Protein AF-B8G552-F1 (afdb_monomer_lite)

Secondary structure (DSSP, 8-state):
-PPPPBGGG-TTS-HHHHHHHHTTT--BHHHHHHHHHSEETTTEEHHHHHHHHHTS-HHHHHHHHHHHHHHS-TT----PPP--S-----B--TTPPPP-GGGSPPP-S--SEE--SS-PPPPPB-TTSS-HHHHHHHHHHHHHHT----B-HHHHHHHHHHHH---SSS-B-HHHHHHHHHHH---BTTTS-----S--SSSTT-SPPPHHHHHHHTTEEEEEEEE--TT-HHHHHHHHHTT--EEEEEEEETHHHH-HHHHHH-B--PPPTTPPEEEEEEEEEEEEEE-TTSTTSEEEEEE-SB-TTTTTT-TT-TTEEEEEHHHHHHH--EEEEEEEEEEPPPP------PPPPHHHHHHHHHHHHHHHHHHHHHHHHHHHHHS--PPPP-------PPPPPPPPPP-PPTT--SS-EEE--TT-S-EE-BSEEETTT--BSEEEEHHHHHHHHTT-PPPHHHHHHHHHHHT-SSTT-SB-TT--TT-HHHH-EEEEEETTSBTHHHHHHHHHHHHHHHHTT--PPP----TT-BHHHHHHHH--TTS-GGGS-SEEEEPTT--HHHHHHHTT--SSSB-GGGSS-SEEEEES-SS-SSTT------HHHHHHHHTTSEEEEE--B-TT--B-HHHHHHHHHHHHHHHHS-GGG---EEEEEEEE---TT-HHHHHIIIIIIHHHHHHHTTSHHHHTT-EEEEEEGGG--HHHHHHHHHGGG--EEEEEEE-PEEE--TT-TTHHHHTTPEEPTTS-SSS---GGGEE-GGGS-TT---TT-EEEEESTTSSEE-SB-SS--BTTTBSPB-SSS-EE-HHHHHHHHTT-SEEEEEBS--BGGGS--TTS----HHHHHHHHHHHTT-BHHHHSHHHHHHHHHHHHHHHHHHHHHHTTPPP-HHHHHHHHHHHHHHHTEEEEE-TT-BPPP-

Sequence (934 aa):
MRALTPLTAVPAIDETTRKVLADYWITSVEELVATARASNAGLGSGLAALAQVLGRSENDVRAMVMAAQEVAPDASSFSVDVAMEPVGTGAIFTDLPEVDATSFSPPVGLPAEVPPIATLPPPISQGPRNTCVAFTVAAMVQALSNDPTDLSEQFIYWISKARDGIPGDVGTNPLVALRAVAELGVCREETWPYRPEPVDHTNPGHERPSERAFQEAKQRRISGVEQLPPRDVNQIKAALAAGRPVLIGLMIGEHWTSSGQVRRIGRVRKALPGEQRLGGHAMCVLGYRDDPTAPGGGYFIVRNSWGSEWANENPDGPGYCYVPYQLIYEEGLAALIATGVIIEAATASTATLSAPTTSELAAILAEAQVIRARLDTLINRLQALVGGQPQPVMSAVEPAPALPPSPEPAAVVAGYSGPLILIADEQSRDELYPNGIDGRRGEPLLRIDAKAASELAQRSDDPKELQTLHKTRNEAEERHFGVVADVDQEDLAQARWAVMVNAVDDARIIQALWPLIEYRAYQQGIDLPLVDFRPGETCAEWASRYADPKQPWEQRAPVLVYRPGERVNSWLARHGTMPGPVKPSQGVPFYILIAARPGPLTANDQAFISFNVQYELDIFWGVGRLCFTDERGHHRYADYTTYAQRLVDYERRSVNDVRIRREIVYFGTRHDLDKSTERSALELVKPLAEWHDRGLPQRLGYGKRLLLANDATRSNLEQALRDGNRPPAIWFSATHGLGLPVTDRELILYQGALVTQDWTGFGGIKREHWFAAEDLPSNLSLEGMVALLFACYGAGCPQRDEFIVDPEKGRPVIAPFTFVAQLPQQLLLRGALGVVGHVERAWTYGFSMDGARGQTQAFEDVIGRLVAGKRLGSATDQFNIIQAARSMTLAEELENIKFGKQPEPRELSTLWMARNDARNYMLLGDPAARLPVP

InterPro domains:
  IPR000668 Peptidase C1A, papain C-terminal [PF00112] (131-312)
  IPR000668 Peptidase C1A, papain C-terminal [SM00645] (110-325)
  IPR038765 Papain-like cysteine peptidase superfamily [SSF54001] (119-335)

Organism: Chloroflexus aggregans (strain MD-66 / DSM 9485) (NCBI:txid326427)

pLDDT: mean 84.31, std 16.32, range [27.0, 98.75]

Radius of gyration: 33.74 Å; chains: 1; bounding box: 82×86×97 Å

Foldseek 3Di:
DDDFAFLVLQPLQDPVNCVLCLLQPQGGLQSLLLQQFFAFQQQGFSLRLSCVSSVHDSVSSLVSNQSSVVSPPLLDQNAQFDLPDAAAAAEDQPPDDDDDQVVDDFDDDFDQKDAQLEDEDFFAALANFNQQLLSALQVQLCLQVSPNFAWASLLLQLLQCVPPVDAFSNHGYNVSSLVSCQVQAIAGCVQPPDDSDDRDRHCNSPDDGDPVGSVRRVQKGQPDKDWHNQLDPRVCSVCLSVSWKKKWKFFDWSCCRRRVCCQAAQEHGDDGPSIGTDHMHIWIFRMWHQDCSHNPRIWTWIAGNRTQSGNVVHPSHRRIHTGGSVRSNPTISTIMTRPHMHGDDPDPPPPDDDDDDPVVVVVVVVVVVVVVVVVVVVVVVVVVVVDDDDDDDDDDDDDDDDDDDDPDDDDFQPDDDWLEDEADDSRASAWFAFLAAAQFRLGGSYTHGLQSLLVLLLVQADPPVLLVLLVQQQPDPDVAALAPPVADCLQCLFQPEAEEFEQAAACLLVVLLVLQQVLSLVSNQADFDDADHDPNDGPNNRCVVAVPLPDQPSRGRRYAYDYFPDDLQRSQVVQQHGRHRDRVNRGNGQFYEYEFFQWALDPPRRRGNHLVSVLSSLLRGLYAYAQDADLSRDGPSNLSNLLNVLQSVLVPDDPVPQQAALEEEQAAEDAPSRPQRVLCQPQARVVLQVCCCVALSVVQPRHYDYQGHVSQAPVNVLCQQPVVLHHYLEYEYAHEFHAHTQPDSCRQFRGGWGFTNVHRSHRRRDPNRTHGLPSQDPPRALANHEYEDQYFQNFWEAQWDPSDQDPVRGTGGRYSHTGTHNNQSSSSSNHHQKYKYFYGIAGSLLQDDPPDRTRNPLVSQLVSCQQQWHFQSSSNSSLSSQLSVLSNVLNVLSVVVVVPPDDDSNVNSSSSNNNNNSSGIHIHHGRRDGHDRD

Structure (mmCIF, N/CA/C/O backbone):
data_AF-B8G552-F1
#
_entry.id   AF-B8G552-F1
#
loop_
_atom_site.group_PDB
_atom_site.id
_atom_site.type_symbol
_atom_site.label_atom_id
_atom_site.label_alt_id
_atom_site.label_comp_id
_atom_site.label_asym_id
_atom_site.label_entity_id
_atom_site.label_seq_id
_atom_site.pdbx_PDB_ins_code
_atom_site.Cartn_x
_atom_site.Cartn_y
_atom_site.Cartn_z
_atom_site.occupancy
_atom_site.B_iso_or_equiv
_atom_site.auth_seq_id
_atom_site.auth_comp_id
_atom_site.auth_asym_id
_atom_site.auth_atom_id
_atom_site.pdbx_PDB_model_num
ATOM 1 N N . MET A 1 1 ? -29.829 3.457 11.065 1.00 47.78 1 MET A N 1
ATOM 2 C CA . MET A 1 1 ? -29.238 2.402 11.909 1.00 47.78 1 MET A CA 1
ATOM 3 C C . MET A 1 1 ? -29.476 1.068 11.230 1.00 47.78 1 MET A C 1
ATOM 5 O O . MET A 1 1 ? -30.622 0.759 10.914 1.00 47.78 1 MET A O 1
ATOM 9 N N . ARG A 1 2 ? -28.412 0.348 10.883 1.00 57.81 2 ARG A N 1
ATOM 10 C CA . ARG A 1 2 ? -28.525 -0.926 10.167 1.00 57.81 2 ARG A CA 1
ATOM 11 C C . ARG A 1 2 ? -28.876 -2.017 11.180 1.00 57.81 2 ARG A C 1
ATOM 13 O O . ARG A 1 2 ? -28.231 -2.104 12.217 1.00 57.81 2 ARG A O 1
ATOM 20 N N . ALA A 1 3 ? -29.912 -2.806 10.912 1.00 70.50 3 ALA A N 1
ATOM 21 C CA . ALA A 1 3 ? -30.203 -3.973 11.739 1.00 70.50 3 ALA A CA 1
ATOM 22 C C . ALA A 1 3 ? -29.067 -4.994 11.573 1.00 70.50 3 ALA A C 1
ATOM 24 O O . ALA A 1 3 ? -28.688 -5.288 10.439 1.00 70.50 3 ALA A O 1
ATOM 25 N N . LEU A 1 4 ? -28.526 -5.494 12.687 1.00 82.69 4 LEU A N 1
ATOM 26 C CA . LEU A 1 4 ? -27.509 -6.546 12.675 1.00 82.69 4 LEU A CA 1
ATOM 27 C C . LEU A 1 4 ? -28.130 -7.871 12.225 1.00 82.69 4 LEU A C 1
ATOM 29 O O . LEU A 1 4 ? -29.249 -8.211 12.620 1.00 82.69 4 LEU A O 1
ATOM 33 N N . THR A 1 5 ? -27.397 -8.627 11.415 1.00 88.81 5 THR A N 1
ATOM 34 C CA . THR A 1 5 ? -27.863 -9.899 10.863 1.00 88.81 5 THR A CA 1
ATOM 35 C C . THR A 1 5 ? -27.622 -11.003 11.894 1.00 88.81 5 THR A C 1
ATOM 37 O O . THR A 1 5 ? -26.469 -11.261 12.238 1.00 88.81 5 THR A O 1
ATOM 40 N N . PRO A 1 6 ? -28.655 -11.678 12.426 1.00 91.69 6 PRO A N 1
ATOM 41 C CA . PRO A 1 6 ? -28.467 -12.651 13.500 1.00 91.69 6 PRO A CA 1
ATOM 42 C C . PRO A 1 6 ? -27.708 -13.893 13.014 1.00 91.69 6 PRO A C 1
ATOM 44 O O . PRO A 1 6 ? -27.949 -14.385 11.913 1.00 91.69 6 PRO A O 1
ATOM 47 N N . LEU A 1 7 ? -26.854 -14.477 13.865 1.00 92.88 7 LEU A N 1
ATOM 48 C CA . LEU A 1 7 ? -26.101 -15.700 13.525 1.00 92.88 7 LEU A CA 1
ATOM 49 C C . LEU A 1 7 ? -26.989 -16.922 13.240 1.00 92.88 7 LEU A C 1
ATOM 51 O O . LEU A 1 7 ? -26.532 -17.897 12.649 1.00 92.88 7 LEU A O 1
ATOM 55 N N . THR A 1 8 ? -28.263 -16.894 13.636 1.00 93.06 8 THR A N 1
ATOM 56 C CA . THR A 1 8 ? -29.249 -17.926 13.274 1.00 93.06 8 THR A CA 1
ATOM 57 C C . THR A 1 8 ? -29.544 -17.967 11.776 1.00 93.06 8 THR A C 1
ATOM 59 O O . THR A 1 8 ? -30.031 -18.985 11.289 1.00 93.06 8 THR A O 1
ATOM 62 N N . ALA A 1 9 ? -29.222 -16.899 11.040 1.00 91.56 9 ALA A N 1
ATOM 63 C CA . ALA A 1 9 ? -29.348 -16.847 9.590 1.00 91.56 9 ALA A CA 1
ATOM 64 C C . ALA A 1 9 ? -28.238 -17.626 8.858 1.00 91.56 9 ALA A C 1
ATOM 66 O O . ALA A 1 9 ? -28.362 -17.842 7.657 1.00 91.56 9 ALA A O 1
ATOM 67 N N . VAL A 1 10 ? -27.181 -18.069 9.555 1.00 92.06 10 VAL A N 1
ATOM 68 C CA . VAL A 1 10 ? -26.028 -18.768 8.965 1.00 92.06 10 VAL A CA 1
ATOM 69 C C . VAL A 1 10 ? -26.113 -20.273 9.261 1.00 92.06 10 VAL A C 1
ATOM 71 O O . VAL A 1 10 ? -25.789 -20.690 10.375 1.00 92.06 10 VAL A O 1
ATOM 74 N N . PRO A 1 11 ? -26.492 -21.132 8.292 1.00 89.38 11 PRO A N 1
ATOM 75 C CA . PRO A 1 11 ? -26.687 -22.565 8.543 1.00 89.38 11 PRO A CA 1
ATOM 76 C C . PRO A 1 11 ? -25.419 -23.301 8.995 1.00 89.38 11 PRO A C 1
ATOM 78 O O . PRO A 1 11 ? -25.509 -24.315 9.683 1.00 89.38 11 PRO A O 1
ATOM 81 N N . ALA A 1 12 ? -24.242 -22.791 8.619 1.00 89.94 12 ALA A N 1
ATOM 82 C CA . ALA A 1 12 ? -22.945 -23.352 8.997 1.00 89.94 12 ALA A CA 1
ATOM 83 C C . ALA A 1 12 ? -22.601 -23.170 10.489 1.00 89.94 12 ALA A C 1
ATOM 85 O O . ALA A 1 12 ? -21.648 -23.778 10.975 1.00 89.94 12 ALA A O 1
ATOM 86 N N . ILE A 1 13 ? -23.356 -22.341 11.215 1.00 93.25 13 ILE A N 1
ATOM 87 C CA . ILE A 1 13 ? -23.136 -22.051 12.631 1.00 93.25 13 ILE A CA 1
ATOM 88 C C . ILE A 1 13 ? -24.246 -22.737 13.424 1.00 93.25 13 ILE A C 1
ATOM 90 O O . ILE A 1 13 ? -25.407 -22.341 13.362 1.00 93.25 13 ILE A O 1
ATOM 94 N N . ASP A 1 14 ? -23.904 -23.791 14.163 1.00 93.69 14 ASP A N 1
ATOM 95 C CA . ASP A 1 14 ? -24.864 -24.540 14.975 1.00 93.69 14 ASP A CA 1
ATOM 96 C C . ASP A 1 14 ? -25.210 -23.825 16.300 1.00 93.69 14 ASP A C 1
ATOM 98 O O . ASP A 1 14 ? -24.592 -22.832 16.690 1.00 93.69 14 ASP A O 1
ATOM 102 N N . GLU A 1 15 ? -26.226 -24.326 17.010 1.00 93.81 15 GLU A N 1
ATOM 103 C CA . GLU A 1 15 ? -26.690 -23.737 18.277 1.00 93.81 15 GLU A CA 1
ATOM 104 C C . GLU A 1 15 ? -25.622 -23.761 19.378 1.00 93.81 15 GLU A C 1
ATOM 106 O O . GLU A 1 15 ? -25.556 -22.856 20.208 1.00 93.81 15 GLU A O 1
ATOM 111 N N . THR A 1 16 ? -24.754 -24.773 19.374 1.00 94.69 16 THR A N 1
ATOM 112 C CA . THR A 1 16 ? -23.700 -24.903 20.384 1.00 94.69 16 THR A CA 1
ATOM 113 C C . THR A 1 16 ? -22.624 -23.848 20.150 1.00 94.69 16 THR A C 1
ATOM 115 O O . THR A 1 16 ? -22.226 -23.159 21.087 1.00 94.69 16 THR A O 1
ATOM 118 N N . THR A 1 17 ? -22.215 -23.649 18.897 1.00 95.38 17 THR A N 1
ATOM 119 C CA . THR A 1 17 ? -21.301 -22.576 18.502 1.00 95.38 17 THR A CA 1
ATOM 120 C C . THR A 1 17 ? -21.901 -21.200 18.782 1.00 95.38 17 THR A C 1
ATOM 122 O O . THR A 1 17 ? -21.213 -20.363 19.363 1.00 95.38 17 THR A O 1
ATOM 125 N N . ARG A 1 18 ? -23.183 -20.966 18.461 1.00 95.50 18 ARG A N 1
ATOM 126 C CA . ARG A 1 18 ? -23.858 -19.698 18.796 1.00 95.50 18 ARG A CA 1
ATOM 127 C C . ARG A 1 18 ? -23.824 -19.399 20.289 1.00 95.50 18 ARG A C 1
ATOM 129 O O . ARG A 1 18 ? -23.564 -18.262 20.662 1.00 95.50 18 ARG A O 1
ATOM 136 N N . LYS A 1 19 ? -24.041 -20.405 21.139 1.00 93.62 19 LYS A N 1
ATOM 137 C CA . LYS A 1 19 ? -24.006 -20.229 22.594 1.00 93.62 19 LYS A CA 1
ATOM 138 C C . LYS A 1 19 ? -22.623 -19.798 23.094 1.00 93.62 19 LYS A C 1
ATOM 140 O O . LYS A 1 19 ? -22.539 -18.874 23.891 1.00 93.62 19 LYS A O 1
ATOM 145 N N . VAL A 1 20 ? -21.553 -20.415 22.588 1.00 95.75 20 VAL A N 1
ATOM 146 C CA . VAL A 1 20 ? -20.175 -20.030 22.947 1.00 95.75 20 VAL A CA 1
ATOM 147 C C . VAL A 1 20 ? -19.852 -18.609 22.470 1.00 95.75 20 VAL A C 1
ATOM 149 O O . VAL A 1 20 ? -19.250 -17.833 23.205 1.00 95.75 20 VAL A O 1
ATOM 152 N N . LEU A 1 21 ? -20.273 -18.238 21.257 1.00 95.12 21 LEU A N 1
ATOM 153 C CA . LEU A 1 21 ? -20.092 -16.878 20.733 1.00 95.12 21 LEU A CA 1
ATOM 154 C C . LEU A 1 21 ? -20.883 -15.836 21.542 1.00 95.12 21 LEU A C 1
ATOM 156 O O . LEU A 1 21 ? -20.369 -14.749 21.819 1.00 95.12 21 LEU A O 1
ATOM 160 N N . ALA A 1 22 ? -22.094 -16.185 21.986 1.00 93.50 22 ALA A N 1
ATOM 161 C CA . ALA A 1 22 ? -22.932 -15.324 22.813 1.00 93.50 22 ALA A CA 1
ATOM 162 C C . ALA A 1 22 ? -22.283 -14.987 24.166 1.00 93.50 22 ALA A C 1
ATOM 164 O O . ALA A 1 22 ? -22.464 -13.870 24.641 1.00 93.50 22 ALA A O 1
ATOM 165 N N . ASP A 1 23 ? -21.448 -15.865 24.738 1.00 92.12 23 ASP A N 1
ATOM 166 C CA . ASP A 1 23 ? -20.679 -15.568 25.963 1.00 92.12 23 ASP A CA 1
ATOM 167 C C . ASP A 1 23 ? -19.664 -14.419 25.772 1.00 92.12 23 ASP A C 1
ATOM 169 O O . ASP A 1 23 ? -19.230 -13.797 26.745 1.00 92.12 23 ASP A O 1
ATOM 173 N N . TYR A 1 24 ? -19.287 -14.125 24.524 1.00 92.69 24 TYR A N 1
ATOM 174 C CA . TYR A 1 24 ? -18.456 -12.983 24.118 1.00 92.69 24 TYR A CA 1
ATOM 175 C C . TYR A 1 24 ? -19.278 -11.850 23.489 1.00 92.69 24 TYR A C 1
ATOM 177 O O . TYR A 1 24 ? -18.713 -10.929 22.905 1.00 92.69 24 TYR A O 1
ATOM 185 N N . TRP A 1 25 ? -20.605 -11.911 23.606 1.00 93.00 25 TRP A N 1
ATOM 186 C CA . TRP A 1 25 ? -21.565 -11.002 22.981 1.00 93.00 25 TRP A CA 1
ATOM 187 C C . TRP A 1 25 ? -21.511 -10.948 21.447 1.00 93.00 25 TRP A C 1
ATOM 189 O O . TRP A 1 25 ? -21.990 -9.995 20.839 1.00 93.00 25 TRP A O 1
ATOM 199 N N . ILE A 1 26 ? -20.966 -11.991 20.814 1.00 92.75 26 ILE A N 1
ATOM 200 C CA . ILE A 1 26 ? -20.930 -12.140 19.359 1.00 92.75 26 ILE A CA 1
ATOM 201 C C . ILE A 1 26 ? -22.222 -12.843 18.944 1.00 92.75 26 ILE A C 1
ATOM 203 O O . ILE A 1 26 ? -22.362 -14.059 19.057 1.00 92.75 26 ILE A O 1
ATOM 207 N N . THR A 1 27 ? -23.199 -12.055 18.506 1.00 92.50 27 THR A N 1
ATOM 208 C CA . THR A 1 27 ? -24.578 -12.514 18.247 1.00 92.50 27 THR A CA 1
ATOM 209 C C . THR A 1 27 ? -25.026 -12.305 16.804 1.00 92.50 27 THR A C 1
ATOM 211 O O . THR A 1 27 ? -26.050 -12.850 16.377 1.00 92.50 27 THR A O 1
ATOM 214 N N . SER A 1 28 ? -24.235 -11.561 16.037 1.00 90.88 28 SER A N 1
ATOM 215 C CA . SER A 1 28 ? -24.499 -11.215 14.647 1.00 90.88 28 SER A CA 1
ATOM 216 C C . SER A 1 28 ? -23.365 -11.614 13.707 1.00 90.88 28 SER A C 1
ATOM 218 O O . SER A 1 28 ? -22.222 -11.826 14.124 1.00 90.88 28 SER A O 1
ATOM 220 N N . VAL A 1 29 ? -23.695 -11.708 12.420 1.00 90.06 29 VAL A N 1
ATOM 221 C CA . VAL A 1 29 ? -22.739 -11.909 11.326 1.00 90.06 29 VAL A CA 1
ATOM 222 C C . VAL A 1 29 ? -21.681 -10.816 11.354 1.00 90.06 29 VAL A C 1
ATOM 224 O O . VAL A 1 29 ? -20.494 -11.106 11.243 1.00 90.06 29 VAL A O 1
ATOM 227 N N . GLU A 1 30 ? -22.095 -9.567 11.553 1.00 86.25 30 GLU A N 1
ATOM 228 C CA . GLU A 1 30 ? -21.193 -8.429 11.531 1.00 86.25 30 GLU A CA 1
ATOM 229 C C . GLU A 1 30 ? -20.177 -8.475 12.681 1.00 86.25 30 GLU A C 1
ATOM 231 O O . GLU A 1 30 ? -18.988 -8.245 12.457 1.00 86.25 30 GLU A O 1
ATOM 236 N N . GLU A 1 31 ? -20.614 -8.842 13.890 1.00 88.12 31 GLU A N 1
ATOM 237 C CA . GLU A 1 31 ? -19.732 -9.051 15.047 1.00 88.12 31 GLU A CA 1
ATOM 238 C C . GLU A 1 31 ? -18.761 -10.214 14.829 1.00 88.12 31 GLU A C 1
ATOM 240 O O . GLU A 1 31 ? -17.582 -10.096 15.170 1.00 88.12 31 GLU A O 1
ATOM 245 N N . LEU A 1 32 ? -19.230 -11.324 14.248 1.00 91.44 32 LEU A N 1
ATOM 246 C CA . LEU A 1 32 ? -18.393 -12.493 13.979 1.00 91.44 32 LEU A CA 1
ATOM 247 C C . LEU A 1 32 ? -17.304 -12.173 12.953 1.00 91.44 32 LEU A C 1
ATOM 249 O O . LEU A 1 32 ? -16.132 -12.452 13.202 1.00 91.44 32 LEU A O 1
ATOM 253 N N . VAL A 1 33 ? -17.682 -11.580 11.819 1.00 87.31 33 VAL A N 1
ATOM 254 C CA . VAL A 1 33 ? -16.746 -11.268 10.733 1.00 87.31 33 VAL A CA 1
ATOM 255 C C . VAL A 1 33 ? -15.738 -10.210 11.186 1.00 87.31 33 VAL A C 1
ATOM 257 O O . VAL A 1 33 ? -14.539 -10.419 11.014 1.00 87.31 33 VAL A O 1
ATOM 260 N N . ALA A 1 34 ? -16.182 -9.123 11.830 1.00 81.50 34 ALA A N 1
ATOM 261 C CA . ALA A 1 34 ? -15.271 -8.092 12.337 1.00 81.50 34 ALA A CA 1
ATOM 262 C C . ALA A 1 34 ? -14.299 -8.651 13.385 1.00 81.50 34 ALA A C 1
ATOM 264 O O . ALA A 1 34 ? -13.102 -8.379 13.341 1.00 81.50 34 ALA A O 1
ATOM 265 N N . THR A 1 35 ? -14.790 -9.505 14.288 1.00 88.12 35 THR A N 1
ATOM 266 C CA . THR A 1 35 ? -13.934 -10.159 15.283 1.00 88.12 35 THR A CA 1
ATOM 267 C C . THR A 1 35 ? -12.923 -11.094 14.630 1.00 88.12 35 THR A C 1
ATOM 269 O O . THR A 1 35 ? -11.762 -11.075 15.016 1.00 88.12 35 THR A O 1
ATOM 272 N N . ALA A 1 36 ? -13.321 -11.889 13.634 1.00 89.12 36 ALA A N 1
ATOM 273 C CA . ALA A 1 36 ? -12.400 -12.776 12.929 1.00 89.12 36 ALA A CA 1
ATOM 274 C C . ALA A 1 36 ? -11.296 -12.001 12.190 1.00 89.12 36 ALA A C 1
ATOM 276 O O . ALA A 1 36 ? -10.147 -12.443 12.152 1.00 89.12 36 ALA A O 1
ATOM 277 N N . ARG A 1 37 ? -11.637 -10.843 11.613 1.00 81.06 37 ARG A N 1
ATOM 278 C CA . ARG A 1 37 ? -10.707 -10.000 10.849 1.00 81.06 37 ARG A CA 1
ATOM 279 C C . ARG A 1 37 ? -9.751 -9.173 11.686 1.00 81.06 37 ARG A C 1
ATOM 281 O O . ARG A 1 37 ? -8.660 -8.890 11.191 1.00 81.06 37 ARG A O 1
ATOM 288 N N . ALA A 1 38 ? -10.139 -8.805 12.902 1.00 80.38 38 ALA A N 1
ATOM 289 C CA . ALA A 1 38 ? -9.310 -8.008 13.794 1.00 80.38 38 ALA A CA 1
ATOM 290 C C . ALA A 1 38 ? -7.925 -8.645 14.017 1.00 80.38 38 ALA A C 1
ATOM 292 O O . ALA A 1 38 ? -7.754 -9.869 13.979 1.00 80.38 38 ALA A O 1
ATOM 293 N N . SER A 1 39 ? -6.918 -7.810 14.270 1.00 77.31 39 SER A N 1
ATOM 294 C CA . SER A 1 39 ? -5.625 -8.285 14.762 1.00 77.31 39 SER A CA 1
ATOM 295 C C . SER A 1 39 ? -5.763 -8.862 16.171 1.00 77.31 39 SER A C 1
ATOM 297 O O . SER A 1 39 ? -6.623 -8.448 16.945 1.00 77.31 39 SER A O 1
ATOM 299 N N . ASN A 1 40 ? -4.877 -9.792 16.515 1.00 86.81 40 ASN A N 1
ATOM 300 C CA . ASN A 1 40 ? -4.741 -10.299 17.876 1.00 86.81 40 ASN A CA 1
ATOM 301 C C . ASN A 1 40 ? -3.254 -10.360 18.225 1.00 86.81 40 ASN A C 1
ATOM 303 O O . ASN A 1 40 ? -2.496 -11.043 17.536 1.00 86.81 40 ASN A O 1
ATOM 307 N N . ALA A 1 41 ? -2.820 -9.652 19.262 1.00 83.25 41 ALA A N 1
ATOM 308 C CA . ALA A 1 41 ? -1.402 -9.517 19.586 1.00 83.25 41 ALA A CA 1
ATOM 309 C C . ALA A 1 41 ? -0.733 -10.859 19.933 1.00 83.25 41 ALA A C 1
ATOM 311 O O . ALA A 1 41 ? 0.410 -11.103 19.546 1.00 83.25 41 ALA A O 1
ATOM 312 N N . GLY A 1 42 ? -1.433 -11.741 20.651 1.00 85.31 42 GLY A N 1
ATOM 313 C CA . GLY A 1 42 ? -0.895 -13.023 21.106 1.00 85.31 42 GLY A CA 1
ATOM 314 C C . GLY A 1 42 ? -0.970 -14.148 20.072 1.00 85.31 42 GLY A C 1
ATOM 315 O O . GLY A 1 42 ? -0.101 -15.018 20.058 1.00 85.31 42 GLY A O 1
ATOM 316 N N . LEU A 1 43 ? -1.992 -14.144 19.213 1.00 86.50 43 LEU A N 1
ATOM 317 C CA . LEU A 1 43 ? -2.296 -15.233 18.270 1.00 86.50 43 LEU A CA 1
ATOM 318 C C . LEU A 1 43 ? -2.193 -14.815 16.793 1.00 86.50 43 LEU A C 1
ATOM 320 O O . LEU A 1 43 ? -2.327 -15.642 15.898 1.00 86.50 43 LEU A O 1
ATOM 324 N N . GLY A 1 44 ? -1.938 -13.540 16.508 1.00 79.69 44 GLY A N 1
ATOM 325 C CA . GLY A 1 44 ? -1.828 -12.967 15.165 1.00 79.69 44 GLY A CA 1
ATOM 326 C C . GLY A 1 44 ? -3.151 -12.448 14.594 1.00 79.69 44 GLY A C 1
ATOM 327 O O . GLY A 1 44 ? -3.184 -11.337 14.067 1.00 79.69 44 GLY A O 1
ATOM 328 N N . SER A 1 45 ? -4.243 -13.209 14.714 1.00 85.50 45 SER A N 1
ATOM 329 C CA . SER A 1 45 ? -5.567 -12.819 14.202 1.00 85.50 45 SER A CA 1
ATOM 330 C C . SER A 1 45 ? -6.701 -13.175 15.163 1.00 85.50 45 SER A C 1
ATOM 332 O O . SER A 1 45 ? -6.609 -14.121 15.949 1.00 85.50 45 SER A O 1
ATOM 334 N N . GLY A 1 46 ? -7.804 -12.434 15.078 1.00 88.75 46 GLY A N 1
ATOM 335 C CA . GLY A 1 46 ? -9.030 -12.756 15.796 1.00 88.75 46 GLY A CA 1
ATOM 336 C C . GLY A 1 46 ? -9.665 -14.066 15.320 1.00 88.75 46 GLY A C 1
ATOM 337 O O . GLY A 1 46 ? -10.297 -14.755 16.115 1.00 88.75 46 GLY A O 1
ATOM 338 N N . LEU A 1 47 ? -9.417 -14.487 14.073 1.00 91.62 47 LEU A N 1
ATOM 339 C CA . LEU A 1 47 ? -9.782 -15.813 13.565 1.00 91.62 47 LEU A CA 1
ATOM 340 C C . LEU A 1 47 ? -9.133 -16.930 14.398 1.00 91.62 47 LEU A C 1
ATOM 342 O O . LEU A 1 47 ? -9.828 -17.853 14.824 1.00 91.62 47 LEU A O 1
ATOM 346 N N . ALA A 1 48 ? -7.831 -16.823 14.679 1.00 91.94 48 ALA A N 1
ATOM 347 C CA . ALA A 1 48 ? -7.112 -17.777 15.524 1.00 91.94 48 ALA A CA 1
ATOM 348 C C . ALA A 1 48 ? -7.646 -17.775 16.966 1.00 91.94 48 ALA A C 1
ATOM 350 O O . ALA A 1 48 ? -7.832 -18.831 17.577 1.00 91.94 48 ALA A O 1
ATOM 351 N N . ALA A 1 49 ? -7.986 -16.596 17.492 1.00 94.06 49 ALA A N 1
ATOM 352 C CA . ALA A 1 49 ? -8.597 -16.472 18.811 1.00 94.06 49 ALA A CA 1
ATOM 353 C C . ALA A 1 49 ? -9.991 -17.124 18.878 1.00 94.06 49 ALA A C 1
ATOM 355 O O . ALA A 1 49 ? -10.294 -17.844 19.832 1.00 94.06 49 ALA A O 1
ATOM 356 N N . LEU A 1 50 ? -10.821 -16.944 17.846 1.00 95.75 50 LEU A N 1
ATOM 357 C CA . LEU A 1 50 ? -12.120 -17.608 17.719 1.00 95.75 50 LEU A CA 1
ATOM 358 C C . LEU A 1 50 ? -11.973 -19.125 17.563 1.00 95.75 50 LEU A C 1
ATOM 360 O O . LEU A 1 50 ? -12.729 -19.867 18.182 1.00 95.75 50 LEU A O 1
ATOM 364 N N . ALA A 1 51 ? -10.990 -19.604 16.797 1.00 96.38 51 ALA A N 1
ATOM 365 C CA . ALA A 1 51 ? -10.682 -21.031 16.680 1.00 96.38 51 ALA A CA 1
ATOM 366 C C . ALA A 1 51 ? -10.367 -21.658 18.042 1.00 96.38 51 ALA A C 1
ATOM 368 O O . ALA A 1 51 ? -10.933 -22.698 18.391 1.00 96.38 51 ALA A O 1
ATOM 369 N N . GLN A 1 52 ? -9.561 -20.971 18.856 1.00 96.88 52 GLN A N 1
ATOM 370 C CA . GLN A 1 52 ? -9.276 -21.399 20.221 1.00 96.88 52 GLN A CA 1
ATOM 371 C C . GLN A 1 52 ? -10.527 -21.380 21.114 1.00 96.88 52 GLN A C 1
ATOM 373 O O . GLN A 1 52 ? -10.767 -22.353 21.828 1.00 96.88 52 GLN A O 1
ATOM 378 N N . VAL A 1 53 ? -11.340 -20.318 21.066 1.00 96.12 53 VAL A N 1
ATOM 379 C CA . VAL A 1 53 ? -12.589 -20.212 21.850 1.00 96.12 53 VAL A CA 1
ATOM 380 C C . VAL A 1 53 ? -13.591 -21.304 21.485 1.00 96.12 53 VAL A C 1
ATOM 382 O O . VAL A 1 53 ? -14.235 -21.875 22.361 1.00 96.12 53 VAL A O 1
ATOM 385 N N . LEU A 1 54 ? -13.710 -21.618 20.197 1.00 96.50 54 LEU A N 1
ATOM 386 C CA . LEU A 1 54 ? -14.648 -22.615 19.693 1.00 96.50 54 LEU A CA 1
ATOM 387 C C . LEU A 1 54 ? -14.123 -24.052 19.808 1.00 96.50 54 LEU A C 1
ATOM 389 O O . LEU A 1 54 ? -14.893 -24.985 19.580 1.00 96.50 54 LEU A O 1
ATOM 393 N N . GLY A 1 55 ? -12.840 -24.246 20.136 1.00 95.50 55 GLY A N 1
ATOM 394 C CA . GLY A 1 55 ? -12.199 -25.563 20.159 1.00 95.50 55 GLY A CA 1
ATOM 395 C C . GLY A 1 55 ? -12.176 -26.237 18.782 1.00 95.50 55 GLY A C 1
ATOM 396 O O . GLY A 1 55 ? -12.338 -27.454 18.690 1.00 95.50 55 GLY A O 1
ATOM 397 N N . ARG A 1 56 ? -12.034 -25.448 17.710 1.00 95.38 56 ARG A N 1
ATOM 398 C CA . ARG A 1 56 ? -12.062 -25.893 16.304 1.00 95.38 56 ARG A CA 1
ATOM 399 C C . ARG A 1 56 ? -10.774 -25.494 15.584 1.00 95.38 56 ARG A C 1
ATOM 401 O O . ARG A 1 56 ? -9.988 -24.707 16.104 1.00 95.38 56 ARG A O 1
ATOM 408 N N . SER A 1 57 ? -10.545 -26.032 14.385 1.00 94.38 57 SER A N 1
ATOM 409 C CA . SER A 1 57 ? -9.420 -25.576 13.563 1.00 94.38 57 SER A CA 1
ATOM 410 C C . SER A 1 57 ? -9.690 -24.179 12.989 1.00 94.38 57 SER A C 1
ATOM 412 O O . SER A 1 57 ? -10.844 -23.809 12.762 1.00 94.38 57 SER A O 1
ATOM 414 N N . GLU A 1 58 ? -8.635 -23.411 12.694 1.00 90.81 58 GLU A N 1
ATOM 415 C CA . GLU A 1 58 ? -8.774 -22.114 12.008 1.00 90.81 58 GLU A CA 1
ATOM 416 C C . GLU A 1 58 ? -9.497 -22.250 10.664 1.00 90.81 58 GLU A C 1
ATOM 418 O O . GLU A 1 58 ? -10.294 -21.388 10.309 1.00 90.81 58 GLU A O 1
ATOM 423 N N . ASN A 1 59 ? -9.300 -23.364 9.953 1.00 88.81 59 ASN A N 1
ATOM 424 C CA . ASN A 1 59 ? -9.993 -23.642 8.695 1.00 88.81 59 ASN A CA 1
ATOM 425 C C . ASN A 1 59 ? -11.508 -23.801 8.878 1.00 88.81 59 ASN A C 1
ATOM 427 O O . ASN A 1 59 ? -12.269 -23.302 8.049 1.00 88.81 59 ASN A O 1
ATOM 431 N N . ASP A 1 60 ? -11.947 -24.458 9.956 1.00 91.94 60 ASP A N 1
ATOM 432 C CA . ASP A 1 60 ? -13.375 -24.622 10.249 1.00 91.94 60 ASP A CA 1
ATOM 433 C C . ASP A 1 60 ? -14.019 -23.274 10.579 1.00 91.94 60 ASP A C 1
ATOM 435 O O . ASP A 1 60 ? -15.086 -22.948 10.061 1.00 91.94 60 ASP A O 1
ATOM 439 N N . VAL A 1 61 ? -13.353 -22.459 11.405 1.00 93.62 61 VAL A N 1
ATOM 440 C CA . VAL A 1 61 ? -13.848 -21.118 11.749 1.00 93.62 61 VAL A CA 1
ATOM 441 C C . VAL A 1 61 ? -13.834 -20.205 10.528 1.00 93.62 61 VAL A C 1
ATOM 443 O O . VAL A 1 61 ? -14.799 -19.483 10.300 1.00 93.62 61 VAL A O 1
ATOM 446 N N . ARG A 1 62 ? -12.801 -20.283 9.685 1.00 90.88 62 ARG A N 1
ATOM 447 C CA . ARG A 1 62 ? -12.739 -19.547 8.418 1.00 90.88 62 ARG A CA 1
ATOM 448 C C . ARG A 1 62 ? -13.919 -19.896 7.524 1.00 90.88 62 ARG A C 1
ATOM 450 O O . ARG A 1 62 ? -14.570 -18.995 7.013 1.00 90.88 62 ARG A O 1
ATOM 457 N N . ALA A 1 63 ? -14.245 -21.181 7.382 1.00 89.56 63 ALA A N 1
ATOM 458 C CA . ALA A 1 63 ? -15.409 -21.615 6.614 1.00 89.56 63 ALA A CA 1
ATOM 459 C C . ALA A 1 63 ? -16.724 -21.052 7.184 1.00 89.56 63 ALA A C 1
ATOM 461 O O . ALA A 1 63 ? -17.578 -20.615 6.415 1.00 89.56 63 ALA A O 1
ATOM 462 N N . MET A 1 64 ? -16.871 -20.992 8.514 1.00 93.31 64 MET A N 1
ATOM 463 C CA . MET A 1 64 ? -18.029 -20.354 9.157 1.00 93.31 64 MET A CA 1
ATOM 464 C C . MET A 1 64 ? -18.102 -18.853 8.867 1.00 93.31 64 MET A C 1
ATOM 466 O O . MET A 1 64 ? -19.181 -18.350 8.576 1.00 93.31 64 MET A O 1
ATOM 470 N N . VAL A 1 65 ? -16.972 -18.144 8.927 1.00 90.94 65 VAL A N 1
ATOM 471 C CA . VAL A 1 65 ? -16.891 -16.702 8.641 1.00 90.94 65 VAL A CA 1
ATOM 472 C C . VAL A 1 65 ? -17.234 -16.417 7.178 1.00 90.94 65 VAL A C 1
ATOM 474 O O . VAL A 1 65 ? -18.023 -15.516 6.905 1.00 90.94 65 VAL A O 1
ATOM 477 N N . MET A 1 66 ? -16.715 -17.217 6.242 1.00 86.56 66 MET A N 1
ATOM 478 C CA . MET A 1 66 ? -17.047 -17.094 4.819 1.00 86.56 66 MET A CA 1
ATOM 479 C C . MET A 1 66 ? -18.533 -17.376 4.562 1.00 86.56 66 MET A C 1
ATOM 481 O O . MET A 1 66 ? -19.191 -16.598 3.880 1.00 86.56 66 MET A O 1
ATOM 485 N N . ALA A 1 67 ? -19.096 -18.426 5.171 1.00 88.69 67 ALA A N 1
ATOM 486 C CA . ALA A 1 67 ? -20.529 -18.715 5.077 1.00 88.69 67 ALA A CA 1
ATOM 487 C C . ALA A 1 67 ? -21.390 -17.606 5.704 1.00 88.69 67 ALA A C 1
ATOM 489 O O . ALA A 1 67 ? -22.476 -17.309 5.215 1.00 88.69 67 ALA A O 1
ATOM 490 N N . ALA A 1 68 ? -20.915 -16.973 6.780 1.00 88.19 68 ALA A N 1
ATOM 491 C CA . ALA A 1 68 ? -21.594 -15.834 7.384 1.00 88.19 68 ALA A CA 1
ATOM 492 C C . ALA A 1 68 ? -21.606 -14.626 6.437 1.00 88.19 68 ALA A C 1
ATOM 494 O O . ALA A 1 68 ? -22.620 -13.937 6.345 1.00 88.19 68 ALA A O 1
ATOM 495 N N . GLN A 1 69 ? -20.524 -14.407 5.683 1.00 80.00 69 GLN A N 1
ATOM 496 C CA . GLN A 1 69 ? -20.448 -13.330 4.701 1.00 80.00 69 GLN A CA 1
ATOM 497 C C . GLN A 1 69 ? -21.464 -13.490 3.561 1.00 80.00 69 GLN A C 1
ATOM 499 O O . GLN A 1 69 ? -22.023 -12.491 3.128 1.00 80.00 69 GLN A O 1
ATOM 504 N N . GLU A 1 70 ? -21.760 -14.714 3.113 1.00 80.94 70 GLU A N 1
ATOM 505 C CA . GLU A 1 70 ? -22.775 -14.960 2.068 1.00 80.94 70 GLU A CA 1
ATOM 506 C C . GLU A 1 70 ? -24.190 -14.525 2.482 1.00 80.94 70 GLU A C 1
ATOM 508 O O . GLU A 1 70 ? -25.041 -14.263 1.634 1.00 80.94 70 GLU A O 1
ATOM 513 N N . VAL A 1 71 ? -24.448 -14.455 3.791 1.00 83.44 71 VAL A N 1
ATOM 514 C CA . VAL A 1 71 ? -25.729 -14.022 4.368 1.00 83.44 71 VAL A CA 1
ATOM 515 C C . VAL A 1 71 ? -25.682 -12.549 4.792 1.00 83.44 71 VAL A C 1
ATOM 517 O O . VAL A 1 71 ? -26.722 -11.944 5.062 1.00 83.44 71 VAL A O 1
ATOM 520 N N . ALA A 1 72 ? -24.489 -11.949 4.845 1.00 71.31 72 ALA A N 1
ATOM 521 C CA . ALA A 1 72 ? -24.332 -10.535 5.136 1.00 71.31 72 ALA A CA 1
ATOM 522 C C . ALA A 1 72 ? -24.934 -9.704 3.989 1.00 71.31 72 ALA A C 1
ATOM 524 O O . ALA A 1 72 ? -24.718 -10.020 2.820 1.00 71.31 72 ALA A O 1
ATOM 525 N N . PRO A 1 73 ? -25.661 -8.613 4.277 1.00 65.69 73 PRO A N 1
ATOM 526 C CA . PRO A 1 73 ? -26.180 -7.770 3.210 1.00 65.69 73 PRO A CA 1
ATOM 527 C C . PRO A 1 73 ? -25.024 -7.147 2.407 1.00 65.69 73 PRO A C 1
ATOM 529 O O . PRO A 1 73 ? -24.086 -6.636 3.019 1.00 65.69 73 PRO A O 1
ATOM 532 N N . ASP A 1 74 ? -25.127 -7.117 1.070 1.00 48.91 74 ASP A N 1
ATOM 533 C CA . ASP A 1 74 ? -24.064 -6.732 0.108 1.00 48.91 74 ASP A CA 1
ATOM 534 C C . ASP A 1 74 ? -23.294 -5.437 0.445 1.00 48.91 74 ASP A C 1
ATOM 536 O O . ASP A 1 74 ? -22.137 -5.275 0.073 1.00 48.91 74 ASP A O 1
ATOM 540 N N . ALA A 1 75 ? -23.910 -4.509 1.185 1.00 43.12 75 ALA A N 1
ATOM 541 C CA . ALA A 1 75 ? -23.294 -3.258 1.632 1.00 43.12 75 ALA A CA 1
ATOM 542 C C . ALA A 1 75 ? -22.404 -3.396 2.890 1.00 43.12 75 ALA A C 1
ATOM 544 O O . ALA A 1 75 ? -22.063 -2.391 3.514 1.00 43.12 75 ALA A O 1
ATOM 545 N N . SER A 1 76 ? -22.131 -4.604 3.392 1.00 48.72 76 SER A N 1
ATOM 546 C CA . SER A 1 76 ? -21.273 -4.802 4.569 1.00 48.72 76 SER A CA 1
ATOM 547 C C . SER A 1 76 ? -19.802 -4.809 4.149 1.00 48.72 76 SER A C 1
ATOM 549 O O . SER A 1 76 ? -19.263 -5.844 3.766 1.00 48.72 76 SER A O 1
ATOM 551 N N . SER A 1 77 ? -19.150 -3.645 4.219 1.00 50.00 77 SER A N 1
ATOM 552 C CA . SER A 1 77 ? -17.693 -3.560 4.095 1.00 50.00 77 SER A CA 1
ATOM 553 C C . SER A 1 77 ? -17.070 -4.037 5.401 1.00 50.00 77 SER A C 1
ATOM 555 O O . SER A 1 77 ? -17.293 -3.457 6.461 1.00 50.00 77 SER A O 1
ATOM 557 N N . PHE A 1 78 ? -16.327 -5.134 5.325 1.00 55.25 78 PHE A N 1
ATOM 558 C CA . PHE A 1 78 ? -15.667 -5.736 6.473 1.00 55.25 78 PHE A CA 1
ATOM 559 C C . PHE A 1 78 ? -14.161 -5.558 6.385 1.00 55.25 78 PHE A C 1
ATOM 561 O O . PHE A 1 78 ? -13.490 -6.521 6.663 1.00 55.25 78 PHE A O 1
ATOM 568 N N . SER A 1 79 ? -13.577 -4.454 5.919 1.00 50.25 79 SER A N 1
ATOM 569 C CA . SER A 1 79 ? -12.099 -4.315 5.930 1.00 50.25 79 SER A CA 1
ATOM 570 C C . SER A 1 79 ? -11.468 -4.735 7.262 1.00 50.25 79 SER A C 1
ATOM 572 O O . SER A 1 79 ? -12.123 -4.653 8.297 1.00 50.25 79 SER A O 1
ATOM 574 N N . VAL A 1 80 ? -10.178 -5.084 7.267 1.00 44.88 80 VAL A N 1
ATOM 575 C CA . VAL A 1 80 ? -9.439 -5.097 8.538 1.00 44.88 80 VAL A CA 1
ATOM 576 C C . VAL A 1 80 ? -9.568 -3.704 9.167 1.00 44.88 80 VAL A C 1
ATOM 578 O O . VAL A 1 80 ? -9.434 -2.696 8.473 1.00 44.88 80 VAL A O 1
ATOM 581 N N . ASP A 1 81 ? -9.980 -3.647 10.428 1.00 46.31 81 ASP A N 1
ATOM 582 C CA . ASP A 1 81 ? -10.334 -2.394 11.083 1.00 46.31 81 ASP A CA 1
ATOM 583 C C . ASP A 1 81 ? -9.111 -1.783 11.774 1.00 46.31 81 ASP A C 1
ATOM 585 O O . ASP A 1 81 ? -8.420 -2.455 12.542 1.00 46.31 81 ASP A O 1
ATOM 589 N N . VAL A 1 82 ? -8.875 -0.488 11.532 1.00 38.25 82 VAL A N 1
ATOM 590 C CA . VAL A 1 82 ? -7.818 0.290 12.193 1.00 38.25 82 VAL A CA 1
ATOM 591 C C . VAL A 1 82 ? -7.967 0.184 13.696 1.00 38.25 82 VAL A C 1
ATOM 593 O O . VAL A 1 82 ? -8.970 0.649 14.245 1.00 38.25 82 VAL A O 1
ATOM 596 N N . ALA A 1 83 ? -6.920 -0.311 14.360 1.00 47.47 83 ALA A N 1
ATOM 597 C CA . ALA A 1 83 ? -6.643 0.073 15.734 1.00 47.47 83 ALA A CA 1
ATOM 598 C C . ALA A 1 83 ? -6.561 1.602 15.778 1.00 47.47 83 ALA A C 1
ATOM 600 O O . ALA A 1 83 ? -5.621 2.178 15.233 1.00 47.47 83 ALA A O 1
ATOM 601 N N . MET A 1 84 ? -7.584 2.248 16.342 1.00 49.53 84 MET A N 1
ATOM 602 C CA . MET A 1 84 ? -7.626 3.704 16.526 1.00 49.53 84 MET A CA 1
ATOM 603 C C . MET A 1 84 ? -6.275 4.216 17.063 1.00 49.53 84 MET A C 1
ATOM 605 O O . MET A 1 84 ? -5.670 3.534 17.894 1.00 49.53 84 MET A O 1
ATOM 609 N N . GLU A 1 85 ? -5.815 5.384 16.581 1.00 55.69 85 GLU A N 1
ATOM 610 C CA . GLU A 1 85 ? -4.605 6.072 17.079 1.00 55.69 85 GLU A CA 1
ATOM 611 C C . GLU A 1 85 ? -4.540 6.017 18.617 1.00 55.69 85 GLU A C 1
ATOM 613 O O . GLU A 1 85 ? -5.604 6.027 19.248 1.00 55.69 85 GLU A O 1
ATOM 618 N N . PRO A 1 86 ? -3.341 5.944 19.235 1.00 54.72 86 PRO A N 1
ATOM 619 C CA . PRO A 1 86 ? -3.199 5.661 20.658 1.00 54.72 86 PRO A CA 1
ATOM 620 C C . PRO A 1 86 ? -4.104 6.563 21.496 1.00 54.72 86 PRO A C 1
ATOM 622 O O . PRO A 1 86 ? -3.885 7.768 21.593 1.00 54.72 86 PRO A O 1
ATOM 625 N N . VAL A 1 87 ? -5.133 5.973 22.099 1.00 66.94 87 VAL A N 1
ATOM 626 C CA . VAL A 1 87 ? -5.993 6.655 23.062 1.00 66.94 87 VAL A CA 1
ATOM 627 C C . VAL A 1 87 ? -5.442 6.443 24.455 1.00 66.94 87 VAL A C 1
ATOM 629 O O . VAL A 1 87 ? -5.038 5.336 24.813 1.00 66.94 87 VAL A O 1
ATOM 632 N N . GLY A 1 88 ? -5.415 7.508 25.251 1.00 68.50 88 GLY A N 1
ATOM 633 C CA . GLY A 1 88 ? -4.853 7.422 26.591 1.00 68.50 88 GLY A CA 1
ATOM 634 C C . GLY A 1 88 ? -5.651 6.490 27.513 1.00 68.50 88 GLY A C 1
ATOM 635 O O . GLY A 1 88 ? -6.858 6.654 27.702 1.00 68.50 88 GLY A O 1
ATOM 636 N N . THR A 1 89 ? -4.956 5.556 28.154 1.00 78.62 89 THR A N 1
ATOM 637 C CA . THR A 1 89 ? -5.443 4.723 29.258 1.00 78.62 89 THR A CA 1
ATOM 638 C C . THR A 1 89 ? -4.770 5.160 30.556 1.00 78.62 89 THR A C 1
ATOM 640 O O . THR A 1 89 ? -3.591 4.880 30.775 1.00 78.62 89 THR A O 1
ATOM 643 N N . GLY A 1 90 ? -5.503 5.874 31.410 1.00 81.75 90 GLY A N 1
ATOM 644 C CA . GLY A 1 90 ? -4.923 6.589 32.552 1.00 81.75 90 GLY A CA 1
ATOM 645 C C . GLY A 1 90 ? -5.589 6.357 33.902 1.00 81.75 90 GLY A C 1
ATOM 646 O O . GLY A 1 90 ? -5.291 7.068 34.859 1.00 81.75 90 GLY A O 1
ATOM 647 N N . ALA A 1 91 ? -6.544 5.438 34.010 1.00 87.38 91 ALA A N 1
ATOM 648 C CA . ALA A 1 91 ? -7.202 5.208 35.290 1.00 87.38 91 ALA A CA 1
ATOM 649 C C . ALA A 1 91 ? -6.341 4.295 36.172 1.00 87.38 91 ALA A C 1
ATOM 651 O O . ALA A 1 91 ? -6.047 3.155 35.809 1.00 87.38 91 ALA A O 1
ATOM 652 N N . ILE A 1 92 ? -5.946 4.803 37.340 1.00 89.88 92 ILE A N 1
ATOM 653 C CA . ILE A 1 92 ? -5.108 4.087 38.307 1.00 89.88 92 ILE A CA 1
ATOM 654 C C . ILE A 1 92 ? -5.978 3.606 39.472 1.00 89.88 92 ILE A C 1
ATOM 656 O O . ILE A 1 92 ? -6.643 4.408 40.131 1.00 89.88 92 ILE A O 1
ATOM 660 N N . PHE A 1 93 ? -5.952 2.298 39.746 1.00 87.31 93 PHE A N 1
ATOM 661 C CA . PHE A 1 93 ? -6.838 1.644 40.723 1.00 87.31 93 PHE A CA 1
ATOM 662 C C . PHE A 1 93 ? -6.117 1.045 41.944 1.00 87.31 93 PHE A C 1
ATOM 664 O O . PHE A 1 93 ? -6.775 0.496 42.820 1.00 87.31 93 PHE A O 1
ATOM 671 N N . THR A 1 94 ? -4.785 1.143 42.023 1.00 77.56 94 THR A N 1
ATOM 672 C CA . THR A 1 94 ? -3.946 0.449 43.025 1.00 77.56 94 THR A CA 1
ATOM 673 C C . THR A 1 94 ? -4.223 0.824 44.482 1.00 77.56 94 THR A C 1
ATOM 675 O O . THR A 1 94 ? -3.947 0.018 45.361 1.00 77.56 94 THR A O 1
ATOM 678 N N . ASP A 1 95 ? -4.799 2.004 44.735 1.00 78.25 95 ASP A N 1
ATOM 679 C CA . ASP A 1 95 ? -4.968 2.574 46.083 1.00 78.25 95 ASP A CA 1
ATOM 680 C C . ASP A 1 95 ? -6.433 2.899 46.426 1.00 78.25 95 ASP A C 1
ATOM 682 O O . ASP A 1 95 ? -6.721 3.776 47.246 1.00 78.25 95 ASP A O 1
ATOM 686 N N . LEU A 1 96 ? -7.391 2.242 45.765 1.00 82.31 96 LEU A N 1
ATOM 687 C CA . LEU A 1 96 ? -8.797 2.366 46.145 1.00 82.31 96 LEU A CA 1
ATOM 688 C C . LEU A 1 96 ? -9.071 1.583 47.443 1.00 82.31 96 LEU A C 1
ATOM 690 O O . LEU A 1 96 ? -8.657 0.428 47.544 1.00 82.31 96 LEU A O 1
ATOM 694 N N . PRO A 1 97 ? -9.783 2.168 48.427 1.00 83.06 97 PRO A N 1
ATOM 695 C CA . PRO A 1 97 ? -10.209 1.438 49.616 1.00 83.06 97 PRO A CA 1
ATOM 696 C C . PRO A 1 97 ? -11.037 0.203 49.250 1.00 83.06 97 PRO A C 1
ATOM 698 O O . PRO A 1 97 ? -11.868 0.255 48.337 1.00 83.06 97 PRO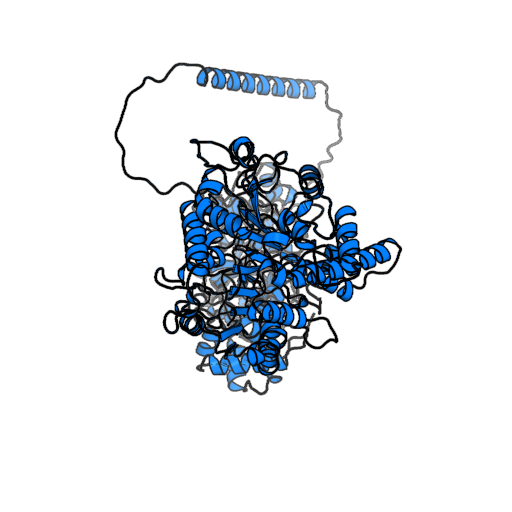 A O 1
ATOM 701 N N . GLU A 1 98 ? -10.844 -0.892 49.987 1.00 78.56 98 GLU A N 1
ATOM 702 C CA . GLU A 1 98 ? -11.735 -2.046 49.886 1.00 78.56 98 GLU A CA 1
ATOM 703 C C . GLU A 1 98 ? -13.124 -1.679 50.415 1.00 78.56 98 GLU A C 1
ATOM 705 O O . GLU A 1 98 ? -13.275 -1.112 51.500 1.00 78.56 98 GLU A O 1
ATOM 710 N N . VAL A 1 99 ? -14.144 -2.018 49.632 1.00 83.19 99 VAL A N 1
ATOM 711 C CA . VAL A 1 99 ? -15.547 -1.835 49.996 1.00 83.19 99 VAL A CA 1
ATOM 712 C C . VAL A 1 99 ? -16.109 -3.187 50.409 1.00 83.19 99 VAL A C 1
ATOM 714 O O . VAL A 1 99 ? -16.171 -4.109 49.595 1.00 83.19 99 VAL A O 1
ATOM 717 N N . ASP A 1 100 ? -16.543 -3.306 51.663 1.00 80.62 100 ASP A N 1
ATOM 718 C CA . ASP A 1 100 ? -17.229 -4.504 52.140 1.00 80.62 100 ASP A CA 1
ATOM 719 C C . ASP A 1 100 ? -18.628 -4.585 51.517 1.00 80.62 100 ASP A C 1
ATOM 721 O O . ASP A 1 100 ? -19.559 -3.894 51.937 1.00 80.62 100 ASP A O 1
ATOM 725 N N . ALA A 1 101 ? -18.787 -5.447 50.512 1.00 76.81 101 ALA A N 1
ATOM 726 C CA . ALA A 1 101 ? -20.057 -5.654 49.824 1.00 76.81 101 ALA A CA 1
ATOM 727 C C . ALA A 1 101 ? -21.188 -6.107 50.768 1.00 76.81 101 ALA A C 1
ATOM 729 O O . ALA A 1 101 ? -22.352 -5.847 50.482 1.00 76.81 101 ALA A O 1
ATOM 730 N N . THR A 1 102 ? -20.877 -6.726 51.916 1.00 78.31 102 THR A N 1
ATOM 731 C CA . THR A 1 102 ? -21.896 -7.166 52.886 1.00 78.31 102 THR A CA 1
ATOM 732 C C . THR A 1 102 ? -22.536 -6.013 53.661 1.00 78.31 102 THR A C 1
ATOM 734 O O . THR A 1 102 ? -23.618 -6.175 54.226 1.00 78.31 102 THR A O 1
ATOM 737 N N . SER A 1 103 ? -21.914 -4.829 53.639 1.00 80.00 103 SER A N 1
ATOM 738 C CA . SER A 1 103 ? -22.471 -3.606 54.231 1.00 80.00 103 SER A CA 1
ATOM 739 C C . SER A 1 103 ? -23.633 -3.011 53.424 1.00 80.00 103 SER A C 1
ATOM 741 O O . SER A 1 103 ? -24.327 -2.109 53.899 1.00 80.00 103 SER A O 1
ATOM 743 N N . PHE A 1 104 ? -23.887 -3.540 52.227 1.00 85.31 104 PHE A N 1
ATOM 744 C CA . PHE A 1 104 ? -24.920 -3.078 51.320 1.00 85.31 104 PHE A CA 1
ATOM 745 C C . PHE A 1 104 ? -26.127 -4.022 51.313 1.00 85.31 104 PHE A C 1
ATOM 747 O O . PHE A 1 104 ? -26.002 -5.233 51.148 1.00 85.31 104 PHE A O 1
ATOM 754 N N . SER A 1 105 ? -27.327 -3.462 51.475 1.00 82.62 105 SER A N 1
ATOM 755 C CA . SER A 1 105 ? -28.565 -4.241 51.360 1.00 82.62 105 SER A CA 1
ATOM 756 C C . SER A 1 105 ? -28.897 -4.516 49.888 1.00 82.62 105 SER A C 1
ATOM 758 O O . SER A 1 105 ? -28.814 -3.579 49.092 1.00 82.62 105 SER A O 1
ATOM 760 N N . PRO A 1 106 ? -29.325 -5.740 49.516 1.00 82.38 106 PRO A N 1
ATOM 761 C CA . PRO A 1 106 ? -29.724 -6.048 48.146 1.00 82.38 106 PRO A CA 1
ATOM 762 C C . PRO A 1 106 ? -30.880 -5.145 47.682 1.00 82.38 106 PRO A C 1
ATOM 764 O O . PRO A 1 106 ? -31.928 -5.125 48.339 1.00 82.38 106 PRO A O 1
ATOM 767 N N . PRO A 1 107 ? -30.740 -4.420 46.560 1.00 86.69 107 PRO A N 1
ATOM 768 C CA . PRO A 1 107 ? -31.829 -3.635 45.988 1.00 86.69 107 PRO A CA 1
ATOM 769 C C . PRO A 1 107 ? -33.019 -4.511 45.604 1.00 86.69 107 PRO A C 1
ATOM 771 O O . PRO A 1 107 ? -32.851 -5.610 45.076 1.00 86.69 107 PRO A O 1
ATOM 774 N N . VAL A 1 108 ? -34.232 -4.000 45.807 1.00 85.69 108 VAL A N 1
ATOM 775 C CA . VAL A 1 108 ? -35.481 -4.659 45.400 1.00 85.69 108 VAL A CA 1
ATOM 776 C C . VAL A 1 108 ? -36.301 -3.735 44.504 1.00 85.69 108 VAL A C 1
ATOM 778 O O . VAL A 1 108 ? -36.318 -2.525 44.709 1.00 85.69 108 VAL A O 1
ATOM 781 N N . GLY A 1 109 ? -36.995 -4.307 43.516 1.00 88.56 109 GLY A N 1
ATOM 782 C CA . GLY A 1 109 ? -37.921 -3.560 42.655 1.00 88.56 109 GLY A CA 1
ATOM 783 C C . GLY A 1 109 ? -37.259 -2.572 41.687 1.00 88.56 109 GLY A C 1
ATOM 784 O O . GLY A 1 109 ? -37.865 -1.555 41.363 1.00 88.56 109 GLY A O 1
ATOM 785 N N . LEU A 1 110 ? -36.029 -2.846 41.240 1.00 93.88 110 LEU A N 1
ATOM 786 C CA . LEU A 1 110 ? -35.363 -2.033 40.219 1.00 93.88 110 LEU A CA 1
ATOM 787 C C . LEU A 1 110 ? -36.133 -2.100 38.885 1.00 93.88 110 LEU A C 1
ATOM 789 O O . LEU A 1 110 ? -36.598 -3.185 38.521 1.00 93.88 110 LEU A O 1
ATOM 793 N N . PRO A 1 111 ? -36.280 -0.980 38.153 1.00 95.62 111 PRO A N 1
ATOM 794 C CA . PRO A 1 111 ? -36.871 -1.007 36.820 1.00 95.62 111 PRO A CA 1
ATOM 795 C C . PRO A 1 111 ? -36.014 -1.847 35.861 1.00 95.62 111 PRO A C 1
ATOM 797 O O . PRO A 1 111 ? -34.815 -2.012 36.070 1.00 95.62 111 PRO A O 1
ATOM 800 N N . ALA A 1 112 ? -36.633 -2.382 34.806 1.00 94.94 112 ALA A N 1
ATOM 801 C CA . ALA A 1 112 ? -35.923 -3.167 33.790 1.00 94.94 112 ALA A CA 1
ATOM 802 C C . ALA A 1 112 ? -35.004 -2.299 32.910 1.00 94.94 112 ALA A C 1
ATOM 804 O O . ALA A 1 112 ? -34.052 -2.792 32.315 1.00 94.94 112 ALA A O 1
ATOM 805 N N . GLU A 1 113 ? -35.269 -0.995 32.837 1.00 96.69 113 GLU A N 1
ATOM 806 C CA . GLU A 1 113 ? -34.428 -0.037 32.132 1.00 96.69 113 GLU A CA 1
ATOM 807 C C . GLU A 1 113 ? -34.408 1.321 32.834 1.00 96.69 113 GLU A C 1
ATOM 809 O O . GLU A 1 113 ? -35.386 1.744 33.456 1.00 96.69 113 GLU A O 1
ATOM 814 N N . VAL A 1 114 ? -33.281 2.013 32.693 1.00 96.88 114 VAL A N 1
ATOM 815 C CA . VAL A 1 114 ? -33.118 3.435 32.990 1.00 96.88 114 VAL A CA 1
ATOM 816 C C . VAL A 1 114 ? -32.402 4.047 31.782 1.00 96.88 114 VAL A C 1
ATOM 818 O O . VAL A 1 114 ? -31.246 3.687 31.538 1.00 96.88 114 VAL A O 1
ATOM 821 N N . PRO A 1 115 ? -33.050 4.931 30.996 1.00 94.12 115 PRO A N 1
ATOM 822 C CA . PRO A 1 115 ? -32.373 5.628 29.902 1.00 94.12 115 PRO A CA 1
ATOM 823 C C . PRO A 1 115 ? -31.265 6.541 30.455 1.00 94.12 115 PRO A C 1
ATOM 825 O O . PRO A 1 115 ? -31.240 6.792 31.662 1.00 94.12 115 PRO A O 1
ATOM 828 N N . PRO A 1 116 ? -30.359 7.069 29.609 1.00 93.06 116 PRO A N 1
ATOM 829 C CA . PRO A 1 116 ? -29.357 8.035 30.051 1.00 93.06 116 PRO A CA 1
ATOM 830 C C . PRO A 1 116 ? -29.977 9.160 30.896 1.00 93.06 116 PRO A C 1
ATOM 832 O O . PRO A 1 116 ? -30.832 9.904 30.418 1.00 93.06 116 PRO A O 1
ATOM 835 N N . ILE A 1 117 ? -29.550 9.278 32.158 1.00 90.62 117 ILE A N 1
ATOM 836 C CA . ILE A 1 117 ? -30.140 10.194 33.154 1.00 90.62 117 ILE A CA 1
ATOM 837 C C . ILE A 1 117 ? -30.005 11.684 32.797 1.00 90.62 117 ILE A C 1
ATOM 839 O O . ILE A 1 117 ? -30.695 12.515 33.381 1.00 90.62 117 ILE A O 1
ATOM 843 N N . ALA A 1 118 ? -29.130 12.025 31.849 1.00 87.31 118 ALA A N 1
ATOM 844 C CA . ALA A 1 118 ? -28.939 13.376 31.340 1.00 87.31 118 ALA A CA 1
ATOM 845 C C . ALA A 1 118 ? -28.586 13.352 29.847 1.00 87.31 118 ALA A C 1
ATOM 847 O O . ALA A 1 118 ? -27.912 12.437 29.367 1.00 87.31 118 ALA A O 1
ATOM 848 N N . THR A 1 119 ? -29.004 14.393 29.123 1.00 85.38 119 THR A N 1
ATOM 849 C CA . THR A 1 119 ? -28.571 14.637 27.740 1.00 85.38 119 THR A CA 1
ATOM 850 C C . THR A 1 119 ? -27.319 15.504 27.765 1.00 85.38 119 THR A C 1
ATOM 852 O O . THR A 1 119 ? -27.394 16.703 28.021 1.00 85.38 119 THR A O 1
ATOM 855 N N . LEU A 1 120 ? -26.166 14.884 27.531 1.00 87.00 120 LEU A N 1
ATOM 856 C CA . LEU A 1 120 ? -24.877 15.570 27.483 1.00 87.00 120 LEU A CA 1
ATOM 857 C C . LEU A 1 120 ? -24.535 15.965 26.037 1.00 87.00 120 LEU A C 1
ATOM 859 O O . LEU A 1 120 ? -24.980 15.286 25.107 1.00 87.00 120 LEU A O 1
ATOM 863 N N . PRO A 1 121 ? -23.735 17.025 25.817 1.00 85.69 121 PRO A N 1
ATOM 864 C CA . PRO A 1 121 ? -23.216 17.338 24.484 1.00 85.69 121 PRO A CA 1
ATOM 865 C C . PRO A 1 121 ? -22.404 16.159 23.914 1.00 85.69 121 PRO A C 1
ATOM 867 O O . PRO A 1 121 ? -22.004 15.270 24.675 1.00 85.69 121 PRO A O 1
ATOM 870 N N . PRO A 1 122 ? -22.122 16.112 22.600 1.00 84.75 122 PRO A N 1
ATOM 871 C CA . PRO A 1 122 ? -21.238 15.094 22.031 1.00 84.75 122 PRO A CA 1
ATOM 872 C C . PRO A 1 122 ? -19.907 15.004 22.802 1.00 84.75 122 PRO A C 1
ATOM 874 O O . PRO A 1 122 ? -19.385 16.038 23.224 1.00 84.75 122 PRO A O 1
ATOM 877 N N . PRO A 1 123 ? -19.375 13.799 23.067 1.00 86.81 123 PRO A N 1
ATOM 878 C CA . PRO A 1 123 ? -18.124 13.660 23.802 1.00 86.81 123 PRO A CA 1
ATOM 879 C C . PRO A 1 123 ? -16.953 14.224 23.005 1.00 86.81 123 PRO A C 1
ATOM 881 O O . PRO A 1 123 ? -16.817 13.974 21.809 1.00 86.81 123 PRO A O 1
ATOM 884 N N . ILE A 1 124 ? -16.094 14.966 23.698 1.00 85.00 124 ILE A N 1
ATOM 885 C CA . ILE A 1 124 ? -14.815 15.443 23.177 1.00 85.00 124 ILE A CA 1
ATOM 886 C C . ILE A 1 124 ? -13.777 14.324 23.355 1.00 85.00 124 ILE A C 1
ATOM 888 O O . ILE A 1 124 ? -13.894 13.479 24.247 1.00 85.00 124 ILE A O 1
ATOM 892 N N . SER A 1 125 ? -12.780 14.277 22.470 1.00 88.56 125 SER A N 1
ATOM 893 C CA . SER A 1 125 ? -11.701 13.292 22.550 1.00 88.56 125 SER A CA 1
ATOM 894 C C . SER A 1 125 ? -10.610 13.740 23.519 1.00 88.56 125 SER A C 1
ATOM 896 O O . SER A 1 125 ? -10.066 14.836 23.388 1.00 88.56 125 SER A O 1
ATOM 898 N N . GLN A 1 126 ? -10.227 12.855 24.439 1.00 88.12 126 GLN A N 1
ATOM 899 C CA . GLN A 1 126 ? -9.046 13.033 25.289 1.00 88.12 126 GLN A CA 1
ATOM 900 C C . GLN A 1 126 ? -7.715 12.942 24.513 1.00 88.12 126 GLN A C 1
ATOM 902 O O . GLN A 1 126 ? -6.650 13.212 25.064 1.00 88.12 126 GLN A O 1
ATOM 907 N N . GLY A 1 127 ? -7.746 12.510 23.248 1.00 85.69 127 GLY A N 1
ATOM 908 C CA . GLY A 1 127 ? -6.543 12.307 22.444 1.00 85.69 127 GLY A CA 1
ATOM 909 C C . GLY A 1 127 ? -5.553 11.303 23.070 1.00 85.69 127 GLY A C 1
ATOM 910 O O . GLY A 1 127 ? -5.974 10.341 23.725 1.00 85.69 127 GLY A O 1
ATOM 911 N N . PRO A 1 128 ? -4.234 11.511 22.891 1.00 82.50 128 PRO A N 1
ATOM 912 C CA . PRO A 1 128 ? -3.208 10.577 23.357 1.00 82.50 128 PRO A CA 1
ATOM 913 C C . PRO A 1 128 ? -2.917 10.661 24.863 1.00 82.50 128 PRO A C 1
ATOM 915 O O . PRO A 1 128 ? -2.161 9.843 25.385 1.00 82.50 128 PRO A O 1
ATOM 918 N N . ARG A 1 129 ? -3.491 11.639 25.579 1.00 88.25 129 ARG A N 1
ATOM 919 C CA . ARG A 1 129 ? -3.212 11.863 27.004 1.00 88.25 129 ARG A CA 1
ATOM 920 C C . ARG A 1 129 ? -4.044 10.966 27.904 1.00 88.25 129 ARG A C 1
ATOM 922 O O . ARG A 1 129 ? -5.208 10.657 27.637 1.00 88.25 129 ARG A O 1
ATOM 929 N N . ASN A 1 130 ? -3.471 10.625 29.052 1.00 90.94 130 ASN A N 1
ATOM 930 C CA . ASN A 1 130 ? -4.049 9.701 30.028 1.00 90.94 130 ASN A CA 1
ATOM 931 C C . ASN A 1 130 ? -5.089 10.367 30.959 1.00 90.94 130 ASN A C 1
ATOM 933 O O . ASN A 1 130 ? -5.061 10.209 32.177 1.00 90.94 130 ASN A O 1
ATOM 937 N N . THR A 1 131 ? -6.048 11.108 30.388 1.00 94.12 131 THR A N 1
ATOM 938 C CA . THR A 1 131 ? -6.982 11.983 31.127 1.00 94.12 131 THR A CA 1
ATOM 939 C C . THR A 1 131 ? -8.415 11.455 31.263 1.00 94.12 131 THR A C 1
ATOM 941 O O . THR A 1 131 ? -9.275 12.194 31.737 1.00 94.12 131 THR A O 1
ATOM 944 N N . CYS A 1 132 ? -8.699 10.196 30.909 1.00 95.12 132 CYS A N 1
ATOM 945 C CA . CYS A 1 132 ? -10.040 9.576 30.982 1.00 95.12 132 CYS A CA 1
ATOM 946 C C . CYS A 1 132 ? -10.814 9.835 32.294 1.00 95.12 132 CYS A C 1
ATOM 948 O O . CYS A 1 132 ? -12.021 10.079 32.284 1.00 95.12 132 CYS A O 1
ATOM 950 N N . VAL A 1 133 ? -10.117 9.852 33.435 1.00 96.88 133 VAL A N 1
ATOM 951 C CA . VAL A 1 133 ? -10.709 10.154 34.746 1.00 96.88 133 VAL A CA 1
ATOM 952 C C . VAL A 1 133 ? -11.274 11.574 34.798 1.00 96.88 133 VAL A C 1
ATOM 954 O O . VAL A 1 133 ? -12.385 11.765 35.283 1.00 96.88 133 VAL A O 1
ATOM 957 N N . ALA A 1 134 ? -10.542 12.565 34.286 1.00 96.50 134 ALA A N 1
ATOM 958 C CA . ALA A 1 134 ? -10.980 13.957 34.289 1.00 96.50 134 ALA A CA 1
ATOM 959 C C . ALA A 1 134 ? -12.243 14.151 33.438 1.00 96.50 134 ALA A C 1
ATOM 961 O O . ALA A 1 134 ? -13.209 14.742 33.917 1.00 96.50 134 ALA A O 1
ATOM 962 N N . PHE A 1 135 ? -12.265 13.556 32.241 1.00 96.00 135 PHE A N 1
ATOM 963 C CA . PHE A 1 135 ? -13.435 13.534 31.354 1.00 96.00 135 PHE A CA 1
ATOM 964 C C . PHE A 1 135 ? -14.641 12.864 32.010 1.00 96.00 135 PHE A C 1
ATOM 966 O O . PHE A 1 135 ? -15.761 13.369 31.950 1.00 96.00 135 PHE A O 1
ATOM 973 N N . THR A 1 136 ? -14.416 11.743 32.693 1.00 96.19 136 THR A N 1
ATOM 974 C CA . THR A 1 136 ? -15.494 11.039 33.388 1.00 96.19 136 THR A CA 1
ATOM 975 C C . THR A 1 136 ? -16.079 11.884 34.516 1.00 96.19 136 THR A C 1
ATOM 977 O O . THR A 1 136 ? -17.298 11.991 34.633 1.00 96.19 136 THR A O 1
ATOM 980 N N . VAL A 1 137 ? -15.231 12.524 35.326 1.00 96.50 137 VAL A N 1
ATOM 981 C CA . VAL A 1 137 ? -15.683 13.384 36.428 1.00 96.50 137 VAL A CA 1
ATOM 982 C C . VAL A 1 137 ? -16.413 14.626 35.905 1.00 96.50 137 VAL A C 1
ATOM 984 O O . VAL A 1 137 ? -17.452 14.977 36.463 1.00 96.50 137 VAL A O 1
ATOM 987 N N . ALA A 1 138 ? -15.943 15.253 34.821 1.00 95.31 138 ALA A N 1
ATOM 988 C CA . ALA A 1 138 ? -16.654 16.352 34.163 1.00 95.31 138 ALA A CA 1
ATOM 989 C C . ALA A 1 138 ? -18.065 15.925 33.723 1.00 95.31 138 ALA A C 1
ATOM 991 O O . ALA A 1 138 ? -19.049 16.562 34.105 1.00 95.31 138 ALA A O 1
ATOM 992 N N . ALA A 1 139 ? -18.178 14.785 33.031 1.00 93.88 139 ALA A N 1
ATOM 993 C CA . ALA A 1 139 ? -19.461 14.240 32.592 1.00 93.88 139 ALA A CA 1
ATOM 994 C C . ALA A 1 139 ? -20.406 13.919 33.764 1.00 93.88 139 ALA A C 1
ATOM 996 O O . ALA A 1 139 ? -21.610 14.150 33.665 1.00 93.88 139 ALA A O 1
ATOM 997 N N . MET A 1 140 ? -19.886 13.417 34.891 1.00 94.69 140 MET A N 1
ATOM 998 C CA . MET A 1 140 ? -20.691 13.193 36.100 1.00 94.69 140 MET A CA 1
ATOM 999 C C . MET A 1 140 ? -21.235 14.501 36.681 1.00 94.69 140 MET A C 1
ATOM 1001 O O . MET A 1 140 ? -22.399 14.549 37.078 1.00 94.69 140 MET A O 1
ATOM 1005 N N . VAL A 1 141 ? -20.411 15.556 36.738 1.00 94.06 141 VAL A N 1
ATOM 1006 C CA . VAL A 1 141 ? -20.847 16.871 37.232 1.00 94.06 141 VAL A CA 1
ATOM 1007 C C . VAL A 1 141 ? -21.939 17.437 36.330 1.00 94.06 141 VAL A C 1
ATOM 1009 O O . VAL A 1 141 ? -22.965 17.859 36.855 1.00 94.06 141 VAL A O 1
ATOM 1012 N N . GLN A 1 142 ? -21.760 17.382 35.006 1.00 91.88 142 GLN A N 1
ATOM 1013 C CA . GLN A 1 142 ? -22.766 17.823 34.029 1.00 91.88 142 GLN A CA 1
ATOM 1014 C C . GLN A 1 142 ? -24.076 17.027 34.142 1.00 91.88 142 GLN A C 1
ATOM 1016 O O . GLN A 1 142 ? -25.166 17.599 34.110 1.00 91.88 142 GLN A O 1
ATOM 1021 N N . ALA A 1 143 ? -23.985 15.705 34.320 1.00 91.00 143 ALA A N 1
ATOM 1022 C CA . ALA A 1 143 ? -25.163 14.852 34.446 1.00 91.00 143 ALA A CA 1
ATOM 1023 C C . ALA A 1 143 ? -25.966 15.146 35.724 1.00 91.00 143 ALA A C 1
ATOM 1025 O O . ALA A 1 143 ? -27.193 15.148 35.690 1.00 91.00 143 ALA A O 1
ATOM 1026 N N . LEU A 1 144 ? -25.289 15.430 36.841 1.00 91.25 144 LEU A N 1
ATOM 1027 C CA . LEU A 1 144 ? -25.939 15.770 38.112 1.00 91.25 144 LEU A CA 1
ATOM 1028 C C . LEU A 1 144 ? -26.478 17.201 38.163 1.00 91.25 144 LEU A C 1
ATOM 1030 O O . LEU A 1 144 ? -27.464 17.453 38.853 1.00 91.25 144 LEU A O 1
ATOM 1034 N N . SER A 1 145 ? -25.824 18.146 37.487 1.00 86.50 145 SER A N 1
ATOM 1035 C CA . SER A 1 145 ? -26.265 19.542 37.443 1.00 86.50 145 SER A CA 1
ATOM 1036 C C . SER A 1 145 ? -27.436 19.767 36.487 1.00 86.50 145 SER A C 1
ATOM 1038 O O . SER A 1 145 ? -28.144 20.763 36.639 1.00 86.50 145 SER A O 1
ATOM 1040 N N . ASN A 1 146 ? -27.622 18.876 35.503 1.00 76.94 146 ASN A N 1
ATOM 1041 C CA . ASN A 1 146 ? -28.474 19.102 34.331 1.00 76.94 146 ASN A CA 1
ATOM 1042 C C . ASN A 1 146 ? -28.125 20.427 33.611 1.00 76.94 146 ASN A C 1
ATOM 1044 O O . ASN A 1 146 ? -28.987 21.092 33.035 1.00 76.94 146 ASN A O 1
ATOM 1048 N N . ASP A 1 147 ? -26.852 20.828 33.698 1.00 73.19 147 ASP A N 1
ATOM 1049 C CA . ASP A 1 147 ? -26.283 22.042 33.113 1.00 73.19 147 ASP A CA 1
ATOM 1050 C C . ASP A 1 147 ? -25.390 21.628 31.930 1.00 73.19 147 ASP A C 1
ATOM 1052 O O . ASP A 1 147 ? -24.401 20.923 32.151 1.00 73.19 147 ASP A O 1
ATOM 1056 N N . PRO A 1 148 ? -25.694 22.057 30.687 1.00 69.12 148 PRO A N 1
ATOM 1057 C CA . PRO A 1 148 ? -24.894 21.724 29.509 1.00 69.12 148 PRO A CA 1
ATOM 1058 C C . PRO A 1 148 ? -23.573 22.505 29.440 1.00 69.12 148 PRO A C 1
ATOM 1060 O O . PRO A 1 148 ? -22.879 22.428 28.429 1.00 69.12 148 PRO A O 1
ATOM 1063 N N . THR A 1 149 ? -23.240 23.299 30.465 1.00 83.19 149 THR A N 1
ATOM 1064 C CA . THR A 1 149 ? -21.978 24.037 30.541 1.00 83.19 149 THR A CA 1
ATOM 1065 C C . THR A 1 149 ? -20.793 23.099 30.345 1.00 83.19 149 THR A C 1
ATOM 1067 O O . THR A 1 149 ? -20.645 22.100 31.049 1.00 83.19 149 THR A O 1
ATOM 1070 N N . ASP A 1 150 ? -19.923 23.471 29.413 1.00 88.75 150 ASP A N 1
ATOM 1071 C CA . ASP A 1 150 ? -18.688 22.755 29.137 1.00 88.75 150 ASP A CA 1
ATOM 1072 C C . ASP A 1 150 ? -17.661 22.984 30.257 1.00 88.75 150 ASP A C 1
ATOM 1074 O O . ASP A 1 150 ? -17.431 24.125 30.685 1.00 88.75 150 ASP A O 1
ATOM 1078 N N . LEU A 1 151 ? -17.090 21.904 30.785 1.00 94.31 151 LEU A N 1
ATOM 1079 C CA . LEU A 1 151 ? -16.276 21.912 32.004 1.00 94.31 151 LEU A CA 1
ATOM 1080 C C . LEU A 1 151 ? -14.832 21.552 31.681 1.00 94.31 151 LEU A C 1
ATOM 1082 O O . LEU A 1 151 ? -14.589 20.659 30.892 1.00 94.31 151 LEU A O 1
ATOM 1086 N N . SER A 1 152 ? -13.881 22.193 32.357 1.00 96.00 152 SER A N 1
ATOM 1087 C CA . SER A 1 152 ? -12.461 22.009 32.054 1.00 96.00 152 SER A CA 1
ATOM 1088 C C . SER A 1 152 ? -11.903 20.688 32.587 1.00 96.00 152 SER A C 1
ATOM 1090 O O . SER A 1 152 ? -11.555 20.570 33.772 1.00 96.00 152 SER A O 1
ATOM 1092 N N . GLU A 1 153 ? -11.707 19.705 31.707 1.00 95.69 153 GLU A N 1
ATOM 1093 C CA . GLU A 1 153 ? -10.983 18.478 32.048 1.00 95.69 153 GLU A CA 1
ATOM 1094 C C . GLU A 1 153 ? -9.513 18.757 32.357 1.00 95.69 153 GLU A C 1
ATOM 1096 O O . GLU A 1 153 ? -8.919 18.086 33.204 1.00 95.69 153 GLU A O 1
ATOM 1101 N N . GLN A 1 154 ? -8.923 19.784 31.736 1.00 95.38 154 GLN A N 1
ATOM 1102 C CA . GLN A 1 154 ? -7.558 20.210 32.045 1.00 95.38 154 GLN A CA 1
ATOM 1103 C C . GLN A 1 154 ? -7.431 20.655 33.501 1.00 95.38 154 GLN A C 1
ATOM 1105 O O . GLN A 1 154 ? -6.451 20.311 34.164 1.00 95.38 154 GLN A O 1
ATOM 1110 N N . PHE A 1 155 ? -8.411 21.406 34.011 1.00 97.19 155 PHE A N 1
ATOM 1111 C CA . PHE A 1 155 ? -8.432 21.843 35.401 1.00 97.19 155 PHE A CA 1
ATOM 1112 C C . PHE A 1 155 ? -8.561 20.645 36.340 1.00 97.19 155 PHE A C 1
ATOM 1114 O O . PHE A 1 155 ? -7.761 20.526 37.270 1.00 97.19 155 PHE A O 1
ATOM 1121 N N . ILE A 1 156 ? -9.508 19.733 36.070 1.00 97.31 156 ILE A N 1
ATOM 1122 C CA . ILE A 1 156 ? -9.702 18.510 36.867 1.00 97.31 156 ILE A CA 1
ATOM 1123 C C . ILE A 1 156 ? -8.421 17.670 36.879 1.00 97.31 156 ILE A C 1
ATOM 1125 O O . ILE A 1 156 ? -7.988 17.210 37.939 1.00 97.31 156 ILE A O 1
ATOM 1129 N N . TYR A 1 157 ? -7.785 17.480 35.723 1.00 95.69 157 TYR A N 1
ATOM 1130 C CA . TYR A 1 157 ? -6.553 16.708 35.644 1.00 95.69 157 TYR A CA 1
ATOM 1131 C C . TYR A 1 157 ? -5.431 17.386 36.430 1.00 95.69 157 TYR A C 1
ATOM 1133 O O . TYR A 1 157 ? -4.796 16.737 37.259 1.00 95.69 157 TYR A O 1
ATOM 1141 N N . TRP A 1 158 ? -5.249 18.701 36.274 1.00 95.50 158 TRP A N 1
ATOM 1142 C CA . TRP A 1 158 ? -4.231 19.450 37.009 1.00 95.50 158 TRP A CA 1
ATOM 1143 C C . TRP A 1 158 ? -4.410 19.340 38.531 1.00 95.50 158 TRP A C 1
ATOM 1145 O O . TRP A 1 158 ? -3.454 19.001 39.231 1.00 95.50 158 TRP A O 1
ATOM 1155 N N . ILE A 1 159 ? -5.624 19.560 39.060 1.00 96.56 159 ILE A N 1
ATOM 1156 C CA . ILE A 1 159 ? -5.872 19.456 40.513 1.00 96.56 159 ILE A CA 1
ATOM 1157 C C . ILE A 1 159 ? -5.709 18.021 41.026 1.00 96.56 159 ILE A C 1
ATOM 1159 O O . ILE A 1 159 ? -5.376 17.831 42.196 1.00 96.56 159 ILE A O 1
ATOM 1163 N N . SER A 1 160 ? -5.918 17.021 40.167 1.00 95.06 160 SER A N 1
ATOM 1164 C CA . SER A 1 160 ? -5.703 15.611 40.502 1.00 95.06 160 SER A CA 1
ATOM 1165 C C . SER A 1 160 ? -4.208 15.296 40.581 1.00 95.06 160 SER A C 1
ATOM 1167 O O . SER A 1 160 ? -3.752 14.781 41.601 1.00 95.06 160 SER A O 1
ATOM 1169 N N . LYS A 1 161 ? -3.419 15.721 39.581 1.00 92.50 161 LYS A N 1
ATOM 1170 C CA . LYS A 1 161 ? -1.951 15.582 39.575 1.00 92.50 161 LYS A CA 1
ATOM 1171 C C . LYS A 1 161 ? -1.287 16.314 40.740 1.00 92.50 161 LYS A C 1
ATOM 1173 O O . LYS A 1 161 ? -0.350 15.794 41.337 1.00 92.50 161 LYS A O 1
ATOM 1178 N N . ALA A 1 162 ? -1.801 17.489 41.107 1.00 91.81 162 ALA A N 1
ATOM 1179 C CA . ALA A 1 162 ? -1.319 18.243 42.263 1.00 91.81 162 ALA A CA 1
ATOM 1180 C C . ALA A 1 162 ? -1.539 17.512 43.604 1.00 91.81 162 ALA A C 1
ATOM 1182 O O . ALA A 1 162 ? -0.844 17.809 44.574 1.00 91.81 162 ALA A O 1
ATOM 1183 N N . ARG A 1 163 ? -2.496 16.575 43.672 1.00 91.06 163 ARG A N 1
ATOM 1184 C CA . ARG A 1 163 ? -2.806 15.787 44.876 1.00 91.06 163 ARG A CA 1
ATOM 1185 C C . ARG A 1 163 ? -2.136 14.424 44.895 1.00 91.06 163 ARG A C 1
ATOM 1187 O O . ARG A 1 163 ? -1.673 14.014 45.953 1.00 91.06 163 ARG A O 1
ATOM 1194 N N . ASP A 1 164 ? -2.136 13.714 43.767 1.00 88.94 164 ASP A N 1
ATOM 1195 C CA . ASP A 1 164 ? -1.561 12.368 43.700 1.00 88.94 164 ASP A CA 1
ATOM 1196 C C . ASP A 1 164 ? -0.032 12.380 43.572 1.00 88.94 164 ASP A C 1
ATOM 1198 O O . ASP A 1 164 ? 0.624 11.460 44.054 1.00 88.94 164 ASP A O 1
ATOM 1202 N N . GLY A 1 165 ? 0.548 13.423 42.968 1.00 84.38 165 GLY A N 1
ATOM 1203 C CA . GLY A 1 165 ? 1.991 13.538 42.764 1.00 84.38 165 GLY A CA 1
ATOM 1204 C C . GLY A 1 165 ? 2.598 12.427 41.899 1.00 84.38 165 GLY A C 1
ATOM 1205 O O . GLY A 1 165 ? 3.816 12.252 41.917 1.00 84.38 165 GLY A O 1
ATOM 1206 N N . ILE A 1 166 ? 1.786 11.663 41.157 1.00 84.50 166 ILE A N 1
ATOM 1207 C CA . ILE A 1 166 ? 2.261 10.521 40.368 1.00 84.50 166 ILE A CA 1
ATOM 1208 C C . ILE A 1 166 ? 3.045 11.064 39.159 1.00 84.50 166 ILE A C 1
ATOM 1210 O O . ILE A 1 166 ? 2.465 11.810 38.361 1.00 84.50 166 ILE A O 1
ATOM 1214 N N . PRO A 1 167 ? 4.338 10.724 39.002 1.00 78.12 167 PRO A N 1
ATOM 1215 C CA . PRO A 1 167 ? 5.162 11.239 37.914 1.00 78.12 167 PRO A CA 1
ATOM 1216 C C . PRO A 1 167 ? 4.762 10.623 36.568 1.00 78.12 167 PRO A C 1
ATOM 1218 O O . PRO A 1 167 ? 4.351 9.465 36.505 1.00 78.12 167 PRO A O 1
ATOM 1221 N N . GLY A 1 168 ? 4.941 11.378 35.482 1.00 82.19 168 GLY A N 1
ATOM 1222 C CA . GLY A 1 168 ? 4.567 10.935 34.140 1.00 82.19 168 GLY A CA 1
ATOM 1223 C C . GLY A 1 168 ? 3.102 11.195 33.797 1.00 82.19 168 GLY A C 1
ATOM 1224 O O . GLY A 1 168 ? 2.225 11.221 34.662 1.00 82.19 168 GLY A O 1
ATOM 1225 N N . ASP A 1 169 ? 2.821 11.340 32.501 1.00 80.62 169 ASP A N 1
ATOM 1226 C CA . ASP A 1 169 ? 1.452 11.259 31.987 1.00 80.62 169 ASP A CA 1
ATOM 1227 C C . ASP A 1 169 ? 1.002 9.795 31.963 1.00 80.62 169 ASP A C 1
ATOM 1229 O O . ASP A 1 169 ? 0.922 9.178 30.912 1.00 80.62 169 ASP A O 1
ATOM 1233 N N . VAL A 1 170 ? 0.807 9.206 33.142 1.00 86.50 170 VAL A N 1
ATOM 1234 C CA . VAL A 1 170 ? 0.284 7.838 33.345 1.00 86.50 170 VAL A CA 1
ATOM 1235 C C . VAL A 1 170 ? -1.164 7.854 33.843 1.00 86.50 170 VAL A C 1
ATOM 1237 O O . VAL A 1 170 ? -1.759 6.809 34.089 1.00 86.50 170 VAL A O 1
ATOM 1240 N N . GLY A 1 171 ? -1.723 9.058 33.995 1.00 90.44 171 GLY A N 1
ATOM 1241 C CA . GLY A 1 171 ? -3.070 9.315 34.471 1.00 90.44 171 GLY A CA 1
ATOM 1242 C C . GLY A 1 171 ? -3.177 9.554 35.978 1.00 90.44 171 GLY A C 1
ATOM 1243 O O . GLY A 1 171 ? -2.260 10.105 36.602 1.00 90.44 171 GLY A O 1
ATOM 1244 N N . THR A 1 172 ? -4.341 9.239 36.550 1.00 93.44 172 THR A N 1
ATOM 1245 C CA . THR A 1 172 ? -4.696 9.581 37.937 1.00 93.44 172 THR A CA 1
ATOM 1246 C C . THR A 1 172 ? -5.693 8.591 38.552 1.00 93.44 172 THR A C 1
ATOM 1248 O O . THR A 1 172 ? -6.286 7.754 37.868 1.00 93.44 172 THR A O 1
ATOM 1251 N N . ASN A 1 173 ? -5.880 8.683 39.869 1.00 94.00 173 ASN A N 1
ATOM 1252 C CA . ASN A 1 173 ? -6.821 7.863 40.623 1.00 94.00 173 ASN A CA 1
ATOM 1253 C C . ASN A 1 173 ? -8.235 8.499 40.618 1.00 94.00 173 ASN A C 1
ATOM 1255 O O . ASN A 1 173 ? -8.382 9.657 41.029 1.00 94.00 173 ASN A O 1
ATOM 1259 N N . PRO A 1 174 ? -9.296 7.760 40.231 1.00 95.12 174 PRO A N 1
ATOM 1260 C CA . PRO A 1 174 ? -10.670 8.272 40.194 1.00 95.12 174 PRO A CA 1
ATOM 1261 C C . PRO A 1 174 ? -11.185 8.882 41.502 1.00 95.12 174 PRO A C 1
ATOM 1263 O O . PRO A 1 174 ? -11.850 9.919 41.489 1.00 95.12 174 PRO A O 1
ATOM 1266 N N . LEU A 1 175 ? -10.8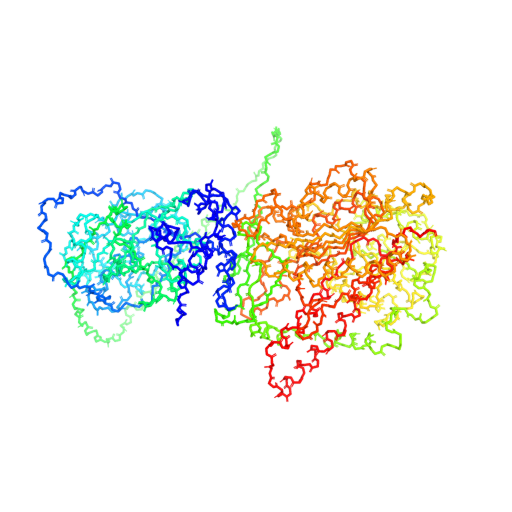59 8.275 42.646 1.00 94.81 175 LEU A N 1
ATOM 1267 C CA . LEU A 1 175 ? -11.290 8.769 43.952 1.00 94.81 175 LEU A CA 1
ATOM 1268 C C . LEU A 1 175 ? -10.569 10.072 44.325 1.00 94.81 175 LEU A C 1
ATOM 1270 O O . LEU A 1 175 ? -11.176 10.953 44.937 1.00 94.81 175 LEU A O 1
ATOM 1274 N N . VAL A 1 176 ? -9.296 10.217 43.937 1.00 94.69 176 VAL A N 1
ATOM 1275 C CA . VAL A 1 176 ? -8.539 11.466 44.125 1.00 94.69 176 VAL A CA 1
ATOM 1276 C C . VAL A 1 176 ? -9.173 12.591 43.317 1.00 94.69 176 VAL A C 1
ATOM 1278 O O . VAL A 1 176 ? -9.422 13.656 43.880 1.00 94.69 176 VAL A O 1
ATOM 1281 N N . ALA A 1 177 ? -9.499 12.345 42.047 1.00 96.25 177 ALA A N 1
ATOM 1282 C CA . ALA A 1 177 ? -10.135 13.336 41.183 1.00 96.25 177 ALA A CA 1
ATOM 1283 C C . ALA A 1 177 ? -11.514 13.771 41.709 1.00 96.25 177 ALA A C 1
ATOM 1285 O O . ALA A 1 177 ? -11.773 14.966 41.852 1.00 96.25 177 ALA A O 1
ATOM 1286 N N . LEU A 1 178 ? -12.375 12.819 42.091 1.00 96.25 178 LEU A N 1
ATOM 1287 C CA . LEU A 1 178 ? -13.693 13.120 42.664 1.00 96.25 178 LEU A CA 1
ATOM 1288 C C . LEU A 1 178 ? -13.587 13.942 43.957 1.00 96.25 178 LEU A C 1
ATOM 1290 O O . LEU A 1 178 ? -14.308 14.925 44.127 1.00 96.25 178 LEU A O 1
ATOM 1294 N N . ARG A 1 179 ? -12.654 13.595 44.856 1.00 95.31 179 ARG A N 1
ATOM 1295 C CA . ARG A 1 179 ? -12.391 14.376 46.079 1.00 95.31 179 ARG A CA 1
ATOM 1296 C C . ARG A 1 179 ? -11.821 15.760 45.769 1.00 95.31 179 ARG A C 1
ATOM 1298 O O . ARG A 1 179 ? -12.161 16.720 46.456 1.00 95.31 179 ARG A O 1
ATOM 1305 N N . ALA A 1 180 ? -10.992 15.878 44.733 1.00 96.00 180 ALA A N 1
ATOM 1306 C CA . ALA A 1 180 ? -10.445 17.155 44.295 1.00 96.00 180 ALA A CA 1
ATOM 1307 C C . ALA A 1 180 ? -11.538 18.112 43.818 1.00 96.00 180 ALA A C 1
ATOM 1309 O O . ALA A 1 180 ? -11.559 19.268 44.237 1.00 96.00 180 ALA A O 1
ATOM 1310 N N . VAL A 1 181 ? -12.474 17.613 43.010 1.00 97.00 181 VAL A N 1
ATOM 1311 C CA . VAL A 1 181 ? -13.624 18.388 42.526 1.00 97.00 181 VAL A CA 1
ATOM 1312 C C . VAL A 1 181 ? -14.643 18.648 43.641 1.00 97.00 181 VAL A C 1
ATOM 1314 O O . VAL A 1 181 ? -15.281 19.696 43.647 1.00 97.00 181 VAL A O 1
ATOM 1317 N N . ALA A 1 182 ? -14.780 17.765 44.634 1.00 95.81 182 ALA A N 1
ATOM 1318 C CA . ALA A 1 182 ? -15.609 18.050 45.808 1.00 95.81 182 ALA A CA 1
ATOM 1319 C C . ALA A 1 182 ? -15.075 19.242 46.628 1.00 95.81 182 ALA A C 1
ATOM 1321 O O . ALA A 1 182 ? -15.843 20.076 47.103 1.00 95.81 182 ALA A O 1
ATOM 1322 N N . GLU A 1 183 ? -13.752 19.357 46.763 1.00 95.12 183 GLU A N 1
ATOM 1323 C CA . GLU A 1 183 ? -13.121 20.423 47.545 1.00 95.12 183 GLU A CA 1
ATOM 1324 C C . GLU A 1 183 ? -12.975 21.740 46.762 1.00 95.12 183 GLU A C 1
ATOM 1326 O O . GLU A 1 183 ? -13.356 22.808 47.249 1.00 95.12 183 GLU A O 1
ATOM 1331 N N . LEU A 1 184 ? -12.416 21.672 45.551 1.00 96.00 184 LEU A N 1
ATOM 1332 C CA . LEU A 1 184 ? -12.028 22.844 44.756 1.00 96.00 184 LEU A CA 1
ATOM 1333 C C . LEU A 1 184 ? -13.051 23.207 43.677 1.00 96.00 184 LEU A C 1
ATOM 1335 O O . LEU A 1 184 ? -13.108 24.365 43.264 1.00 96.00 184 LEU A O 1
ATOM 1339 N N . GLY A 1 185 ? -13.862 22.240 43.254 1.00 95.94 185 GLY A N 1
ATOM 1340 C CA . GLY A 1 185 ? -14.803 22.377 42.150 1.00 95.94 185 GLY A CA 1
ATOM 1341 C C . GLY A 1 185 ? -14.160 22.269 40.775 1.00 95.94 185 GLY A C 1
ATOM 1342 O O . GLY A 1 185 ? -13.053 21.747 40.634 1.00 95.94 185 GLY A O 1
ATOM 1343 N N . VAL A 1 186 ? -14.872 22.745 39.757 1.00 96.56 186 VAL A N 1
ATOM 1344 C CA . VAL A 1 186 ? -14.437 22.710 38.355 1.00 96.56 186 VAL A CA 1
ATOM 1345 C C . VAL A 1 186 ? -14.878 23.970 37.609 1.00 96.56 186 VAL A C 1
ATOM 1347 O O . VAL A 1 186 ? -16.024 24.410 37.725 1.00 96.56 186 VAL A O 1
ATOM 1350 N N . CYS A 1 187 ? -13.946 24.590 36.881 1.00 96.50 187 CYS A N 1
ATOM 1351 C CA . CYS A 1 187 ? -14.219 25.772 36.064 1.00 96.50 187 CYS A CA 1
ATOM 1352 C C . CYS A 1 187 ? -14.716 25.393 34.665 1.00 96.50 187 CYS A C 1
ATOM 1354 O O . CYS A 1 187 ? -14.730 24.221 34.289 1.00 96.50 187 CYS A O 1
ATOM 1356 N N . ARG A 1 188 ? -15.110 26.395 33.878 1.00 95.25 188 ARG A N 1
ATOM 1357 C CA . ARG A 1 188 ? -15.542 26.170 32.496 1.00 95.25 188 ARG A CA 1
ATOM 1358 C C . ARG A 1 188 ? -14.359 25.864 31.590 1.00 95.25 188 ARG A C 1
ATOM 1360 O O . ARG A 1 188 ? -13.264 26.382 31.822 1.00 95.25 188 ARG A O 1
ATOM 1367 N N . GLU A 1 189 ? -14.617 25.098 30.539 1.00 94.06 189 GLU A N 1
ATOM 1368 C CA . GLU A 1 189 ? -13.646 24.832 29.473 1.00 94.06 189 GLU A CA 1
ATOM 1369 C C . GLU A 1 189 ? -13.138 26.145 28.845 1.00 94.06 189 GLU A C 1
ATOM 1371 O O . GLU A 1 189 ? -11.938 26.361 28.719 1.00 94.06 189 GLU A O 1
ATOM 1376 N N . GLU A 1 190 ? -14.030 27.117 28.615 1.00 94.25 190 GLU A N 1
ATOM 1377 C CA . GLU A 1 190 ? -13.682 28.468 28.136 1.00 94.25 190 GLU A CA 1
ATOM 1378 C C . GLU A 1 190 ? -12.638 29.186 29.020 1.00 94.25 190 GLU A C 1
ATOM 1380 O O . GLU A 1 190 ? -11.800 29.944 28.530 1.00 94.25 190 GLU A O 1
ATOM 1385 N N . THR A 1 191 ? -12.680 28.968 30.338 1.00 95.31 191 THR A N 1
ATOM 1386 C CA . THR A 1 191 ? -11.762 29.615 31.286 1.00 95.31 191 THR A CA 1
ATOM 1387 C C . THR A 1 191 ? -10.411 28.905 31.350 1.00 95.31 191 THR A C 1
ATOM 1389 O O . THR A 1 191 ? -9.395 29.557 31.616 1.00 95.31 191 THR A O 1
ATOM 1392 N N . TRP A 1 192 ? -10.382 27.586 31.139 1.00 95.56 192 TRP A N 1
ATOM 1393 C CA . TRP A 1 192 ? -9.152 26.798 31.146 1.00 95.56 192 TRP A CA 1
ATOM 1394 C C . TRP A 1 192 ? -9.210 25.653 30.120 1.00 95.56 192 TRP A C 1
ATOM 1396 O O . TRP A 1 192 ? -9.554 24.533 30.488 1.00 95.56 192 TRP A O 1
ATOM 1406 N N . PRO A 1 193 ? -8.858 25.911 28.850 1.00 93.81 193 PRO A N 1
ATOM 1407 C CA . PRO A 1 193 ? -9.073 24.944 27.776 1.00 93.81 193 PRO A CA 1
ATOM 1408 C C . PRO A 1 193 ? -8.215 23.679 27.876 1.00 93.81 193 PRO A C 1
ATOM 1410 O O . PRO A 1 193 ? -7.051 23.716 28.304 1.00 93.81 193 PRO A O 1
ATOM 1413 N N . TYR A 1 194 ? -8.771 22.573 27.399 1.00 93.25 194 TYR A N 1
ATOM 1414 C CA . TYR A 1 194 ? -8.109 21.297 27.227 1.00 93.25 194 TYR A CA 1
ATOM 1415 C C . TYR A 1 194 ? -7.060 21.337 26.118 1.00 93.25 194 TYR A C 1
ATOM 1417 O O . TYR A 1 194 ? -7.275 21.836 25.013 1.00 93.25 194 TYR A O 1
ATOM 1425 N N . ARG A 1 195 ? -5.879 20.793 26.428 1.00 88.75 195 ARG A N 1
ATOM 1426 C CA . ARG A 1 195 ? -4.754 20.680 25.493 1.00 88.75 195 ARG A CA 1
ATOM 1427 C C . ARG A 1 195 ? -4.411 19.202 25.287 1.00 88.75 195 ARG A C 1
ATOM 1429 O O . ARG A 1 195 ? -3.733 18.630 26.143 1.00 88.75 195 ARG A O 1
ATOM 1436 N N . PRO A 1 196 ? -4.853 18.563 24.188 1.00 81.44 196 PRO A N 1
ATOM 1437 C CA . PRO A 1 196 ? -4.551 17.151 23.935 1.00 81.44 196 PRO A CA 1
ATOM 1438 C C . PRO A 1 196 ? -3.068 16.910 23.614 1.00 81.44 196 PRO A C 1
ATOM 1440 O O . PRO A 1 196 ? -2.575 15.807 23.820 1.00 81.44 196 PRO A O 1
ATOM 1443 N N . GLU A 1 197 ? -2.339 17.940 23.171 1.00 79.50 197 GLU A N 1
ATOM 1444 C CA . GLU A 1 197 ? -0.913 17.872 22.837 1.00 79.50 197 GLU A CA 1
ATOM 1445 C C . GLU A 1 197 ? -0.131 19.102 23.348 1.00 79.50 197 GLU A C 1
ATOM 1447 O O . GLU A 1 197 ? -0.718 20.180 23.502 1.00 79.50 197 GLU A O 1
ATOM 1452 N N . PRO A 1 198 ? 1.193 18.972 23.590 1.00 78.19 198 PRO A N 1
ATOM 1453 C CA . PRO A 1 198 ? 1.970 17.728 23.555 1.00 78.19 198 PRO A CA 1
ATOM 1454 C C . PRO A 1 198 ? 1.714 16.839 24.787 1.00 78.19 198 PRO A C 1
ATOM 1456 O O . PRO A 1 198 ? 1.323 17.318 25.858 1.00 78.19 198 PRO A O 1
ATOM 1459 N N . VAL A 1 199 ? 1.984 15.538 24.643 1.00 80.88 199 VAL A N 1
ATOM 1460 C CA . VAL A 1 199 ? 2.082 14.609 25.779 1.00 80.88 199 VAL A CA 1
ATOM 1461 C C . VAL A 1 199 ? 3.366 14.928 26.544 1.00 80.88 199 VAL A C 1
ATOM 1463 O O . VAL A 1 199 ? 4.469 14.699 26.051 1.00 80.88 199 VAL A O 1
ATOM 1466 N N . ASP A 1 200 ? 3.228 15.489 27.745 1.00 81.25 200 ASP A N 1
ATOM 1467 C CA . ASP A 1 200 ? 4.356 15.903 28.580 1.00 81.25 200 ASP A CA 1
ATOM 1468 C C . ASP A 1 200 ? 4.483 14.990 29.804 1.00 81.25 200 ASP A C 1
ATOM 1470 O O . ASP A 1 200 ? 3.748 15.111 30.783 1.00 81.25 200 ASP A O 1
ATOM 1474 N N . HIS A 1 201 ? 5.448 14.071 29.768 1.00 84.50 201 HIS A N 1
ATOM 1475 C CA . HIS A 1 201 ? 5.710 13.183 30.901 1.00 84.50 201 HIS A CA 1
ATOM 1476 C C . HIS A 1 201 ? 6.426 13.888 32.067 1.00 84.50 201 HIS A C 1
ATOM 1478 O O . HIS A 1 201 ? 6.437 13.368 33.181 1.00 84.50 201 HIS A O 1
ATOM 1484 N N . THR A 1 202 ? 7.029 15.057 31.842 1.00 84.31 202 THR A N 1
ATOM 1485 C CA . THR A 1 202 ? 7.706 15.827 32.895 1.00 84.31 202 THR A CA 1
ATOM 1486 C C . THR A 1 202 ? 6.733 16.707 33.668 1.00 84.31 202 THR A C 1
ATOM 1488 O O . THR A 1 202 ? 6.836 16.811 34.890 1.00 84.31 202 THR A O 1
ATOM 1491 N N . ASN A 1 203 ? 5.753 17.284 32.974 1.00 84.50 203 ASN A N 1
ATOM 1492 C CA . ASN A 1 203 ? 4.702 18.102 33.557 1.00 84.50 203 ASN A CA 1
ATOM 1493 C C . ASN A 1 203 ? 3.318 17.717 32.993 1.00 84.50 203 ASN A C 1
ATOM 1495 O O . ASN A 1 203 ? 2.727 18.470 32.213 1.00 84.50 203 ASN A O 1
ATOM 1499 N N . PRO A 1 204 ? 2.753 16.568 33.411 1.00 83.06 204 PRO A N 1
ATOM 1500 C CA . PRO A 1 204 ? 1.526 16.024 32.825 1.00 83.06 204 PRO A CA 1
ATOM 1501 C C . PRO A 1 204 ? 0.295 16.907 33.038 1.00 83.06 204 PRO A C 1
ATOM 1503 O O . PRO A 1 204 ? -0.631 16.872 32.232 1.00 83.06 204 PRO A O 1
ATOM 1506 N N . GLY A 1 205 ? 0.271 17.726 34.096 1.00 81.38 205 GLY A N 1
ATOM 1507 C CA . GLY A 1 205 ? -0.802 18.695 34.343 1.00 81.38 205 GLY A CA 1
ATOM 1508 C C . GLY A 1 205 ? -0.716 19.956 33.474 1.00 81.38 205 GLY A C 1
ATOM 1509 O O . GLY A 1 205 ? -1.679 20.720 33.426 1.00 81.38 205 GLY A O 1
ATOM 1510 N N . HIS A 1 206 ? 0.405 20.167 32.777 1.00 86.69 206 HIS A N 1
ATOM 1511 C CA . HIS A 1 206 ? 0.772 21.418 32.111 1.00 86.69 206 HIS A CA 1
ATOM 1512 C C . HIS A 1 206 ? 0.821 22.613 33.086 1.00 86.69 206 HIS A C 1
ATOM 1514 O O . HIS A 1 206 ? 1.208 22.487 34.250 1.00 86.69 206 HIS A O 1
ATOM 1520 N N . GLU A 1 207 ? 0.522 23.815 32.600 1.00 88.62 207 GLU A N 1
ATOM 1521 C CA . GLU A 1 207 ? 0.600 25.059 33.368 1.00 88.62 207 GLU A CA 1
ATOM 1522 C C . GLU A 1 207 ? -0.437 25.105 34.500 1.00 88.62 207 GLU A C 1
ATOM 1524 O O . GLU A 1 207 ? -1.545 24.580 34.380 1.00 88.62 207 GLU A O 1
ATOM 1529 N N . ARG A 1 208 ? -0.091 25.782 35.603 1.00 92.69 208 ARG A N 1
ATOM 1530 C CA . ARG A 1 208 ? -1.023 26.012 36.715 1.00 92.69 208 ARG A CA 1
ATOM 1531 C C . ARG A 1 208 ? -2.232 26.833 36.240 1.00 92.69 208 ARG A C 1
ATOM 1533 O O . ARG A 1 208 ? -2.014 27.896 35.655 1.00 92.69 208 ARG A O 1
ATOM 1540 N N . PRO A 1 209 ? -3.473 26.431 36.585 1.00 95.31 209 PRO A N 1
ATOM 1541 C CA . PRO A 1 209 ? -4.663 27.217 36.298 1.00 95.31 209 PRO A CA 1
ATOM 1542 C C . PRO A 1 209 ? -4.596 28.650 36.826 1.00 95.31 209 PRO A C 1
ATOM 1544 O O . PRO A 1 209 ? -4.010 28.934 37.880 1.00 95.31 209 PRO A O 1
ATOM 1547 N N . SER A 1 210 ? -5.228 29.562 36.087 1.00 94.62 210 SER A N 1
ATOM 1548 C CA . SER A 1 210 ? -5.334 30.968 36.477 1.00 94.62 210 SER A CA 1
ATOM 1549 C C . SER A 1 210 ? -6.131 31.141 37.776 1.00 94.62 210 SER A C 1
ATOM 1551 O O . SER A 1 210 ? -6.970 30.314 38.131 1.00 94.62 210 SER A O 1
ATOM 1553 N N . GLU A 1 211 ? -5.925 32.252 38.488 1.00 94.25 211 GLU A N 1
ATOM 1554 C CA . GLU A 1 211 ? -6.713 32.540 39.698 1.00 94.25 211 GLU A CA 1
ATOM 1555 C C . GLU A 1 211 ? -8.214 32.669 39.387 1.00 94.25 211 GLU A C 1
ATOM 1557 O O . GLU A 1 211 ? -9.057 32.233 40.168 1.00 94.25 211 GLU A O 1
ATOM 1562 N N . ARG A 1 212 ? -8.550 33.178 38.194 1.00 94.38 212 ARG A N 1
ATOM 1563 C CA . ARG A 1 212 ? -9.924 33.200 37.676 1.00 94.38 212 ARG A CA 1
ATOM 1564 C C . ARG A 1 212 ? -10.515 31.790 37.584 1.00 94.38 212 ARG A C 1
ATOM 1566 O O . ARG A 1 212 ? -11.664 31.609 37.972 1.00 94.38 212 ARG A O 1
ATOM 1573 N N . ALA A 1 213 ? -9.740 30.804 37.126 1.00 95.75 213 ALA A N 1
ATOM 1574 C CA . ALA A 1 213 ? -10.179 29.410 37.067 1.00 95.75 213 ALA A CA 1
ATOM 1575 C C . ALA A 1 213 ? -10.492 28.862 38.469 1.00 95.75 213 ALA A C 1
ATOM 1577 O O . ALA A 1 213 ? -11.559 28.296 38.676 1.00 95.75 213 ALA A O 1
ATOM 1578 N N . PHE A 1 214 ? -9.633 29.108 39.464 1.00 96.38 214 PHE A N 1
ATOM 1579 C CA . PHE A 1 214 ? -9.894 28.689 40.851 1.00 96.38 214 PHE A CA 1
ATOM 1580 C C . PHE A 1 214 ? -11.109 29.380 41.485 1.00 96.38 214 PHE A C 1
ATOM 1582 O O . PHE A 1 214 ? -11.829 28.766 42.272 1.00 96.38 214 PHE A O 1
ATOM 1589 N N . GLN A 1 215 ? -11.341 30.656 41.176 1.00 94.12 215 GLN A N 1
ATOM 1590 C CA . GLN A 1 215 ? -12.516 31.383 41.662 1.00 94.12 215 GLN A CA 1
ATOM 1591 C C . GLN A 1 215 ? -13.804 30.850 41.037 1.00 94.12 215 GLN A C 1
ATOM 1593 O O . GLN A 1 215 ? -14.782 30.630 41.748 1.00 94.12 215 GLN A O 1
ATOM 1598 N N . GLU A 1 216 ? -13.792 30.614 39.726 1.00 94.81 216 GLU A N 1
ATOM 1599 C CA . GLU A 1 216 ? -14.931 30.057 39.002 1.00 94.81 216 GLU A CA 1
ATOM 1600 C C . GLU A 1 216 ? -15.216 28.607 39.404 1.00 94.81 216 GLU A C 1
ATOM 1602 O O . GLU A 1 216 ? -16.377 28.237 39.548 1.00 94.81 216 GLU A O 1
ATOM 1607 N N . ALA A 1 217 ? -14.178 27.805 39.661 1.00 95.31 217 ALA A N 1
ATOM 1608 C CA . ALA A 1 217 ? -14.321 26.400 40.026 1.00 95.31 217 ALA A CA 1
ATOM 1609 C C . ALA A 1 217 ? -15.210 26.187 41.259 1.00 95.31 217 ALA A C 1
ATOM 1611 O O . ALA A 1 217 ? -16.046 25.286 41.274 1.00 95.31 217 ALA A O 1
ATOM 1612 N N . LYS A 1 218 ? -15.131 27.083 42.252 1.00 93.50 218 LYS A N 1
ATOM 1613 C CA . LYS A 1 218 ? -15.952 27.030 43.477 1.00 93.50 218 LYS A CA 1
ATOM 1614 C C . LYS A 1 218 ? -17.458 27.048 43.208 1.00 93.50 218 LYS A C 1
ATOM 1616 O O . LYS A 1 218 ? -18.219 26.580 44.054 1.00 93.50 218 LYS A O 1
ATOM 1621 N N . GLN A 1 219 ? -17.879 27.549 42.046 1.00 91.06 219 GLN A N 1
ATOM 1622 C CA . GLN A 1 219 ? -19.284 27.621 41.660 1.00 91.06 219 GLN A CA 1
ATOM 1623 C C . GLN A 1 219 ? -19.889 26.254 41.344 1.00 91.06 219 GLN A C 1
ATOM 1625 O O . GLN A 1 219 ? -21.108 26.149 41.355 1.00 91.06 219 GLN A O 1
ATOM 1630 N N . ARG A 1 220 ? -19.079 25.230 41.037 1.00 92.94 220 ARG A N 1
ATOM 1631 C CA . ARG A 1 220 ? -19.545 23.884 40.666 1.00 92.94 220 ARG A CA 1
ATOM 1632 C C . ARG A 1 220 ? -18.733 22.840 41.413 1.00 92.94 220 ARG A C 1
ATOM 1634 O O . ARG A 1 220 ? -17.598 22.549 41.043 1.00 92.94 220 ARG A O 1
ATOM 1641 N N . ARG A 1 221 ? -19.307 22.284 42.480 1.00 93.56 221 ARG A N 1
ATOM 1642 C CA . ARG A 1 221 ? -18.632 21.323 43.368 1.00 93.56 221 ARG A CA 1
ATOM 1643 C C . ARG A 1 221 ? -19.438 20.054 43.540 1.00 93.56 221 ARG A C 1
ATOM 1645 O O . ARG A 1 221 ? -20.657 20.108 43.633 1.00 93.56 221 ARG A O 1
ATOM 1652 N N . ILE A 1 222 ? -18.764 18.917 43.646 1.00 94.44 222 ILE A N 1
ATOM 1653 C CA . ILE A 1 222 ? -19.422 17.668 44.045 1.00 94.44 222 ILE A CA 1
ATOM 1654 C C . ILE A 1 222 ? -19.748 17.747 45.542 1.00 94.44 222 ILE A C 1
ATOM 1656 O O . ILE A 1 222 ? -18.881 18.073 46.348 1.00 94.44 222 ILE A O 1
ATOM 1660 N N . SER A 1 223 ? -20.991 17.453 45.931 1.00 92.38 223 SER A N 1
ATOM 1661 C CA . SER A 1 223 ? -21.424 17.542 47.336 1.00 92.38 223 SER A CA 1
ATOM 1662 C C . SER A 1 223 ? -20.972 16.355 48.190 1.00 92.38 223 SER A C 1
ATOM 1664 O O . SER A 1 223 ? -20.907 16.462 49.412 1.00 92.38 223 SER A O 1
ATOM 1666 N N . GLY A 1 224 ? -20.684 15.214 47.566 1.00 90.62 224 GLY A N 1
ATOM 1667 C CA . GLY A 1 224 ? -20.212 14.017 48.250 1.00 90.62 224 GLY A CA 1
ATOM 1668 C C . GLY A 1 224 ? -19.814 12.915 47.277 1.00 90.62 224 GLY A C 1
ATOM 1669 O O . GLY A 1 224 ? -20.262 12.887 46.131 1.00 90.62 224 GLY A O 1
ATOM 1670 N N . VAL A 1 225 ? -18.952 12.018 47.749 1.00 94.19 225 VAL A N 1
ATOM 1671 C CA . VAL A 1 225 ? -18.393 10.907 46.975 1.00 94.19 225 VAL A CA 1
ATOM 1672 C C . VAL A 1 225 ? -18.592 9.626 47.770 1.00 94.19 225 VAL A C 1
ATOM 1674 O O . VAL A 1 225 ? -18.240 9.576 48.948 1.00 94.19 225 VAL A O 1
ATOM 1677 N N . GLU A 1 226 ? -19.131 8.600 47.126 1.00 93.75 226 GLU A N 1
ATOM 1678 C CA . GLU A 1 226 ? -19.350 7.281 47.717 1.00 93.75 226 GLU A CA 1
ATOM 1679 C C . GLU A 1 226 ? -18.803 6.202 46.775 1.00 93.75 226 GLU A C 1
ATOM 1681 O O . GLU A 1 226 ? -18.865 6.336 45.553 1.00 93.75 226 GLU A O 1
ATOM 1686 N N . GLN A 1 227 ? -18.220 5.149 47.347 1.00 94.50 227 GLN A N 1
ATOM 1687 C CA . GLN A 1 227 ? -17.673 4.020 46.602 1.00 94.50 227 GLN A CA 1
ATOM 1688 C C . GLN A 1 227 ? -18.619 2.830 46.750 1.00 94.50 227 GLN A C 1
ATOM 1690 O O . GLN A 1 227 ? -18.939 2.422 47.865 1.00 94.50 227 GLN A O 1
ATOM 1695 N N . LEU A 1 228 ? -19.064 2.291 45.621 1.00 94.62 228 LEU A N 1
ATOM 1696 C CA . LEU A 1 228 ? -19.894 1.095 45.561 1.00 94.62 228 LEU A CA 1
ATOM 1697 C C . LEU A 1 228 ? -19.007 -0.149 45.409 1.00 94.62 228 LEU A C 1
ATOM 1699 O O . LEU A 1 228 ? -17.866 -0.035 44.943 1.00 94.62 228 LEU A O 1
ATOM 1703 N N . PRO A 1 229 ? -19.513 -1.351 45.738 1.00 93.75 229 PRO A N 1
ATOM 1704 C CA . PRO A 1 229 ? -18.825 -2.586 45.393 1.00 93.75 229 PRO A CA 1
ATOM 1705 C C . PRO A 1 229 ? -18.645 -2.660 43.863 1.00 93.75 229 PRO A C 1
ATOM 1707 O O . PRO A 1 229 ? -19.638 -2.680 43.134 1.00 93.75 229 PRO A O 1
ATOM 1710 N N . PRO A 1 230 ? -17.405 -2.703 43.341 1.00 92.44 230 PRO A N 1
ATOM 1711 C CA . PRO A 1 230 ? -17.125 -2.461 41.920 1.00 92.44 230 PRO A CA 1
ATOM 1712 C C . PRO A 1 230 ? -17.690 -3.518 40.962 1.00 92.44 230 PRO A C 1
ATOM 1714 O O . PRO A 1 230 ? -17.746 -3.283 39.759 1.00 92.44 230 PRO A O 1
ATOM 1717 N N . ARG A 1 231 ? -18.099 -4.675 41.491 1.00 94.75 231 ARG A N 1
ATOM 1718 C CA . ARG A 1 231 ? -18.625 -5.825 40.739 1.00 94.75 231 ARG A CA 1
ATOM 1719 C C . ARG A 1 231 ? -20.104 -6.102 41.013 1.00 94.75 231 ARG A C 1
ATOM 1721 O O . ARG A 1 231 ? -20.649 -7.078 40.503 1.00 94.75 231 ARG A O 1
ATOM 1728 N N . ASP A 1 232 ? -20.760 -5.276 41.830 1.00 94.75 232 ASP A N 1
ATOM 1729 C CA . ASP A 1 232 ? -22.176 -5.445 42.153 1.00 94.75 232 ASP A CA 1
ATOM 1730 C C . ASP A 1 232 ? -23.055 -4.666 41.168 1.00 94.75 232 ASP A C 1
ATOM 1732 O O . ASP A 1 232 ? -23.299 -3.464 41.300 1.00 94.75 232 ASP A O 1
ATOM 1736 N N . VAL A 1 233 ? -23.547 -5.390 40.162 1.00 95.94 233 VAL A N 1
ATOM 1737 C CA . VAL A 1 233 ? -24.429 -4.868 39.111 1.00 95.94 233 VAL A CA 1
ATOM 1738 C C . VAL A 1 233 ? -25.692 -4.238 39.699 1.00 95.94 233 VAL A C 1
ATOM 1740 O O . VAL A 1 233 ? -26.116 -3.178 39.239 1.00 95.94 233 VAL A O 1
ATOM 1743 N N . ASN A 1 234 ? -26.288 -4.842 40.730 1.00 95.62 234 ASN A N 1
ATOM 1744 C CA . ASN A 1 234 ? -27.542 -4.347 41.294 1.00 95.62 234 ASN A CA 1
ATOM 1745 C C . ASN A 1 234 ? -27.333 -3.028 42.034 1.00 95.62 234 ASN A C 1
ATOM 1747 O O . ASN A 1 234 ? -28.182 -2.143 41.936 1.00 95.62 234 ASN A O 1
ATOM 1751 N N . GLN A 1 235 ? -26.194 -2.855 42.705 1.00 95.88 235 GLN A N 1
ATOM 1752 C CA . GLN A 1 235 ? -25.864 -1.593 43.369 1.00 95.88 235 GLN A CA 1
ATOM 1753 C C . GLN A 1 235 ? -25.612 -0.454 42.391 1.00 95.88 235 GLN A C 1
ATOM 1755 O O . GLN A 1 235 ? -26.087 0.663 42.607 1.00 95.88 235 GLN A O 1
ATOM 1760 N N . ILE A 1 236 ? -24.950 -0.738 41.271 1.00 96.75 236 ILE A N 1
ATOM 1761 C CA . ILE A 1 236 ? -24.782 0.241 40.194 1.00 96.75 236 ILE A CA 1
ATOM 1762 C C . ILE A 1 236 ? -26.153 0.595 39.588 1.00 96.75 236 ILE A C 1
ATOM 1764 O O . ILE A 1 236 ? -26.470 1.776 39.439 1.00 96.75 236 ILE A O 1
ATOM 1768 N N . LYS A 1 237 ? -27.018 -0.399 39.323 1.00 97.44 237 LYS A N 1
ATOM 1769 C CA . LYS A 1 237 ? -28.401 -0.168 38.859 1.00 97.44 237 LYS A CA 1
ATOM 1770 C C . LYS A 1 237 ? -29.214 0.670 39.853 1.00 97.44 237 LYS A C 1
ATOM 1772 O O . LYS A 1 237 ? -29.956 1.554 39.430 1.00 97.44 237 LYS A O 1
ATOM 1777 N N . ALA A 1 238 ? -29.076 0.428 41.156 1.00 96.12 238 ALA A N 1
ATOM 1778 C CA . ALA A 1 238 ? -29.771 1.186 42.194 1.00 96.12 238 ALA A CA 1
ATOM 1779 C C . ALA A 1 238 ? -29.336 2.658 42.226 1.00 96.12 238 ALA A C 1
ATOM 1781 O O . ALA A 1 238 ? -30.187 3.542 42.332 1.00 96.12 238 ALA A O 1
ATOM 1782 N N . ALA A 1 239 ? -28.037 2.935 42.069 1.00 95.38 239 ALA A N 1
ATOM 1783 C CA . ALA A 1 239 ? -27.534 4.303 41.967 1.00 95.38 239 ALA A CA 1
ATOM 1784 C C . ALA A 1 239 ? -28.102 5.037 40.740 1.00 95.38 239 ALA A C 1
ATOM 1786 O O . ALA A 1 239 ? -28.592 6.161 40.865 1.00 95.38 239 ALA A O 1
ATOM 1787 N N . LEU A 1 240 ? -28.124 4.373 39.581 1.00 96.31 240 LEU A N 1
ATOM 1788 C CA . LEU A 1 240 ? -28.681 4.928 38.343 1.00 96.31 240 LEU A CA 1
ATOM 1789 C C . LEU A 1 240 ? -30.195 5.160 38.444 1.00 96.31 240 LEU A C 1
ATOM 1791 O O . LEU A 1 240 ? -30.681 6.214 38.045 1.00 96.31 240 LEU A O 1
ATOM 1795 N N . ALA A 1 241 ? -30.939 4.225 39.045 1.00 95.50 241 ALA A N 1
ATOM 1796 C CA . ALA A 1 241 ? -32.375 4.378 39.298 1.00 95.50 241 ALA A CA 1
ATOM 1797 C C . ALA A 1 241 ? -32.686 5.545 40.255 1.00 95.50 241 ALA A C 1
ATOM 1799 O O . ALA A 1 241 ? -33.767 6.127 40.192 1.00 95.50 241 ALA A O 1
ATOM 1800 N N . ALA A 1 242 ? -31.729 5.918 41.110 1.00 93.56 242 ALA A N 1
ATOM 1801 C CA . ALA A 1 242 ? -31.794 7.099 41.966 1.00 93.56 242 ALA A CA 1
ATOM 1802 C C . ALA A 1 242 ? -31.304 8.393 41.276 1.00 93.56 242 ALA A C 1
ATOM 1804 O O . ALA A 1 242 ? -31.152 9.414 41.948 1.00 93.56 242 ALA A O 1
ATOM 1805 N N . GLY A 1 243 ? -31.038 8.365 39.965 1.00 93.06 243 GLY A N 1
ATOM 1806 C CA . GLY A 1 243 ? -30.589 9.524 39.190 1.00 93.06 243 GLY A CA 1
ATOM 1807 C C . GLY A 1 243 ? -29.129 9.914 39.430 1.00 93.06 243 GLY A C 1
ATOM 1808 O O . GLY A 1 243 ? -28.771 11.073 39.234 1.00 93.06 243 GLY A O 1
ATOM 1809 N N . ARG A 1 244 ? -28.281 8.983 39.892 1.00 94.50 244 ARG A N 1
ATOM 1810 C CA . ARG A 1 244 ? -26.861 9.248 40.169 1.00 94.50 244 ARG A CA 1
ATOM 1811 C C . ARG A 1 244 ? -25.975 8.599 39.099 1.00 94.50 244 ARG A C 1
ATOM 1813 O O . ARG A 1 244 ? -26.029 7.375 38.966 1.00 94.50 244 ARG A O 1
ATOM 1820 N N . PRO A 1 245 ? -25.144 9.366 38.366 1.00 95.12 245 PRO A N 1
ATOM 1821 C CA . PRO A 1 245 ? -24.174 8.790 37.444 1.00 95.12 245 PRO A CA 1
ATOM 1822 C C . PRO A 1 245 ? -23.111 8.014 38.222 1.00 95.12 245 PRO A C 1
ATOM 1824 O O . PRO A 1 245 ? -22.771 8.364 39.359 1.00 95.12 245 PRO A O 1
ATOM 1827 N N . VAL A 1 246 ? -22.560 6.980 37.592 1.00 97.50 246 VAL A N 1
ATOM 1828 C CA . VAL A 1 246 ? -21.554 6.109 38.209 1.00 97.50 246 VAL A CA 1
ATOM 1829 C C . VAL A 1 246 ? -20.289 6.128 37.364 1.00 97.50 246 VAL A C 1
ATOM 1831 O O . VAL A 1 246 ? -20.328 5.786 36.189 1.00 97.50 246 VAL A O 1
ATOM 1834 N N . LEU A 1 247 ? -19.151 6.488 37.949 1.00 97.94 247 LEU A N 1
ATOM 1835 C CA . LEU A 1 247 ? -17.851 6.231 37.338 1.00 97.94 247 LEU A CA 1
ATOM 1836 C C . LEU A 1 247 ? -17.536 4.752 37.504 1.00 97.94 247 LEU A C 1
ATOM 1838 O O . LEU A 1 247 ? -17.432 4.275 38.636 1.00 97.94 247 LEU A O 1
ATOM 1842 N N . ILE A 1 248 ? -17.336 4.055 36.389 1.00 97.50 248 ILE A N 1
ATOM 1843 C CA . ILE A 1 248 ? -16.813 2.688 36.388 1.00 97.50 248 ILE A CA 1
ATOM 1844 C C . ILE A 1 248 ? -15.358 2.661 35.938 1.00 97.50 248 ILE A C 1
ATOM 1846 O O . ILE A 1 248 ? -14.937 3.460 35.101 1.00 97.50 248 ILE A O 1
ATOM 1850 N N . GLY A 1 249 ? -14.598 1.726 36.501 1.00 95.75 249 GLY A N 1
ATOM 1851 C CA . GLY A 1 249 ? -13.229 1.423 36.102 1.00 95.75 249 GLY A CA 1
ATOM 1852 C C . GLY A 1 249 ? -13.113 0.020 35.520 1.00 95.75 249 GLY A C 1
ATOM 1853 O O . GLY A 1 249 ? -13.557 -0.937 36.158 1.00 95.75 249 GLY A O 1
ATOM 1854 N N . LEU A 1 250 ? -12.492 -0.102 34.345 1.00 94.50 250 LEU A N 1
ATOM 1855 C CA . LEU A 1 250 ? -12.221 -1.375 33.668 1.00 94.50 250 LEU A CA 1
ATOM 1856 C C . LEU A 1 250 ? -10.792 -1.411 33.118 1.00 94.50 250 LEU A C 1
ATOM 1858 O O . LEU A 1 250 ? -10.194 -0.368 32.847 1.00 94.50 250 LEU A O 1
ATOM 1862 N N . MET A 1 251 ? -10.260 -2.619 32.914 1.00 90.75 251 MET A N 1
ATOM 1863 C CA . MET A 1 251 ? -9.136 -2.803 31.994 1.00 90.75 251 MET A CA 1
ATOM 1864 C C . MET A 1 251 ? -9.678 -2.838 30.572 1.00 90.75 251 MET A C 1
ATOM 1866 O O . MET A 1 251 ? -10.559 -3.643 30.276 1.00 90.75 251 MET A O 1
ATOM 1870 N N . ILE A 1 252 ? -9.131 -2.016 29.682 1.00 89.56 252 ILE A N 1
ATOM 1871 C CA . ILE A 1 252 ? -9.463 -2.117 28.259 1.00 89.56 252 ILE A CA 1
ATOM 1872 C C . ILE A 1 252 ? -8.453 -3.011 27.536 1.00 89.56 252 ILE A C 1
ATOM 1874 O O . ILE A 1 252 ? -7.264 -3.052 27.878 1.00 89.56 252 ILE A O 1
ATOM 1878 N N . GLY A 1 253 ? -8.944 -3.741 26.539 1.00 87.25 253 GLY A N 1
ATOM 1879 C CA . GLY A 1 253 ? -8.137 -4.571 25.649 1.00 87.25 253 GLY A CA 1
ATOM 1880 C C . GLY A 1 253 ? -8.014 -3.956 24.260 1.00 87.25 253 GLY A C 1
ATOM 1881 O O . GLY A 1 253 ? -8.768 -3.047 23.910 1.00 87.25 253 GLY A O 1
ATOM 1882 N N . GLU A 1 254 ? -7.085 -4.473 23.460 1.00 85.69 254 GLU A N 1
ATOM 1883 C CA . GLU A 1 254 ? -6.865 -4.017 22.083 1.00 85.69 254 GLU A CA 1
ATOM 1884 C C . GLU A 1 254 ? -8.138 -4.059 21.227 1.00 85.69 254 GLU A C 1
ATOM 1886 O O . GLU A 1 254 ? -8.344 -3.182 20.398 1.00 85.69 254 GLU A O 1
ATOM 1891 N N . HIS A 1 255 ? -9.063 -4.990 21.486 1.00 86.25 255 HIS A N 1
ATOM 1892 C CA . HIS A 1 255 ? -10.326 -5.112 20.753 1.00 86.25 255 HIS A CA 1
ATOM 1893 C C . HIS A 1 255 ? -11.254 -3.902 20.881 1.00 86.25 255 HIS A C 1
ATOM 1895 O O . HIS A 1 255 ? -12.168 -3.754 20.075 1.00 86.25 255 HIS A O 1
ATOM 1901 N N . TRP A 1 256 ? -11.040 -3.026 21.866 1.00 87.25 256 TRP A N 1
ATOM 1902 C CA . TRP A 1 256 ? -11.793 -1.774 21.992 1.00 87.25 256 TRP A CA 1
ATOM 1903 C C . TRP A 1 256 ? -11.420 -0.766 20.906 1.00 87.25 256 TRP A C 1
ATOM 1905 O O . TRP A 1 256 ? -12.238 0.080 20.533 1.00 87.25 256 TRP A O 1
ATOM 1915 N N . THR A 1 257 ? -10.187 -0.861 20.408 1.00 76.94 257 THR A N 1
ATOM 1916 C CA . THR A 1 257 ? -9.648 0.014 19.373 1.00 76.94 257 THR A CA 1
ATOM 1917 C C . THR A 1 257 ? -9.502 -0.704 18.037 1.00 76.94 257 THR A C 1
ATOM 1919 O O . THR A 1 257 ? -9.622 -0.031 17.025 1.00 76.94 257 THR A O 1
ATOM 1922 N N . SER A 1 258 ? -9.293 -2.025 18.003 1.00 69.38 258 SER A N 1
ATOM 1923 C CA . SER A 1 258 ? -9.029 -2.801 16.778 1.00 69.38 258 SER A CA 1
ATOM 1924 C C . SER A 1 258 ? -10.248 -3.500 16.164 1.00 69.38 258 SER A C 1
ATOM 1926 O O . SER A 1 258 ? -10.153 -4.010 15.053 1.00 69.38 258 SER A O 1
ATOM 1928 N N . SER A 1 259 ? -11.395 -3.546 16.852 1.00 76.06 259 SER A N 1
ATOM 1929 C CA . SER A 1 259 ? -12.632 -4.115 16.296 1.00 76.06 259 SER A CA 1
ATOM 1930 C C . SER A 1 259 ? -13.526 -3.020 15.721 1.00 76.06 259 SER A C 1
ATOM 1932 O O . SER A 1 259 ? -14.001 -2.152 16.460 1.00 76.06 259 SER A O 1
ATOM 1934 N N . GLY A 1 260 ? -13.829 -3.075 14.422 1.00 69.75 260 GLY A N 1
ATOM 1935 C CA . GLY A 1 260 ? -14.684 -2.083 13.765 1.00 69.75 260 GLY A CA 1
ATOM 1936 C C . GLY A 1 260 ? -16.109 -2.087 14.277 1.00 69.75 260 GLY A C 1
ATOM 1937 O O . GLY A 1 260 ? -16.723 -1.032 14.354 1.00 69.75 260 GLY A O 1
ATOM 1938 N N . GLN A 1 261 ? -16.637 -3.230 14.721 1.00 77.56 261 GLN A N 1
ATOM 1939 C CA . GLN A 1 261 ? -17.958 -3.256 15.355 1.00 77.56 261 GLN A CA 1
ATOM 1940 C C . GLN A 1 261 ? -17.947 -2.528 16.696 1.00 77.56 261 GLN A C 1
ATOM 1942 O O . GLN A 1 261 ? -18.812 -1.689 16.939 1.00 77.56 261 GLN A O 1
ATOM 1947 N N . VAL A 1 262 ? -16.937 -2.757 17.541 1.00 83.81 262 VAL A N 1
ATOM 1948 C CA . VAL A 1 262 ? -16.818 -2.000 18.797 1.00 83.81 262 VAL A CA 1
ATOM 1949 C C . VAL A 1 262 ? -16.693 -0.506 18.498 1.00 83.81 262 VAL A C 1
ATOM 1951 O O . VAL A 1 262 ? -17.390 0.299 19.109 1.00 83.81 262 VAL A O 1
ATOM 1954 N N . ARG A 1 263 ? -15.888 -0.135 17.499 1.00 82.19 263 ARG A N 1
ATOM 1955 C CA . ARG A 1 263 ? -15.721 1.259 17.073 1.00 82.19 263 ARG A CA 1
ATOM 1956 C C . ARG A 1 263 ? -16.942 1.885 16.412 1.00 82.19 263 ARG A C 1
ATOM 1958 O O . ARG A 1 263 ? -17.043 3.100 16.437 1.00 82.19 263 ARG A O 1
ATOM 1965 N N . ARG A 1 264 ? -17.843 1.105 15.824 1.00 79.75 264 ARG A N 1
ATOM 1966 C CA . ARG A 1 264 ? -19.018 1.609 15.099 1.00 79.75 264 ARG A CA 1
ATOM 1967 C C . ARG A 1 264 ? -20.236 1.723 16.004 1.00 79.75 264 ARG A C 1
ATOM 1969 O O . ARG A 1 264 ? -20.893 2.754 16.025 1.00 79.75 264 ARG A O 1
ATOM 1976 N N . ILE A 1 265 ? -20.524 0.683 16.788 1.00 86.62 265 ILE A N 1
ATOM 1977 C CA . ILE A 1 265 ? -21.747 0.607 17.606 1.00 86.62 265 ILE A CA 1
ATOM 1978 C C . ILE A 1 265 ? -21.489 0.617 19.115 1.00 86.62 265 ILE A C 1
ATOM 1980 O O . ILE A 1 265 ? -22.438 0.681 19.892 1.00 86.62 265 ILE A O 1
ATOM 1984 N N . GLY A 1 266 ? -20.236 0.536 19.565 1.00 89.44 266 GLY A N 1
ATOM 1985 C CA . GLY A 1 266 ? -19.903 0.625 20.988 1.00 89.44 266 GLY A CA 1
ATOM 1986 C C . GLY A 1 266 ? -20.310 -0.593 21.821 1.00 89.44 266 GLY A C 1
ATOM 1987 O O . GLY A 1 266 ? -20.400 -0.477 23.036 1.00 89.44 266 GLY A O 1
ATOM 1988 N N . ARG A 1 267 ? -20.574 -1.769 21.238 1.00 90.62 267 ARG A N 1
ATOM 1989 C CA . ARG A 1 267 ? -20.835 -2.998 22.018 1.00 90.62 267 ARG A CA 1
ATOM 1990 C C . ARG A 1 267 ? -19.520 -3.607 22.495 1.00 90.62 267 ARG A C 1
ATOM 1992 O O . ARG A 1 267 ? -18.862 -4.308 21.732 1.00 90.62 267 ARG A O 1
ATOM 1999 N N . VAL A 1 268 ? -19.114 -3.332 23.737 1.00 91.19 268 VAL A N 1
ATOM 2000 C CA . VAL A 1 268 ? -17.846 -3.857 24.265 1.00 91.19 268 VAL A CA 1
ATOM 2001 C C . VAL A 1 268 ? -18.020 -5.271 24.815 1.00 91.19 268 VAL A C 1
ATOM 2003 O O . VAL A 1 268 ? -19.004 -5.582 25.480 1.00 91.19 268 VAL A O 1
ATOM 2006 N N . ARG A 1 269 ? -17.039 -6.137 24.565 1.00 91.00 269 ARG A N 1
ATOM 2007 C CA . ARG A 1 269 ? -17.013 -7.521 25.063 1.00 91.00 269 ARG A CA 1
ATOM 2008 C C . ARG A 1 269 ? -15.823 -7.769 25.982 1.00 91.00 269 ARG A C 1
ATOM 2010 O O . ARG A 1 269 ? -14.891 -6.966 26.023 1.00 91.00 269 ARG A O 1
ATOM 2017 N N . LYS A 1 270 ? -15.824 -8.909 26.673 1.00 91.19 270 LYS A N 1
ATOM 2018 C CA . LYS A 1 270 ? -14.611 -9.427 27.321 1.00 91.19 270 LYS A CA 1
ATOM 2019 C C . LYS A 1 270 ? -13.546 -9.802 26.283 1.00 91.19 270 LYS A C 1
ATOM 2021 O O . LYS A 1 270 ? -13.861 -10.033 25.108 1.00 91.19 270 LYS A O 1
ATOM 2026 N N . ALA A 1 271 ? -12.294 -9.854 26.725 1.00 92.00 271 ALA A N 1
ATOM 2027 C CA . ALA A 1 271 ? -11.163 -10.169 25.861 1.00 92.00 271 ALA A CA 1
ATOM 2028 C C . ALA A 1 271 ? -11.200 -11.630 25.372 1.00 92.00 271 ALA A C 1
ATOM 2030 O O . ALA A 1 271 ? -11.479 -12.552 26.144 1.00 92.00 271 ALA A O 1
ATOM 2031 N N . LEU A 1 272 ? -10.896 -11.847 24.093 1.00 93.75 272 LEU A N 1
ATOM 2032 C CA . LEU A 1 272 ? -10.587 -13.162 23.537 1.00 93.75 272 LEU A CA 1
ATOM 2033 C C . LEU A 1 272 ? -9.169 -13.601 23.951 1.00 93.75 272 LEU A C 1
ATOM 2035 O O . LEU A 1 272 ? -8.336 -12.766 24.317 1.00 93.75 272 LEU A O 1
ATOM 2039 N N . PRO A 1 273 ? -8.850 -14.907 23.882 1.00 94.50 273 PRO A N 1
ATOM 2040 C CA . PRO A 1 273 ? -7.488 -15.389 24.085 1.00 94.50 273 PRO A CA 1
ATOM 2041 C C . PRO A 1 273 ? -6.476 -14.640 23.208 1.00 94.50 273 PRO A C 1
ATOM 2043 O O . PRO A 1 273 ? -6.728 -14.385 22.033 1.00 94.50 273 PRO A O 1
ATOM 2046 N N . GLY A 1 274 ? -5.331 -14.284 23.789 1.00 91.38 274 GLY A N 1
ATOM 2047 C CA . GLY A 1 274 ? -4.257 -13.569 23.096 1.00 91.38 274 GLY A CA 1
ATOM 2048 C C . GLY A 1 274 ? -4.453 -12.059 22.956 1.00 91.38 274 GLY A C 1
ATOM 2049 O O . GLY A 1 274 ? -3.482 -11.383 22.623 1.00 91.38 274 GLY A O 1
ATOM 2050 N N . GLU A 1 275 ? -5.639 -11.515 23.255 1.00 90.56 275 GLU A N 1
ATOM 2051 C CA . GLU A 1 275 ? -5.849 -10.071 23.144 1.00 90.56 275 GLU A CA 1
ATOM 2052 C C . GLU A 1 275 ? -5.044 -9.294 24.192 1.00 90.56 275 GLU A C 1
ATOM 2054 O O . GLU A 1 275 ? -5.082 -9.595 25.392 1.00 90.56 275 GLU A O 1
ATOM 2059 N N . GLN A 1 276 ? -4.299 -8.282 23.740 1.00 88.25 276 GLN A N 1
ATOM 2060 C CA . GLN A 1 276 ? -3.462 -7.467 24.620 1.00 88.25 276 GLN A CA 1
ATOM 2061 C C . GLN A 1 276 ? -4.312 -6.581 25.538 1.00 88.25 276 GLN A C 1
ATOM 2063 O O . GLN A 1 276 ? -5.234 -5.898 25.095 1.00 88.25 276 GLN A O 1
ATOM 2068 N N . ARG A 1 277 ? -3.948 -6.517 26.825 1.00 87.88 277 ARG A N 1
ATOM 2069 C CA . ARG A 1 277 ? -4.447 -5.483 27.745 1.00 87.88 277 ARG A CA 1
ATOM 2070 C C . ARG A 1 277 ? -3.665 -4.194 27.535 1.00 87.88 277 ARG A C 1
ATOM 2072 O O . ARG A 1 277 ? -2.439 -4.219 27.622 1.00 87.88 277 ARG A O 1
ATOM 2079 N N . LEU A 1 278 ? -4.369 -3.091 27.304 1.00 85.19 278 LEU A N 1
ATOM 2080 C CA . LEU A 1 278 ? -3.743 -1.790 27.064 1.00 85.19 278 LEU A CA 1
ATOM 2081 C C . LEU A 1 278 ? -3.516 -1.037 28.377 1.00 85.19 278 LEU A C 1
ATOM 2083 O O . LEU A 1 278 ? -2.386 -0.690 28.706 1.00 85.19 278 LEU A O 1
ATOM 2087 N N . GLY A 1 279 ? -4.571 -0.846 29.171 1.00 87.00 279 GLY A N 1
ATOM 2088 C CA . GLY A 1 279 ? -4.474 -0.119 30.433 1.00 87.00 279 GLY A CA 1
ATOM 2089 C C . GLY A 1 279 ? -5.814 0.069 31.132 1.00 87.00 279 GLY A C 1
ATOM 2090 O O . GLY A 1 279 ? -6.848 -0.424 30.675 1.00 87.00 279 GLY A O 1
ATOM 2091 N N . GLY A 1 280 ? -5.778 0.757 32.273 1.00 91.75 280 GLY A N 1
ATOM 2092 C CA . GLY A 1 280 ? -6.971 1.105 33.037 1.00 91.75 280 GLY A CA 1
ATOM 2093 C C . GLY A 1 280 ? -7.704 2.291 32.415 1.00 91.75 280 GLY A C 1
ATOM 2094 O O . GLY A 1 280 ? -7.083 3.292 32.050 1.00 91.75 280 GLY A O 1
ATOM 2095 N N . HIS A 1 281 ? -9.029 2.198 32.326 1.00 95.06 281 HIS A N 1
ATOM 2096 C CA . HIS A 1 281 ? -9.880 3.242 31.761 1.00 95.06 281 HIS A CA 1
ATOM 2097 C C . HIS A 1 281 ? -11.068 3.542 32.673 1.00 95.06 281 HIS A C 1
ATOM 2099 O O . HIS A 1 281 ? -11.649 2.631 33.269 1.00 95.06 281 HIS A O 1
ATOM 2105 N N . ALA A 1 282 ? -11.412 4.824 32.788 1.00 96.50 282 ALA A N 1
ATOM 2106 C CA . ALA A 1 282 ? -12.566 5.301 33.542 1.00 96.50 282 ALA A CA 1
ATOM 2107 C C . ALA A 1 282 ? -13.618 5.850 32.578 1.00 96.50 282 ALA A C 1
ATOM 2109 O O . ALA A 1 282 ? -13.265 6.534 31.618 1.00 96.50 282 ALA A O 1
ATOM 2110 N N . MET A 1 283 ? -14.891 5.541 32.833 1.00 96.56 283 MET A N 1
ATOM 2111 C CA . MET A 1 283 ? -16.015 5.985 32.001 1.00 96.56 283 MET A CA 1
ATOM 2112 C C . MET A 1 283 ? -17.262 6.281 32.842 1.00 96.56 283 MET A C 1
ATOM 2114 O O . MET A 1 283 ? -17.405 5.770 33.957 1.00 96.56 283 MET A O 1
ATOM 2118 N N . CYS A 1 284 ? -18.182 7.088 32.301 1.00 96.44 284 CYS A N 1
ATOM 2119 C CA . CYS A 1 284 ? -19.382 7.540 33.010 1.00 96.44 284 CYS A CA 1
ATOM 2120 C C . CYS A 1 284 ? -20.604 6.698 32.626 1.00 96.44 284 CYS A C 1
ATOM 2122 O O . CYS A 1 284 ? -21.093 6.788 31.502 1.00 96.44 284 CYS A O 1
ATOM 2124 N N . VAL A 1 285 ? -21.132 5.901 33.552 1.00 97.69 285 VAL A N 1
ATOM 2125 C CA . VAL A 1 285 ? -22.396 5.181 33.374 1.00 97.69 285 VAL A CA 1
ATOM 2126 C C . VAL A 1 285 ? -23.562 6.125 33.623 1.00 97.69 285 VAL A C 1
ATOM 2128 O O . VAL A 1 285 ? -23.647 6.759 34.678 1.00 97.69 285 VAL A O 1
ATOM 2131 N N . LEU A 1 286 ? -24.472 6.182 32.654 1.00 96.12 286 LEU A N 1
ATOM 2132 C CA . LEU A 1 286 ? -25.620 7.087 32.661 1.00 96.12 286 LEU A CA 1
ATOM 2133 C C . LEU A 1 286 ? -26.960 6.354 32.621 1.00 96.12 286 LEU A C 1
ATOM 2135 O O . LEU A 1 286 ? -27.979 6.973 32.895 1.00 96.12 286 LEU A O 1
ATOM 2139 N N . GLY A 1 287 ? -26.983 5.062 32.301 1.00 97.25 287 GLY A N 1
ATOM 2140 C CA . GLY A 1 287 ? -28.214 4.278 32.239 1.00 97.25 287 GLY A CA 1
ATOM 2141 C C . GLY A 1 287 ? -27.941 2.781 32.148 1.00 97.25 287 GLY A C 1
ATOM 2142 O O . GLY A 1 287 ? -26.787 2.346 32.184 1.00 97.25 287 GLY A O 1
ATOM 2143 N N . TYR A 1 288 ? -28.998 1.983 32.031 1.00 98.12 288 TYR A N 1
ATOM 2144 C CA . TYR A 1 288 ? -28.911 0.539 31.828 1.00 98.12 288 TYR A CA 1
ATOM 2145 C C . TYR A 1 288 ? -30.170 -0.030 31.172 1.00 98.12 288 TYR A C 1
ATOM 2147 O O . TYR A 1 288 ? -31.246 0.560 31.270 1.00 98.12 288 TYR A O 1
ATOM 2155 N N . ARG A 1 289 ? -30.042 -1.210 30.558 1.00 97.62 289 ARG A N 1
ATOM 2156 C CA . ARG A 1 289 ? -31.167 -2.011 30.060 1.00 97.62 289 ARG A CA 1
ATOM 2157 C C . ARG A 1 289 ? -30.956 -3.489 30.366 1.00 97.62 289 ARG A C 1
ATOM 2159 O O . ARG A 1 289 ? -29.885 -4.027 30.081 1.00 97.62 289 ARG A O 1
ATOM 2166 N N . ASP A 1 290 ? -31.986 -4.130 30.904 1.00 96.94 290 ASP A N 1
ATOM 2167 C CA . ASP A 1 290 ? -32.068 -5.584 30.995 1.00 96.94 290 ASP A CA 1
ATOM 2168 C C . ASP A 1 290 ? -32.352 -6.150 29.595 1.00 96.94 290 ASP A C 1
ATOM 2170 O O . ASP A 1 290 ? -33.298 -5.748 28.917 1.00 96.94 290 ASP A O 1
ATOM 2174 N N . ASP A 1 291 ? -31.511 -7.079 29.152 1.00 93.25 291 ASP A N 1
ATOM 2175 C CA . ASP A 1 291 ? -31.562 -7.704 27.832 1.00 93.25 291 ASP A CA 1
ATOM 2176 C C . ASP A 1 291 ? -31.076 -9.157 27.956 1.00 93.25 291 ASP A C 1
ATOM 2178 O O . ASP A 1 291 ? -29.882 -9.391 28.171 1.00 93.25 291 ASP A O 1
ATOM 2182 N N . PRO A 1 292 ? -31.961 -10.161 27.811 1.00 88.69 292 PRO A N 1
ATOM 2183 C CA . PRO A 1 292 ? -31.587 -11.566 27.963 1.00 88.69 292 PRO A CA 1
ATOM 2184 C C . PRO A 1 292 ? -30.613 -12.058 26.882 1.00 88.69 292 PRO A C 1
ATOM 2186 O O . PRO A 1 292 ? -30.057 -13.145 27.026 1.00 88.69 292 PRO A O 1
ATOM 2189 N N . THR A 1 293 ? -30.413 -11.296 25.803 1.00 86.12 293 THR A N 1
ATOM 2190 C CA . THR A 1 293 ? -29.442 -11.608 24.747 1.00 86.12 293 THR A CA 1
ATOM 2191 C C . THR A 1 293 ? -28.040 -11.069 25.046 1.00 86.12 293 THR A C 1
ATOM 2193 O O . THR A 1 293 ? -27.079 -11.472 24.388 1.00 86.12 293 THR A O 1
ATOM 2196 N N . ALA A 1 294 ? -27.898 -10.192 26.047 1.00 91.69 294 ALA A N 1
ATOM 2197 C CA . ALA A 1 294 ? -26.615 -9.675 26.502 1.00 91.69 294 ALA A CA 1
ATOM 2198 C C . ALA A 1 294 ? -26.005 -10.557 27.611 1.00 91.69 294 ALA A C 1
ATOM 2200 O O . ALA A 1 294 ? -26.731 -11.042 28.487 1.00 91.69 294 ALA A O 1
ATOM 2201 N N . PRO A 1 295 ? -24.670 -10.746 27.642 1.00 94.06 295 PRO A N 1
ATOM 2202 C CA . PRO A 1 295 ? -24.005 -11.487 28.709 1.00 94.06 295 PRO A CA 1
ATOM 2203 C C . PRO A 1 295 ? -24.329 -10.923 30.097 1.00 94.06 295 PRO A C 1
ATOM 2205 O O . PRO A 1 295 ? -24.101 -9.746 30.384 1.00 94.06 295 PRO A O 1
ATOM 2208 N N . GLY A 1 296 ? -24.830 -11.783 30.984 1.00 93.88 296 GLY A N 1
ATOM 2209 C CA . GLY A 1 296 ? -25.254 -11.392 32.331 1.00 93.88 296 GLY A CA 1
ATOM 2210 C C . GLY A 1 296 ? -26.673 -10.812 32.404 1.00 93.88 296 GLY A C 1
ATOM 2211 O O . GLY A 1 296 ? -27.072 -10.354 33.470 1.00 93.88 296 GLY A O 1
ATOM 2212 N N . GLY A 1 297 ? -27.445 -10.854 31.310 1.00 94.75 297 GLY A N 1
ATOM 2213 C CA . GLY A 1 297 ? -28.867 -10.491 31.284 1.00 94.75 297 GLY A CA 1
ATOM 2214 C C . GLY A 1 297 ? -29.160 -9.004 31.076 1.00 94.75 297 GLY A C 1
ATOM 2215 O O . GLY A 1 297 ? -30.293 -8.579 31.293 1.00 94.75 297 GLY A O 1
ATOM 2216 N N . GLY A 1 298 ? -28.167 -8.212 30.668 1.00 96.31 298 GLY A N 1
ATOM 2217 C CA . GLY A 1 298 ? -28.327 -6.795 30.347 1.00 96.31 298 GLY A CA 1
ATOM 2218 C C . GLY A 1 298 ? -26.998 -6.064 30.198 1.00 96.31 298 GLY A C 1
ATOM 2219 O O . GLY A 1 298 ? -25.922 -6.669 30.248 1.00 96.31 298 GLY A O 1
ATOM 2220 N N . TYR A 1 299 ? -27.071 -4.752 29.994 1.00 97.44 299 TYR A N 1
ATOM 2221 C CA . TYR A 1 299 ? -25.907 -3.888 29.817 1.00 97.44 299 TYR A CA 1
ATOM 2222 C C . TYR A 1 299 ? -26.117 -2.487 30.399 1.00 97.44 299 TYR A C 1
ATOM 2224 O O . TYR A 1 299 ? -27.235 -1.993 30.559 1.00 97.44 299 TYR A O 1
ATOM 2232 N N . PHE A 1 300 ? -25.005 -1.834 30.718 1.00 98.12 300 PHE A N 1
ATOM 2233 C CA . PHE A 1 300 ? -24.935 -0.430 31.098 1.00 98.12 300 PHE A CA 1
ATOM 2234 C C . PHE A 1 300 ? -24.720 0.449 29.867 1.00 98.12 300 PHE A C 1
ATOM 2236 O O . PHE A 1 300 ? -23.971 0.073 28.967 1.00 98.12 300 PHE A O 1
ATOM 2243 N N . ILE A 1 301 ? -25.346 1.625 29.852 1.00 97.50 301 ILE A N 1
ATOM 2244 C CA . ILE A 1 301 ? -25.153 2.669 28.841 1.00 97.50 301 ILE A CA 1
ATOM 2245 C C . ILE A 1 301 ? -24.108 3.642 29.382 1.00 97.50 301 ILE A C 1
ATOM 2247 O O . ILE A 1 301 ? -24.323 4.300 30.406 1.00 97.50 301 ILE A O 1
ATOM 2251 N N . VAL A 1 302 ? -22.962 3.696 28.714 1.00 96.94 302 VAL A N 1
ATOM 2252 C CA . VAL A 1 302 ? -21.739 4.301 29.235 1.00 96.94 302 VAL A CA 1
ATOM 2253 C C . VAL A 1 302 ? -21.217 5.337 28.252 1.00 96.94 302 VAL A C 1
ATOM 2255 O O . VAL A 1 302 ? -21.079 5.065 27.068 1.00 96.94 302 VAL A O 1
ATOM 2258 N N . ARG A 1 303 ? -20.909 6.535 28.735 1.00 95.19 303 ARG A N 1
ATOM 2259 C CA . ARG A 1 303 ? -20.264 7.588 27.954 1.00 95.19 303 ARG A CA 1
ATOM 2260 C C . ARG A 1 303 ? -18.747 7.436 28.026 1.00 95.19 303 ARG A C 1
ATOM 2262 O O . ARG A 1 303 ? -18.177 7.475 29.121 1.00 95.19 303 ARG A O 1
ATOM 2269 N N . ASN A 1 304 ? -18.117 7.303 26.862 1.00 94.69 304 ASN A N 1
ATOM 2270 C CA . ASN A 1 304 ? -16.667 7.246 26.700 1.00 94.69 304 ASN A CA 1
ATOM 2271 C C . ASN A 1 304 ? -16.084 8.642 26.372 1.00 94.69 304 ASN A C 1
ATOM 2273 O O . ASN A 1 304 ? -16.825 9.597 26.138 1.00 94.69 304 ASN A O 1
ATOM 2277 N N . SER A 1 305 ? -14.755 8.768 26.362 1.00 93.19 305 SER A N 1
ATOM 2278 C CA . SER A 1 305 ? -14.008 10.028 26.179 1.00 93.19 305 SER A CA 1
ATOM 2279 C C . SER A 1 305 ? -13.091 10.024 24.948 1.00 93.19 305 SER A C 1
ATOM 2281 O O . SER A 1 305 ? -12.025 10.636 24.952 1.00 93.19 305 SER A O 1
ATOM 2283 N N . TRP A 1 306 ? -13.476 9.308 23.888 1.00 90.31 306 TRP A N 1
ATOM 2284 C CA . TRP A 1 306 ? -12.684 9.146 22.654 1.00 90.31 306 TRP A CA 1
ATOM 2285 C C . TRP A 1 306 ? -13.245 9.916 21.449 1.00 90.31 306 TRP A C 1
ATOM 2287 O O . TRP A 1 306 ? -12.857 9.663 20.313 1.00 90.31 306 TRP A O 1
ATOM 2297 N N . GLY A 1 307 ? -14.129 10.886 21.692 1.00 88.50 307 GLY A N 1
ATOM 2298 C CA . GLY A 1 307 ? -14.765 11.680 20.640 1.00 88.50 307 GLY A CA 1
ATOM 2299 C C . GLY A 1 307 ? -16.045 11.054 20.077 1.00 88.50 307 GLY A C 1
ATOM 2300 O O . GLY A 1 307 ? -16.361 9.895 20.341 1.00 88.50 307 GLY A O 1
ATOM 2301 N N . SER A 1 308 ? -16.778 11.839 19.286 1.00 86.62 308 SER A N 1
ATOM 2302 C CA . SER A 1 308 ? -18.018 11.429 18.609 1.00 86.62 308 SER A CA 1
ATOM 2303 C C . SER A 1 308 ? -17.813 10.451 17.452 1.00 86.62 308 SER A C 1
ATOM 2305 O O . SER A 1 308 ? -18.754 9.762 17.073 1.00 86.62 308 SER A O 1
ATOM 2307 N N . GLU A 1 309 ? -16.596 10.376 16.909 1.00 81.31 309 GLU A N 1
ATOM 2308 C CA . GLU A 1 309 ? -16.245 9.449 15.825 1.00 81.31 309 GLU A CA 1
ATOM 2309 C C . GLU A 1 309 ? -16.154 7.996 16.307 1.00 81.31 309 GLU A C 1
ATOM 2311 O O . GLU A 1 309 ? -16.237 7.059 15.517 1.00 81.31 309 GLU A O 1
ATOM 2316 N N . TRP A 1 310 ? -15.973 7.785 17.613 1.00 85.38 310 TRP A N 1
ATOM 2317 C CA . TRP A 1 310 ? -16.026 6.457 18.204 1.00 85.38 310 TRP A CA 1
ATOM 2318 C C . TRP A 1 310 ? -17.467 6.108 18.578 1.00 85.38 310 TRP A C 1
ATOM 2320 O O . TRP A 1 310 ? -18.178 6.915 19.165 1.00 85.38 310 TRP A O 1
ATOM 2330 N N . ALA A 1 311 ? -17.897 4.892 18.260 1.00 88.75 311 ALA A N 1
ATOM 2331 C CA . ALA A 1 311 ? -19.259 4.396 18.437 1.00 88.75 311 ALA A CA 1
ATOM 2332 C C . ALA A 1 311 ? -20.331 5.346 17.865 1.00 88.75 311 ALA A C 1
ATOM 2334 O O . ALA A 1 311 ? -21.376 5.573 18.475 1.00 88.75 311 ALA A O 1
ATOM 2335 N N . ASN A 1 312 ? -20.058 5.934 16.701 1.00 84.88 312 ASN A N 1
ATOM 2336 C CA . ASN A 1 312 ? -20.896 6.948 16.063 1.00 84.88 312 ASN A CA 1
ATOM 2337 C C . ASN A 1 312 ? -22.299 6.450 15.661 1.00 84.88 312 ASN A C 1
ATOM 2339 O O . ASN A 1 312 ? -23.237 7.243 15.580 1.00 84.88 312 ASN A O 1
ATOM 2343 N N . GLU A 1 313 ? -22.471 5.141 15.470 1.00 84.56 313 GLU A N 1
ATOM 2344 C CA . GLU A 1 313 ? -23.758 4.503 15.182 1.00 84.56 313 GLU A CA 1
ATOM 2345 C C . GLU A 1 313 ? -24.452 3.934 16.429 1.00 84.56 313 GLU A C 1
ATOM 2347 O O . GLU A 1 313 ? -25.455 3.220 16.303 1.00 84.56 313 GLU A O 1
ATOM 2352 N N . ASN A 1 314 ? -23.947 4.221 17.634 1.00 89.88 314 ASN A N 1
ATOM 2353 C CA . ASN A 1 314 ? -24.574 3.749 18.862 1.00 89.88 314 ASN A CA 1
ATOM 2354 C C . ASN A 1 314 ? -25.997 4.342 19.022 1.00 89.88 314 ASN A C 1
ATOM 2356 O O . ASN A 1 314 ? -26.176 5.558 18.901 1.00 89.88 314 ASN A O 1
ATOM 2360 N N . PRO A 1 315 ? -27.018 3.513 19.320 1.00 88.31 315 PRO A N 1
ATOM 2361 C CA . PRO A 1 315 ? -28.401 3.969 19.464 1.00 88.31 315 PRO A CA 1
ATOM 2362 C C . PRO A 1 315 ? -28.665 5.035 20.527 1.00 88.31 315 PRO A C 1
ATOM 2364 O O . PRO A 1 315 ? -29.629 5.786 20.387 1.00 88.31 315 PRO A O 1
ATOM 2367 N N . ASP A 1 316 ? -27.842 5.109 21.572 1.00 90.56 316 ASP A N 1
ATOM 2368 C CA . ASP A 1 316 ? -27.963 6.114 22.634 1.00 90.56 316 ASP A CA 1
ATOM 2369 C C . ASP A 1 316 ? -27.170 7.397 22.354 1.00 90.56 316 ASP A C 1
ATOM 2371 O O . ASP A 1 316 ? -27.294 8.370 23.098 1.00 90.56 316 ASP A O 1
ATOM 2375 N N . GLY A 1 317 ? -26.400 7.423 21.265 1.00 89.38 317 GLY A N 1
ATOM 2376 C CA . GLY A 1 317 ? -25.672 8.591 20.785 1.00 89.38 317 GLY A CA 1
ATOM 2377 C C . GLY A 1 317 ? -24.190 8.314 20.506 1.00 89.38 317 GLY A C 1
ATOM 2378 O O . GLY A 1 317 ? -23.607 7.392 21.074 1.00 89.38 317 GLY A O 1
ATOM 2379 N N . PRO A 1 318 ? -23.550 9.133 19.654 1.00 89.56 318 PRO A N 1
ATOM 2380 C CA . PRO A 1 318 ? -22.137 8.980 19.314 1.00 89.56 318 PRO A CA 1
ATOM 2381 C C . PRO A 1 318 ? -21.236 9.082 20.554 1.00 89.56 318 PRO A C 1
ATOM 2383 O O . PRO A 1 318 ? -21.455 9.923 21.431 1.00 89.56 318 PRO A O 1
ATOM 2386 N N . GLY A 1 319 ? -20.215 8.228 20.629 1.00 90.56 319 GLY A N 1
ATOM 2387 C CA . GLY A 1 319 ? -19.278 8.136 21.754 1.00 90.56 319 GLY A CA 1
ATOM 2388 C C . GLY A 1 319 ? -19.812 7.419 22.998 1.00 90.56 319 GLY A C 1
ATOM 2389 O O . GLY A 1 319 ? -19.132 7.384 24.030 1.00 90.56 319 GLY A O 1
ATOM 2390 N N . TYR A 1 320 ? -21.005 6.825 22.916 1.00 94.25 320 TYR A N 1
ATOM 2391 C CA . TYR A 1 320 ? -21.540 5.932 23.941 1.00 94.25 320 TYR A CA 1
ATOM 2392 C C . TYR A 1 320 ? -21.196 4.475 23.630 1.00 94.25 320 TYR A C 1
ATOM 2394 O O . TYR A 1 320 ? -21.086 4.064 22.478 1.00 94.25 320 TYR A O 1
ATOM 2402 N N . CYS A 1 321 ? -21.054 3.672 24.675 1.00 94.75 321 CYS A N 1
ATOM 2403 C CA . CYS A 1 321 ? -20.881 2.236 24.581 1.00 94.75 321 CYS A CA 1
ATOM 2404 C C . CYS A 1 321 ? -21.791 1.480 25.531 1.00 94.75 321 CYS A C 1
ATOM 2406 O O . CYS A 1 321 ? -22.329 2.014 26.504 1.00 94.75 321 CYS A O 1
ATOM 2408 N N . TYR A 1 322 ? -21.952 0.202 25.225 1.00 95.62 322 TYR A N 1
ATOM 2409 C CA . TYR A 1 322 ? -22.686 -0.747 26.028 1.00 95.62 322 TYR A CA 1
ATOM 2410 C C . TYR A 1 322 ? -21.716 -1.704 26.686 1.00 95.62 322 TYR A C 1
ATOM 2412 O O . TYR A 1 322 ? -20.974 -2.404 25.999 1.00 95.62 322 TYR A O 1
ATOM 2420 N N . VAL A 1 323 ? -21.739 -1.727 28.016 1.00 96.50 323 VAL A N 1
ATOM 2421 C CA . VAL A 1 323 ? -20.905 -2.603 28.842 1.00 96.50 323 VAL A CA 1
ATOM 2422 C C . VAL A 1 323 ? -21.803 -3.683 29.449 1.00 96.50 323 VAL A C 1
ATOM 2424 O O . VAL A 1 323 ? -22.679 -3.343 30.247 1.00 96.50 323 VAL A O 1
ATOM 2427 N N . PRO A 1 324 ? -21.636 -4.970 29.101 1.00 96.69 324 PRO A N 1
ATOM 2428 C CA . PRO A 1 324 ? -22.529 -6.023 29.568 1.00 96.69 324 PRO A CA 1
ATOM 2429 C C . PRO A 1 324 ? -22.342 -6.275 31.068 1.00 96.69 324 PRO A C 1
ATOM 2431 O O . PRO A 1 324 ? -21.235 -6.149 31.601 1.00 96.69 324 PRO A O 1
ATOM 2434 N N . TYR A 1 325 ? -23.415 -6.666 31.758 1.00 97.31 325 TYR A N 1
ATOM 2435 C CA . TYR A 1 325 ? -23.395 -6.918 33.204 1.00 97.31 325 TYR A CA 1
ATOM 2436 C C . TYR A 1 325 ? -22.357 -7.962 33.605 1.00 97.31 325 TYR A C 1
ATOM 2438 O O . TYR A 1 325 ? -21.682 -7.796 34.623 1.00 97.31 325 TYR A O 1
ATOM 2446 N N . GLN A 1 326 ? -22.170 -8.990 32.773 1.00 95.88 326 GLN A N 1
ATOM 2447 C CA . GLN A 1 326 ? -21.154 -10.012 33.008 1.00 95.88 326 GLN A CA 1
ATOM 2448 C C . GLN A 1 326 ? -19.739 -9.420 33.078 1.00 95.88 326 GLN A C 1
ATOM 2450 O O . GLN A 1 326 ? -18.958 -9.815 33.938 1.00 95.88 326 GLN A O 1
ATOM 2455 N N . LEU A 1 327 ? -19.414 -8.444 32.222 1.00 94.75 327 LEU A N 1
ATOM 2456 C CA . LEU A 1 327 ? -18.080 -7.838 32.196 1.00 94.75 327 LEU A CA 1
ATOM 2457 C C . LEU A 1 327 ? -17.811 -7.022 33.468 1.00 94.75 327 LEU A C 1
ATOM 2459 O O . LEU A 1 327 ? -16.718 -7.092 34.020 1.00 94.75 327 LEU A O 1
ATOM 2463 N N . ILE A 1 328 ? -18.815 -6.303 33.980 1.00 96.12 328 ILE A N 1
ATOM 2464 C CA . ILE A 1 328 ? -18.710 -5.609 35.274 1.00 96.12 328 ILE A CA 1
ATOM 2465 C C . ILE A 1 328 ? -18.523 -6.607 36.418 1.00 96.12 328 ILE A C 1
ATOM 2467 O O . ILE A 1 328 ? -17.663 -6.409 37.275 1.00 96.12 328 ILE A O 1
ATOM 2471 N N . TYR A 1 329 ? -19.301 -7.689 36.424 1.00 95.50 329 TYR A N 1
ATOM 2472 C CA . TYR A 1 329 ? -19.217 -8.720 37.455 1.00 95.50 329 TYR A CA 1
ATOM 2473 C C . TYR A 1 329 ? -17.839 -9.404 37.494 1.00 95.50 329 TYR A C 1
ATOM 2475 O O . TYR A 1 329 ? 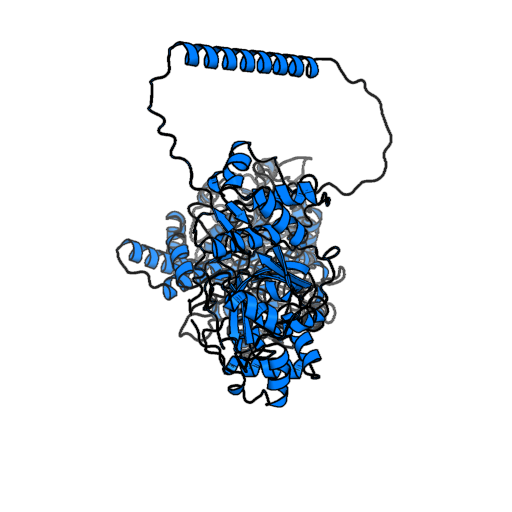-17.293 -9.644 38.572 1.00 95.50 329 TYR A O 1
ATOM 2483 N N . GLU A 1 330 ? -17.255 -9.695 36.330 1.00 93.50 330 GLU A N 1
ATOM 2484 C CA . GLU A 1 330 ? -15.969 -10.392 36.217 1.00 93.50 330 GLU A CA 1
ATOM 2485 C C . GLU A 1 330 ? -14.766 -9.454 36.415 1.00 93.50 330 GLU A C 1
ATOM 2487 O O . GLU A 1 330 ? -13.817 -9.798 37.130 1.00 93.50 330 GLU A O 1
ATOM 2492 N N . GLU A 1 331 ? -14.805 -8.264 35.809 1.00 93.50 331 GLU A N 1
ATOM 2493 C CA . GLU A 1 331 ? -13.627 -7.411 35.606 1.00 93.50 331 GLU A CA 1
ATOM 2494 C C . GLU A 1 331 ? -13.743 -6.003 36.210 1.00 93.50 331 GLU A C 1
ATOM 2496 O O . GLU A 1 331 ? -12.789 -5.231 36.124 1.00 93.50 331 GLU A O 1
ATOM 2501 N N . GLY A 1 332 ? -14.857 -5.658 36.868 1.00 94.19 332 GLY A N 1
ATOM 2502 C CA . GLY A 1 332 ? -15.039 -4.355 37.513 1.00 94.19 332 GLY A CA 1
ATOM 2503 C C . GLY A 1 332 ? -13.922 -4.029 38.513 1.00 94.19 332 GLY A C 1
ATOM 2504 O O . GLY A 1 332 ? -13.648 -4.818 39.428 1.00 94.19 332 GLY A O 1
ATOM 2505 N N . LEU A 1 333 ? -13.283 -2.863 38.334 1.00 94.25 333 LEU A N 1
ATOM 2506 C CA . LEU A 1 333 ? -12.174 -2.368 39.168 1.00 94.25 333 LEU A CA 1
ATOM 2507 C C . LEU A 1 333 ? -12.581 -1.215 40.087 1.00 94.25 333 LEU A C 1
ATOM 2509 O O . LEU A 1 333 ? -12.041 -1.075 41.181 1.00 94.25 333 LEU A O 1
ATOM 2513 N N . ALA A 1 334 ? -13.525 -0.382 39.652 1.00 95.31 334 ALA A N 1
ATOM 2514 C CA . ALA A 1 334 ? -14.036 0.738 40.433 1.00 95.31 334 ALA A CA 1
ATOM 2515 C C . ALA A 1 334 ? -15.512 0.983 40.114 1.00 95.31 334 ALA A C 1
ATOM 2517 O O . ALA A 1 334 ? -15.915 0.860 38.960 1.00 95.31 334 ALA A O 1
ATOM 2518 N N . ALA A 1 335 ? -16.284 1.370 41.129 1.00 96.62 335 ALA A N 1
ATOM 2519 C CA . ALA A 1 335 ? -17.608 1.962 40.985 1.00 96.62 335 ALA A CA 1
ATOM 2520 C C . ALA A 1 335 ? -17.723 3.105 42.000 1.00 96.62 335 ALA A C 1
ATOM 2522 O O . ALA A 1 335 ? -17.669 2.884 43.210 1.00 96.62 335 ALA A O 1
ATOM 2523 N N . LEU A 1 336 ? -17.808 4.339 41.515 1.00 96.88 336 LEU A N 1
ATOM 2524 C CA . LEU A 1 336 ? -17.807 5.547 42.341 1.00 96.88 336 LEU A CA 1
ATOM 2525 C C . LEU A 1 336 ? -18.972 6.441 41.935 1.00 96.88 336 LEU A C 1
ATOM 2527 O O . LEU A 1 336 ? -19.190 6.680 40.749 1.00 96.88 336 LEU A O 1
ATOM 2531 N N . ILE A 1 337 ? -19.699 6.964 42.914 1.00 95.44 337 ILE A N 1
ATOM 2532 C CA . ILE A 1 337 ? -20.822 7.869 42.681 1.00 95.44 337 ILE A CA 1
ATOM 2533 C C . ILE A 1 337 ? -20.537 9.240 43.275 1.00 95.44 337 ILE A C 1
ATOM 2535 O O . ILE A 1 337 ? -19.957 9.370 44.356 1.00 95.44 337 ILE A O 1
ATOM 2539 N N . ALA A 1 338 ? -20.993 10.269 42.570 1.00 90.06 338 ALA A N 1
ATOM 2540 C CA . ALA A 1 338 ? -21.158 11.599 43.130 1.00 90.06 338 ALA A CA 1
ATOM 2541 C C . ALA A 1 338 ? -22.598 11.707 43.653 1.00 90.06 338 ALA A C 1
ATOM 2543 O O . ALA A 1 338 ? -23.555 11.438 42.928 1.00 90.06 338 ALA A O 1
ATOM 2544 N N . THR A 1 339 ? -22.769 12.049 44.931 1.00 86.06 339 THR A N 1
ATOM 2545 C CA . THR A 1 339 ? -24.094 12.045 45.581 1.00 86.06 339 THR A CA 1
ATOM 2546 C C . THR A 1 339 ? -24.937 13.278 45.250 1.00 86.06 339 THR A C 1
ATOM 2548 O O . THR A 1 339 ? -26.137 13.283 45.523 1.00 86.06 339 THR A O 1
ATOM 2551 N N . GLY A 1 340 ? -24.325 14.300 44.647 1.00 89.31 340 GLY A N 1
ATOM 2552 C CA . GLY A 1 340 ? -24.959 15.534 44.195 1.00 89.31 340 GLY A CA 1
ATOM 2553 C C . GLY A 1 340 ? -23.931 16.574 43.741 1.00 89.31 340 GLY A C 1
ATOM 2554 O O . GLY A 1 340 ? -22.718 16.363 43.850 1.00 89.31 340 GLY A O 1
ATOM 2555 N N . VAL A 1 341 ? -24.423 17.707 43.238 1.00 91.25 341 VAL A N 1
ATOM 2556 C CA . VAL A 1 341 ? -23.614 18.863 42.823 1.00 91.25 341 VAL A CA 1
ATOM 2557 C C . VAL A 1 341 ? -24.153 20.130 43.485 1.00 91.25 341 VAL A C 1
ATOM 2559 O O . VAL A 1 341 ? -25.359 20.345 43.570 1.00 91.25 341 VAL A O 1
ATOM 2562 N N . ILE A 1 342 ? -23.242 20.972 43.961 1.00 89.94 342 ILE A N 1
ATOM 2563 C CA . ILE A 1 342 ? -23.497 22.310 44.484 1.00 89.94 342 ILE A CA 1
ATOM 2564 C C . ILE A 1 342 ? -23.214 23.296 43.353 1.00 89.94 342 ILE A C 1
ATOM 2566 O O . ILE A 1 342 ? -22.077 23.370 42.880 1.00 89.94 342 ILE A O 1
ATOM 2570 N N . ILE A 1 343 ? -24.243 24.047 42.947 1.00 85.81 343 ILE A N 1
ATOM 2571 C CA . ILE A 1 343 ? -24.132 25.145 41.982 1.00 85.81 343 ILE A CA 1
ATOM 2572 C C . ILE A 1 343 ? -24.380 26.464 42.716 1.00 85.81 343 ILE A C 1
ATOM 2574 O O . ILE A 1 343 ? -25.491 26.718 43.182 1.00 85.81 343 ILE A O 1
ATOM 2578 N N . GLU A 1 344 ? -23.358 27.309 42.830 1.00 82.31 344 GLU A N 1
ATOM 2579 C CA . GLU A 1 344 ? -23.513 28.660 43.380 1.00 82.31 344 GLU A CA 1
ATOM 2580 C C . GLU A 1 344 ? -23.894 29.629 42.256 1.00 82.31 344 GLU A C 1
ATOM 2582 O O . GLU A 1 344 ? -23.172 29.770 41.268 1.00 82.31 344 GLU A O 1
ATOM 2587 N N . ALA A 1 345 ? -25.037 30.308 42.393 1.00 57.25 345 ALA A N 1
ATOM 2588 C CA . ALA A 1 345 ? -25.455 31.327 41.436 1.00 57.25 345 ALA A CA 1
ATOM 2589 C C . ALA A 1 345 ? -24.452 32.490 41.440 1.00 57.25 345 ALA A C 1
ATOM 2591 O O . ALA A 1 345 ? -24.155 33.057 42.494 1.00 57.25 345 ALA A O 1
ATOM 2592 N N . ALA A 1 346 ? -23.952 32.872 40.262 1.00 49.03 346 ALA A N 1
ATOM 2593 C CA . ALA A 1 346 ? -23.112 34.053 40.123 1.00 49.03 346 ALA A CA 1
ATOM 2594 C C . ALA A 1 346 ? -23.879 35.280 40.640 1.00 49.03 346 ALA A C 1
ATOM 2596 O O . ALA A 1 346 ? -24.942 35.627 40.120 1.00 49.03 346 ALA A O 1
ATOM 2597 N N . THR A 1 347 ? -23.357 35.953 41.666 1.00 39.06 347 THR A N 1
ATOM 2598 C CA . THR A 1 347 ? -23.853 37.275 42.040 1.00 39.06 347 THR A CA 1
ATOM 2599 C C . THR A 1 347 ? -23.634 38.196 40.848 1.00 39.06 347 THR A C 1
ATOM 2601 O O . THR A 1 347 ? -22.502 38.425 40.420 1.00 39.06 347 THR A O 1
ATOM 2604 N N . ALA A 1 348 ? -24.729 38.697 40.275 1.00 34.78 348 ALA A N 1
ATOM 2605 C CA . ALA A 1 348 ? -24.680 39.706 39.233 1.00 34.78 348 ALA A CA 1
ATOM 2606 C C . ALA A 1 348 ? -23.974 40.945 39.799 1.00 34.78 348 ALA A C 1
ATOM 2608 O O . ALA A 1 348 ? -24.577 41.763 40.492 1.00 34.78 348 ALA A O 1
ATOM 2609 N N . SER A 1 349 ? -22.675 41.073 39.534 1.00 37.06 349 SER A N 1
ATOM 2610 C CA . SER A 1 349 ? -21.982 42.336 39.713 1.00 37.06 349 SER A CA 1
ATOM 2611 C C . SER A 1 349 ? -22.482 43.258 38.611 1.00 37.06 349 SER A C 1
ATOM 2613 O O . SER A 1 349 ? -22.077 43.155 37.453 1.00 37.06 349 SER A O 1
ATOM 2615 N N . THR A 1 350 ? -23.418 44.140 38.954 1.00 33.41 350 THR A N 1
ATOM 2616 C CA . THR A 1 350 ? -23.715 45.325 38.154 1.00 33.41 350 THR A CA 1
ATOM 2617 C C . THR A 1 350 ? -22.489 46.230 38.196 1.00 33.41 350 THR A C 1
ATOM 2619 O O . THR A 1 350 ? -22.423 47.175 38.980 1.00 33.41 350 THR A O 1
ATOM 2622 N N . ALA A 1 351 ? -21.494 45.925 37.367 1.00 34.22 351 ALA A N 1
ATOM 2623 C CA . ALA A 1 351 ? -20.443 46.864 37.033 1.00 34.22 351 ALA A CA 1
ATOM 2624 C C . ALA A 1 351 ? -21.069 47.949 36.150 1.00 34.22 351 ALA A C 1
ATOM 2626 O O . ALA A 1 351 ? -21.177 47.819 34.932 1.00 34.22 351 ALA A O 1
ATOM 2627 N N . THR A 1 352 ? -21.536 49.024 36.780 1.00 35.53 352 THR A N 1
ATOM 2628 C CA . THR A 1 352 ? -21.732 50.299 36.094 1.00 35.53 352 THR A CA 1
ATOM 2629 C C . THR A 1 352 ? -20.401 50.703 35.471 1.00 35.53 352 THR A C 1
ATOM 2631 O O . THR A 1 352 ? -19.438 50.968 36.188 1.00 35.53 352 THR A O 1
ATOM 2634 N N . LEU A 1 353 ? -20.356 50.735 34.139 1.00 38.78 353 LEU A N 1
ATOM 2635 C CA . LEU A 1 353 ? -19.274 51.327 33.360 1.00 38.78 353 LEU A CA 1
ATOM 2636 C C . LEU A 1 353 ? -19.120 52.805 33.745 1.00 38.78 353 LEU A C 1
ATOM 2638 O O . LEU A 1 353 ? -19.805 53.674 33.209 1.00 38.78 353 LEU A O 1
ATOM 2642 N N . SER A 1 354 ? -18.213 53.103 34.670 1.00 42.75 354 SER A N 1
ATOM 2643 C CA . SER A 1 354 ? -17.592 54.421 34.760 1.00 42.75 354 SER A CA 1
ATOM 2644 C C . SER A 1 354 ? -16.403 54.448 33.804 1.00 42.75 354 SER A C 1
ATOM 2646 O O . SER A 1 354 ? -15.547 53.566 33.860 1.00 42.75 354 SER A O 1
ATOM 2648 N N . ALA A 1 355 ? -16.364 55.441 32.915 1.00 47.66 355 ALA A N 1
ATOM 2649 C CA . ALA A 1 355 ? -15.242 55.659 32.008 1.00 47.66 355 ALA A CA 1
ATOM 2650 C C . ALA A 1 355 ? -13.912 55.743 32.791 1.00 47.66 355 ALA A C 1
ATOM 2652 O O . ALA A 1 355 ? -13.891 56.362 33.861 1.00 47.66 355 ALA A O 1
ATOM 2653 N N . PRO A 1 356 ? -12.817 55.145 32.284 1.00 46.34 356 PRO A N 1
ATOM 2654 C CA . PRO A 1 356 ? -11.542 55.121 32.989 1.00 46.34 356 PRO A CA 1
ATOM 2655 C C . PRO A 1 356 ? -11.031 56.548 33.181 1.00 46.34 356 PRO A C 1
ATOM 2657 O O . PRO A 1 356 ? -11.023 57.363 32.253 1.00 46.34 356 PRO A O 1
ATOM 2660 N N . THR A 1 357 ? -10.615 56.867 34.403 1.00 57.00 357 THR A N 1
ATOM 2661 C CA . THR A 1 357 ? -9.989 58.161 34.681 1.00 57.00 357 THR A CA 1
ATOM 2662 C C . THR A 1 357 ? -8.586 58.180 34.075 1.00 57.00 357 THR A C 1
ATOM 2664 O O . THR A 1 357 ? -7.894 57.163 34.023 1.00 57.00 357 THR A O 1
ATOM 2667 N N . THR A 1 358 ? -8.125 59.353 33.642 1.00 54.03 358 THR A N 1
ATOM 2668 C CA . THR A 1 358 ? -6.786 59.606 33.067 1.00 54.03 358 THR A CA 1
ATOM 2669 C C . THR A 1 358 ? -5.619 59.086 33.926 1.00 54.03 358 THR A C 1
ATOM 2671 O O . THR A 1 358 ? -4.508 58.933 33.426 1.00 54.03 358 THR A O 1
ATOM 2674 N N . SER A 1 359 ? -5.876 58.769 35.198 1.00 58.00 359 SER A N 1
ATOM 2675 C CA . SER A 1 359 ? -4.950 58.153 36.149 1.00 58.00 359 SER A CA 1
ATOM 2676 C C . SER A 1 359 ? -4.604 56.689 35.833 1.00 58.00 359 SER A C 1
ATOM 2678 O O . SER A 1 359 ? -3.462 56.282 36.034 1.00 58.00 359 SER A O 1
ATOM 2680 N N . GLU A 1 360 ? -5.552 55.883 35.344 1.00 57.16 360 GLU A N 1
ATOM 2681 C CA . GLU A 1 360 ? -5.342 54.440 35.113 1.00 57.16 360 GLU A CA 1
ATOM 2682 C C . GLU A 1 360 ? -4.536 54.174 33.837 1.00 57.16 360 GLU A C 1
ATOM 2684 O O . GLU A 1 360 ? -3.641 53.333 33.821 1.00 57.16 360 GLU A O 1
ATOM 2689 N N . LEU A 1 361 ? -4.764 54.968 32.788 1.00 60.34 361 LEU A N 1
ATOM 2690 C CA . LEU A 1 361 ? -3.968 54.924 31.556 1.00 60.34 361 LEU A CA 1
ATOM 2691 C C . LEU A 1 361 ? -2.510 55.344 31.794 1.00 60.34 361 LEU A C 1
ATOM 2693 O O . LEU A 1 361 ? -1.601 54.775 31.191 1.00 60.34 361 LEU A O 1
ATOM 2697 N N . ALA A 1 362 ? -2.275 56.297 32.701 1.00 65.62 362 ALA A N 1
ATOM 2698 C CA . ALA A 1 362 ? -0.927 56.691 33.104 1.00 65.62 362 ALA A CA 1
ATOM 2699 C C . ALA A 1 362 ? -0.209 55.576 33.887 1.00 65.62 362 ALA A C 1
ATOM 2701 O O . ALA A 1 362 ? 0.985 55.361 33.677 1.00 65.62 362 ALA A O 1
ATOM 2702 N N . ALA A 1 363 ? -0.930 54.834 34.735 1.00 67.62 363 ALA A N 1
ATOM 2703 C CA . ALA A 1 363 ? -0.383 53.695 35.471 1.00 67.62 363 ALA A CA 1
ATOM 2704 C C . ALA A 1 363 ? -0.019 52.524 34.539 1.00 67.62 363 ALA A C 1
ATOM 2706 O O . ALA A 1 363 ? 1.089 51.996 34.621 1.00 67.62 363 ALA A O 1
ATOM 2707 N N . ILE A 1 364 ? -0.897 52.190 33.587 1.00 68.88 364 ILE A N 1
ATOM 2708 C CA . ILE A 1 364 ? -0.645 51.141 32.584 1.00 68.88 364 ILE A CA 1
ATOM 2709 C C . ILE A 1 364 ? 0.534 51.523 31.674 1.00 68.88 364 ILE A C 1
ATOM 2711 O O . ILE A 1 364 ? 1.381 50.685 31.362 1.00 68.88 364 ILE A O 1
ATOM 2715 N N . LEU A 1 365 ? 0.639 52.796 31.276 1.00 72.69 365 LEU A N 1
ATOM 2716 C CA . LEU A 1 365 ? 1.773 53.275 30.483 1.00 72.69 365 LEU A CA 1
ATOM 2717 C C . LEU A 1 365 ? 3.093 53.195 31.267 1.00 72.69 365 LEU A C 1
ATOM 2719 O O . LEU A 1 365 ? 4.115 52.812 30.694 1.00 72.69 365 LEU A O 1
ATOM 2723 N N . ALA A 1 366 ? 3.078 53.508 32.565 1.00 74.81 366 ALA A N 1
ATOM 2724 C CA . ALA A 1 366 ? 4.250 53.382 33.425 1.00 74.81 366 ALA A CA 1
ATOM 2725 C C . ALA A 1 366 ? 4.690 51.914 33.584 1.00 74.81 366 ALA A C 1
ATOM 2727 O O . ALA A 1 366 ? 5.879 51.616 33.462 1.00 74.81 366 ALA A O 1
ATOM 2728 N N . GLU A 1 367 ? 3.753 50.977 33.767 1.00 77.06 367 GLU A N 1
ATOM 2729 C CA . GLU A 1 367 ? 4.065 49.540 33.807 1.00 77.06 367 GLU A CA 1
ATOM 2730 C C . GLU A 1 367 ? 4.640 49.032 32.478 1.00 77.06 367 GLU A C 1
ATOM 2732 O O . GLU A 1 367 ? 5.660 48.336 32.469 1.00 77.06 367 GLU A O 1
ATOM 2737 N N . ALA A 1 368 ? 4.059 49.438 31.346 1.00 72.38 368 ALA A N 1
ATOM 2738 C CA . ALA A 1 368 ? 4.562 49.076 30.022 1.00 72.38 368 ALA A CA 1
ATOM 2739 C C . ALA A 1 368 ? 5.993 49.598 29.780 1.00 72.38 368 ALA A C 1
ATOM 2741 O O . ALA A 1 368 ? 6.830 48.897 29.203 1.00 72.38 368 ALA A O 1
ATOM 2742 N N . GLN A 1 369 ? 6.311 50.803 30.266 1.00 81.31 369 GLN A N 1
ATOM 2743 C CA . GLN A 1 369 ? 7.659 51.375 30.187 1.00 81.31 369 GLN A CA 1
ATOM 2744 C C . GLN A 1 369 ? 8.671 50.608 31.052 1.00 81.31 369 GLN A C 1
ATOM 2746 O O . GLN A 1 369 ? 9.799 50.375 30.612 1.00 81.31 369 GLN A O 1
ATOM 2751 N N . VAL A 1 370 ? 8.271 50.148 32.242 1.00 83.31 370 VAL A N 1
ATOM 2752 C CA . VAL A 1 370 ? 9.123 49.325 33.120 1.00 83.31 370 VAL A CA 1
ATOM 2753 C C . VAL A 1 370 ? 9.406 47.952 32.502 1.00 83.31 370 VAL A C 1
ATOM 2755 O O . VAL A 1 370 ? 10.545 47.478 32.544 1.00 83.31 370 VAL A O 1
ATOM 2758 N N . ILE A 1 371 ? 8.402 47.318 31.890 1.00 81.31 371 ILE A N 1
ATOM 2759 C CA . ILE A 1 371 ? 8.563 46.032 31.191 1.00 81.31 371 ILE A CA 1
ATOM 2760 C C . ILE A 1 371 ? 9.520 46.181 30.006 1.00 81.31 371 ILE A C 1
ATOM 2762 O O . ILE A 1 371 ? 10.431 45.365 29.845 1.00 81.31 371 ILE A O 1
ATOM 2766 N N . ARG A 1 372 ? 9.381 47.255 29.222 1.00 82.31 372 ARG A N 1
ATOM 2767 C 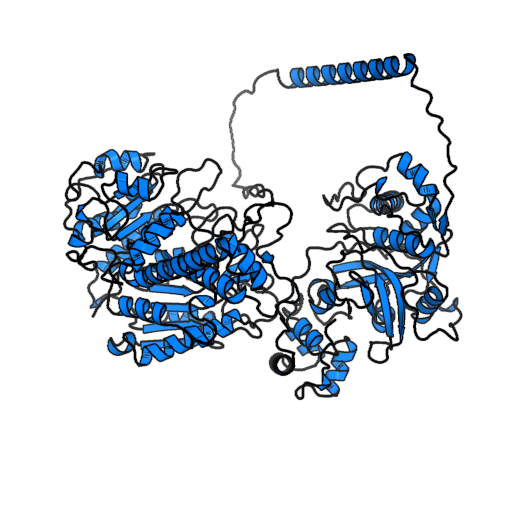CA . ARG A 1 372 ? 10.288 47.543 28.106 1.00 82.31 372 ARG A CA 1
ATOM 2768 C C . ARG A 1 372 ? 11.734 47.734 28.570 1.00 82.31 372 ARG A C 1
ATOM 2770 O O . ARG A 1 372 ? 12.628 47.104 28.019 1.00 82.31 372 ARG A O 1
ATOM 2777 N N . ALA A 1 373 ? 11.961 48.502 29.636 1.00 80.81 373 ALA A N 1
ATOM 2778 C CA . ALA A 1 373 ? 13.304 48.702 30.188 1.00 80.81 373 ALA A CA 1
ATOM 2779 C C . ALA A 1 373 ? 13.948 47.388 30.681 1.00 80.81 373 ALA A C 1
ATOM 2781 O O . ALA A 1 373 ? 15.154 47.171 30.517 1.00 80.81 373 ALA A O 1
ATOM 2782 N N . ARG A 1 374 ? 13.148 46.477 31.254 1.00 81.44 374 ARG A N 1
ATOM 2783 C CA . ARG A 1 374 ? 13.607 45.131 31.641 1.00 81.44 374 ARG A CA 1
ATOM 2784 C C . ARG A 1 374 ? 13.990 44.281 30.429 1.00 81.44 374 ARG A C 1
ATOM 2786 O O . ARG A 1 374 ? 15.013 43.598 30.483 1.00 81.44 374 ARG A O 1
ATOM 2793 N N . LEU A 1 375 ? 13.211 44.346 29.350 1.00 78.56 375 LEU A N 1
ATOM 2794 C CA . LEU A 1 375 ? 13.490 43.623 28.109 1.00 78.56 375 LEU A CA 1
ATOM 2795 C C . LEU A 1 375 ? 14.770 44.136 27.433 1.00 78.56 375 LEU A C 1
ATOM 2797 O O . LEU A 1 375 ? 15.633 43.337 27.076 1.00 78.56 375 LEU A O 1
ATOM 2801 N N . ASP A 1 376 ? 14.951 45.454 27.362 1.00 78.56 376 ASP A N 1
ATOM 2802 C CA . ASP A 1 376 ? 16.155 46.070 26.791 1.00 78.56 376 ASP A CA 1
ATOM 2803 C C . ASP A 1 376 ? 17.413 45.698 27.603 1.00 78.56 376 ASP A C 1
ATOM 2805 O O . ASP A 1 376 ? 18.471 45.395 27.048 1.00 78.56 376 ASP A O 1
ATOM 2809 N N . THR A 1 377 ? 17.294 45.623 28.934 1.00 78.44 377 THR A N 1
ATOM 2810 C CA . THR A 1 377 ? 18.384 45.166 29.816 1.00 78.44 377 THR A CA 1
ATOM 2811 C C . THR A 1 377 ? 18.746 43.697 29.567 1.00 78.44 377 THR A C 1
ATOM 2813 O O . THR A 1 377 ? 19.925 43.337 29.587 1.00 78.44 377 THR A O 1
ATOM 2816 N N . LEU A 1 378 ? 17.754 42.836 29.320 1.00 77.62 378 LEU A N 1
ATOM 2817 C CA . LEU A 1 378 ? 17.976 41.426 28.993 1.00 77.62 378 LEU A CA 1
ATOM 2818 C C . LEU A 1 378 ? 18.673 41.267 27.634 1.00 77.62 378 LEU A C 1
ATOM 2820 O O . LEU A 1 378 ? 19.630 40.500 27.531 1.00 77.62 378 LEU A O 1
ATOM 2824 N N . ILE A 1 379 ? 18.244 42.026 26.624 1.00 71.81 379 ILE A N 1
ATOM 2825 C CA . ILE A 1 379 ? 18.847 42.019 25.284 1.00 71.81 379 ILE A CA 1
ATOM 2826 C C . ILE A 1 379 ? 20.318 42.446 25.355 1.00 71.81 379 ILE A C 1
ATOM 2828 O O . ILE A 1 379 ? 21.178 41.759 24.808 1.00 71.81 379 ILE A O 1
ATOM 2832 N N . ASN A 1 380 ? 20.634 43.500 26.111 1.00 68.06 380 ASN A N 1
ATOM 2833 C CA . ASN A 1 380 ? 22.016 43.954 26.289 1.00 68.06 380 ASN A CA 1
ATOM 2834 C C . ASN A 1 380 ? 22.893 42.912 27.008 1.00 68.06 380 ASN A C 1
ATOM 2836 O O . ASN A 1 380 ? 24.054 42.720 26.646 1.00 68.06 380 ASN A O 1
ATOM 2840 N N . ARG A 1 381 ? 22.343 42.188 27.996 1.00 72.44 381 ARG A N 1
ATOM 2841 C CA . ARG A 1 381 ? 23.049 41.076 28.662 1.00 72.44 381 ARG A CA 1
ATOM 2842 C C . ARG A 1 381 ? 23.320 39.913 27.709 1.00 72.44 381 ARG A C 1
ATOM 2844 O O . ARG A 1 381 ? 24.397 39.329 27.768 1.00 72.44 381 ARG A O 1
ATOM 2851 N N . LEU A 1 382 ? 22.367 39.588 26.836 1.00 63.78 382 LEU A N 1
ATOM 2852 C CA . LEU A 1 382 ? 22.528 38.544 25.822 1.00 63.78 382 LEU A CA 1
ATOM 2853 C C . LEU A 1 382 ? 23.567 38.939 24.768 1.00 63.78 382 LEU A C 1
ATOM 2855 O O . LEU A 1 382 ? 24.423 38.134 24.425 1.00 63.78 382 LEU A O 1
ATOM 2859 N N . GLN A 1 383 ? 23.569 40.191 24.315 1.00 61.81 383 GLN A N 1
ATOM 2860 C CA . GLN A 1 383 ? 24.568 40.686 23.364 1.00 61.81 383 GLN A CA 1
ATOM 2861 C C . GLN A 1 383 ? 25.986 40.694 23.958 1.00 61.81 383 GLN A C 1
ATOM 2863 O O . GLN A 1 383 ? 26.939 40.336 23.267 1.00 61.81 383 GLN A O 1
ATOM 2868 N N . ALA A 1 384 ? 26.123 41.005 25.251 1.00 61.34 384 ALA A N 1
ATOM 2869 C CA . ALA A 1 384 ? 27.394 40.911 25.971 1.00 61.34 384 ALA A CA 1
ATOM 2870 C C . ALA A 1 384 ? 27.902 39.463 26.137 1.00 61.34 384 ALA A C 1
ATOM 2872 O O . ALA A 1 384 ? 29.107 39.253 26.233 1.00 61.34 384 ALA A O 1
ATOM 2873 N N . LEU A 1 385 ? 27.006 38.467 26.146 1.00 65.81 385 LEU A N 1
ATOM 2874 C CA . LEU A 1 385 ? 27.361 37.040 26.185 1.00 65.81 385 LEU A CA 1
ATOM 2875 C C . LEU A 1 385 ? 27.777 36.490 24.812 1.00 65.81 385 LEU A C 1
ATOM 2877 O O . LEU A 1 385 ? 28.515 35.512 24.748 1.00 65.81 385 LEU A O 1
ATOM 2881 N N . VAL A 1 386 ? 27.318 37.110 23.720 1.00 56.44 386 VAL A N 1
ATOM 2882 C CA . VAL A 1 386 ? 27.592 36.664 22.342 1.00 56.44 386 VAL A CA 1
ATOM 2883 C C . VAL A 1 386 ? 28.876 37.290 21.773 1.00 56.44 386 VAL A C 1
ATOM 2885 O O . VAL A 1 386 ? 29.517 36.702 20.904 1.00 56.44 386 VAL A O 1
ATOM 2888 N N . GLY A 1 387 ? 29.302 38.456 22.266 1.00 50.44 387 GLY A N 1
ATOM 2889 C CA . GLY A 1 387 ? 30.491 39.159 21.775 1.00 50.44 387 GLY A CA 1
ATOM 2890 C C . GLY A 1 387 ? 31.708 39.046 22.694 1.00 50.44 387 GLY A C 1
ATOM 2891 O O . GLY A 1 387 ? 31.989 39.989 23.428 1.00 50.44 387 GLY A O 1
ATOM 2892 N N . GLY A 1 388 ? 32.475 37.949 22.638 1.00 38.44 388 GLY A N 1
ATOM 2893 C CA . GLY A 1 388 ? 33.713 37.876 23.426 1.00 38.44 388 GLY A CA 1
ATOM 2894 C C . GLY A 1 388 ? 34.5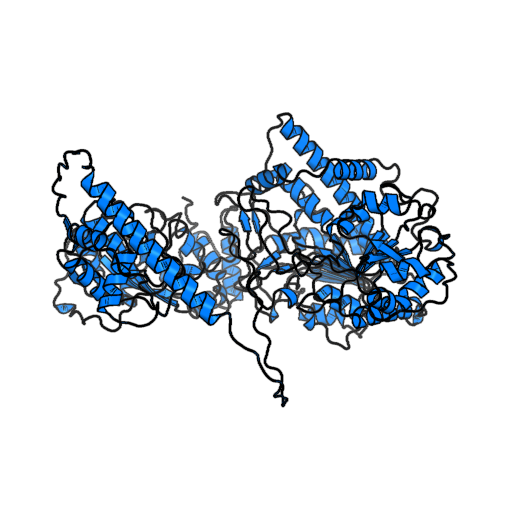44 36.594 23.358 1.00 38.44 388 GLY A C 1
ATOM 2895 O O . GLY A 1 388 ? 34.542 35.823 24.307 1.00 38.44 388 GLY A O 1
ATOM 2896 N N . GLN A 1 389 ? 35.387 36.515 22.321 1.00 35.50 389 GLN A N 1
ATOM 2897 C CA . GLN A 1 389 ? 36.733 35.900 22.298 1.00 35.50 389 GLN A CA 1
ATOM 2898 C C . GLN A 1 389 ? 36.906 34.396 21.928 1.00 35.50 389 GLN A C 1
ATOM 2900 O O . GLN A 1 389 ? 35.996 33.588 22.085 1.00 35.50 389 GLN A O 1
ATOM 2905 N N . PRO A 1 390 ? 38.075 34.061 21.324 1.00 37.06 390 PRO A N 1
ATOM 2906 C CA . PRO A 1 390 ? 38.265 33.048 20.284 1.00 37.06 390 PRO A CA 1
ATOM 2907 C C . PRO A 1 390 ? 38.734 31.690 20.819 1.00 37.06 390 PRO A C 1
ATOM 2909 O O . PRO A 1 390 ? 39.388 31.603 21.857 1.00 37.06 390 PRO A O 1
ATOM 2912 N N . GLN A 1 391 ? 38.466 30.627 20.057 1.00 30.27 391 GLN A N 1
ATOM 2913 C CA . GLN A 1 391 ? 38.961 29.285 20.363 1.00 30.27 391 GLN A CA 1
ATOM 2914 C C . GLN A 1 391 ? 40.343 29.011 19.738 1.00 30.27 391 GLN A C 1
ATOM 2916 O O . GLN A 1 391 ? 40.536 29.279 18.549 1.00 30.27 391 GLN A O 1
ATOM 2921 N N . PRO A 1 392 ? 41.296 28.452 20.509 1.00 30.38 392 PRO A N 1
ATOM 2922 C CA . PRO A 1 392 ? 42.560 27.945 19.999 1.00 30.38 392 PRO A CA 1
ATOM 2923 C C . PRO A 1 392 ? 42.432 26.506 19.472 1.00 30.38 392 PRO A C 1
ATOM 2925 O O . PRO A 1 392 ? 41.591 25.719 19.899 1.00 30.38 392 PRO A O 1
ATOM 2928 N N . VAL A 1 393 ? 43.327 26.178 18.546 1.00 32.25 393 VAL A N 1
ATOM 2929 C CA . VAL A 1 393 ? 43.518 24.871 17.904 1.00 32.25 393 VAL A CA 1
ATOM 2930 C C . VAL A 1 393 ? 44.191 23.879 18.865 1.00 32.25 393 VAL A C 1
ATOM 2932 O O . VAL A 1 393 ? 45.206 24.245 19.449 1.00 32.25 393 VAL A O 1
ATOM 2935 N N . MET A 1 394 ? 43.710 22.625 18.955 1.00 27.00 394 MET A N 1
ATOM 2936 C CA . MET A 1 394 ? 44.545 21.400 18.905 1.00 27.00 394 MET A CA 1
ATOM 2937 C C . MET A 1 394 ? 43.748 20.071 18.908 1.00 27.00 394 MET A C 1
ATOM 2939 O O . MET A 1 394 ? 42.756 19.908 19.607 1.00 27.00 394 MET A O 1
ATOM 2943 N N . SER A 1 395 ? 44.277 19.143 18.099 1.00 27.73 395 SER A N 1
ATOM 2944 C CA . SER A 1 395 ? 44.052 17.695 17.877 1.00 27.73 395 SER A CA 1
ATOM 2945 C C . SER A 1 395 ? 44.050 16.812 19.144 1.00 27.73 395 SER A C 1
ATOM 2947 O O . SER A 1 395 ? 44.633 17.231 20.135 1.00 27.73 395 SER A O 1
ATOM 2949 N N . ALA A 1 396 ? 43.620 15.544 19.212 1.00 27.66 396 ALA A N 1
ATOM 2950 C CA . ALA A 1 396 ? 43.030 14.536 18.316 1.00 27.66 396 ALA A CA 1
ATOM 2951 C C . ALA A 1 396 ? 42.503 13.360 19.188 1.00 27.66 396 ALA A C 1
ATOM 2953 O O . ALA A 1 396 ? 42.863 13.272 20.362 1.00 27.66 396 ALA A O 1
ATOM 2954 N N . VAL A 1 397 ? 41.757 12.441 18.551 1.00 27.34 397 VAL A N 1
ATOM 2955 C CA . VAL A 1 397 ? 41.683 10.963 18.719 1.00 27.34 397 VAL A CA 1
ATOM 2956 C C . VAL A 1 397 ? 40.225 10.469 18.714 1.00 27.34 397 VAL A C 1
ATOM 2958 O O . VAL A 1 397 ? 39.433 10.783 19.598 1.00 27.34 397 VAL A O 1
ATOM 2961 N N . GLU A 1 398 ? 39.902 9.697 17.671 1.00 34.09 398 GLU A N 1
ATOM 2962 C CA . GLU A 1 398 ? 38.616 9.040 17.398 1.00 34.09 398 GLU A CA 1
ATOM 2963 C C . GLU A 1 398 ? 38.268 7.927 18.399 1.00 34.09 398 GLU A C 1
ATOM 2965 O O . GLU A 1 398 ? 39.133 7.139 18.793 1.00 34.09 398 GLU A O 1
ATOM 2970 N N . PRO A 1 399 ? 36.963 7.748 18.657 1.00 28.59 399 PRO A N 1
ATOM 2971 C CA . PRO A 1 399 ? 36.365 6.424 18.726 1.00 28.59 399 PRO A CA 1
ATOM 2972 C C . PRO A 1 399 ? 35.259 6.226 17.666 1.00 28.59 399 PRO A C 1
ATOM 2974 O O . PRO A 1 399 ? 34.678 7.174 17.146 1.00 28.59 399 PRO A O 1
ATOM 2977 N N . ALA A 1 400 ? 35.017 4.950 17.359 1.00 31.17 400 ALA A N 1
ATOM 2978 C CA . ALA A 1 400 ? 34.177 4.365 16.307 1.00 31.17 400 ALA A CA 1
ATOM 2979 C C . ALA A 1 400 ? 32.785 5.012 16.070 1.00 31.17 400 ALA A C 1
ATOM 2981 O O . ALA A 1 400 ? 32.185 5.544 17.006 1.00 31.17 400 ALA A O 1
ATOM 2982 N N . PRO A 1 401 ? 32.227 4.926 14.840 1.00 30.86 401 PRO A N 1
ATOM 2983 C CA . PRO A 1 401 ? 31.037 5.679 14.452 1.00 30.86 401 PRO A CA 1
ATOM 2984 C C . PRO A 1 401 ? 29.793 5.214 15.217 1.00 30.86 401 PRO A C 1
ATOM 2986 O O . PRO A 1 401 ? 29.355 4.069 15.099 1.00 30.86 401 PRO A O 1
ATOM 2989 N N . ALA A 1 402 ? 29.206 6.137 15.977 1.00 35.28 402 ALA A N 1
ATOM 2990 C CA . ALA A 1 402 ? 27.851 6.017 16.490 1.00 35.28 402 ALA A CA 1
ATOM 2991 C C . ALA A 1 402 ? 26.840 6.175 15.341 1.00 35.28 402 ALA A C 1
ATOM 2993 O O . ALA A 1 402 ? 27.049 6.966 14.418 1.00 35.28 402 ALA A O 1
ATOM 2994 N N . LEU A 1 403 ? 25.742 5.418 15.420 1.00 33.12 403 LEU A N 1
ATOM 2995 C CA . LEU A 1 403 ? 24.577 5.546 14.543 1.00 33.12 403 LEU A CA 1
ATOM 2996 C C . LEU A 1 403 ? 24.152 7.025 14.429 1.00 33.12 403 LEU A C 1
ATOM 2998 O O . LEU A 1 403 ? 24.079 7.707 15.456 1.00 33.12 403 LEU A O 1
ATOM 3002 N N . PRO A 1 404 ? 23.875 7.538 13.217 1.00 34.34 404 PRO A N 1
ATOM 3003 C CA . PRO A 1 404 ? 23.490 8.930 13.048 1.00 34.34 404 PRO A CA 1
ATOM 3004 C C . PRO A 1 404 ? 22.134 9.205 13.722 1.00 34.34 404 PRO A C 1
ATOM 3006 O O . PRO A 1 404 ? 21.259 8.333 13.718 1.00 34.34 404 PRO A O 1
ATOM 3009 N N . PRO A 1 405 ? 21.936 10.407 14.294 1.00 31.58 405 PRO A N 1
ATOM 3010 C CA . PRO A 1 405 ? 20.635 10.825 14.798 1.00 31.58 405 PRO A CA 1
ATOM 3011 C C . PRO A 1 405 ? 19.600 10.826 13.666 1.00 31.58 405 PRO A C 1
ATOM 3013 O O . PRO A 1 405 ? 19.922 11.093 12.507 1.00 31.58 405 PRO A O 1
ATOM 3016 N N . SER A 1 406 ? 18.358 10.484 14.020 1.00 32.03 406 SER A N 1
ATOM 3017 C CA . SER A 1 406 ? 17.231 10.408 13.081 1.00 32.03 406 SER A CA 1
ATOM 3018 C C . SER A 1 406 ? 17.030 11.758 12.373 1.00 32.03 406 SER A C 1
ATOM 3020 O O . SER A 1 406 ? 17.204 12.790 13.025 1.00 32.03 406 SER A O 1
ATOM 3022 N N . PRO A 1 407 ? 16.658 11.783 11.079 1.00 30.59 407 PRO A N 1
ATOM 3023 C CA . PRO A 1 407 ? 16.254 13.026 10.428 1.00 30.59 407 PRO A CA 1
ATOM 3024 C C . PRO A 1 407 ? 15.067 13.642 11.181 1.00 30.59 407 PRO A C 1
ATOM 3026 O O . PRO A 1 407 ? 14.192 12.915 11.659 1.00 30.59 407 PRO A O 1
ATOM 3029 N N . GLU A 1 408 ? 15.050 14.971 11.306 1.00 29.80 408 GLU A N 1
ATOM 3030 C CA . GLU A 1 408 ? 13.896 15.686 11.853 1.00 29.80 408 GLU A CA 1
ATOM 3031 C C . GLU A 1 408 ? 12.644 15.329 11.032 1.00 29.80 408 GLU A C 1
ATOM 3033 O O . GLU A 1 408 ? 12.695 15.366 9.797 1.00 29.80 408 GLU A O 1
ATOM 3038 N N . PRO A 1 409 ? 11.528 14.949 11.681 1.00 32.94 409 PRO A N 1
ATOM 3039 C CA . PRO A 1 409 ? 10.307 14.616 10.970 1.00 32.94 409 PRO A CA 1
ATOM 3040 C C . PRO A 1 409 ? 9.807 15.844 10.208 1.00 32.94 409 PRO A C 1
ATOM 3042 O O . PRO A 1 409 ? 9.697 16.941 10.758 1.00 32.94 409 PRO A O 1
ATOM 3045 N N . ALA A 1 410 ? 9.488 15.649 8.928 1.00 32.62 410 ALA A N 1
ATOM 3046 C CA . ALA A 1 410 ? 8.760 16.641 8.155 1.00 32.62 410 ALA A CA 1
ATOM 3047 C C . ALA A 1 410 ? 7.458 16.985 8.896 1.00 32.62 410 ALA A C 1
ATOM 3049 O O . ALA A 1 410 ? 6.755 16.087 9.360 1.00 32.62 410 ALA A O 1
ATOM 3050 N N . ALA A 1 411 ? 7.151 18.278 9.018 1.00 31.09 411 ALA A N 1
ATOM 3051 C CA . ALA A 1 411 ? 5.928 18.739 9.661 1.00 31.09 411 ALA A CA 1
ATOM 3052 C C . ALA A 1 411 ? 4.708 18.089 8.987 1.00 31.09 411 ALA A C 1
ATOM 3054 O O . ALA A 1 411 ? 4.416 18.346 7.816 1.00 31.09 411 ALA A O 1
ATOM 3055 N N . VAL A 1 412 ? 4.024 17.218 9.729 1.00 35.53 412 VAL A N 1
ATOM 3056 C CA . VAL A 1 412 ? 2.766 16.596 9.318 1.00 35.53 412 VAL A CA 1
ATOM 3057 C C . VAL A 1 412 ? 1.724 17.707 9.219 1.00 35.53 412 VAL A C 1
ATOM 3059 O O . VAL A 1 412 ? 1.513 18.460 10.169 1.00 35.53 412 VAL A O 1
ATOM 3062 N N . VAL A 1 413 ? 1.092 17.850 8.054 1.00 34.88 413 VAL A N 1
ATOM 3063 C CA . VAL A 1 413 ? -0.050 18.757 7.892 1.00 34.88 413 VAL A CA 1
ATOM 3064 C C . VAL A 1 413 ? -1.204 18.200 8.725 1.00 34.88 413 VAL A C 1
ATOM 3066 O O . VAL A 1 413 ? -1.593 17.046 8.548 1.00 34.88 413 VAL A O 1
ATOM 3069 N N . ALA A 1 414 ? -1.740 19.007 9.642 1.00 32.12 414 ALA A N 1
ATOM 3070 C CA . ALA A 1 414 ? -2.841 18.616 10.516 1.00 32.12 414 ALA A CA 1
ATOM 3071 C C . ALA A 1 414 ? -4.043 18.086 9.705 1.00 32.12 414 ALA A C 1
ATOM 3073 O O . ALA A 1 414 ? -4.583 18.786 8.845 1.00 32.12 414 ALA A O 1
ATOM 3074 N N . GLY A 1 415 ? -4.473 16.851 9.995 1.00 36.78 415 GLY A N 1
ATOM 3075 C CA . GLY A 1 415 ? -5.705 16.257 9.460 1.00 36.78 415 GLY A CA 1
ATOM 3076 C C . GLY A 1 415 ? -5.558 15.041 8.536 1.00 36.78 415 GLY A C 1
ATOM 3077 O O . GLY A 1 415 ? -6.584 14.539 8.094 1.00 36.78 415 GLY A O 1
ATOM 3078 N N . TYR A 1 416 ? -4.342 14.553 8.265 1.00 38.25 416 TYR A N 1
ATOM 3079 C CA . TYR A 1 416 ? -4.106 13.272 7.581 1.00 38.25 416 TYR A CA 1
ATOM 3080 C C . TYR A 1 416 ? -3.142 12.412 8.414 1.00 38.25 416 TYR A C 1
ATOM 3082 O O . TYR A 1 416 ? -1.967 12.755 8.528 1.00 38.25 416 TYR A O 1
ATOM 3090 N N . SER A 1 417 ? -3.621 11.321 9.023 1.00 34.25 417 SER A N 1
ATOM 3091 C CA . SER A 1 417 ? -2.808 10.419 9.857 1.00 34.25 417 SER A CA 1
ATOM 3092 C C . SER A 1 417 ? -2.679 9.029 9.218 1.00 34.25 417 SER A C 1
ATOM 3094 O O . SER A 1 417 ? -3.603 8.218 9.257 1.00 34.25 417 SER A O 1
ATOM 3096 N N . GLY A 1 418 ? -1.507 8.746 8.640 1.00 39.91 418 GLY A N 1
ATOM 3097 C CA . GLY A 1 418 ? -1.136 7.433 8.093 1.00 39.91 418 GLY A CA 1
ATOM 3098 C C . GLY A 1 418 ? -1.211 7.325 6.561 1.00 39.91 418 GLY A C 1
ATOM 3099 O O . GLY A 1 418 ? -1.607 8.272 5.890 1.00 39.91 418 GLY A O 1
ATOM 3100 N N . PRO A 1 419 ? -0.810 6.177 5.977 1.00 39.53 419 PRO A N 1
ATOM 3101 C CA . PRO A 1 419 ? -0.842 5.963 4.529 1.00 39.53 419 PRO A CA 1
ATOM 3102 C C . PRO A 1 419 ? -2.278 5.735 4.011 1.00 39.53 419 PRO A C 1
ATOM 3104 O O . PRO A 1 419 ? -2.489 5.664 2.802 1.00 39.53 419 PRO A O 1
ATOM 3107 N N . LEU A 1 420 ? -3.243 5.641 4.937 1.00 37.88 420 LEU A N 1
ATOM 3108 C CA . LEU A 1 420 ? -4.681 5.657 4.713 1.00 37.88 420 LEU A CA 1
ATOM 3109 C C . LEU A 1 420 ? -5.158 7.085 4.497 1.00 37.88 420 LEU A C 1
ATOM 3111 O O . LEU A 1 420 ? -5.024 7.935 5.377 1.00 37.88 420 LEU A O 1
ATOM 3115 N N . ILE A 1 421 ? -5.809 7.320 3.364 1.00 50.53 421 ILE A N 1
ATOM 3116 C CA . ILE A 1 421 ? -6.658 8.495 3.220 1.00 50.53 421 ILE A CA 1
ATOM 3117 C C . ILE A 1 421 ? -8.101 8.003 3.094 1.00 50.53 421 ILE A C 1
ATOM 3119 O O . ILE A 1 421 ? -8.474 7.302 2.156 1.00 50.53 421 ILE A O 1
ATOM 3123 N N . LEU A 1 422 ? -8.897 8.285 4.120 1.00 42.50 422 LEU A N 1
ATOM 3124 C CA . LEU A 1 422 ? -10.313 7.945 4.158 1.00 42.50 422 LEU A CA 1
ATOM 3125 C C . LEU A 1 422 ? -11.079 9.136 3.584 1.00 42.50 422 LEU A C 1
ATOM 3127 O O . LEU A 1 422 ? -11.092 10.210 4.180 1.00 42.50 422 LEU A O 1
ATOM 3131 N N . ILE A 1 423 ? -11.668 8.959 2.405 1.00 47.25 423 ILE A N 1
ATOM 3132 C CA . ILE A 1 423 ? -12.547 9.953 1.776 1.00 47.25 423 ILE A CA 1
ATOM 3133 C C . ILE A 1 423 ? -13.817 9.213 1.368 1.00 47.25 423 ILE A C 1
ATOM 3135 O O . ILE A 1 423 ? -14.116 9.058 0.194 1.00 47.25 423 ILE A O 1
ATOM 3139 N N . ALA A 1 424 ? -14.525 8.646 2.333 1.00 35.78 424 ALA A N 1
ATOM 3140 C CA . ALA A 1 424 ? -15.804 8.002 2.077 1.00 35.78 424 ALA A CA 1
ATOM 3141 C C . ALA A 1 424 ? -16.840 8.558 3.049 1.00 35.78 424 ALA A C 1
ATOM 3143 O O . ALA A 1 424 ? -16.552 8.748 4.230 1.00 35.78 424 ALA A O 1
ATOM 3144 N N . ASP A 1 425 ? -18.037 8.811 2.537 1.00 37.59 425 ASP A N 1
ATOM 3145 C CA . ASP A 1 425 ? -19.245 8.926 3.337 1.00 37.59 425 ASP A CA 1
ATOM 3146 C C . ASP A 1 425 ? -19.577 7.500 3.816 1.00 37.59 425 ASP A C 1
ATOM 3148 O O . ASP A 1 425 ? -19.660 6.572 3.005 1.00 37.59 425 ASP A O 1
ATOM 3152 N N . GLU A 1 426 ? -19.742 7.286 5.126 1.00 40.81 426 GLU A N 1
ATOM 3153 C CA . GLU A 1 426 ? -19.818 5.953 5.770 1.00 40.81 426 GLU A CA 1
ATOM 3154 C C . GLU A 1 426 ? -20.955 5.040 5.253 1.00 40.81 426 GLU A C 1
ATOM 3156 O O . GLU A 1 426 ? -21.072 3.874 5.639 1.00 40.81 426 GLU A O 1
ATOM 3161 N N . GLN A 1 427 ? -21.818 5.558 4.375 1.00 36.03 427 GLN A N 1
ATOM 3162 C CA . GLN A 1 427 ? -23.007 4.894 3.844 1.00 36.03 427 GLN A CA 1
ATOM 3163 C C . GLN A 1 427 ? -22.918 4.505 2.359 1.00 36.03 427 GLN A C 1
ATOM 3165 O O . GLN A 1 427 ? -23.902 3.981 1.820 1.00 36.03 427 GLN A O 1
ATOM 3170 N N . SER A 1 428 ? -21.800 4.749 1.667 1.00 39.19 428 SER A N 1
ATOM 3171 C CA . SER A 1 428 ? -21.749 4.520 0.220 1.00 39.19 428 SER A CA 1
ATOM 3172 C C . SER A 1 428 ? -21.585 3.045 -0.166 1.00 39.19 428 SER A C 1
ATOM 3174 O O . SER A 1 428 ? -20.734 2.324 0.347 1.00 39.19 428 SER A O 1
ATOM 3176 N N . ARG A 1 429 ? -22.419 2.597 -1.114 1.00 43.88 429 ARG A N 1
ATOM 3177 C CA . ARG A 1 429 ? -22.476 1.217 -1.637 1.00 43.88 429 ARG A CA 1
ATOM 3178 C C . ARG A 1 429 ? -21.459 0.938 -2.752 1.00 43.88 429 ARG A C 1
ATOM 3180 O O . ARG A 1 429 ? -21.361 -0.202 -3.190 1.00 43.88 429 ARG A O 1
ATOM 3187 N N . ASP A 1 430 ? -20.722 1.964 -3.180 1.00 52.31 430 ASP A N 1
ATOM 3188 C CA . ASP A 1 430 ? -19.782 1.938 -4.305 1.00 52.31 430 ASP A CA 1
ATOM 3189 C C . ASP A 1 430 ? -18.360 2.295 -3.818 1.00 52.31 430 ASP A C 1
ATOM 3191 O O . ASP A 1 430 ? -17.769 3.290 -4.246 1.00 52.31 430 ASP A O 1
ATOM 3195 N N . GLU A 1 431 ? -17.831 1.524 -2.857 1.00 59.62 431 GLU A N 1
ATOM 3196 C CA . GLU A 1 431 ? -16.435 1.646 -2.409 1.00 59.62 431 GLU A CA 1
ATOM 3197 C C . GLU A 1 431 ? -15.463 1.264 -3.538 1.00 59.62 431 GLU A C 1
ATOM 3199 O O . GLU A 1 431 ? -15.641 0.280 -4.262 1.00 59.62 431 GLU A O 1
ATOM 3204 N N . LEU A 1 432 ? -14.399 2.049 -3.671 1.00 65.50 432 LEU A N 1
ATOM 3205 C CA . LEU A 1 432 ? -13.362 1.882 -4.677 1.00 65.50 432 LEU A CA 1
ATOM 3206 C C . LEU A 1 432 ? -12.116 1.260 -4.039 1.00 65.50 432 LEU A C 1
ATOM 3208 O O . LEU A 1 432 ? -11.599 1.764 -3.043 1.00 65.50 432 LEU A O 1
ATOM 3212 N N . TYR A 1 433 ? -11.616 0.174 -4.635 1.00 67.19 433 TYR A N 1
ATOM 3213 C CA . TYR A 1 433 ? -10.578 -0.661 -4.026 1.00 67.19 433 TYR A CA 1
ATOM 3214 C C . TYR A 1 433 ? -9.229 -0.549 -4.768 1.00 67.19 433 TYR A C 1
ATOM 3216 O O . TYR A 1 433 ? -9.112 -1.048 -5.900 1.00 67.19 433 TYR A O 1
ATOM 3224 N N . PRO A 1 434 ? -8.201 0.099 -4.179 1.00 74.44 434 PRO A N 1
ATOM 3225 C CA . PRO A 1 434 ? -6.836 0.051 -4.699 1.00 74.44 434 PRO A CA 1
ATOM 3226 C C . PRO A 1 434 ? -6.159 -1.288 -4.363 1.00 74.44 434 PRO A C 1
ATOM 3228 O O . PRO A 1 434 ? -6.459 -1.932 -3.357 1.00 74.44 434 PRO A O 1
ATOM 3231 N N . ASN A 1 435 ? -5.155 -1.679 -5.145 1.00 80.44 435 ASN A N 1
ATOM 3232 C CA . ASN A 1 435 ? -4.308 -2.846 -4.866 1.00 80.44 435 ASN A CA 1
ATOM 3233 C C . ASN A 1 435 ? -3.134 -2.486 -3.949 1.00 80.44 435 ASN A C 1
ATOM 3235 O O . ASN A 1 435 ? -1.993 -2.892 -4.160 1.00 80.44 435 ASN A O 1
ATOM 3239 N N . GLY A 1 436 ? -3.408 -1.686 -2.922 1.00 82.88 436 GLY A N 1
ATOM 3240 C CA . GLY A 1 436 ? -2.424 -1.233 -1.950 1.00 82.88 436 GLY A CA 1
ATOM 3241 C C . GLY A 1 436 ? -2.925 -1.515 -0.556 1.00 82.88 436 GLY A C 1
ATOM 3242 O O . GLY A 1 436 ? -4.099 -1.266 -0.285 1.00 82.88 436 GLY A O 1
ATOM 3243 N N . ILE A 1 437 ? -2.042 -2.015 0.300 1.00 84.38 437 ILE A N 1
ATOM 3244 C CA . ILE A 1 437 ? -2.402 -2.408 1.658 1.00 84.38 437 ILE A CA 1
ATOM 3245 C C . ILE A 1 437 ? -1.415 -1.867 2.696 1.00 84.38 437 ILE A C 1
ATOM 3247 O O . ILE A 1 437 ? -0.209 -1.848 2.454 1.00 84.38 437 ILE A O 1
ATOM 3251 N N . ASP A 1 438 ? -1.920 -1.414 3.840 1.00 80.94 438 ASP A N 1
ATOM 3252 C CA . ASP A 1 438 ? -1.124 -0.990 4.987 1.00 80.94 438 ASP A CA 1
ATOM 3253 C C . ASP A 1 438 ? -0.350 -2.197 5.522 1.00 80.94 438 ASP A C 1
ATOM 3255 O O . ASP A 1 438 ? -0.928 -3.199 5.955 1.00 80.94 438 ASP A O 1
ATOM 3259 N N . GLY A 1 439 ? 0.977 -2.097 5.479 1.00 72.06 439 GLY A N 1
ATOM 3260 C CA . GLY A 1 439 ? 1.882 -3.191 5.805 1.00 72.06 439 GLY A CA 1
ATOM 3261 C C . GLY A 1 439 ? 1.958 -3.564 7.281 1.00 72.06 439 GLY A C 1
ATOM 3262 O O . GLY A 1 439 ? 2.651 -4.521 7.613 1.00 72.06 439 GLY A O 1
ATOM 3263 N N . ARG A 1 440 ? 1.273 -2.839 8.170 1.00 72.69 440 ARG A N 1
ATOM 3264 C CA . ARG A 1 440 ? 1.179 -3.167 9.599 1.00 72.69 440 ARG A CA 1
ATOM 3265 C C . ARG A 1 440 ? -0.212 -3.679 9.944 1.00 72.69 440 ARG A C 1
ATOM 3267 O O . ARG A 1 440 ? -0.345 -4.683 10.640 1.00 72.69 440 ARG A O 1
ATOM 3274 N N . ARG A 1 441 ? -1.244 -3.011 9.432 1.00 65.00 441 ARG A N 1
ATOM 3275 C CA . ARG A 1 441 ? -2.636 -3.241 9.828 1.00 65.00 441 ARG A CA 1
ATOM 3276 C C . ARG A 1 441 ? -3.411 -4.166 8.892 1.00 65.00 441 ARG A C 1
ATOM 3278 O O . ARG A 1 441 ? -4.375 -4.765 9.341 1.00 65.00 441 ARG A O 1
ATOM 3285 N N . GLY A 1 442 ? -2.973 -4.360 7.646 1.00 69.50 442 GLY A N 1
ATOM 3286 C CA . GLY A 1 442 ? -3.683 -5.221 6.688 1.00 69.50 442 GLY A CA 1
ATOM 3287 C C . GLY A 1 442 ? -4.905 -4.561 6.055 1.00 69.50 442 GLY A C 1
ATOM 3288 O O . GLY A 1 442 ? -5.881 -5.230 5.727 1.00 69.50 442 GLY A O 1
ATOM 3289 N N . GLU A 1 443 ? -4.855 -3.243 5.876 1.00 71.44 443 GLU A N 1
ATOM 3290 C CA . GLU A 1 443 ? -5.996 -2.441 5.435 1.00 71.44 443 GLU A CA 1
ATOM 3291 C C . GLU A 1 443 ? -5.776 -1.798 4.074 1.00 71.44 443 GLU A C 1
ATOM 3293 O O . GLU A 1 443 ? -4.646 -1.420 3.771 1.00 71.44 443 GLU A O 1
ATOM 3298 N N . PRO A 1 444 ? -6.821 -1.566 3.268 1.00 73.06 444 PRO A N 1
ATOM 3299 C CA . PRO A 1 444 ? -6.667 -0.821 2.026 1.00 73.06 444 PRO A CA 1
ATOM 3300 C C . PRO A 1 444 ? -6.051 0.565 2.270 1.00 73.06 444 PRO A C 1
ATOM 3302 O O . PRO A 1 444 ? -6.543 1.334 3.090 1.00 73.06 444 PRO A O 1
ATOM 3305 N N . LEU A 1 445 ? -5.019 0.928 1.504 1.00 71.31 445 LEU A N 1
ATOM 3306 C CA . LEU A 1 445 ? -4.349 2.240 1.614 1.00 71.31 445 LEU A CA 1
ATOM 3307 C C . LEU A 1 445 ? -5.243 3.427 1.234 1.00 71.31 445 LEU A C 1
ATOM 3309 O O . LEU A 1 445 ? -4.895 4.584 1.455 1.00 71.31 445 LEU A O 1
ATOM 3313 N N . LEU A 1 446 ? -6.385 3.156 0.616 1.00 71.31 446 LEU A N 1
ATOM 3314 C CA . LEU A 1 446 ? -7.395 4.158 0.351 1.00 71.31 446 LEU A CA 1
ATOM 3315 C C . LEU A 1 446 ? -8.769 3.518 0.440 1.00 71.31 446 LEU A C 1
ATOM 3317 O O . LEU A 1 446 ? -8.993 2.447 -0.125 1.00 71.31 446 LEU A O 1
ATOM 3321 N N . ARG A 1 447 ? -9.685 4.220 1.102 1.00 66.88 447 ARG A N 1
ATOM 3322 C CA . ARG A 1 447 ? -11.112 3.912 1.073 1.00 66.88 447 ARG A CA 1
ATOM 3323 C C . ARG A 1 447 ? -11.812 5.178 0.629 1.00 66.88 447 ARG A C 1
ATOM 3325 O O . ARG A 1 447 ? -11.785 6.191 1.328 1.00 66.88 447 ARG A O 1
ATOM 3332 N N . ILE A 1 448 ? -12.332 5.131 -0.585 1.00 67.94 448 ILE A N 1
ATOM 3333 C CA . ILE A 1 448 ? -12.995 6.256 -1.224 1.00 67.94 448 ILE A CA 1
ATOM 3334 C C . ILE A 1 448 ? -14.251 5.741 -1.899 1.00 67.94 448 ILE A C 1
ATOM 3336 O O . ILE A 1 448 ? -14.235 4.673 -2.513 1.00 67.94 448 ILE A O 1
ATOM 3340 N N . ASP A 1 449 ? -15.342 6.476 -1.754 1.00 70.62 449 ASP A N 1
ATOM 3341 C CA . ASP A 1 449 ? -16.570 6.155 -2.461 1.00 70.62 449 ASP A CA 1
ATOM 3342 C C . ASP A 1 449 ? -16.660 6.874 -3.814 1.00 70.62 449 ASP A C 1
ATOM 3344 O O . ASP A 1 449 ? -15.925 7.825 -4.092 1.00 70.62 449 ASP A O 1
ATOM 3348 N N . ALA A 1 450 ? -17.577 6.428 -4.673 1.00 72.31 450 ALA A N 1
ATOM 3349 C CA . ALA A 1 450 ? -17.785 7.033 -5.987 1.00 72.31 450 ALA A CA 1
ATOM 3350 C C . ALA A 1 450 ? -18.097 8.546 -5.943 1.00 72.31 450 ALA A C 1
ATOM 3352 O O . ALA A 1 450 ? -17.708 9.277 -6.855 1.00 72.31 450 ALA A O 1
ATOM 3353 N N . LYS A 1 451 ? -18.772 9.043 -4.897 1.00 75.50 451 LYS A N 1
ATOM 3354 C CA . LYS A 1 451 ? -19.125 10.464 -4.748 1.00 75.50 451 LYS A CA 1
ATOM 3355 C C . LYS A 1 451 ? -17.887 11.297 -4.438 1.00 75.50 451 LYS A C 1
ATOM 3357 O O . LYS A 1 451 ? -17.583 12.223 -5.185 1.00 75.50 451 LYS A O 1
ATOM 3362 N N . ALA A 1 452 ? -17.138 10.929 -3.412 1.00 73.56 452 ALA A N 1
ATOM 3363 C CA . ALA A 1 452 ? -15.880 11.558 -3.052 1.00 73.56 452 ALA A CA 1
ATOM 3364 C C . ALA A 1 452 ? -14.847 11.486 -4.188 1.00 73.56 452 ALA A C 1
ATOM 3366 O O . ALA A 1 452 ? -14.191 12.481 -4.498 1.00 73.56 452 ALA A O 1
ATOM 3367 N N . ALA A 1 453 ? -14.732 10.341 -4.868 1.00 76.69 453 ALA A N 1
ATOM 3368 C CA . ALA A 1 453 ? -13.857 10.210 -6.031 1.00 76.69 453 ALA A CA 1
ATOM 3369 C C . ALA A 1 453 ? -14.303 11.105 -7.194 1.00 76.69 453 ALA A C 1
ATOM 3371 O O . ALA A 1 453 ? -13.459 11.705 -7.854 1.00 76.69 453 ALA A O 1
ATOM 3372 N N . SER A 1 454 ? -15.610 11.249 -7.428 1.00 80.81 454 SER A N 1
ATOM 3373 C CA . SER A 1 454 ? -16.148 12.193 -8.414 1.00 80.81 454 SER A CA 1
ATOM 3374 C C . SER A 1 454 ? -15.832 13.648 -8.050 1.00 80.81 454 SER A C 1
ATOM 3376 O O . SER A 1 454 ? -15.444 14.434 -8.914 1.00 80.81 454 SER A O 1
ATOM 3378 N N . GLU A 1 455 ? -15.920 14.019 -6.773 1.00 81.56 455 GLU A N 1
ATOM 3379 C CA . GLU A 1 455 ? -15.551 15.359 -6.303 1.00 81.56 455 GLU A CA 1
ATOM 3380 C C . GLU A 1 455 ? -14.053 15.649 -6.487 1.00 81.56 455 GLU A C 1
ATOM 3382 O O . GLU A 1 455 ? -13.687 16.758 -6.888 1.00 81.56 455 GLU A O 1
ATOM 3387 N N . LEU A 1 456 ? -13.181 14.662 -6.251 1.00 78.81 456 LEU A N 1
ATOM 3388 C CA . LEU A 1 456 ? -11.752 14.766 -6.564 1.00 78.81 456 LEU A CA 1
ATOM 3389 C C . LEU A 1 456 ? -11.505 14.849 -8.073 1.00 78.81 456 LEU A C 1
ATOM 3391 O O . LEU A 1 456 ? -10.716 15.683 -8.522 1.00 78.81 456 LEU A O 1
ATOM 3395 N N . ALA A 1 457 ? -12.203 14.032 -8.865 1.00 82.50 457 ALA A N 1
ATOM 3396 C CA . ALA A 1 457 ? -12.090 14.019 -10.318 1.00 82.50 457 ALA A CA 1
ATOM 3397 C C . ALA A 1 457 ? -12.402 15.396 -10.918 1.00 82.50 457 ALA A C 1
ATOM 3399 O O . ALA A 1 457 ? -11.641 15.886 -11.755 1.00 82.50 457 ALA A O 1
ATOM 3400 N N . GLN A 1 458 ? -13.442 16.072 -10.418 1.00 82.25 458 GLN A N 1
ATOM 3401 C CA . GLN A 1 458 ? -13.818 17.433 -10.824 1.00 82.25 458 GLN A CA 1
ATOM 3402 C C . GLN A 1 458 ? -12.724 18.481 -10.575 1.00 82.25 458 GLN A C 1
ATOM 3404 O O . GLN A 1 458 ? -12.711 19.527 -11.223 1.00 82.25 458 GLN A O 1
ATOM 3409 N N . ARG A 1 459 ? -11.784 18.205 -9.664 1.00 77.94 459 ARG A N 1
ATOM 3410 C CA . ARG A 1 459 ? -10.650 19.081 -9.327 1.00 77.94 459 ARG A CA 1
ATOM 3411 C C . ARG A 1 459 ? -9.354 18.689 -10.045 1.00 77.94 459 ARG A C 1
ATOM 3413 O O . ARG A 1 459 ? -8.336 19.347 -9.852 1.00 77.94 459 ARG A O 1
ATOM 3420 N N . SER A 1 460 ? -9.374 17.627 -10.851 1.00 73.00 460 SER A N 1
ATOM 3421 C CA . SER A 1 460 ? -8.182 16.985 -11.430 1.00 73.00 460 SER A CA 1
ATOM 3422 C C . SER A 1 460 ? -7.921 17.329 -12.903 1.00 73.00 460 SER A C 1
ATOM 3424 O O . SER A 1 460 ? -7.314 16.537 -13.628 1.00 73.00 460 SER A O 1
ATOM 3426 N N . ASP A 1 461 ? -8.405 18.487 -13.352 1.00 68.12 461 ASP A N 1
ATOM 3427 C CA . ASP A 1 461 ? -8.357 18.881 -14.759 1.00 68.12 461 ASP A CA 1
ATOM 3428 C C . ASP A 1 461 ? -6.915 19.062 -15.257 1.00 68.12 461 ASP A C 1
ATOM 3430 O O . ASP A 1 461 ? -6.103 19.761 -14.641 1.00 68.12 461 ASP A O 1
ATOM 3434 N N . ASP A 1 462 ? -6.602 18.419 -16.380 1.00 75.81 462 ASP A N 1
ATOM 3435 C CA . ASP A 1 462 ? -5.272 18.487 -16.975 1.00 75.81 462 ASP A CA 1
ATOM 3436 C C . ASP A 1 462 ? -5.032 19.865 -17.619 1.00 75.81 462 ASP A C 1
ATOM 3438 O O . ASP A 1 462 ? -5.961 20.481 -18.151 1.00 75.81 462 ASP A O 1
ATOM 3442 N N . PRO A 1 463 ? -3.783 20.368 -17.642 1.00 75.75 463 PRO A N 1
ATOM 3443 C CA . PRO A 1 463 ? -3.450 21.573 -18.394 1.00 75.75 463 PRO A CA 1
ATOM 3444 C C . PRO A 1 463 ? -3.839 21.440 -19.873 1.00 75.75 463 PRO A C 1
ATOM 3446 O O . PRO A 1 463 ? -3.695 20.370 -20.470 1.00 75.75 463 PRO A O 1
ATOM 3449 N N . LYS A 1 464 ? -4.264 22.544 -20.501 1.00 75.69 464 LYS A N 1
ATOM 3450 C CA . LYS A 1 464 ? -4.687 22.562 -21.917 1.00 75.69 464 LYS A CA 1
ATOM 3451 C C . LYS A 1 464 ? -3.626 22.009 -22.866 1.00 75.69 464 LYS A C 1
ATOM 3453 O O . LYS A 1 464 ? -3.957 21.386 -23.875 1.00 75.69 464 LYS A O 1
ATOM 3458 N N . GLU A 1 465 ? -2.352 22.239 -22.560 1.00 74.69 465 GLU A N 1
ATOM 3459 C CA . GLU A 1 465 ? -1.242 21.690 -23.329 1.00 74.69 465 GLU A CA 1
ATOM 3460 C C . GLU A 1 465 ? -1.264 20.156 -23.313 1.00 74.69 465 GLU A C 1
ATOM 3462 O O . GLU A 1 465 ? -1.177 19.542 -24.372 1.00 74.69 465 GLU A O 1
ATOM 3467 N N . LEU A 1 466 ? -1.464 19.539 -22.145 1.00 77.38 466 LEU A N 1
ATOM 3468 C CA . LEU A 1 466 ? -1.517 18.085 -21.985 1.00 77.38 466 LEU A CA 1
ATOM 3469 C C . LEU A 1 466 ? -2.776 17.484 -22.632 1.00 77.38 466 LEU A C 1
ATOM 3471 O O . LEU A 1 466 ? -2.692 16.471 -23.324 1.00 77.38 466 LEU A O 1
ATOM 3475 N N . GLN A 1 467 ? -3.923 18.162 -22.517 1.00 78.69 467 GLN A N 1
ATOM 3476 C CA . GLN A 1 467 ? -5.149 17.789 -23.238 1.00 78.69 467 GLN A CA 1
ATOM 3477 C C . GLN A 1 467 ? -4.926 17.769 -24.760 1.00 78.69 467 GLN A C 1
ATOM 3479 O O . GLN A 1 467 ? -5.357 16.844 -25.451 1.00 78.69 467 GLN A O 1
ATOM 3484 N N . THR A 1 468 ? -4.197 18.759 -25.289 1.00 78.25 468 THR A N 1
ATOM 3485 C CA . THR A 1 468 ? -3.852 18.830 -26.719 1.00 78.25 468 THR A CA 1
ATOM 3486 C C . THR A 1 468 ? -2.946 17.670 -27.144 1.00 78.25 468 THR A C 1
ATOM 3488 O O . THR A 1 468 ? -3.127 17.122 -28.235 1.00 78.25 468 THR A O 1
ATOM 3491 N N . LEU A 1 469 ? -2.002 17.255 -26.291 1.00 78.88 469 LEU A N 1
ATOM 3492 C CA . LEU A 1 469 ? -1.143 16.092 -26.546 1.00 78.88 469 LEU A CA 1
ATOM 3493 C C . LEU A 1 469 ? -1.954 14.800 -26.620 1.00 78.88 469 LEU A C 1
ATOM 3495 O O . LEU A 1 469 ? -1.814 14.046 -27.583 1.00 78.88 469 LEU A O 1
ATOM 3499 N N . HIS A 1 470 ? -2.840 14.577 -25.648 1.00 80.50 470 HIS A N 1
ATOM 3500 C CA . HIS A 1 470 ? -3.718 13.409 -25.631 1.00 80.50 470 HIS A CA 1
ATOM 3501 C C . HIS A 1 470 ? -4.626 13.361 -26.863 1.00 80.50 470 HIS A C 1
ATOM 3503 O O . HIS A 1 470 ? -4.722 12.317 -27.509 1.00 80.50 470 HIS A O 1
ATOM 3509 N N . LYS A 1 471 ? -5.200 14.507 -27.251 1.00 77.50 471 LYS A N 1
ATOM 3510 C CA . LYS A 1 471 ? -5.976 14.647 -28.487 1.00 77.50 471 LYS A CA 1
ATOM 3511 C C . LYS A 1 471 ? -5.172 14.259 -29.725 1.00 77.50 471 LYS A C 1
ATOM 3513 O O . LYS A 1 471 ? -5.596 13.390 -30.480 1.00 77.50 471 LYS A O 1
ATOM 3518 N N . THR A 1 472 ? -3.986 14.844 -29.885 1.00 77.31 472 THR A N 1
ATOM 3519 C CA . THR A 1 472 ? -3.089 14.556 -31.016 1.00 77.31 472 THR A CA 1
ATOM 3520 C C . THR A 1 472 ? -2.739 13.067 -31.093 1.00 77.31 472 THR A C 1
ATOM 3522 O O . THR A 1 472 ? -2.713 12.494 -32.178 1.00 77.31 472 THR A O 1
ATOM 3525 N N . ARG A 1 473 ? -2.498 12.419 -29.946 1.00 78.44 473 ARG A N 1
ATOM 3526 C CA . ARG A 1 473 ? -2.180 10.989 -29.881 1.00 78.44 473 ARG A CA 1
ATOM 3527 C C . ARG A 1 473 ? -3.362 10.110 -30.292 1.00 78.44 473 ARG A C 1
ATOM 3529 O O . ARG A 1 473 ? -3.165 9.140 -31.015 1.00 78.44 473 ARG A O 1
ATOM 3536 N N . ASN A 1 474 ? -4.572 10.444 -29.851 1.00 72.38 474 ASN A N 1
ATOM 3537 C CA . ASN A 1 474 ? -5.776 9.658 -30.128 1.00 72.38 474 ASN A CA 1
ATOM 3538 C C . ASN A 1 474 ? -6.282 9.817 -31.576 1.00 72.38 474 ASN A C 1
ATOM 3540 O O . ASN A 1 474 ? -6.856 8.886 -32.135 1.00 72.38 474 ASN A O 1
ATOM 3544 N N . GLU A 1 475 ? -6.073 10.990 -32.180 1.00 69.38 475 GLU A N 1
ATOM 3545 C CA . GLU A 1 475 ? -6.476 11.306 -33.560 1.00 69.38 475 GLU A CA 1
ATOM 3546 C C . GLU A 1 475 ? -5.456 10.851 -34.623 1.00 69.38 475 GLU A C 1
ATOM 3548 O O . GLU A 1 475 ? -5.737 10.957 -35.817 1.00 69.38 475 GLU A O 1
ATOM 3553 N N . ALA A 1 476 ? -4.285 10.340 -34.225 1.00 61.78 476 ALA A N 1
ATOM 3554 C CA . ALA A 1 476 ? -3.256 9.875 -35.153 1.00 61.78 476 ALA A CA 1
ATOM 3555 C C . ALA A 1 476 ? -3.756 8.714 -36.044 1.00 61.78 476 ALA A C 1
ATOM 3557 O O . ALA A 1 476 ? -4.362 7.757 -35.555 1.00 61.78 476 ALA A O 1
ATOM 3558 N N . GLU A 1 477 ? -3.480 8.794 -37.357 1.00 45.34 477 GLU A N 1
ATOM 3559 C CA . GLU A 1 477 ? -3.983 7.859 -38.387 1.00 45.34 477 GLU A CA 1
ATOM 3560 C C . GLU A 1 477 ? -3.590 6.394 -38.123 1.00 45.34 477 GLU A C 1
ATOM 3562 O O . GLU A 1 477 ? -4.372 5.480 -38.389 1.00 45.34 477 GLU A O 1
ATOM 3567 N N . GLU A 1 478 ? -2.415 6.168 -37.530 1.00 54.38 478 GLU A N 1
ATOM 3568 C CA . GLU A 1 478 ? -1.982 4.867 -37.027 1.00 54.38 478 GLU A CA 1
ATOM 3569 C C . GLU A 1 478 ? -1.995 4.866 -35.497 1.00 54.38 478 GLU A C 1
ATOM 3571 O O . GLU A 1 478 ? -1.154 5.478 -34.840 1.00 54.38 478 GLU A O 1
ATOM 3576 N N . ARG A 1 479 ? -2.928 4.111 -34.910 1.00 52.62 479 ARG A N 1
ATOM 3577 C CA . ARG A 1 479 ? -3.123 4.036 -33.450 1.00 52.62 479 ARG A CA 1
ATOM 3578 C C . ARG A 1 479 ? -1.943 3.430 -32.673 1.00 52.62 479 ARG A C 1
ATOM 3580 O O . ARG A 1 479 ? -2.026 3.373 -31.455 1.00 52.62 479 ARG A O 1
ATOM 3587 N N . HIS A 1 480 ? -0.886 2.950 -33.339 1.00 52.59 480 HIS A N 1
ATOM 3588 C CA . HIS A 1 480 ? 0.175 2.135 -32.728 1.00 52.59 480 HIS A CA 1
ATOM 3589 C C . HIS A 1 480 ? 1.614 2.612 -32.947 1.00 52.59 480 HIS A C 1
ATOM 3591 O O . HIS A 1 480 ? 2.525 1.886 -32.554 1.00 52.59 480 HIS A O 1
ATOM 3597 N N . PHE A 1 481 ? 1.859 3.795 -33.519 1.00 58.06 481 PHE A N 1
ATOM 3598 C CA . PHE A 1 481 ? 3.237 4.247 -33.716 1.00 58.06 481 PHE A CA 1
ATOM 3599 C C . PHE A 1 481 ? 3.446 5.664 -33.195 1.00 58.06 481 PHE A C 1
ATOM 3601 O O . PHE A 1 481 ? 2.860 6.634 -33.658 1.00 58.06 481 PHE A O 1
ATOM 3608 N N . GLY A 1 482 ? 4.281 5.777 -32.160 1.00 68.38 482 GLY A N 1
ATOM 3609 C CA . GLY A 1 482 ? 4.841 7.042 -31.688 1.00 68.38 482 GLY A CA 1
ATOM 3610 C C . GLY A 1 482 ? 5.886 7.638 -32.635 1.00 68.38 482 GLY A C 1
ATOM 3611 O O . GLY A 1 482 ? 6.489 8.633 -32.281 1.00 68.38 482 GLY A O 1
ATOM 3612 N N . VAL A 1 483 ? 6.116 7.074 -33.827 1.00 83.38 483 VAL A N 1
ATOM 3613 C CA . VAL A 1 483 ? 7.065 7.588 -34.832 1.00 83.38 483 VAL A CA 1
ATOM 3614 C C . VAL A 1 483 ? 6.355 7.938 -36.139 1.00 83.38 483 VAL A C 1
ATOM 3616 O O . VAL A 1 483 ? 5.222 7.527 -36.367 1.00 83.38 483 VAL A O 1
ATOM 3619 N N . VAL A 1 484 ? 7.020 8.703 -37.002 1.00 85.62 484 VAL A N 1
ATOM 3620 C CA . VAL A 1 484 ? 6.571 8.932 -38.386 1.00 85.62 484 VAL A CA 1
ATOM 3621 C C . VAL A 1 484 ? 6.650 7.648 -39.232 1.00 85.62 484 VAL A C 1
ATOM 3623 O O . VAL A 1 484 ? 7.470 6.775 -38.963 1.00 85.62 484 VAL A O 1
ATOM 3626 N N . ALA A 1 485 ? 5.814 7.544 -40.270 1.00 83.00 485 ALA A N 1
ATOM 3627 C CA . ALA A 1 485 ? 5.599 6.311 -41.043 1.00 83.00 485 ALA A CA 1
ATOM 3628 C C . ALA A 1 485 ? 6.849 5.723 -41.739 1.00 83.00 485 ALA A C 1
ATOM 3630 O O . ALA A 1 485 ? 6.855 4.550 -42.100 1.00 83.00 485 ALA A O 1
ATOM 3631 N N . ASP A 1 486 ? 7.897 6.521 -41.960 1.00 85.75 486 ASP A N 1
ATOM 3632 C CA . ASP A 1 486 ? 9.156 6.103 -42.588 1.00 85.75 486 ASP A CA 1
ATOM 3633 C C . ASP A 1 486 ? 10.223 5.621 -41.588 1.00 85.75 486 ASP A C 1
ATOM 3635 O O . ASP A 1 486 ? 11.355 5.359 -41.993 1.00 85.75 486 ASP A O 1
ATOM 3639 N N . VAL A 1 487 ? 9.885 5.501 -40.300 1.00 88.75 487 VAL A N 1
ATOM 3640 C CA . VAL A 1 487 ? 10.798 5.065 -39.235 1.00 88.75 487 VAL A CA 1
ATOM 3641 C C . VAL A 1 487 ? 10.341 3.726 -38.662 1.00 88.75 487 VAL A C 1
ATOM 3643 O O . VAL A 1 487 ? 9.257 3.619 -38.093 1.00 88.75 487 VAL A O 1
ATOM 3646 N N . ASP A 1 488 ? 11.201 2.709 -38.734 1.00 90.56 488 ASP A N 1
ATOM 3647 C CA . ASP A 1 488 ? 10.985 1.450 -38.013 1.00 90.56 488 ASP A CA 1
ATOM 3648 C C . ASP A 1 488 ? 11.458 1.572 -36.554 1.00 90.56 488 ASP A C 1
ATOM 3650 O O . ASP A 1 488 ? 12.650 1.720 -36.278 1.00 90.56 488 ASP A O 1
ATOM 3654 N N . GLN A 1 489 ? 10.525 1.465 -35.601 1.00 90.62 489 GLN A N 1
ATOM 3655 C CA . GLN A 1 489 ? 10.824 1.472 -34.163 1.00 90.62 489 GLN A CA 1
ATOM 3656 C C . GLN A 1 489 ? 11.732 0.311 -33.735 1.00 90.62 489 GLN A C 1
ATOM 3658 O O . GLN A 1 489 ? 12.380 0.388 -32.692 1.00 90.62 489 GLN A O 1
ATOM 3663 N N . GLU A 1 490 ? 11.788 -0.778 -34.498 1.00 92.12 490 GLU A N 1
ATOM 3664 C CA . GLU A 1 490 ? 12.623 -1.934 -34.180 1.00 92.12 490 GLU A CA 1
ATOM 3665 C C . GLU A 1 490 ? 14.020 -1.882 -34.823 1.00 92.12 490 GLU A C 1
ATOM 3667 O O . GLU A 1 490 ? 14.877 -2.720 -34.507 1.00 92.12 490 GLU A O 1
ATOM 3672 N N . ASP A 1 491 ? 14.298 -0.881 -35.654 1.00 93.38 491 ASP A N 1
ATOM 3673 C CA . ASP A 1 491 ? 15.633 -0.588 -36.164 1.00 93.38 491 ASP A CA 1
ATOM 3674 C C . ASP A 1 491 ? 16.244 0.572 -35.368 1.00 93.38 491 ASP A C 1
ATOM 3676 O O . ASP A 1 491 ? 15.854 1.727 -35.520 1.00 93.38 491 ASP A O 1
ATOM 3680 N N . LEU A 1 492 ? 17.232 0.286 -34.513 1.00 92.62 492 LEU A N 1
ATOM 3681 C CA . LEU A 1 492 ? 17.865 1.324 -33.693 1.00 92.62 492 LEU A CA 1
ATOM 3682 C C . LEU A 1 492 ? 18.630 2.361 -34.520 1.00 92.62 492 LEU A C 1
ATOM 3684 O O . LEU A 1 492 ? 18.751 3.491 -34.056 1.00 92.62 492 LEU A O 1
ATOM 3688 N N . ALA A 1 493 ? 19.095 2.038 -35.729 1.00 92.69 493 ALA A N 1
ATOM 3689 C CA . ALA A 1 493 ? 19.720 3.033 -36.598 1.00 92.69 493 ALA A CA 1
ATOM 3690 C C . ALA A 1 493 ? 18.706 4.101 -37.058 1.00 92.69 493 ALA A C 1
ATOM 3692 O O . ALA A 1 493 ? 19.067 5.268 -37.230 1.00 92.69 493 ALA A O 1
ATOM 3693 N N . GLN A 1 494 ? 17.427 3.724 -37.193 1.00 93.44 494 GLN A N 1
ATOM 3694 C CA . GLN A 1 494 ? 16.329 4.626 -37.553 1.00 93.44 494 GLN A CA 1
ATOM 3695 C C . GLN A 1 494 ? 15.678 5.264 -36.320 1.00 93.44 494 GLN A C 1
ATOM 3697 O O . GLN A 1 494 ? 15.589 6.489 -36.231 1.00 93.44 494 GLN A O 1
ATOM 3702 N N . ALA A 1 495 ? 15.260 4.446 -35.350 1.00 93.69 495 ALA A N 1
ATOM 3703 C CA . ALA A 1 495 ? 14.578 4.871 -34.129 1.00 93.69 495 ALA A CA 1
ATOM 3704 C C . ALA A 1 495 ? 15.477 5.715 -33.210 1.00 93.69 495 ALA A C 1
ATOM 3706 O O . ALA A 1 495 ? 14.992 6.620 -32.528 1.00 93.69 495 ALA A O 1
ATOM 3707 N N . ARG A 1 496 ? 16.791 5.447 -33.234 1.00 95.81 496 ARG A N 1
ATOM 3708 C CA . ARG A 1 496 ? 17.822 6.020 -32.357 1.00 95.81 496 ARG A CA 1
ATOM 3709 C C . ARG A 1 496 ? 17.565 5.747 -30.869 1.00 95.81 496 ARG A C 1
ATOM 3711 O O . ARG A 1 496 ? 16.484 5.342 -30.446 1.00 95.81 496 ARG A O 1
ATOM 3718 N N . TRP A 1 497 ? 18.582 5.992 -30.053 1.00 97.25 497 TRP A N 1
ATOM 3719 C CA . TRP A 1 497 ? 18.541 5.861 -28.600 1.00 97.25 497 TRP A CA 1
ATOM 3720 C C . TRP A 1 497 ? 19.435 6.910 -27.946 1.00 97.25 497 TRP A C 1
ATOM 3722 O O . TRP A 1 497 ? 20.526 7.182 -28.452 1.00 97.25 497 TRP A O 1
ATOM 3732 N N . ALA A 1 498 ? 19.007 7.467 -26.813 1.00 97.81 498 ALA A N 1
ATOM 3733 C CA . ALA A 1 498 ? 19.863 8.295 -25.968 1.00 97.81 498 ALA A CA 1
ATOM 3734 C C . ALA A 1 498 ? 19.534 8.185 -24.482 1.00 97.81 498 ALA A C 1
ATOM 3736 O O . ALA A 1 498 ? 18.400 7.902 -24.094 1.00 97.81 498 ALA A O 1
ATOM 3737 N N . VAL A 1 499 ? 20.530 8.496 -23.651 1.00 98.44 499 VAL A N 1
ATOM 3738 C CA . VAL A 1 499 ? 20.343 8.680 -22.211 1.00 98.44 499 VAL A CA 1
ATOM 3739 C C . VAL A 1 499 ? 20.038 10.147 -21.899 1.00 98.44 499 VAL A C 1
ATOM 3741 O O . VAL A 1 499 ? 20.746 11.049 -22.345 1.00 98.44 499 VAL A O 1
ATOM 3744 N N . MET A 1 500 ? 18.984 10.400 -21.127 1.00 98.50 500 MET A N 1
ATOM 3745 C CA . MET A 1 500 ? 18.651 11.707 -20.573 1.00 98.50 500 MET A CA 1
ATOM 3746 C C . MET A 1 500 ? 19.169 11.814 -19.137 1.00 98.50 500 MET A C 1
ATOM 3748 O O . MET A 1 500 ? 18.814 11.000 -18.287 1.00 98.50 500 MET A O 1
ATOM 3752 N N . VAL A 1 501 ? 19.960 12.847 -18.858 1.00 98.56 501 VAL A N 1
ATOM 3753 C CA . VAL A 1 501 ? 20.542 13.130 -17.534 1.00 98.56 501 VAL A CA 1
ATOM 3754 C C . VAL A 1 501 ? 20.196 14.545 -17.079 1.00 98.56 501 VAL A C 1
ATOM 3756 O O . VAL A 1 501 ? 19.997 15.442 -17.908 1.00 98.56 501 VAL A O 1
ATOM 3759 N N . ASN A 1 502 ? 20.123 14.775 -15.767 1.00 98.31 502 ASN A N 1
ATOM 3760 C CA . ASN A 1 502 ? 19.941 16.128 -15.248 1.00 98.31 502 ASN A CA 1
ATOM 3761 C C . ASN A 1 502 ? 21.237 16.935 -15.432 1.00 98.31 502 ASN A C 1
ATOM 3763 O O . ASN A 1 502 ? 22.332 16.431 -15.216 1.00 98.31 502 ASN A O 1
ATOM 3767 N N . ALA A 1 503 ? 21.117 18.205 -15.814 1.00 98.06 503 ALA A N 1
ATOM 3768 C CA . ALA A 1 503 ? 22.239 19.103 -16.066 1.00 98.06 503 ALA A CA 1
ATOM 3769 C C . ALA A 1 503 ? 23.223 19.223 -14.895 1.00 98.06 503 ALA A C 1
ATOM 3771 O O . ALA A 1 503 ? 24.421 19.349 -15.139 1.00 98.06 503 ALA A O 1
ATOM 3772 N N . VAL A 1 504 ? 22.722 19.212 -13.657 1.00 97.75 504 VAL A N 1
ATOM 3773 C CA . VAL A 1 504 ? 23.520 19.443 -12.446 1.00 97.75 504 VAL A CA 1
ATOM 3774 C C . VAL A 1 504 ? 23.902 18.155 -11.716 1.00 97.75 504 VAL A C 1
ATOM 3776 O O . VAL A 1 504 ? 24.605 18.226 -10.711 1.00 97.75 504 VAL A O 1
ATOM 3779 N N . ASP A 1 505 ? 23.467 16.989 -12.207 1.00 97.31 505 ASP A N 1
ATOM 3780 C CA . ASP A 1 505 ? 23.961 15.706 -11.701 1.00 97.31 505 ASP A CA 1
ATOM 3781 C C . ASP A 1 505 ? 25.460 15.557 -11.989 1.00 97.31 505 ASP A C 1
ATOM 3783 O O . ASP A 1 505 ? 25.987 16.078 -12.974 1.00 97.31 505 ASP A O 1
ATOM 3787 N N . ASP A 1 506 ? 26.149 14.803 -11.138 1.00 97.62 506 ASP A N 1
ATOM 3788 C CA . ASP A 1 506 ? 27.563 14.469 -11.310 1.00 97.62 506 ASP A CA 1
ATOM 3789 C C . ASP A 1 506 ? 27.756 13.578 -12.551 1.00 97.62 506 ASP A C 1
ATOM 3791 O O . ASP A 1 506 ? 27.062 12.570 -12.722 1.00 97.62 506 ASP A O 1
ATOM 3795 N N . ALA A 1 507 ? 28.726 13.912 -13.410 1.00 98.25 507 ALA A N 1
ATOM 3796 C CA . ALA A 1 507 ? 29.021 13.174 -14.640 1.00 98.25 507 ALA A CA 1
ATOM 3797 C C . ALA A 1 507 ? 29.410 11.702 -14.395 1.00 98.25 507 ALA A C 1
ATOM 3799 O O . ALA A 1 507 ? 29.384 10.899 -15.332 1.00 98.25 507 ALA A O 1
ATOM 3800 N N . ARG A 1 508 ? 29.685 11.302 -13.143 1.00 98.00 508 ARG A N 1
ATOM 3801 C CA . ARG A 1 508 ? 29.798 9.894 -12.726 1.00 98.00 508 ARG A CA 1
ATOM 3802 C C . ARG A 1 508 ? 28.603 9.036 -13.140 1.00 98.00 508 ARG A C 1
ATOM 3804 O O . ARG A 1 508 ? 28.793 7.841 -13.355 1.00 98.00 508 ARG A O 1
ATOM 3811 N N . ILE A 1 509 ? 27.399 9.596 -13.292 1.00 98.06 509 ILE A N 1
ATOM 3812 C CA . ILE A 1 509 ? 26.251 8.827 -13.802 1.00 98.06 509 ILE A CA 1
ATOM 3813 C C . ILE A 1 509 ? 26.433 8.425 -15.273 1.00 98.06 509 ILE A C 1
ATOM 3815 O O . ILE A 1 509 ? 26.187 7.274 -15.631 1.00 98.06 509 ILE A O 1
ATOM 3819 N N . ILE A 1 510 ? 26.944 9.338 -16.106 1.00 98.50 510 ILE A N 1
ATOM 3820 C CA . ILE A 1 510 ? 27.277 9.077 -17.513 1.00 98.50 510 ILE A CA 1
ATOM 3821 C C . ILE A 1 510 ? 28.440 8.083 -17.577 1.00 98.50 510 ILE A C 1
ATOM 3823 O O . ILE A 1 510 ? 28.386 7.123 -18.341 1.00 98.50 510 ILE A O 1
ATOM 3827 N N . GLN A 1 511 ? 29.460 8.272 -16.734 1.00 98.25 511 GLN A N 1
ATOM 3828 C CA . GLN A 1 511 ? 30.603 7.363 -16.635 1.00 98.25 511 GLN A CA 1
ATOM 3829 C C . GLN A 1 511 ? 30.171 5.936 -16.278 1.00 98.25 511 GLN A C 1
ATOM 3831 O O . GLN A 1 511 ? 30.639 4.977 -16.888 1.00 98.25 511 GLN A O 1
ATOM 3836 N N . ALA A 1 512 ? 29.270 5.785 -15.305 1.00 98.38 512 ALA A N 1
ATOM 3837 C CA . ALA A 1 512 ? 28.773 4.484 -14.876 1.00 98.38 512 ALA A CA 1
ATOM 3838 C C . ALA A 1 512 ? 27.967 3.779 -15.980 1.00 98.38 512 ALA A C 1
ATOM 3840 O O . ALA A 1 512 ? 28.078 2.567 -16.150 1.00 98.38 512 ALA A O 1
ATOM 3841 N N . LEU A 1 513 ? 27.202 4.534 -16.773 1.00 98.56 513 LEU A N 1
ATOM 3842 C CA . LEU A 1 513 ? 26.422 4.011 -17.899 1.00 98.56 513 LEU A CA 1
ATOM 3843 C C . LEU A 1 513 ? 27.217 3.894 -19.206 1.00 98.56 513 LEU A C 1
ATOM 3845 O O . LEU A 1 513 ? 26.678 3.393 -20.194 1.00 98.56 513 LEU A O 1
ATOM 3849 N N . TRP A 1 514 ? 28.489 4.304 -19.227 1.00 97.94 514 TRP A N 1
ATOM 3850 C CA . TRP A 1 514 ? 29.305 4.336 -20.440 1.00 97.94 514 TRP A CA 1
ATOM 3851 C C . TRP A 1 514 ? 29.334 3.015 -21.225 1.00 97.94 514 TRP A C 1
ATOM 3853 O O . TRP A 1 514 ? 29.165 3.077 -22.442 1.00 97.94 514 TRP A O 1
ATOM 3863 N N . PRO A 1 515 ? 29.440 1.822 -20.593 1.00 97.56 515 PRO A N 1
ATOM 3864 C CA . PRO A 1 515 ? 29.389 0.555 -21.328 1.00 97.56 515 PRO A CA 1
ATOM 3865 C C . PRO A 1 515 ? 28.112 0.390 -22.167 1.00 97.56 515 PRO A C 1
ATOM 3867 O O . PRO A 1 515 ? 28.165 -0.096 -23.296 1.00 97.56 515 PRO A O 1
ATOM 3870 N N . LEU A 1 516 ? 26.965 0.826 -21.636 1.00 98.38 516 LEU A N 1
ATOM 3871 C CA . LEU A 1 516 ? 25.688 0.775 -22.346 1.00 98.38 516 LEU A CA 1
ATOM 3872 C C . LEU A 1 516 ? 25.607 1.854 -23.430 1.00 98.38 516 LEU A C 1
ATOM 3874 O O . LEU A 1 516 ? 25.171 1.561 -24.540 1.00 98.38 516 LEU A O 1
ATOM 3878 N N . ILE A 1 517 ? 26.058 3.077 -23.133 1.00 98.25 517 ILE A N 1
ATOM 3879 C CA . ILE A 1 517 ? 26.097 4.189 -24.098 1.00 98.25 517 ILE A CA 1
ATOM 3880 C C . ILE A 1 517 ? 26.935 3.803 -25.322 1.00 98.25 517 ILE A C 1
ATOM 3882 O O . ILE A 1 517 ? 26.486 3.987 -26.450 1.00 98.25 517 ILE A O 1
ATOM 3886 N N . GLU A 1 518 ? 28.115 3.220 -25.109 1.00 96.88 518 GLU A N 1
ATOM 3887 C CA . GLU A 1 518 ? 28.995 2.737 -26.174 1.00 96.88 518 GLU A CA 1
ATOM 3888 C C . GLU A 1 518 ? 28.330 1.644 -27.012 1.00 96.88 518 GLU A C 1
ATOM 3890 O O . GLU A 1 518 ? 28.322 1.702 -28.243 1.00 96.88 518 GLU A O 1
ATOM 3895 N N . TYR A 1 519 ? 27.700 0.674 -26.352 1.00 97.38 519 TYR A N 1
ATOM 3896 C CA . TYR A 1 519 ? 27.015 -0.410 -27.040 1.00 97.38 519 TYR A CA 1
ATOM 3897 C C . TYR A 1 519 ? 25.819 0.073 -27.876 1.00 97.38 519 TYR A C 1
ATOM 3899 O O . TYR A 1 519 ? 25.652 -0.348 -29.024 1.00 97.38 519 TYR A O 1
ATOM 3907 N N . ARG A 1 520 ? 25.013 0.999 -27.345 1.00 97.19 520 ARG A N 1
ATOM 3908 C CA . ARG A 1 520 ? 23.881 1.594 -28.067 1.00 97.19 520 ARG A CA 1
ATOM 3909 C C . ARG A 1 520 ? 24.334 2.539 -29.175 1.00 97.19 520 ARG A C 1
ATOM 3911 O O . ARG A 1 520 ? 23.664 2.606 -30.199 1.00 97.19 520 ARG A O 1
ATOM 3918 N N . ALA A 1 521 ? 25.450 3.247 -29.016 1.00 96.25 521 ALA A N 1
ATOM 3919 C CA . ALA A 1 521 ? 26.037 4.053 -30.086 1.00 96.25 521 ALA A CA 1
ATOM 3920 C C . ALA A 1 521 ? 26.476 3.169 -31.264 1.00 96.25 521 ALA A C 1
ATOM 3922 O O . ALA A 1 521 ? 26.111 3.448 -32.405 1.00 96.25 521 ALA A O 1
ATOM 3923 N N . TYR A 1 522 ? 27.137 2.041 -30.982 1.00 94.75 522 TYR A N 1
ATOM 3924 C CA . TYR A 1 522 ? 27.503 1.055 -32.000 1.00 94.75 522 TYR A CA 1
ATOM 3925 C C . TYR A 1 522 ? 26.282 0.522 -32.769 1.00 94.75 522 TYR A C 1
ATOM 3927 O O . TYR A 1 522 ? 26.289 0.502 -33.997 1.00 94.75 522 TYR A O 1
ATOM 3935 N N . GLN A 1 523 ? 25.202 0.148 -32.072 1.00 94.81 523 GLN A N 1
ATOM 3936 C CA . GLN A 1 523 ? 23.967 -0.328 -32.716 1.00 94.81 523 GLN A CA 1
ATOM 3937 C C . GLN A 1 523 ? 23.264 0.739 -33.571 1.00 94.81 523 GLN A C 1
ATOM 3939 O O . GLN A 1 523 ? 22.502 0.394 -34.470 1.00 94.81 523 GLN A O 1
ATOM 3944 N N . GLN A 1 524 ? 23.511 2.018 -33.291 1.00 94.12 524 GLN A N 1
ATOM 3945 C CA . GLN A 1 524 ? 23.013 3.147 -34.077 1.00 94.12 524 GLN A CA 1
ATOM 3946 C C . GLN A 1 524 ? 23.946 3.535 -35.236 1.00 94.12 524 GLN A C 1
ATOM 3948 O O . GLN A 1 524 ? 23.591 4.408 -36.022 1.00 94.12 524 GLN A O 1
ATOM 3953 N N . GLY A 1 525 ? 25.136 2.929 -35.338 1.00 91.31 525 GLY A N 1
ATOM 3954 C CA . GLY A 1 525 ? 26.161 3.320 -36.309 1.00 91.31 525 GLY A CA 1
ATOM 3955 C C . GLY A 1 525 ? 26.842 4.657 -35.989 1.00 91.31 525 GLY A C 1
ATOM 3956 O O . GLY A 1 525 ? 27.247 5.362 -36.909 1.00 91.31 525 GLY A O 1
ATOM 3957 N N . ILE A 1 526 ? 26.930 5.030 -34.708 1.00 91.06 526 ILE A N 1
ATOM 3958 C CA . ILE A 1 526 ? 27.587 6.259 -34.242 1.00 91.06 526 ILE A CA 1
ATOM 3959 C C . ILE A 1 526 ? 29.045 5.949 -33.889 1.00 91.06 526 ILE A C 1
ATOM 3961 O O . ILE A 1 526 ? 29.311 5.119 -33.016 1.00 91.06 526 ILE A O 1
ATOM 3965 N N . ASP A 1 527 ? 29.978 6.672 -34.506 1.00 85.56 527 ASP A N 1
ATOM 3966 C CA . ASP A 1 527 ? 31.397 6.631 -34.148 1.00 85.56 527 ASP A CA 1
ATOM 3967 C C . ASP A 1 527 ? 31.650 7.570 -32.962 1.00 85.56 527 ASP A C 1
ATOM 3969 O O . ASP A 1 527 ? 31.696 8.795 -33.103 1.00 85.56 527 ASP A O 1
ATOM 3973 N N . LEU A 1 528 ? 31.787 7.000 -31.762 1.00 88.19 528 LEU A N 1
ATOM 3974 C CA . LEU A 1 528 ? 31.964 7.798 -30.551 1.00 88.19 528 LEU A CA 1
ATOM 3975 C C . LEU A 1 528 ? 33.339 8.488 -30.497 1.00 88.19 528 LEU A C 1
ATOM 3977 O O . LEU A 1 528 ? 34.364 7.855 -30.768 1.00 88.19 528 LEU A O 1
ATOM 3981 N N . PRO A 1 529 ? 33.396 9.762 -30.061 1.00 80.38 529 PRO A N 1
ATOM 3982 C CA . PRO A 1 529 ? 34.660 10.418 -29.760 1.00 80.38 529 PRO A CA 1
ATOM 3983 C C . PRO A 1 529 ? 35.326 9.785 -28.530 1.00 80.38 529 PRO A C 1
ATOM 3985 O O . PRO A 1 529 ? 34.663 9.224 -27.657 1.00 80.38 529 PRO A O 1
ATOM 3988 N N . LEU A 1 530 ? 36.649 9.933 -28.416 1.00 87.81 530 LEU A N 1
ATOM 3989 C CA . LEU A 1 530 ? 37.364 9.558 -27.197 1.00 87.81 530 LEU A CA 1
ATOM 3990 C C . LEU A 1 530 ? 37.000 10.545 -26.078 1.00 87.81 530 LEU A C 1
ATOM 3992 O O . LEU A 1 530 ? 37.276 11.742 -26.187 1.00 87.81 530 LEU A O 1
ATOM 3996 N N . VAL A 1 531 ? 36.367 10.041 -25.019 1.00 93.44 531 VAL A N 1
ATOM 3997 C CA . VAL A 1 531 ? 35.885 10.853 -23.893 1.00 93.44 531 VAL A CA 1
ATOM 3998 C C . VAL A 1 531 ? 36.755 10.689 -22.651 1.00 93.44 531 VAL A C 1
ATOM 4000 O O . VAL A 1 531 ? 37.374 9.647 -22.437 1.00 93.44 531 VAL A O 1
ATOM 4003 N N . ASP A 1 532 ? 36.755 11.707 -21.798 1.00 95.62 532 ASP A N 1
ATOM 4004 C CA . ASP A 1 532 ? 37.291 11.665 -20.438 1.00 95.62 532 ASP A CA 1
ATOM 4005 C C . ASP A 1 532 ? 36.284 12.267 -19.437 1.00 95.62 532 ASP A C 1
ATOM 4007 O O . ASP A 1 532 ? 35.346 12.975 -19.817 1.00 95.62 532 ASP A O 1
ATOM 4011 N N . PHE A 1 533 ? 36.474 11.984 -18.146 1.00 96.44 533 PHE A N 1
ATOM 4012 C CA . PHE A 1 533 ? 35.624 12.475 -17.054 1.00 96.44 533 PHE A CA 1
ATOM 4013 C C . PHE A 1 533 ? 36.476 13.220 -16.031 1.00 96.44 533 PHE A C 1
ATOM 4015 O O . PHE A 1 533 ? 37.471 12.678 -15.540 1.00 96.44 533 PHE A O 1
ATOM 4022 N N . ARG A 1 534 ? 36.098 14.459 -15.703 1.00 96.75 534 ARG A N 1
ATOM 4023 C CA . ARG A 1 534 ? 36.841 15.291 -14.744 1.00 96.75 534 ARG A CA 1
ATOM 4024 C C . ARG A 1 534 ? 36.216 15.190 -13.342 1.00 96.75 534 ARG A C 1
ATOM 4026 O O . ARG A 1 534 ? 34.993 15.132 -13.231 1.00 96.75 534 ARG A O 1
ATOM 4033 N N . PRO A 1 535 ? 37.009 15.185 -12.252 1.00 94.62 535 PRO A N 1
ATOM 4034 C CA . PRO A 1 535 ? 36.459 15.151 -10.896 1.00 94.62 535 PRO A CA 1
ATOM 4035 C C . PRO A 1 535 ? 35.530 16.339 -10.615 1.00 94.62 535 PRO A C 1
ATOM 4037 O O . PRO A 1 535 ? 35.931 17.486 -10.802 1.00 94.62 535 PRO A O 1
ATOM 4040 N N . GLY A 1 536 ? 34.310 16.062 -10.143 1.00 93.12 536 GLY A N 1
ATOM 4041 C CA . GLY A 1 536 ? 33.307 17.084 -9.818 1.00 93.12 536 GLY A CA 1
ATOM 4042 C C . GLY A 1 536 ? 32.635 17.742 -11.028 1.00 93.12 536 GLY A C 1
ATOM 4043 O O . GLY A 1 536 ? 31.886 18.695 -10.842 1.00 93.12 536 GLY A O 1
ATOM 4044 N N . GLU A 1 537 ? 32.894 17.254 -12.244 1.00 97.50 537 GLU A N 1
ATOM 4045 C CA . GLU A 1 537 ? 32.238 17.731 -13.462 1.00 97.50 537 GLU A CA 1
ATOM 4046 C C . GLU A 1 537 ? 30.753 17.368 -13.455 1.00 97.50 537 GLU A C 1
ATOM 4048 O O . GLU A 1 537 ? 30.370 16.230 -13.177 1.00 97.50 537 GLU A O 1
ATOM 4053 N N . THR A 1 538 ? 29.910 18.338 -13.787 1.00 98.44 538 THR A N 1
ATOM 4054 C CA . THR A 1 538 ? 28.473 18.122 -13.968 1.00 98.44 538 THR A CA 1
ATOM 4055 C C . THR A 1 538 ? 28.175 17.488 -15.326 1.00 98.44 538 THR A C 1
ATOM 4057 O O . THR A 1 538 ? 28.930 17.622 -16.293 1.00 98.44 538 THR A O 1
ATOM 4060 N N . CYS A 1 539 ? 27.021 16.839 -15.450 1.00 98.31 539 CYS A N 1
ATOM 4061 C CA . CYS A 1 539 ? 26.560 16.273 -16.713 1.00 98.31 539 CYS A CA 1
ATOM 4062 C C . CYS A 1 539 ? 26.451 17.329 -17.822 1.00 98.31 539 CYS A C 1
ATOM 4064 O O . CYS A 1 539 ? 26.747 17.025 -18.975 1.00 98.31 539 CYS A O 1
ATOM 4066 N N . ALA A 1 540 ? 26.056 18.568 -17.504 1.00 97.75 540 ALA A N 1
ATOM 4067 C CA . ALA A 1 540 ? 26.004 19.653 -18.483 1.00 97.75 540 ALA A CA 1
ATOM 4068 C C . ALA A 1 540 ? 27.393 20.081 -18.972 1.00 97.75 540 ALA A C 1
ATOM 4070 O O . ALA A 1 540 ? 27.574 20.297 -20.172 1.00 97.75 540 ALA A O 1
ATOM 4071 N N . GLU A 1 541 ? 28.370 20.190 -18.068 1.00 98.06 541 GLU A N 1
ATOM 4072 C CA . GLU A 1 541 ? 29.757 20.496 -18.428 1.00 98.06 541 GLU A CA 1
ATOM 4073 C C . GLU A 1 541 ? 30.341 19.390 -19.306 1.00 98.06 541 GLU A C 1
ATOM 4075 O O . GLU A 1 541 ? 30.870 19.684 -20.378 1.00 98.06 541 GLU A O 1
ATOM 4080 N N . TRP A 1 542 ? 30.145 18.124 -18.930 1.00 98.00 542 TRP A N 1
ATOM 4081 C CA . TRP A 1 542 ? 30.584 16.983 -19.731 1.00 98.00 542 TRP A CA 1
ATOM 4082 C C . TRP A 1 542 ? 29.907 16.957 -21.112 1.00 98.00 542 TRP A C 1
ATOM 4084 O O . TRP A 1 542 ? 30.575 16.866 -22.147 1.00 98.00 542 TRP A O 1
ATOM 4094 N N . ALA A 1 543 ? 28.581 17.121 -21.158 1.00 96.50 543 ALA A N 1
ATOM 4095 C CA . ALA A 1 543 ? 27.811 17.109 -22.400 1.00 96.50 543 ALA A CA 1
ATOM 4096 C C . ALA A 1 543 ? 28.189 18.264 -23.335 1.00 96.50 543 ALA A C 1
ATOM 4098 O O . ALA A 1 543 ? 28.174 18.090 -24.549 1.00 96.50 543 ALA A O 1
ATOM 4099 N N . SER A 1 544 ? 28.597 19.421 -22.806 1.00 95.38 544 SER A N 1
ATOM 4100 C CA . SER A 1 544 ? 29.081 20.531 -23.638 1.00 95.38 544 SER A CA 1
ATOM 4101 C C . SER A 1 544 ? 30.337 20.181 -24.449 1.00 95.38 544 SER A C 1
ATOM 4103 O O . SER A 1 544 ? 30.592 20.802 -25.479 1.00 95.38 544 SER A O 1
ATOM 4105 N N . ARG A 1 545 ? 31.108 19.177 -24.006 1.00 94.69 545 ARG A N 1
ATOM 4106 C CA . ARG A 1 545 ? 32.339 18.721 -24.665 1.00 94.69 545 ARG A CA 1
ATOM 4107 C C . ARG A 1 545 ? 32.084 17.601 -25.671 1.00 94.69 545 ARG A C 1
ATOM 4109 O O . ARG A 1 545 ? 32.752 17.564 -26.699 1.00 94.69 545 ARG A O 1
ATOM 4116 N N . TYR A 1 546 ? 31.129 16.713 -25.387 1.00 95.81 546 TYR A N 1
ATOM 4117 C CA . TYR A 1 546 ? 30.976 15.446 -26.120 1.00 95.81 546 TYR A CA 1
ATOM 4118 C C . TYR A 1 546 ? 29.580 15.165 -26.678 1.00 95.81 546 TYR A C 1
ATOM 4120 O O . TYR A 1 546 ? 29.417 14.233 -27.460 1.00 95.81 546 TYR A O 1
ATOM 4128 N N . ALA A 1 547 ? 28.579 15.949 -26.293 1.00 93.75 547 ALA A N 1
ATOM 4129 C CA . ALA A 1 547 ? 27.179 15.766 -26.665 1.00 93.75 547 ALA A CA 1
ATOM 4130 C C . ALA A 1 547 ? 26.512 17.101 -27.055 1.00 93.75 547 ALA A C 1
ATOM 4132 O O . ALA A 1 547 ? 25.328 17.314 -26.793 1.00 93.75 547 ALA A O 1
ATOM 4133 N N . ASP A 1 548 ? 27.270 18.028 -27.660 1.00 88.69 548 ASP A N 1
ATOM 4134 C CA . ASP A 1 548 ? 26.738 19.334 -28.065 1.00 88.69 548 ASP A CA 1
ATOM 4135 C C . ASP A 1 548 ? 25.618 19.144 -29.108 1.00 88.69 548 ASP A C 1
ATOM 4137 O O . ASP A 1 548 ? 25.874 18.602 -30.192 1.00 88.69 548 ASP A O 1
ATOM 4141 N N . PRO A 1 549 ? 24.382 19.614 -28.836 1.00 84.88 549 PRO A N 1
ATOM 4142 C CA . PRO A 1 549 ? 23.263 19.482 -29.756 1.00 84.88 549 PRO A CA 1
ATOM 4143 C C . PRO A 1 549 ? 23.493 20.151 -31.125 1.00 84.88 549 PRO A C 1
ATOM 4145 O O . PRO A 1 549 ? 22.762 19.849 -32.069 1.00 84.88 549 PRO A O 1
ATOM 4148 N N . LYS A 1 550 ? 24.490 21.039 -31.255 1.00 85.56 550 LYS A N 1
ATOM 4149 C CA . LYS A 1 550 ? 24.884 21.674 -32.525 1.00 85.56 550 LYS A CA 1
ATOM 4150 C C . LYS A 1 550 ? 25.679 20.757 -33.456 1.00 85.56 550 LYS A C 1
ATOM 4152 O O . LYS A 1 550 ? 25.764 21.049 -34.647 1.00 85.56 550 LYS A O 1
ATOM 4157 N N . GLN A 1 551 ? 26.290 19.695 -32.935 1.00 86.06 551 GLN A N 1
ATOM 4158 C CA . GLN A 1 551 ? 27.016 18.720 -33.748 1.00 86.06 551 GLN A CA 1
ATOM 4159 C C . GLN A 1 551 ? 26.036 17.729 -34.397 1.00 86.06 551 GLN A C 1
ATOM 4161 O O . GLN A 1 551 ? 24.985 17.456 -33.804 1.00 86.06 551 GLN A O 1
ATOM 4166 N N . PRO A 1 552 ? 26.355 17.164 -35.579 1.00 87.56 552 PRO A N 1
ATOM 4167 C CA . PRO A 1 552 ? 25.574 16.076 -36.168 1.00 87.56 552 PRO A CA 1
ATOM 4168 C C . PRO A 1 552 ? 25.376 14.923 -35.176 1.00 87.56 552 PRO A C 1
ATOM 4170 O O . PRO A 1 552 ? 26.259 14.644 -34.364 1.00 87.56 552 PRO A O 1
ATOM 4173 N N . TRP A 1 553 ? 24.222 14.251 -35.238 1.00 88.06 553 TRP A N 1
ATOM 4174 C CA . TRP A 1 553 ? 23.884 13.161 -34.311 1.00 88.06 553 TRP A CA 1
ATOM 4175 C C . TRP A 1 553 ? 24.928 12.040 -34.341 1.00 88.06 553 TRP A C 1
ATOM 4177 O O . TRP A 1 553 ? 25.297 11.490 -33.311 1.00 88.06 553 TRP A O 1
ATOM 4187 N N . GLU A 1 554 ? 25.439 11.756 -35.532 1.00 87.44 554 GLU A N 1
ATOM 4188 C CA . GLU A 1 554 ? 26.379 10.684 -35.839 1.00 87.44 554 GLU A CA 1
ATOM 4189 C C . GLU A 1 554 ? 27.798 10.963 -35.314 1.00 87.44 554 GLU A C 1
ATOM 4191 O O . GLU A 1 554 ? 28.644 10.077 -35.348 1.00 87.44 554 GLU A O 1
ATOM 4196 N N . GLN A 1 555 ? 28.069 12.186 -34.845 1.00 86.69 555 GLN A N 1
ATOM 4197 C CA . GLN A 1 555 ? 29.397 12.645 -34.416 1.00 86.69 555 GLN A CA 1
ATOM 4198 C C . GLN A 1 555 ? 29.465 12.992 -32.925 1.00 86.69 555 GLN A C 1
ATOM 4200 O O . GLN A 1 555 ? 30.480 13.510 -32.460 1.00 86.69 555 GLN A O 1
ATOM 4205 N N . ARG A 1 556 ? 28.394 12.741 -32.167 1.00 90.38 556 ARG A N 1
ATOM 4206 C CA . ARG A 1 556 ? 28.303 13.105 -30.751 1.00 90.38 556 ARG A CA 1
ATOM 4207 C C . ARG A 1 556 ? 27.830 11.931 -29.906 1.00 90.38 556 ARG A C 1
ATOM 4209 O O . ARG A 1 556 ? 27.137 11.039 -30.389 1.00 90.38 556 ARG A O 1
ATOM 4216 N N . ALA A 1 557 ? 28.168 11.948 -28.621 1.00 94.44 557 ALA A N 1
ATOM 4217 C CA . ALA A 1 557 ? 27.656 10.959 -27.685 1.00 94.44 557 ALA A CA 1
ATOM 4218 C C . ALA A 1 557 ? 26.122 11.087 -27.559 1.00 94.44 557 ALA A C 1
ATOM 4220 O O . ALA A 1 557 ? 25.618 12.212 -27.462 1.00 94.44 557 ALA A O 1
ATOM 4221 N N . PRO A 1 558 ? 25.365 9.970 -27.523 1.00 95.81 558 PRO A N 1
ATOM 4222 C CA . PRO A 1 558 ? 23.906 9.980 -27.426 1.00 95.81 558 PRO A CA 1
ATOM 4223 C C . PRO A 1 558 ? 23.448 10.275 -25.986 1.00 95.81 558 PRO A C 1
ATOM 4225 O O . PRO A 1 558 ? 22.834 9.448 -25.312 1.00 95.81 558 PRO A O 1
ATOM 4228 N N . VAL A 1 559 ? 23.783 11.471 -25.504 1.00 97.12 559 VAL A N 1
ATOM 4229 C CA . VAL A 1 559 ? 23.448 11.990 -24.176 1.00 97.12 559 VAL A CA 1
ATOM 4230 C C . VAL A 1 559 ? 22.660 13.283 -24.348 1.00 97.12 559 VAL A C 1
ATOM 4232 O O . VAL A 1 559 ? 23.097 14.206 -25.033 1.00 97.12 559 VAL A O 1
ATOM 4235 N N . LEU A 1 560 ? 21.496 13.372 -23.711 1.00 97.38 560 LEU A N 1
ATOM 4236 C CA . LEU A 1 560 ? 20.650 14.558 -23.716 1.00 97.38 560 LEU A CA 1
ATOM 4237 C C . LEU A 1 560 ? 20.572 15.152 -22.313 1.00 97.38 560 LEU A C 1
ATOM 4239 O O . LEU A 1 560 ? 20.272 14.474 -21.335 1.00 97.38 560 LEU A O 1
ATOM 4243 N N . VAL A 1 561 ? 20.804 16.458 -22.216 1.00 97.56 561 VAL A N 1
ATOM 4244 C CA . VAL A 1 561 ? 20.746 17.174 -20.938 1.00 97.56 561 VAL A CA 1
ATOM 4245 C C . VAL A 1 561 ? 19.348 17.730 -20.701 1.00 97.56 561 VAL A C 1
ATOM 4247 O O . VAL A 1 561 ? 18.783 18.392 -21.582 1.00 97.56 561 VAL A O 1
ATOM 4250 N N . TYR A 1 562 ? 18.818 17.510 -19.501 1.00 97.75 562 TYR A N 1
ATOM 4251 C CA . TYR A 1 562 ? 17.603 18.124 -18.969 1.00 97.75 562 TYR A CA 1
ATOM 4252 C C . TYR A 1 562 ? 17.952 19.215 -17.953 1.00 97.75 562 TYR A C 1
ATOM 4254 O O . TYR A 1 562 ? 18.736 18.970 -17.037 1.00 97.75 562 TYR A O 1
ATOM 4262 N N . ARG A 1 563 ? 17.407 20.429 -18.096 1.00 96.69 563 ARG A N 1
ATOM 4263 C CA . ARG A 1 563 ? 17.719 21.538 -17.178 1.00 96.69 563 ARG A CA 1
ATOM 4264 C C . ARG A 1 563 ? 16.738 21.576 -15.998 1.00 96.69 563 ARG A C 1
ATOM 4266 O O . ARG A 1 563 ? 15.548 21.348 -16.207 1.00 96.69 563 ARG A O 1
ATOM 4273 N N . PRO A 1 564 ? 17.191 21.920 -14.778 1.00 93.25 564 PRO A N 1
ATOM 4274 C CA . PRO A 1 564 ? 16.302 22.070 -13.630 1.00 93.25 564 PRO A CA 1
ATOM 4275 C C . PRO A 1 564 ? 15.109 22.988 -13.923 1.00 93.25 564 PRO A C 1
ATOM 4277 O O . PRO A 1 564 ? 15.279 24.090 -14.444 1.00 93.25 564 PRO A O 1
ATOM 4280 N N . GLY A 1 565 ? 13.900 22.522 -13.599 1.00 87.12 565 GLY A N 1
ATOM 4281 C CA . GLY A 1 565 ? 12.652 23.276 -13.779 1.00 87.12 565 GLY A CA 1
ATOM 4282 C C . GLY A 1 565 ? 12.196 23.486 -15.230 1.00 87.12 565 GLY A C 1
ATOM 4283 O O . GLY A 1 565 ? 11.181 24.146 -15.450 1.00 87.12 565 GLY A O 1
ATOM 4284 N N . GLU A 1 566 ? 12.909 22.949 -16.223 1.00 92.56 566 GLU A N 1
ATOM 4285 C CA . GLU A 1 566 ? 12.482 22.987 -17.625 1.00 92.56 566 GLU A CA 1
ATOM 4286 C C . GLU A 1 566 ? 11.167 22.203 -17.799 1.00 92.56 566 GLU A C 1
ATOM 4288 O O . GLU A 1 566 ? 10.927 21.243 -17.079 1.00 92.56 566 GLU A O 1
ATOM 4293 N N . ARG A 1 567 ? 10.282 22.610 -18.718 1.00 91.00 567 ARG A N 1
ATOM 4294 C CA . ARG A 1 567 ? 9.092 21.817 -19.094 1.00 91.00 567 ARG A CA 1
ATOM 4295 C C . ARG A 1 567 ? 9.423 20.922 -20.287 1.00 91.00 567 ARG A C 1
ATOM 4297 O O . ARG A 1 567 ? 10.253 21.317 -21.106 1.00 91.00 567 ARG A O 1
ATOM 4304 N N . VAL A 1 568 ? 8.728 19.794 -20.461 1.00 92.00 568 VAL A N 1
ATOM 4305 C CA . VAL A 1 568 ? 8.974 18.856 -21.578 1.00 92.00 568 VAL A CA 1
ATOM 4306 C C . VAL A 1 568 ? 8.909 19.553 -22.937 1.00 92.00 568 VAL A C 1
ATOM 4308 O O . VAL A 1 568 ? 9.840 19.434 -23.726 1.00 92.00 568 VAL A O 1
ATOM 4311 N N . ASN A 1 569 ? 7.894 20.386 -23.183 1.00 90.12 569 ASN A N 1
ATOM 4312 C CA . ASN A 1 569 ? 7.784 21.136 -24.442 1.00 90.12 569 ASN A CA 1
ATOM 4313 C C . ASN A 1 569 ? 8.975 22.077 -24.688 1.00 90.12 569 ASN A C 1
ATOM 4315 O O . ASN A 1 569 ? 9.455 22.195 -25.813 1.00 90.12 569 ASN A O 1
ATOM 4319 N N . SER A 1 570 ? 9.471 22.741 -23.639 1.00 92.81 570 SER A N 1
ATOM 4320 C CA . SER A 1 570 ? 10.646 23.616 -23.732 1.00 92.81 570 SER A CA 1
ATOM 4321 C C . SER A 1 570 ? 11.923 22.815 -23.988 1.00 92.81 570 SER A C 1
ATOM 4323 O O . SER A 1 570 ? 12.762 23.238 -24.784 1.00 92.81 570 SER A O 1
ATOM 4325 N N . TRP A 1 571 ? 12.041 21.646 -23.357 1.00 95.56 571 TRP A N 1
ATOM 4326 C CA . TRP A 1 571 ? 13.144 20.716 -23.564 1.00 95.56 571 TRP A CA 1
ATOM 4327 C C . TRP A 1 571 ? 13.160 20.175 -25.001 1.00 95.56 571 TRP A C 1
ATOM 4329 O O . TRP A 1 571 ? 14.189 20.271 -25.669 1.00 95.56 571 TRP A O 1
ATOM 4339 N N . LEU A 1 572 ? 12.019 19.698 -25.513 1.00 94.12 572 LEU A N 1
ATOM 4340 C CA . LEU A 1 572 ? 11.864 19.222 -26.893 1.00 94.12 572 LEU A CA 1
ATOM 4341 C C . LEU A 1 572 ? 12.262 20.311 -27.898 1.00 94.12 572 LEU A C 1
ATOM 4343 O O . LEU A 1 572 ? 13.097 20.066 -28.770 1.00 94.12 572 LEU A O 1
ATOM 4347 N N . ALA A 1 573 ? 11.751 21.534 -27.712 1.00 92.50 573 ALA A N 1
ATOM 4348 C CA . ALA A 1 573 ? 12.064 22.671 -28.574 1.00 92.50 573 ALA A CA 1
ATOM 4349 C C . ALA A 1 573 ? 13.564 23.004 -28.575 1.00 92.50 573 ALA A C 1
ATOM 4351 O O . ALA A 1 573 ? 14.149 23.261 -29.628 1.00 92.50 573 ALA A O 1
ATOM 4352 N N . ARG A 1 574 ? 14.218 22.954 -27.408 1.00 93.44 574 ARG A N 1
ATOM 4353 C CA . ARG A 1 574 ? 15.667 23.173 -27.290 1.00 93.44 574 ARG A CA 1
ATOM 4354 C C . ARG A 1 574 ? 16.487 22.094 -28.002 1.00 93.44 574 ARG A C 1
ATOM 4356 O O . ARG A 1 574 ? 17.596 22.386 -28.448 1.00 93.44 574 ARG A O 1
ATOM 4363 N N . HIS A 1 575 ? 15.955 20.880 -28.108 1.00 91.94 575 HIS A N 1
ATOM 4364 C CA . HIS A 1 575 ? 16.568 19.766 -28.834 1.00 91.94 575 HIS A CA 1
ATOM 4365 C C . HIS A 1 575 ? 16.081 19.632 -30.284 1.00 91.94 575 HIS A C 1
ATOM 4367 O O . HIS A 1 575 ? 16.417 18.655 -30.944 1.00 91.94 575 HIS A O 1
ATOM 4373 N N . GLY A 1 576 ? 15.361 20.635 -30.803 1.00 87.69 576 GLY A N 1
ATOM 4374 C CA . GLY A 1 576 ? 15.039 20.758 -32.228 1.00 87.69 576 GLY A CA 1
ATOM 4375 C C . GLY A 1 576 ? 13.743 20.082 -32.674 1.00 87.69 576 GLY A C 1
ATOM 4376 O O . GLY A 1 576 ? 13.487 20.023 -33.875 1.00 87.69 576 GLY A O 1
ATOM 4377 N N . THR A 1 577 ? 12.914 19.612 -31.740 1.00 90.50 577 THR A N 1
ATOM 4378 C CA . THR A 1 577 ? 11.643 18.943 -32.049 1.00 90.50 577 THR A CA 1
ATOM 4379 C C . THR A 1 577 ? 10.462 19.554 -31.289 1.00 90.50 577 THR A C 1
ATOM 4381 O O . THR A 1 577 ? 10.615 20.453 -30.464 1.00 90.50 577 THR A O 1
ATOM 4384 N N . MET A 1 578 ? 9.259 19.071 -31.573 1.00 87.38 578 MET A N 1
ATOM 4385 C CA . MET A 1 578 ? 8.027 19.435 -30.882 1.00 87.38 578 MET A CA 1
ATOM 4386 C C . MET A 1 578 ? 7.219 18.175 -30.550 1.00 87.38 578 MET A C 1
ATOM 4388 O O . MET A 1 578 ? 7.491 17.116 -31.117 1.00 87.38 578 MET A O 1
ATOM 4392 N N . PRO A 1 579 ? 6.240 18.254 -29.638 1.00 83.50 579 PRO A N 1
ATOM 4393 C CA . PRO A 1 579 ? 5.395 17.107 -29.339 1.00 83.50 579 PRO A CA 1
ATOM 4394 C C . PRO A 1 579 ? 4.599 16.630 -30.561 1.00 83.50 579 PRO A C 1
ATOM 4396 O O . PRO A 1 579 ? 4.058 17.447 -31.308 1.00 83.50 579 PRO A O 1
ATOM 4399 N N . GLY A 1 580 ? 4.507 15.312 -30.735 1.00 83.69 580 GLY A N 1
ATOM 4400 C CA . GLY A 1 580 ? 3.841 14.660 -31.861 1.00 83.69 580 GLY A CA 1
ATOM 4401 C C . GLY A 1 580 ? 4.554 13.362 -32.255 1.00 83.69 580 GLY A C 1
ATOM 4402 O O . GLY A 1 580 ? 5.468 12.939 -31.543 1.00 83.69 580 GLY A O 1
ATOM 4403 N N . PRO A 1 581 ? 4.171 12.737 -33.386 1.00 86.06 581 PRO A N 1
ATOM 4404 C CA . PRO A 1 581 ? 4.882 11.582 -33.923 1.00 86.06 581 PRO A CA 1
ATOM 4405 C C . PRO A 1 581 ? 6.382 11.863 -34.058 1.00 86.06 581 PRO A C 1
ATOM 4407 O O . PRO A 1 581 ? 6.805 12.832 -34.693 1.00 86.06 581 PRO A O 1
ATOM 4410 N N . VAL A 1 582 ? 7.193 11.013 -33.440 1.00 89.50 582 VAL A N 1
ATOM 4411 C CA . VAL A 1 582 ? 8.631 11.202 -33.302 1.00 89.50 582 VAL A CA 1
ATOM 4412 C C . VAL A 1 582 ? 9.322 10.992 -34.640 1.00 89.50 582 VAL A C 1
ATOM 4414 O O . VAL A 1 582 ? 9.213 9.945 -35.279 1.00 89.50 582 VAL A O 1
ATOM 4417 N N . LYS A 1 583 ? 10.110 11.989 -35.035 1.00 91.12 583 LYS A N 1
ATOM 4418 C CA . LYS A 1 583 ? 11.075 11.893 -36.125 1.00 91.12 583 LYS A CA 1
ATOM 4419 C C . LYS A 1 583 ? 12.489 11.982 -35.541 1.00 91.12 583 LYS A C 1
ATOM 4421 O O . LYS A 1 583 ? 12.988 13.093 -35.356 1.00 91.12 583 LYS A O 1
ATOM 4426 N N . PRO A 1 584 ? 13.167 10.848 -35.269 1.00 91.38 584 PRO A N 1
ATOM 4427 C CA . PRO A 1 584 ? 14.462 10.830 -34.576 1.00 91.38 584 PRO A CA 1
ATOM 4428 C C . PRO A 1 584 ? 15.558 11.679 -35.234 1.00 91.38 584 PRO A C 1
ATOM 4430 O O . PRO A 1 584 ? 16.465 12.186 -34.569 1.00 91.38 584 PRO A O 1
ATOM 4433 N N . SER A 1 585 ? 15.462 11.892 -36.550 1.00 86.94 585 SER A N 1
ATOM 4434 C CA . SER A 1 585 ? 16.373 12.759 -37.299 1.00 86.94 585 SER A CA 1
ATOM 4435 C C . SER A 1 585 ? 16.270 14.248 -36.929 1.00 86.94 585 SER A C 1
ATOM 4437 O O . SER A 1 585 ? 17.151 15.013 -37.306 1.00 86.94 585 SER A O 1
ATOM 4439 N N . GLN A 1 586 ? 15.218 14.681 -36.221 1.00 87.12 586 GLN A N 1
ATOM 4440 C CA . GLN A 1 586 ? 15.017 16.071 -35.777 1.00 87.12 586 GLN A CA 1
ATOM 4441 C C . GLN A 1 586 ? 15.636 16.383 -34.405 1.00 87.12 586 GLN A C 1
ATOM 4443 O O . GLN A 1 586 ? 15.489 17.494 -33.911 1.00 87.12 586 GLN A O 1
ATOM 4448 N N . GLY A 1 587 ? 16.370 15.439 -33.810 1.00 84.94 587 GLY A N 1
ATOM 4449 C CA . GLY A 1 587 ? 17.276 15.717 -32.688 1.00 84.94 587 GLY A CA 1
ATOM 4450 C C . GLY A 1 587 ? 16.966 14.975 -31.392 1.00 84.94 587 GLY A C 1
ATOM 4451 O O . GLY A 1 587 ? 17.873 14.827 -30.573 1.00 84.94 587 GLY A O 1
ATOM 4452 N N . VAL A 1 588 ? 15.749 14.446 -31.229 1.00 93.88 588 VAL A N 1
ATOM 4453 C CA . VAL A 1 588 ? 15.367 13.607 -30.081 1.00 93.88 588 VAL A CA 1
ATOM 4454 C C . VAL A 1 588 ? 15.047 12.185 -30.563 1.00 93.88 588 VAL A C 1
ATOM 4456 O O . VAL A 1 588 ? 14.108 12.025 -31.342 1.00 93.88 588 VAL A O 1
ATOM 4459 N N . PRO A 1 589 ? 15.797 11.158 -30.120 1.00 94.69 589 PRO A N 1
ATOM 4460 C CA . PRO A 1 589 ? 15.528 9.751 -30.424 1.00 94.69 589 PRO A CA 1
ATOM 4461 C C . PRO A 1 589 ? 14.162 9.273 -29.963 1.00 94.69 589 PRO A C 1
ATOM 4463 O O . PRO A 1 589 ? 13.618 9.847 -29.030 1.00 94.69 589 PRO A O 1
ATOM 4466 N N . PHE A 1 590 ? 13.658 8.183 -30.544 1.00 95.19 590 PHE A N 1
ATOM 4467 C CA . PHE A 1 590 ? 12.440 7.526 -30.068 1.00 95.19 590 PHE A CA 1
ATOM 4468 C C . PHE A 1 590 ? 12.644 6.837 -28.714 1.00 95.19 590 PHE A C 1
ATOM 4470 O O . PHE A 1 590 ? 11.792 6.970 -27.839 1.00 95.19 590 PHE A O 1
ATOM 4477 N N . TYR A 1 591 ? 13.775 6.151 -28.513 1.00 97.31 591 TYR A N 1
ATOM 4478 C CA . TYR A 1 591 ? 14.087 5.527 -27.228 1.00 97.31 591 TYR A CA 1
ATOM 4479 C C . TYR A 1 591 ? 14.879 6.470 -26.322 1.00 97.31 591 TYR A C 1
ATOM 4481 O O . TYR A 1 591 ? 15.984 6.898 -26.669 1.00 97.31 591 TYR A O 1
ATOM 4489 N N . ILE A 1 592 ? 14.332 6.761 -25.141 1.00 98.00 592 ILE A N 1
ATOM 4490 C CA . ILE A 1 592 ? 14.951 7.654 -24.156 1.00 98.00 592 ILE A CA 1
ATOM 4491 C C . ILE A 1 592 ? 15.121 6.914 -22.833 1.00 98.00 592 ILE A C 1
ATOM 4493 O O . ILE A 1 592 ? 14.143 6.549 -22.187 1.00 98.00 592 ILE A O 1
ATOM 4497 N N . LEU A 1 593 ? 16.363 6.742 -22.387 1.00 98.75 593 LEU A N 1
ATOM 4498 C CA . LEU A 1 593 ? 16.653 6.240 -21.048 1.00 98.75 593 LEU A CA 1
ATOM 4499 C C . LEU A 1 593 ? 16.882 7.407 -20.083 1.00 98.75 593 LEU A C 1
ATOM 4501 O O . LEU A 1 593 ? 17.911 8.068 -20.150 1.00 98.75 593 LEU A O 1
ATOM 4505 N N . ILE A 1 594 ? 15.972 7.652 -19.147 1.00 98.69 594 ILE A N 1
ATOM 4506 C CA . ILE A 1 594 ? 16.169 8.631 -18.074 1.00 98.69 594 ILE A CA 1
ATOM 4507 C C . ILE A 1 594 ? 17.087 8.031 -17.003 1.00 98.69 594 ILE A C 1
ATOM 4509 O O . ILE A 1 594 ? 16.754 7.026 -16.377 1.00 98.69 594 ILE A O 1
ATOM 4513 N N . ALA A 1 595 ? 18.218 8.679 -16.741 1.00 98.44 595 ALA A N 1
ATOM 4514 C CA . ALA A 1 595 ? 19.131 8.347 -15.654 1.00 98.44 595 ALA A CA 1
ATOM 4515 C C . ALA A 1 595 ? 19.220 9.539 -14.695 1.00 98.44 595 ALA A C 1
ATOM 4517 O O . ALA A 1 595 ? 20.049 10.429 -14.864 1.00 98.44 595 ALA A O 1
ATOM 4518 N N . ALA A 1 596 ? 18.307 9.578 -13.723 1.00 97.38 596 ALA A N 1
ATOM 4519 C CA . ALA A 1 596 ? 18.231 10.616 -12.697 1.00 97.38 596 ALA A CA 1
ATOM 4520 C C . ALA A 1 596 ? 17.299 10.185 -11.556 1.00 97.38 596 ALA A C 1
ATOM 4522 O O . ALA A 1 596 ? 16.360 9.399 -11.758 1.00 97.38 596 ALA A O 1
ATOM 4523 N N . ARG A 1 597 ? 17.504 10.767 -10.368 1.00 97.00 597 ARG A N 1
ATOM 4524 C CA . ARG A 1 597 ? 16.539 10.654 -9.262 1.00 97.00 597 ARG A CA 1
ATOM 4525 C C . ARG A 1 597 ? 15.176 11.223 -9.674 1.00 97.00 597 ARG A C 1
ATOM 4527 O O . ARG A 1 597 ? 15.128 12.184 -10.444 1.00 97.00 597 ARG A O 1
ATOM 4534 N N . PRO A 1 598 ? 14.061 10.662 -9.174 1.00 96.00 598 PRO A N 1
ATOM 4535 C CA . PRO A 1 598 ? 12.717 11.089 -9.562 1.00 96.00 598 PRO A CA 1
ATOM 4536 C C . PRO A 1 598 ? 12.182 12.295 -8.773 1.00 96.00 598 PRO A C 1
ATOM 4538 O O . PRO A 1 598 ? 11.090 12.780 -9.058 1.00 96.00 598 PRO A O 1
ATOM 4541 N N . GLY A 1 599 ? 12.922 12.806 -7.792 1.00 94.94 599 GLY A N 1
ATOM 4542 C CA . GLY A 1 599 ? 12.550 14.017 -7.073 1.00 94.94 599 GLY A CA 1
ATOM 4543 C C . GLY A 1 599 ? 13.668 14.546 -6.177 1.00 94.94 599 GLY A C 1
ATOM 4544 O O . GLY A 1 599 ? 14.721 13.912 -6.067 1.00 94.94 599 GLY A O 1
ATOM 4545 N N . PRO A 1 600 ? 13.444 15.714 -5.560 1.00 94.75 600 PRO A N 1
ATOM 4546 C CA . PRO A 1 600 ? 14.423 16.359 -4.699 1.00 94.75 600 PRO A CA 1
ATOM 4547 C C . PRO A 1 600 ? 14.538 15.657 -3.336 1.00 94.75 600 PRO A C 1
ATOM 4549 O O . PRO A 1 600 ? 13.539 15.191 -2.790 1.00 94.75 600 PRO A O 1
ATOM 4552 N N . LEU A 1 601 ? 15.743 15.641 -2.753 1.00 92.88 601 LEU A N 1
ATOM 4553 C CA . LEU A 1 601 ? 15.966 15.214 -1.357 1.00 92.88 601 LEU A CA 1
ATOM 4554 C C . LEU A 1 601 ? 15.835 16.362 -0.357 1.00 92.88 601 LEU A C 1
ATOM 4556 O O . LEU A 1 601 ? 15.569 16.140 0.820 1.00 92.88 601 LEU A O 1
ATOM 4560 N N . THR A 1 602 ? 16.036 17.596 -0.816 1.00 89.69 602 THR A N 1
ATOM 4561 C CA . THR A 1 602 ? 15.894 18.814 -0.011 1.00 89.69 602 THR A CA 1
ATOM 4562 C C . THR A 1 602 ? 15.189 19.887 -0.833 1.00 89.69 602 THR A C 1
ATOM 4564 O O . THR A 1 602 ? 15.167 19.810 -2.057 1.00 89.69 602 THR A O 1
ATOM 4567 N N . ALA A 1 603 ? 14.649 20.924 -0.191 1.00 85.50 603 ALA A N 1
ATOM 4568 C CA . ALA A 1 603 ? 13.898 21.976 -0.887 1.00 85.50 603 ALA A CA 1
ATOM 4569 C C . ALA A 1 603 ? 14.685 22.693 -2.009 1.00 85.50 603 ALA A C 1
ATOM 4571 O O . ALA A 1 603 ? 14.076 23.186 -2.954 1.00 85.50 603 ALA A O 1
ATOM 4572 N N . ASN A 1 604 ? 16.020 22.732 -1.919 1.00 89.19 604 ASN A N 1
ATOM 4573 C CA . ASN A 1 604 ? 16.896 23.393 -2.895 1.00 89.19 604 ASN A CA 1
ATOM 4574 C C . ASN A 1 604 ? 17.606 22.409 -3.842 1.00 89.19 604 ASN A C 1
ATOM 4576 O O . ASN A 1 604 ? 18.426 22.830 -4.657 1.00 89.19 604 ASN A O 1
ATOM 4580 N N . ASP A 1 605 ? 17.337 21.109 -3.723 1.00 94.38 605 ASP A N 1
ATOM 4581 C CA . ASP A 1 605 ? 17.927 20.092 -4.588 1.00 94.38 605 ASP A CA 1
ATOM 4582 C C . ASP A 1 605 ? 17.354 20.208 -6.006 1.00 94.38 605 ASP A C 1
ATOM 4584 O O . ASP A 1 605 ? 16.142 20.184 -6.197 1.00 94.38 605 ASP A O 1
ATOM 4588 N N . GLN A 1 606 ? 18.231 20.342 -7.001 1.00 95.44 606 GLN A N 1
ATOM 4589 C CA . GLN A 1 606 ? 17.880 20.495 -8.418 1.00 95.44 606 GLN A CA 1
ATOM 4590 C C . GLN A 1 606 ? 18.273 19.280 -9.272 1.00 95.44 606 GLN A C 1
ATOM 4592 O O . GLN A 1 606 ? 17.963 19.239 -10.465 1.00 95.44 606 GLN A O 1
ATOM 4597 N N . ALA A 1 607 ? 18.945 18.294 -8.677 1.00 95.69 607 ALA A N 1
ATOM 4598 C CA . ALA A 1 607 ? 19.550 17.151 -9.350 1.00 95.69 607 ALA A CA 1
ATOM 4599 C C . ALA A 1 607 ? 18.552 15.982 -9.487 1.00 95.69 607 ALA A C 1
ATOM 4601 O O . ALA A 1 607 ? 18.737 14.900 -8.931 1.00 95.69 607 ALA A O 1
ATOM 4602 N N . PHE A 1 608 ? 17.434 16.225 -10.178 1.00 97.25 608 PHE A N 1
ATOM 4603 C CA . PHE A 1 608 ? 16.376 15.235 -10.390 1.00 97.25 608 PHE A CA 1
ATOM 4604 C C . PHE A 1 608 ? 15.616 15.457 -11.709 1.00 97.25 608 PHE A C 1
ATOM 4606 O O . PHE A 1 608 ? 15.593 16.558 -12.259 1.00 97.25 608 PHE A O 1
ATOM 4613 N N . ILE A 1 609 ? 14.960 14.414 -12.215 1.00 97.44 609 ILE A N 1
ATOM 4614 C CA . ILE A 1 609 ? 14.008 14.476 -13.336 1.00 97.44 609 ILE A CA 1
ATOM 4615 C C . ILE A 1 609 ? 12.729 13.790 -12.865 1.00 97.44 609 ILE A C 1
ATOM 4617 O O . ILE A 1 609 ? 12.744 12.585 -12.609 1.00 97.44 609 ILE A O 1
ATOM 4621 N N . SER A 1 610 ? 11.634 14.540 -12.725 1.00 95.06 610 SER A N 1
ATOM 4622 C CA . SER A 1 610 ? 10.406 14.043 -12.090 1.00 95.06 610 SER A CA 1
ATOM 4623 C C . SER A 1 610 ? 9.751 12.887 -12.851 1.00 95.06 610 SER A C 1
ATOM 4625 O O . SER A 1 610 ? 10.011 12.687 -14.039 1.00 95.06 610 SER A O 1
ATOM 4627 N N . PHE A 1 611 ? 8.886 12.121 -12.180 1.00 93.56 611 PHE A N 1
ATOM 4628 C CA . PHE A 1 611 ? 8.054 11.117 -12.854 1.00 93.56 611 PHE A CA 1
ATOM 4629 C C . PHE A 1 611 ? 7.143 11.743 -13.922 1.00 93.56 611 PHE A C 1
ATOM 4631 O O . PHE A 1 611 ? 7.007 11.171 -14.996 1.00 93.56 611 PHE A O 1
ATOM 4638 N N . ASN A 1 612 ? 6.650 12.969 -13.704 1.00 90.12 612 ASN A N 1
ATOM 4639 C CA . ASN A 1 612 ? 5.833 13.694 -14.687 1.00 90.12 612 ASN A CA 1
ATOM 4640 C C . ASN A 1 612 ? 6.534 13.913 -16.029 1.00 90.12 612 ASN A C 1
ATOM 4642 O O . ASN A 1 612 ? 5.896 13.796 -17.068 1.00 90.12 612 ASN A O 1
ATOM 4646 N N . VAL A 1 613 ? 7.848 14.159 -16.027 1.00 93.06 613 VAL A N 1
ATOM 4647 C CA . VAL A 1 613 ? 8.618 14.261 -17.279 1.00 93.06 613 VAL A CA 1
ATOM 4648 C C . VAL A 1 613 ? 8.549 12.958 -18.073 1.00 93.06 613 VAL A C 1
ATOM 4650 O O . VAL A 1 613 ? 8.459 12.995 -19.295 1.00 93.06 613 VAL A O 1
ATOM 4653 N N . GLN A 1 614 ? 8.577 11.816 -17.385 1.00 92.88 614 GLN A N 1
ATOM 4654 C CA . GLN A 1 614 ? 8.469 10.514 -18.029 1.00 92.88 614 GLN A CA 1
ATOM 4655 C C . GLN A 1 614 ? 7.052 10.273 -18.557 1.00 92.88 614 GLN A C 1
ATOM 4657 O O . GLN A 1 614 ? 6.921 10.008 -19.744 1.00 92.88 614 GLN A O 1
ATOM 4662 N N . TYR A 1 615 ? 6.013 10.506 -17.744 1.00 88.25 615 TYR A N 1
ATOM 4663 C CA . TYR A 1 615 ? 4.614 10.377 -18.178 1.00 88.25 615 TYR A CA 1
ATOM 4664 C C . TYR A 1 615 ? 4.283 11.230 -19.410 1.00 88.25 615 TYR A C 1
ATOM 4666 O O . TYR A 1 615 ? 3.553 10.795 -20.296 1.00 88.25 615 TYR A O 1
ATOM 4674 N N . GLU A 1 616 ? 4.793 12.464 -19.467 1.00 88.69 616 GLU A N 1
ATOM 4675 C CA . GLU A 1 616 ? 4.566 13.365 -20.601 1.00 88.69 616 GLU A CA 1
ATOM 4676 C C . GLU A 1 616 ? 5.300 12.900 -21.868 1.00 88.69 616 GLU A C 1
ATOM 4678 O O . GLU A 1 616 ? 4.751 12.998 -22.966 1.00 88.69 616 GLU A O 1
ATOM 4683 N N . LEU A 1 617 ? 6.530 12.390 -21.736 1.00 90.88 617 LEU A N 1
ATOM 4684 C CA . LEU A 1 617 ? 7.295 11.868 -22.872 1.00 90.88 617 LEU A CA 1
ATOM 4685 C C . LEU A 1 617 ? 6.733 10.533 -23.379 1.00 90.88 617 LEU A C 1
ATOM 4687 O O . LEU A 1 617 ? 6.662 10.336 -24.592 1.00 90.88 617 LEU A O 1
ATOM 4691 N N . ASP A 1 618 ? 6.276 9.657 -22.485 1.00 88.50 618 ASP A N 1
ATOM 4692 C CA . ASP A 1 618 ? 5.713 8.343 -22.816 1.00 88.50 618 ASP A CA 1
ATOM 4693 C C . ASP A 1 618 ? 4.507 8.431 -23.774 1.00 88.50 618 ASP A C 1
ATOM 4695 O O . ASP A 1 618 ? 4.228 7.490 -24.511 1.00 88.50 618 ASP A O 1
ATOM 4699 N N . ILE A 1 619 ? 3.836 9.588 -23.882 1.00 85.31 619 ILE A N 1
ATOM 4700 C CA . ILE A 1 619 ? 2.746 9.801 -24.852 1.00 85.31 619 ILE A CA 1
ATOM 4701 C C . ILE A 1 619 ? 3.182 9.473 -26.294 1.00 85.31 619 ILE A C 1
ATOM 4703 O O . ILE A 1 619 ? 2.377 8.933 -27.054 1.00 85.31 619 ILE A O 1
ATOM 4707 N N . PHE A 1 620 ? 4.425 9.793 -26.680 1.00 86.81 620 PHE A N 1
ATOM 4708 C CA . PHE A 1 620 ? 4.943 9.553 -28.039 1.00 86.81 620 PHE A CA 1
ATOM 4709 C C . PHE A 1 620 ? 6.305 8.844 -28.091 1.00 86.81 620 PHE A C 1
ATOM 4711 O O . PHE A 1 620 ? 6.664 8.338 -29.151 1.00 86.81 620 PHE A O 1
ATOM 4718 N N . TRP A 1 621 ? 7.070 8.806 -27.001 1.00 92.19 621 TRP A N 1
ATOM 4719 C CA . TRP A 1 621 ? 8.406 8.206 -26.943 1.00 92.19 621 TRP A CA 1
ATOM 4720 C C . TRP A 1 621 ? 8.397 6.867 -26.203 1.00 92.19 621 TRP A C 1
ATOM 4722 O O . TRP A 1 621 ? 7.580 6.644 -25.319 1.00 92.19 621 TRP A O 1
ATOM 4732 N N . GLY A 1 622 ? 9.352 5.989 -26.523 1.00 93.38 622 GLY A N 1
ATOM 4733 C CA . GLY A 1 622 ? 9.627 4.798 -25.722 1.00 93.38 622 GLY A CA 1
ATOM 4734 C C . GLY A 1 622 ? 10.577 5.147 -24.579 1.00 93.38 622 GLY A C 1
ATOM 4735 O O . GLY A 1 622 ? 11.798 5.126 -24.775 1.00 93.38 622 GLY A O 1
ATOM 4736 N N . VAL A 1 623 ? 10.046 5.487 -23.402 1.00 96.06 623 VAL A N 1
ATOM 4737 C CA . VAL A 1 623 ? 10.859 5.959 -22.275 1.00 96.06 623 VAL A CA 1
ATOM 4738 C C . VAL A 1 623 ? 11.068 4.854 -21.248 1.00 96.06 623 VAL A C 1
ATOM 4740 O O . VAL A 1 623 ? 10.150 4.140 -20.862 1.00 96.06 623 VAL A O 1
ATOM 4743 N N . GLY A 1 624 ? 12.302 4.714 -20.777 1.00 97.69 624 GLY A N 1
ATOM 4744 C CA . GLY A 1 624 ? 12.626 3.892 -19.614 1.00 97.69 624 GLY A CA 1
ATOM 4745 C C . GLY A 1 624 ? 13.421 4.696 -18.597 1.00 97.69 624 GLY A C 1
ATOM 4746 O O . GLY A 1 624 ? 14.003 5.727 -18.933 1.00 97.69 624 GLY A O 1
ATOM 4747 N N . ARG A 1 625 ? 13.467 4.243 -17.342 1.00 98.38 625 ARG A N 1
ATOM 4748 C CA . ARG A 1 625 ? 14.223 4.913 -16.272 1.00 98.38 625 ARG A CA 1
ATOM 4749 C C . ARG A 1 625 ? 15.159 3.975 -15.532 1.00 98.38 625 ARG A C 1
ATOM 4751 O O . ARG A 1 625 ? 14.774 2.881 -15.132 1.00 98.38 625 ARG A O 1
ATOM 4758 N N . LEU A 1 626 ? 16.364 4.457 -15.245 1.00 97.94 626 LEU A N 1
ATOM 4759 C CA . LEU A 1 626 ? 17.285 3.855 -14.289 1.00 97.94 626 LEU A CA 1
ATOM 4760 C C . LEU A 1 626 ? 17.498 4.787 -13.104 1.00 97.94 626 LEU A C 1
ATOM 4762 O O . LEU A 1 626 ? 17.914 5.936 -13.253 1.00 97.94 626 LEU A O 1
ATOM 4766 N N . CYS A 1 627 ? 17.234 4.260 -11.913 1.00 97.94 627 CYS A N 1
ATOM 4767 C CA . CYS A 1 627 ? 17.486 4.948 -10.662 1.00 97.94 627 CYS A CA 1
ATOM 4768 C C . CYS A 1 627 ? 17.863 3.927 -9.584 1.00 97.94 627 CYS A C 1
ATOM 4770 O O . CYS A 1 627 ? 16.999 3.225 -9.067 1.00 97.94 627 CYS A O 1
ATOM 4772 N N . PHE A 1 628 ? 19.152 3.838 -9.262 1.00 98.31 628 PHE A N 1
ATOM 4773 C CA . PHE A 1 628 ? 19.665 3.057 -8.138 1.00 98.31 628 PHE A CA 1
ATOM 4774 C C . PHE A 1 628 ? 20.067 3.990 -7.001 1.00 98.31 628 PHE A C 1
ATOM 4776 O O . PHE A 1 628 ? 20.975 4.813 -7.176 1.00 98.31 628 PHE A O 1
ATOM 4783 N N . THR A 1 629 ? 19.395 3.870 -5.855 1.00 97.25 629 THR A N 1
ATOM 4784 C CA . THR A 1 629 ? 19.597 4.768 -4.711 1.00 97.25 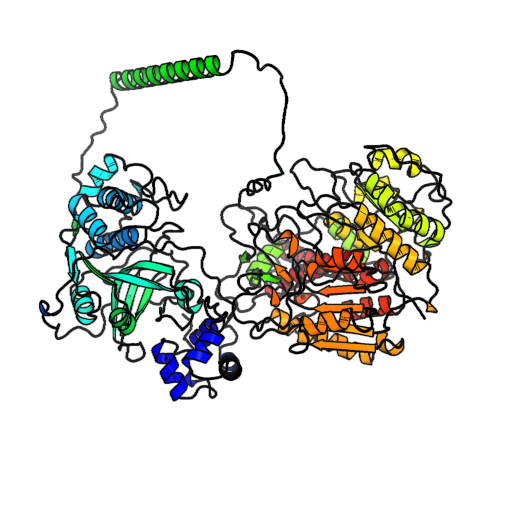629 THR A CA 1
ATOM 4785 C C . THR A 1 629 ? 19.600 4.050 -3.376 1.00 97.25 629 THR A C 1
ATOM 4787 O O . THR A 1 629 ? 18.798 3.138 -3.160 1.00 97.25 629 THR A O 1
ATOM 4790 N N . ASP A 1 630 ? 20.460 4.505 -2.463 1.00 93.81 630 ASP A N 1
ATOM 4791 C CA . ASP A 1 630 ? 20.456 4.081 -1.061 1.00 93.81 630 ASP A CA 1
ATOM 4792 C C . ASP A 1 630 ? 19.173 4.502 -0.311 1.00 93.81 630 ASP A C 1
ATOM 4794 O O . ASP A 1 630 ? 18.274 5.133 -0.871 1.00 93.81 630 ASP A O 1
ATOM 4798 N N . GLU A 1 631 ? 19.083 4.138 0.969 1.00 89.50 631 GLU A N 1
ATOM 4799 C CA . GLU A 1 631 ? 17.954 4.471 1.852 1.00 89.50 631 GLU A CA 1
ATOM 4800 C C . GLU A 1 631 ? 17.738 5.985 2.042 1.00 89.50 631 GLU A C 1
ATOM 4802 O O . GLU A 1 631 ? 16.662 6.416 2.448 1.00 89.50 631 GLU A O 1
ATOM 4807 N N . ARG A 1 632 ? 18.752 6.802 1.728 1.00 91.12 632 ARG A N 1
ATOM 4808 C CA . ARG A 1 632 ? 18.713 8.270 1.791 1.00 91.12 632 ARG A CA 1
ATOM 4809 C C . ARG A 1 632 ? 18.451 8.897 0.424 1.00 91.12 632 ARG A C 1
ATOM 4811 O O . ARG A 1 632 ? 18.469 10.117 0.305 1.00 91.12 632 ARG A O 1
ATOM 4818 N N . GLY A 1 633 ? 18.238 8.075 -0.602 1.00 93.31 633 GLY A N 1
ATOM 4819 C CA . GLY A 1 633 ? 17.956 8.500 -1.963 1.00 93.31 633 GLY A CA 1
ATOM 4820 C C . GLY A 1 633 ? 19.178 8.973 -2.757 1.00 93.31 633 GLY A C 1
ATOM 4821 O O . GLY A 1 633 ? 18.999 9.519 -3.843 1.00 93.31 633 GLY A O 1
ATOM 4822 N N . HIS A 1 634 ? 20.412 8.761 -2.285 1.00 95.69 634 HIS A N 1
ATOM 4823 C CA . HIS A 1 634 ? 21.616 9.105 -3.050 1.00 95.69 634 HIS A CA 1
ATOM 4824 C C . HIS A 1 634 ? 21.959 8.028 -4.082 1.00 95.69 634 HIS A C 1
ATOM 4826 O O . HIS A 1 634 ? 21.792 6.835 -3.827 1.00 95.69 634 HIS A O 1
ATOM 4832 N N . HIS A 1 635 ? 22.495 8.442 -5.235 1.00 97.38 635 HIS A N 1
ATOM 4833 C CA . HIS A 1 635 ? 22.914 7.532 -6.303 1.00 97.38 635 HIS A CA 1
ATOM 4834 C C . HIS A 1 635 ? 23.948 6.499 -5.829 1.00 97.38 635 HIS A C 1
ATOM 4836 O O . HIS A 1 635 ? 24.993 6.853 -5.280 1.00 97.38 635 HIS A O 1
ATOM 4842 N N . ARG A 1 636 ? 23.720 5.224 -6.161 1.00 97.88 636 ARG A N 1
ATOM 4843 C CA . ARG A 1 636 ? 24.727 4.156 -6.058 1.00 97.88 636 ARG A CA 1
ATOM 4844 C C . ARG A 1 636 ? 25.362 3.902 -7.425 1.00 97.88 636 ARG A C 1
ATOM 4846 O O . ARG A 1 636 ? 24.942 3.010 -8.146 1.00 97.88 636 ARG A O 1
ATOM 4853 N N . TYR A 1 637 ? 26.372 4.684 -7.811 1.00 97.94 637 TYR A N 1
ATOM 4854 C CA . TYR A 1 637 ? 26.960 4.626 -9.166 1.00 97.94 637 TYR A CA 1
ATOM 4855 C C . TYR A 1 637 ? 27.442 3.228 -9.599 1.00 97.94 637 TYR A C 1
ATOM 4857 O O . TYR A 1 637 ? 27.274 2.861 -10.757 1.00 97.94 637 TYR A O 1
ATOM 4865 N N . ALA A 1 638 ? 27.969 2.417 -8.674 1.00 98.25 638 ALA A N 1
ATOM 4866 C CA . ALA A 1 638 ? 28.399 1.044 -8.965 1.00 98.25 638 ALA A CA 1
ATOM 4867 C C . ALA A 1 638 ? 27.254 0.139 -9.468 1.00 98.25 638 ALA A C 1
ATOM 4869 O O . ALA A 1 638 ? 27.484 -0.763 -10.276 1.00 98.25 638 ALA A O 1
ATOM 4870 N N . ASP A 1 639 ? 26.019 0.407 -9.043 1.00 98.38 639 ASP A N 1
ATOM 4871 C CA . ASP A 1 639 ? 24.835 -0.337 -9.471 1.00 98.38 639 ASP A CA 1
ATOM 4872 C C . ASP A 1 639 ? 24.464 -0.009 -10.923 1.00 98.38 639 ASP A C 1
ATOM 4874 O O . ASP A 1 639 ? 24.123 -0.910 -11.688 1.00 98.38 639 ASP A O 1
ATOM 4878 N N . TYR A 1 640 ? 24.614 1.255 -11.343 1.00 98.62 640 TYR A N 1
ATOM 4879 C CA . TYR A 1 640 ? 24.432 1.654 -12.746 1.00 98.62 640 TYR A CA 1
ATOM 4880 C C . TYR A 1 640 ? 25.448 0.947 -13.647 1.00 98.62 640 TYR A C 1
ATOM 4882 O O . TYR A 1 640 ? 25.066 0.401 -14.681 1.00 98.62 640 TYR A O 1
ATOM 4890 N N . THR A 1 641 ? 26.717 0.890 -13.224 1.00 98.56 641 THR A N 1
ATOM 4891 C CA . THR A 1 641 ? 27.768 0.143 -13.931 1.00 98.56 641 THR A CA 1
ATOM 4892 C C . THR A 1 641 ? 27.429 -1.340 -14.028 1.00 98.56 641 THR A C 1
ATOM 4894 O O . THR A 1 641 ? 27.533 -1.926 -15.104 1.00 98.56 641 THR A O 1
ATOM 4897 N N . THR A 1 642 ? 26.979 -1.937 -12.921 1.00 97.56 642 THR A N 1
ATOM 4898 C CA . THR A 1 642 ? 26.600 -3.355 -12.861 1.00 97.56 642 THR A CA 1
ATOM 4899 C C . THR A 1 642 ? 25.447 -3.663 -13.814 1.00 97.56 642 THR A C 1
ATOM 4901 O O . THR A 1 642 ? 25.522 -4.635 -14.565 1.00 97.56 642 THR A O 1
ATOM 4904 N N . TYR A 1 643 ? 24.401 -2.832 -13.821 1.00 98.06 643 TYR A N 1
ATOM 4905 C CA . TYR A 1 643 ? 23.283 -2.969 -14.753 1.00 98.06 643 TYR A CA 1
ATOM 4906 C C . TYR A 1 643 ? 23.746 -2.855 -16.210 1.00 98.06 643 TYR A C 1
ATOM 4908 O O . TYR A 1 643 ? 23.466 -3.744 -17.014 1.00 98.06 643 TYR A O 1
ATOM 4916 N N . ALA A 1 644 ? 24.493 -1.794 -16.539 1.00 98.44 644 ALA A N 1
ATOM 4917 C CA . ALA A 1 644 ? 24.968 -1.532 -17.894 1.00 98.44 644 ALA A CA 1
ATOM 4918 C C . ALA A 1 644 ? 25.815 -2.693 -18.434 1.00 98.44 644 ALA A C 1
ATOM 4920 O O . ALA A 1 644 ? 25.564 -3.176 -19.535 1.00 98.44 644 ALA A O 1
ATOM 4921 N N . GLN A 1 645 ? 26.775 -3.182 -17.645 1.00 97.50 645 GLN A N 1
ATOM 4922 C CA . GLN A 1 645 ? 27.629 -4.308 -18.030 1.00 97.50 645 GLN A CA 1
ATOM 4923 C C . GLN A 1 645 ? 26.821 -5.589 -18.229 1.00 97.50 645 GLN A C 1
ATOM 4925 O O . GLN A 1 645 ? 26.948 -6.223 -19.270 1.00 97.50 645 GLN A O 1
ATOM 4930 N N . ARG A 1 646 ? 25.933 -5.937 -17.288 1.00 95.12 646 ARG A N 1
ATOM 4931 C CA . ARG A 1 646 ? 25.100 -7.145 -17.400 1.00 95.12 646 ARG A CA 1
ATOM 4932 C C . ARG A 1 646 ? 24.206 -7.125 -18.632 1.00 95.12 646 ARG A C 1
ATOM 4934 O O . ARG A 1 646 ? 24.105 -8.145 -19.308 1.00 95.12 646 ARG A O 1
ATOM 4941 N N . LEU A 1 647 ? 23.570 -5.991 -18.927 1.00 96.00 647 LEU A N 1
ATOM 4942 C CA . LEU A 1 647 ? 22.714 -5.858 -20.105 1.00 96.00 647 LEU A CA 1
ATOM 4943 C C . LEU A 1 647 ? 23.522 -5.996 -21.402 1.00 96.00 647 LEU A C 1
ATOM 4945 O O . LEU A 1 647 ? 23.127 -6.745 -22.293 1.00 96.00 647 LEU A O 1
ATOM 4949 N N . VAL A 1 648 ? 24.671 -5.321 -21.498 1.00 96.56 648 VAL A N 1
ATOM 4950 C CA . VAL A 1 648 ? 25.548 -5.402 -22.677 1.00 96.56 648 VAL A CA 1
ATOM 4951 C C . VAL A 1 648 ? 26.095 -6.814 -22.864 1.00 96.56 648 VAL A C 1
ATOM 4953 O O . VAL A 1 648 ? 26.058 -7.347 -23.973 1.00 96.56 648 VAL A O 1
ATOM 4956 N N . ASP A 1 649 ? 26.567 -7.442 -21.788 1.00 94.06 649 ASP A N 1
ATOM 4957 C CA . ASP A 1 649 ? 27.057 -8.817 -21.815 1.00 94.06 649 ASP A CA 1
ATOM 4958 C C . ASP A 1 649 ? 25.952 -9.778 -22.242 1.00 94.06 649 ASP A C 1
ATOM 4960 O O . ASP A 1 649 ? 26.196 -10.676 -23.044 1.00 94.06 649 ASP A O 1
ATOM 4964 N N . TYR A 1 650 ? 24.731 -9.582 -21.743 1.00 92.50 650 TYR A N 1
ATOM 4965 C CA . TYR A 1 650 ? 23.571 -10.370 -22.134 1.00 92.50 650 TYR A CA 1
ATOM 4966 C C . TYR A 1 650 ? 23.258 -10.229 -23.629 1.00 92.50 650 TYR A C 1
ATOM 4968 O O . TYR A 1 650 ? 23.147 -11.241 -24.318 1.00 92.50 650 TYR A O 1
ATOM 4976 N N . GLU A 1 651 ? 23.172 -9.005 -24.160 1.00 92.69 651 GLU A N 1
ATOM 4977 C CA . GLU A 1 651 ? 22.838 -8.779 -25.574 1.00 92.69 651 GLU A CA 1
ATOM 4978 C C . GLU A 1 651 ? 23.960 -9.173 -26.550 1.00 92.69 651 GLU A C 1
ATOM 4980 O O . GLU A 1 651 ? 23.706 -9.374 -27.739 1.00 92.69 651 GLU A O 1
ATOM 4985 N N . ARG A 1 652 ? 25.201 -9.317 -26.071 1.00 91.44 652 ARG A N 1
ATOM 4986 C CA . ARG A 1 652 ? 26.335 -9.822 -26.864 1.00 91.44 652 ARG A CA 1
ATOM 4987 C C . ARG A 1 652 ? 26.453 -11.348 -26.880 1.00 91.44 652 ARG A C 1
ATOM 4989 O O . ARG A 1 652 ? 27.217 -11.872 -27.693 1.00 91.44 652 ARG A O 1
ATOM 4996 N N . ARG A 1 653 ? 25.752 -12.075 -26.003 1.00 89.12 653 ARG A N 1
ATOM 4997 C CA . ARG A 1 653 ? 25.797 -13.549 -25.977 1.00 89.12 653 ARG A CA 1
ATOM 4998 C C . ARG A 1 653 ? 25.147 -14.140 -27.225 1.00 89.12 653 ARG A C 1
ATOM 5000 O O . ARG A 1 653 ? 24.196 -13.587 -27.772 1.00 89.12 653 ARG A O 1
ATOM 5007 N N . SER A 1 654 ? 25.631 -15.309 -27.652 1.00 80.44 654 SER A N 1
ATOM 5008 C CA . SER A 1 654 ? 24.906 -16.076 -28.665 1.00 80.44 654 SER A CA 1
ATOM 5009 C C . SER A 1 654 ? 23.603 -16.610 -28.068 1.00 80.44 654 SER A C 1
ATOM 5011 O O . SER A 1 654 ? 23.526 -16.880 -26.868 1.00 80.44 654 SER A O 1
ATOM 5013 N N . VAL A 1 655 ? 22.583 -16.811 -28.906 1.00 73.81 655 VAL A N 1
ATOM 5014 C CA . VAL A 1 655 ? 21.267 -17.325 -28.480 1.00 73.81 655 VAL A CA 1
ATOM 5015 C C . VAL A 1 655 ? 21.389 -18.651 -27.711 1.00 73.81 655 VAL A C 1
ATOM 5017 O O . VAL A 1 655 ? 20.632 -18.890 -26.774 1.00 73.81 655 VAL A O 1
ATOM 5020 N N . ASN A 1 656 ? 22.389 -19.480 -28.034 1.00 73.44 656 ASN A N 1
ATOM 5021 C CA . ASN A 1 656 ? 22.635 -20.763 -27.365 1.00 73.44 656 ASN A CA 1
ATOM 5022 C C . ASN A 1 656 ? 23.192 -20.621 -25.936 1.00 73.44 656 ASN A C 1
ATOM 5024 O O . ASN A 1 656 ? 23.081 -21.554 -25.142 1.00 73.44 656 ASN A O 1
ATOM 5028 N N . ASP A 1 657 ? 23.776 -19.467 -25.602 1.00 79.56 657 ASP A N 1
ATOM 5029 C CA . ASP A 1 657 ? 24.365 -19.182 -24.289 1.00 79.56 657 ASP A CA 1
ATOM 5030 C C . ASP A 1 657 ? 23.382 -18.463 -23.350 1.00 79.56 657 ASP A C 1
ATOM 5032 O O . ASP A 1 657 ? 23.674 -18.255 -22.166 1.00 79.56 657 ASP A O 1
ATOM 5036 N N . VAL A 1 658 ? 22.199 -18.095 -23.856 1.00 80.81 658 VAL A N 1
ATOM 5037 C CA . VAL A 1 658 ? 21.137 -17.462 -23.073 1.00 80.81 658 VAL A CA 1
ATOM 5038 C C . VAL A 1 658 ? 20.460 -18.503 -22.184 1.00 80.81 658 VAL A C 1
ATOM 5040 O O . VAL A 1 658 ? 19.856 -19.472 -22.640 1.00 80.81 658 VAL A O 1
ATOM 5043 N N . ARG A 1 659 ? 20.534 -18.289 -20.869 1.00 82.06 659 ARG A N 1
ATOM 5044 C CA . ARG A 1 659 ? 20.009 -19.208 -19.851 1.00 82.06 659 ARG A CA 1
ATOM 5045 C C . ARG A 1 659 ? 18.639 -18.776 -19.329 1.00 82.06 659 ARG A C 1
ATOM 5047 O O . ARG A 1 659 ? 18.452 -18.666 -18.125 1.00 82.06 659 ARG A O 1
ATOM 5054 N N . ILE A 1 660 ? 17.680 -18.575 -20.231 1.00 90.00 660 ILE A N 1
ATOM 5055 C CA . ILE A 1 660 ? 16.296 -18.200 -19.899 1.00 90.00 660 ILE A CA 1
ATOM 5056 C C . ILE A 1 660 ? 15.332 -19.356 -20.173 1.00 90.00 660 ILE A C 1
ATOM 5058 O O . ILE A 1 660 ? 15.528 -20.136 -21.109 1.00 90.00 660 ILE A O 1
ATOM 5062 N N . ARG A 1 661 ? 14.273 -19.491 -19.372 1.00 92.31 661 ARG A N 1
ATOM 5063 C CA . ARG A 1 661 ? 13.177 -20.420 -19.676 1.00 92.31 661 ARG A CA 1
ATOM 5064 C C . ARG A 1 661 ? 12.186 -19.706 -20.585 1.00 92.31 661 ARG A C 1
ATOM 5066 O O . ARG A 1 661 ? 11.726 -18.615 -20.259 1.00 92.31 661 ARG A O 1
ATOM 5073 N N . ARG A 1 662 ? 11.809 -20.335 -21.704 1.00 91.69 662 ARG A N 1
ATOM 5074 C CA . ARG A 1 662 ? 10.695 -19.872 -22.552 1.00 91.69 662 ARG A CA 1
ATOM 5075 C C . ARG A 1 662 ? 9.375 -20.161 -21.843 1.00 91.69 662 ARG A C 1
ATOM 5077 O O . ARG A 1 662 ? 8.636 -21.056 -22.222 1.00 91.69 662 ARG A O 1
ATOM 5084 N N . GLU A 1 663 ? 9.139 -19.455 -20.752 1.00 95.19 663 GLU A N 1
ATOM 5085 C CA . GLU A 1 663 ? 8.028 -19.642 -19.829 1.00 95.19 663 GLU A CA 1
ATOM 5086 C C . GLU A 1 663 ? 7.558 -18.268 -19.350 1.00 95.19 663 GLU A C 1
ATOM 5088 O O . GLU A 1 663 ? 8.379 -17.379 -19.107 1.00 95.19 663 GLU A O 1
ATOM 5093 N N . ILE A 1 664 ? 6.244 -18.112 -19.207 1.00 97.69 664 ILE A N 1
ATOM 5094 C CA . ILE A 1 664 ? 5.617 -16.983 -18.526 1.00 97.69 664 ILE A CA 1
ATOM 5095 C C . ILE A 1 664 ? 5.056 -17.479 -17.195 1.00 97.69 664 ILE A C 1
ATOM 5097 O O . ILE A 1 664 ? 4.267 -18.429 -17.160 1.00 97.69 664 ILE A O 1
ATOM 5101 N N . VAL A 1 665 ? 5.457 -16.824 -16.108 1.00 98.25 665 VAL A N 1
ATOM 5102 C CA . VAL A 1 665 ? 4.907 -17.054 -14.769 1.00 98.25 665 VAL A CA 1
ATOM 5103 C C . VAL A 1 665 ? 3.828 -16.010 -14.509 1.00 98.25 665 VAL A C 1
ATOM 5105 O O . VAL A 1 665 ? 4.119 -14.816 -14.506 1.00 98.25 665 VAL A O 1
ATOM 5108 N N . TYR A 1 666 ? 2.599 -16.465 -14.280 1.00 98.31 666 TYR A N 1
ATOM 5109 C CA . TYR A 1 666 ? 1.474 -15.646 -13.838 1.00 98.31 666 TYR A CA 1
ATOM 5110 C C . TYR A 1 666 ? 1.280 -15.865 -12.341 1.00 98.31 666 TYR A C 1
ATOM 5112 O O . TYR A 1 666 ? 0.982 -16.981 -11.919 1.00 98.31 666 TYR A O 1
ATOM 5120 N N . PHE A 1 667 ? 1.464 -14.814 -11.552 1.00 98.38 667 PHE A N 1
ATOM 5121 C CA . PHE A 1 667 ? 1.378 -14.830 -10.098 1.00 98.38 667 PHE A CA 1
ATOM 5122 C C . PHE A 1 667 ? 0.237 -13.916 -9.644 1.00 98.38 667 PHE A C 1
ATOM 5124 O O . PHE A 1 667 ? 0.242 -12.731 -9.970 1.00 98.38 667 PHE A O 1
ATOM 5131 N N . GLY A 1 668 ? -0.755 -14.446 -8.930 1.00 97.00 668 GLY A N 1
ATOM 5132 C CA . GLY A 1 668 ? -1.925 -13.675 -8.505 1.00 97.00 668 GLY A CA 1
ATOM 5133 C C . GLY A 1 668 ? -2.441 -14.093 -7.138 1.00 97.00 668 GLY A C 1
ATOM 5134 O O . GLY A 1 668 ? -2.869 -15.237 -6.981 1.00 97.00 668 GLY A O 1
ATOM 5135 N N . THR A 1 669 ? -2.441 -13.185 -6.163 1.00 96.50 669 THR A N 1
ATOM 5136 C CA . THR A 1 669 ? -3.043 -13.467 -4.852 1.00 96.50 669 THR A CA 1
ATOM 5137 C C . THR A 1 669 ? -4.556 -13.282 -4.882 1.00 96.50 669 THR A C 1
ATOM 5139 O O . THR A 1 669 ? -5.093 -12.568 -5.723 1.00 96.50 669 THR A O 1
ATOM 5142 N N . ARG A 1 670 ? -5.253 -13.957 -3.966 1.00 93.69 670 ARG A N 1
ATOM 5143 C CA . ARG A 1 670 ? -6.679 -13.786 -3.672 1.00 93.69 670 ARG A CA 1
ATOM 5144 C C . ARG A 1 670 ? -6.875 -13.991 -2.174 1.00 93.69 670 ARG A C 1
ATOM 5146 O O . ARG A 1 670 ? -7.036 -15.127 -1.726 1.00 93.69 670 ARG A O 1
ATOM 5153 N N . HIS A 1 671 ? -6.785 -12.915 -1.402 1.00 89.50 671 HIS A N 1
ATOM 5154 C CA . HIS A 1 671 ? -6.947 -12.976 0.049 1.00 89.50 671 HIS A CA 1
ATOM 5155 C C . HIS A 1 671 ? -8.427 -13.080 0.417 1.00 89.50 671 HIS A C 1
ATOM 5157 O O . HIS A 1 671 ? -9.301 -12.593 -0.307 1.00 89.50 671 HIS A O 1
ATOM 5163 N N . ASP A 1 672 ? -8.719 -13.737 1.536 1.00 82.50 672 ASP A N 1
ATOM 5164 C CA . ASP A 1 672 ? -10.094 -13.869 1.993 1.00 82.50 672 ASP A CA 1
ATOM 5165 C C . ASP A 1 672 ? -10.638 -12.496 2.394 1.00 82.50 672 ASP A C 1
ATOM 5167 O O . ASP A 1 672 ? -9.950 -11.681 3.012 1.00 82.50 672 ASP A O 1
ATOM 5171 N N . LEU A 1 673 ? -11.901 -12.248 2.037 1.00 76.19 673 LEU A N 1
ATOM 5172 C CA . LEU A 1 673 ? -12.601 -11.000 2.337 1.00 76.19 673 LEU A CA 1
ATOM 5173 C C . LEU A 1 673 ? -11.919 -9.740 1.748 1.00 76.19 673 LEU A C 1
ATOM 5175 O O . LEU A 1 673 ? -12.170 -8.628 2.219 1.00 76.19 673 LEU A O 1
ATOM 5179 N N . ASP A 1 674 ? -11.072 -9.886 0.726 1.00 80.12 674 ASP A N 1
ATOM 5180 C CA . ASP A 1 674 ? -10.404 -8.775 0.047 1.00 80.12 674 ASP A CA 1
ATOM 5181 C C . ASP A 1 674 ? -10.860 -8.642 -1.413 1.00 80.12 674 ASP A C 1
ATOM 5183 O O . ASP A 1 674 ? -10.587 -9.488 -2.270 1.00 80.12 674 ASP A O 1
ATOM 5187 N N . LYS A 1 675 ? -11.573 -7.549 -1.713 1.00 77.94 675 LYS A N 1
ATOM 5188 C CA . LYS A 1 675 ? -12.170 -7.353 -3.039 1.00 77.94 675 LYS A CA 1
ATOM 5189 C C . LYS A 1 675 ? -11.130 -7.024 -4.111 1.00 77.94 675 LYS A C 1
ATOM 5191 O O . LYS A 1 675 ? -11.316 -7.407 -5.266 1.00 77.94 675 LYS A O 1
ATOM 5196 N N . SER A 1 676 ? -10.046 -6.339 -3.748 1.00 82.25 676 SER A N 1
ATOM 5197 C CA . SER A 1 676 ? -8.978 -5.946 -4.676 1.00 82.25 676 SER A CA 1
ATOM 5198 C C . SER A 1 676 ? -8.314 -7.157 -5.324 1.00 82.25 676 SER A C 1
ATOM 5200 O O . SER A 1 676 ? -8.285 -7.272 -6.553 1.00 82.25 676 SER A O 1
ATOM 5202 N N . THR A 1 677 ? -7.838 -8.086 -4.497 1.00 88.88 677 THR A N 1
ATOM 5203 C CA . THR A 1 677 ? -7.159 -9.304 -4.942 1.00 88.88 677 THR A CA 1
ATOM 5204 C C . THR A 1 677 ? -8.123 -10.341 -5.499 1.00 88.88 677 THR A C 1
ATOM 5206 O O . THR A 1 677 ? -7.772 -11.054 -6.434 1.00 88.88 677 THR A O 1
ATOM 5209 N N . GLU A 1 678 ? -9.382 -10.376 -5.048 1.00 86.69 678 GLU A N 1
ATOM 5210 C CA . GLU A 1 678 ? -10.412 -11.152 -5.743 1.00 86.69 678 GLU A CA 1
ATOM 5211 C C . GLU A 1 678 ? -10.585 -10.696 -7.198 1.00 86.69 678 GLU A C 1
ATOM 5213 O O . GLU A 1 678 ? -10.545 -11.531 -8.108 1.00 86.69 678 GLU A O 1
ATOM 5218 N N . ARG A 1 679 ? -10.756 -9.388 -7.429 1.00 83.31 679 ARG A N 1
ATOM 5219 C CA . ARG A 1 679 ? -10.936 -8.848 -8.782 1.00 83.31 679 ARG A CA 1
ATOM 5220 C C . ARG A 1 679 ? -9.696 -9.075 -9.635 1.00 83.31 679 ARG A C 1
ATOM 5222 O O . ARG A 1 679 ? -9.825 -9.569 -10.748 1.00 83.31 679 ARG A O 1
ATOM 5229 N N . SER A 1 680 ? -8.494 -8.779 -9.143 1.00 88.06 680 SER A N 1
ATOM 5230 C CA . SER A 1 680 ? -7.277 -8.994 -9.939 1.00 88.06 680 SER A CA 1
ATOM 5231 C C . SER A 1 680 ? -7.024 -10.482 -10.233 1.00 88.06 680 SER A C 1
ATOM 5233 O O . SER A 1 680 ? -6.651 -10.832 -11.354 1.00 88.06 680 SER A O 1
ATOM 5235 N N . ALA A 1 681 ? -7.326 -11.394 -9.308 1.00 90.94 681 ALA A N 1
ATOM 5236 C CA . ALA A 1 681 ? -7.239 -12.829 -9.567 1.00 90.94 681 ALA A CA 1
ATOM 5237 C C . ALA A 1 681 ? -8.235 -13.302 -10.641 1.00 90.94 681 ALA A C 1
ATOM 5239 O O . ALA A 1 681 ? -7.851 -14.024 -11.568 1.00 90.94 681 ALA A O 1
ATOM 5240 N N . LEU A 1 682 ? -9.511 -12.918 -10.518 1.00 88.25 682 LEU A N 1
ATOM 5241 C CA . LEU A 1 682 ? -10.604 -13.445 -11.345 1.00 88.25 682 LEU A CA 1
ATOM 5242 C C . LEU A 1 682 ? -10.793 -12.708 -12.674 1.00 88.25 682 LEU A C 1
ATOM 5244 O O . LEU A 1 682 ? -11.196 -13.333 -13.654 1.00 88.25 682 LEU A O 1
ATOM 5248 N N . GLU A 1 683 ? -10.510 -11.409 -12.713 1.00 86.62 683 GLU A N 1
ATOM 5249 C CA . GLU A 1 683 ? -10.781 -10.531 -13.858 1.00 86.62 683 GLU A CA 1
ATOM 5250 C C . GLU A 1 683 ? -9.511 -10.158 -14.642 1.00 86.62 683 GLU A C 1
ATOM 5252 O O . GLU A 1 683 ? -9.631 -9.704 -15.778 1.00 86.62 683 GLU A O 1
ATOM 5257 N N . LEU A 1 684 ? -8.307 -10.398 -14.094 1.00 88.94 684 LEU A N 1
ATOM 5258 C CA . LEU A 1 684 ? -7.026 -10.111 -14.759 1.00 88.94 684 LEU A CA 1
ATOM 5259 C C . LEU A 1 684 ? -6.138 -11.355 -14.920 1.00 88.94 684 LEU A C 1
ATOM 5261 O O . LEU A 1 684 ? -5.891 -11.791 -16.045 1.00 88.94 684 LEU A O 1
ATOM 5265 N N . VAL A 1 685 ? -5.664 -11.957 -13.824 1.00 94.06 685 VAL A N 1
ATOM 5266 C CA . VAL A 1 685 ? -4.655 -13.035 -13.883 1.00 94.06 685 VAL A CA 1
ATOM 5267 C C . VAL A 1 685 ? -5.215 -14.293 -14.537 1.00 94.06 685 VAL A C 1
ATOM 5269 O O . VAL A 1 685 ? -4.595 -14.844 -15.449 1.00 94.06 685 VAL A O 1
ATOM 5272 N N . LYS A 1 686 ? -6.397 -14.747 -14.103 1.00 93.69 686 LYS A N 1
ATOM 5273 C CA . LYS A 1 686 ? -7.031 -15.940 -14.670 1.00 93.69 686 LYS A CA 1
ATOM 5274 C C . LYS A 1 686 ? -7.355 -15.764 -16.165 1.00 93.69 686 LYS A C 1
ATOM 5276 O O . LYS A 1 686 ? -6.916 -16.618 -16.937 1.00 93.69 686 LYS A O 1
ATOM 5281 N N . PRO A 1 687 ? -8.019 -14.682 -16.621 1.00 93.06 687 PRO A N 1
ATOM 5282 C CA . PRO A 1 687 ? -8.271 -14.489 -18.048 1.00 93.06 687 PRO A CA 1
ATOM 5283 C C . PRO A 1 687 ? -6.990 -14.360 -18.885 1.00 93.06 687 PRO A C 1
ATOM 5285 O O . PRO A 1 687 ? -6.942 -14.913 -19.982 1.00 93.06 687 PRO A O 1
ATOM 5288 N N . LEU A 1 688 ? -5.925 -13.729 -18.369 1.00 93.19 688 LEU A N 1
ATOM 5289 C CA . LEU A 1 688 ? -4.623 -13.683 -19.053 1.00 93.19 688 LEU A CA 1
ATOM 5290 C C . LEU A 1 688 ? -3.991 -15.069 -19.210 1.00 93.19 688 LEU A C 1
ATOM 5292 O O . LEU A 1 688 ? -3.468 -15.405 -20.276 1.00 93.19 688 LEU A O 1
ATOM 5296 N N . ALA A 1 689 ? -4.058 -15.891 -18.165 1.00 94.69 689 ALA A N 1
ATOM 5297 C CA . ALA A 1 689 ? -3.564 -17.259 -18.203 1.00 94.69 689 ALA A CA 1
ATOM 5298 C C . ALA A 1 689 ? -4.382 -18.150 -19.156 1.00 94.69 689 ALA A C 1
ATOM 5300 O O . ALA A 1 689 ? -3.821 -19.058 -19.767 1.00 94.69 689 ALA A O 1
ATOM 5301 N N . GLU A 1 690 ? -5.686 -17.904 -19.304 1.00 94.69 690 GLU A N 1
ATOM 5302 C CA . GLU A 1 690 ? -6.546 -18.574 -20.291 1.00 94.69 690 GLU A CA 1
ATOM 5303 C C . GLU A 1 690 ? -6.299 -18.065 -21.719 1.00 94.69 690 GLU A C 1
ATOM 5305 O O . GLU A 1 690 ? -6.354 -18.837 -22.680 1.00 94.69 690 GLU A O 1
ATOM 5310 N N . TRP A 1 691 ? -6.034 -16.765 -21.886 1.00 95.12 691 TRP A N 1
ATOM 5311 C CA . TRP A 1 691 ? -5.637 -16.187 -23.168 1.00 95.12 691 TRP A CA 1
ATOM 5312 C C . TRP A 1 691 ? -4.322 -16.783 -23.655 1.00 95.12 691 TRP A C 1
ATOM 5314 O O . TRP A 1 691 ? -4.229 -17.115 -24.834 1.00 95.12 691 TRP A O 1
ATOM 5324 N N . HIS A 1 692 ? -3.342 -16.977 -22.767 1.00 96.81 692 HIS A N 1
ATOM 5325 C CA . HIS A 1 692 ? -2.040 -17.553 -23.102 1.00 96.81 692 HIS A CA 1
ATOM 5326 C C . HIS A 1 692 ? -2.173 -18.811 -23.972 1.00 96.81 692 HIS A C 1
ATOM 5328 O O . HIS A 1 692 ? -1.531 -18.880 -25.018 1.00 96.81 692 HIS A O 1
ATOM 5334 N N . ASP A 1 693 ? -3.059 -19.742 -23.597 1.00 95.56 693 ASP A N 1
ATOM 5335 C CA . ASP A 1 693 ? -3.241 -21.056 -24.243 1.00 95.56 693 ASP A CA 1
ATOM 5336 C C . ASP A 1 693 ? -3.717 -20.971 -25.703 1.00 95.56 693 ASP A C 1
ATOM 5338 O O . ASP A 1 693 ? -3.539 -21.906 -26.483 1.00 95.56 693 ASP A O 1
ATOM 5342 N N . ARG A 1 694 ? -4.325 -19.846 -26.089 1.00 94.31 694 ARG A N 1
ATOM 5343 C CA . ARG A 1 694 ? -4.820 -19.567 -27.450 1.00 94.31 694 ARG A CA 1
ATOM 5344 C C . ARG A 1 694 ? -4.123 -18.374 -28.113 1.00 94.31 694 ARG A C 1
ATOM 5346 O O . ARG A 1 694 ? -4.387 -18.065 -29.274 1.00 94.31 694 ARG A O 1
ATOM 5353 N N . GLY A 1 695 ? -3.274 -17.681 -27.362 1.00 93.81 695 GLY A N 1
ATOM 5354 C CA . GLY A 1 695 ? -2.711 -16.383 -27.694 1.00 93.81 695 GLY A CA 1
ATOM 5355 C C . GLY A 1 695 ? -1.393 -16.470 -28.451 1.00 93.81 695 GLY A C 1
ATOM 5356 O O . GLY A 1 695 ? -0.987 -17.506 -28.981 1.00 93.81 695 GLY A O 1
ATOM 5357 N N . LEU A 1 696 ? -0.707 -15.333 -28.538 1.00 93.69 696 LEU A N 1
ATOM 5358 C CA . LEU A 1 696 ? 0.617 -15.265 -29.154 1.00 93.69 696 LEU A CA 1
ATOM 5359 C C . LEU A 1 696 ? 1.708 -16.024 -28.364 1.00 93.69 696 LEU A C 1
ATOM 5361 O O . LEU A 1 696 ? 2.497 -16.703 -29.021 1.00 93.69 696 LEU A O 1
ATOM 5365 N N . PRO A 1 697 ? 1.740 -16.015 -27.011 1.00 95.38 697 PRO A N 1
ATOM 5366 C CA . PRO A 1 697 ? 2.745 -16.759 -26.246 1.00 95.38 697 PRO A CA 1
ATOM 5367 C C . PRO A 1 697 ? 2.795 -18.256 -26.575 1.00 95.38 697 PRO A C 1
ATOM 5369 O O . PRO A 1 697 ? 3.858 -18.759 -26.943 1.00 95.38 697 PRO A O 1
ATOM 5372 N N . GLN A 1 698 ? 1.647 -18.946 -26.551 1.00 95.38 698 GLN A N 1
ATOM 5373 C CA . GLN A 1 698 ? 1.571 -20.368 -26.895 1.00 95.38 698 GLN A CA 1
ATOM 5374 C C . GLN A 1 698 ? 1.967 -20.624 -28.355 1.00 95.38 698 GLN A C 1
ATOM 5376 O O . GLN A 1 698 ? 2.699 -21.573 -28.635 1.00 95.38 698 GLN A O 1
ATOM 5381 N N . ARG A 1 699 ? 1.534 -19.768 -29.297 1.00 94.94 699 ARG A N 1
ATOM 5382 C CA . ARG A 1 699 ? 1.909 -19.885 -30.721 1.00 94.94 699 ARG A CA 1
ATOM 5383 C C . ARG A 1 699 ? 3.413 -19.750 -30.953 1.00 94.94 699 ARG A C 1
ATOM 5385 O O . ARG A 1 699 ? 3.938 -20.390 -31.857 1.00 94.94 699 ARG A O 1
ATOM 5392 N N . LEU A 1 700 ? 4.097 -18.946 -30.141 1.00 94.25 700 LEU A N 1
ATOM 5393 C CA . LEU A 1 700 ? 5.551 -18.795 -30.185 1.00 94.25 700 LEU A CA 1
ATOM 5394 C C . LEU A 1 700 ? 6.291 -19.836 -29.328 1.00 94.25 700 LEU A C 1
ATOM 5396 O O . LEU A 1 700 ? 7.520 -19.843 -29.328 1.00 94.25 700 LEU A O 1
ATOM 5400 N N . GLY A 1 701 ? 5.583 -20.740 -28.644 1.00 94.25 701 GLY A N 1
ATOM 5401 C CA . GLY A 1 701 ? 6.170 -21.838 -27.874 1.00 94.25 701 GLY A CA 1
ATOM 5402 C C . GLY A 1 701 ? 6.650 -21.454 -26.474 1.00 94.25 701 GLY A C 1
ATOM 5403 O O . GLY A 1 701 ? 7.548 -22.110 -25.946 1.00 94.25 701 GLY A O 1
ATOM 5404 N N . TYR A 1 702 ? 6.094 -20.398 -25.878 1.00 95.75 702 TYR A N 1
ATOM 5405 C CA . TYR A 1 702 ? 6.293 -20.112 -24.458 1.00 95.75 702 TYR A CA 1
ATOM 5406 C C . TYR A 1 702 ? 5.389 -21.023 -23.623 1.00 95.75 702 TYR A C 1
ATOM 5408 O O . TYR A 1 702 ? 4.210 -21.165 -23.922 1.00 95.75 702 TYR A O 1
ATOM 5416 N N . GLY A 1 703 ? 5.944 -21.644 -22.584 1.00 96.50 703 GLY A N 1
ATOM 5417 C CA . GLY A 1 703 ? 5.177 -22.353 -21.565 1.00 96.50 703 GLY A CA 1
ATOM 5418 C C . GLY A 1 703 ? 4.497 -21.398 -20.581 1.00 96.50 703 GLY A C 1
ATOM 5419 O O . GLY A 1 703 ? 4.850 -20.220 -20.481 1.00 96.50 703 GLY A O 1
ATOM 5420 N N . LYS A 1 704 ? 3.556 -21.935 -19.805 1.00 96.81 704 LYS A N 1
ATOM 5421 C CA . LYS A 1 704 ? 2.804 -21.212 -18.775 1.00 96.81 704 LYS A CA 1
ATOM 5422 C C . LYS A 1 704 ? 2.984 -21.865 -17.411 1.00 96.81 704 LYS A C 1
ATOM 5424 O O . LYS A 1 704 ? 2.784 -23.070 -17.279 1.00 96.81 704 LYS A O 1
ATOM 5429 N N . ARG A 1 705 ? 3.238 -21.052 -16.385 1.00 97.69 705 ARG A N 1
ATOM 5430 C CA . ARG A 1 705 ? 3.122 -21.438 -14.973 1.00 97.69 705 ARG A CA 1
ATOM 5431 C C . ARG A 1 705 ? 2.144 -20.494 -14.287 1.00 97.69 705 ARG A C 1
ATOM 5433 O O . ARG A 1 705 ? 2.390 -19.294 -14.244 1.00 97.69 705 ARG A O 1
ATOM 5440 N N . LEU A 1 706 ? 1.033 -21.028 -13.790 1.00 98.19 706 LEU A N 1
ATOM 5441 C CA . LEU A 1 706 ? 0.018 -20.258 -13.074 1.00 98.19 706 LEU A CA 1
ATOM 5442 C C . LEU A 1 706 ? 0.143 -20.538 -11.576 1.00 98.19 706 LEU A C 1
ATOM 5444 O O . LEU A 1 706 ? -0.044 -21.672 -11.152 1.00 98.19 706 LEU A O 1
ATOM 5448 N N . LEU A 1 707 ? 0.457 -19.501 -10.807 1.00 98.19 707 LEU A N 1
ATOM 5449 C CA . LEU A 1 707 ? 0.477 -19.487 -9.349 1.00 98.19 707 LEU A CA 1
ATOM 5450 C C . LEU A 1 707 ? -0.637 -18.536 -8.899 1.00 98.19 707 LEU A C 1
ATOM 5452 O O . LEU A 1 707 ? -0.436 -17.325 -8.839 1.00 98.19 707 LEU A O 1
ATOM 5456 N N . LEU A 1 708 ? -1.841 -19.069 -8.686 1.00 97.06 708 LEU A N 1
ATOM 5457 C CA . LEU A 1 708 ? -3.047 -18.286 -8.401 1.00 97.06 708 LEU A CA 1
ATOM 5458 C C . LEU A 1 708 ? -3.644 -18.690 -7.052 1.00 97.06 708 LEU A C 1
ATOM 5460 O O . LEU A 1 708 ? -3.717 -19.879 -6.745 1.00 97.06 708 LEU A O 1
ATOM 5464 N N . ALA A 1 709 ? -4.130 -17.712 -6.285 1.00 93.69 709 ALA A N 1
ATOM 5465 C CA . ALA A 1 709 ? -4.714 -17.927 -4.962 1.00 93.69 709 ALA A CA 1
ATOM 5466 C C . ALA A 1 709 ? -3.766 -18.764 -4.084 1.00 93.69 709 ALA A C 1
ATOM 5468 O O . ALA A 1 709 ? -2.620 -18.367 -3.912 1.00 93.69 709 ALA A O 1
ATOM 5469 N N . ASN A 1 710 ? -4.194 -19.933 -3.591 1.00 92.94 710 ASN A N 1
ATOM 5470 C CA . ASN A 1 710 ? -3.412 -20.816 -2.710 1.00 92.94 710 ASN A CA 1
ATOM 5471 C C . ASN A 1 710 ? -2.001 -21.157 -3.228 1.00 92.94 710 ASN A C 1
ATOM 5473 O O . ASN A 1 710 ? -1.125 -21.445 -2.418 1.00 92.94 710 ASN A O 1
ATOM 5477 N N . ASP A 1 711 ? -1.766 -21.111 -4.544 1.00 96.62 711 ASP A N 1
ATOM 5478 C CA . ASP A 1 711 ? -0.449 -21.379 -5.130 1.00 96.62 711 ASP A CA 1
ATOM 5479 C C . ASP A 1 711 ? 0.458 -20.135 -5.192 1.00 96.62 711 ASP A C 1
ATOM 5481 O O . ASP A 1 711 ? 1.665 -20.266 -5.400 1.00 96.62 711 ASP A O 1
ATOM 5485 N N . ALA A 1 712 ? -0.085 -18.930 -4.995 1.00 97.06 712 ALA A N 1
ATOM 5486 C CA . ALA A 1 712 ? 0.628 -17.652 -5.033 1.00 97.06 712 ALA A CA 1
ATOM 5487 C C . ALA A 1 712 ? 1.368 -17.342 -3.714 1.00 97.06 712 ALA A C 1
ATOM 5489 O O . ALA A 1 712 ? 1.309 -16.230 -3.184 1.00 97.06 712 ALA A O 1
ATOM 5490 N N . THR A 1 713 ? 2.058 -18.336 -3.158 1.00 97.06 713 THR A N 1
ATOM 5491 C CA . THR A 1 713 ? 2.880 -18.185 -1.949 1.00 97.06 713 THR A CA 1
ATOM 5492 C C . THR A 1 713 ? 4.257 -17.622 -2.290 1.00 97.06 713 THR A C 1
ATOM 5494 O O . THR A 1 713 ? 4.769 -17.797 -3.403 1.00 97.06 713 THR A O 1
ATOM 5497 N N . ARG A 1 714 ? 4.907 -16.990 -1.312 1.00 95.25 714 ARG A N 1
ATOM 5498 C CA . ARG A 1 714 ? 6.295 -16.529 -1.408 1.00 95.25 714 ARG A CA 1
ATOM 5499 C C . ARG A 1 714 ? 7.236 -17.664 -1.796 1.00 95.25 714 ARG A C 1
ATOM 5501 O O . ARG A 1 714 ? 8.074 -17.493 -2.676 1.00 95.25 714 ARG A O 1
ATOM 5508 N N . SER A 1 715 ? 7.066 -18.840 -1.190 1.00 95.25 715 SER A N 1
ATOM 5509 C CA . SER A 1 715 ? 7.909 -20.006 -1.478 1.00 95.25 715 SER A CA 1
ATOM 5510 C C . SER A 1 715 ? 7.788 -20.461 -2.937 1.00 95.25 715 SER A C 1
ATOM 5512 O O . SER A 1 715 ? 8.805 -20.682 -3.599 1.00 95.25 715 SER A O 1
ATOM 5514 N N . ASN A 1 716 ? 6.565 -20.523 -3.473 1.00 96.62 716 ASN A N 1
ATOM 5515 C CA . ASN A 1 716 ? 6.341 -20.892 -4.870 1.00 96.62 716 ASN A CA 1
ATOM 5516 C C . ASN A 1 716 ? 6.881 -19.830 -5.838 1.00 96.62 716 ASN A C 1
ATOM 5518 O O . ASN A 1 716 ? 7.430 -20.183 -6.885 1.00 96.62 716 ASN A O 1
ATOM 5522 N N . LEU A 1 717 ? 6.777 -18.542 -5.489 1.00 96.06 717 LEU A N 1
ATOM 5523 C CA . LEU A 1 717 ? 7.378 -17.458 -6.267 1.00 96.06 717 LEU A CA 1
ATOM 5524 C C . LEU A 1 717 ? 8.905 -17.578 -6.309 1.00 96.06 717 LEU A C 1
ATOM 5526 O O . LEU A 1 717 ? 9.497 -17.568 -7.388 1.00 96.06 717 LEU A O 1
ATOM 5530 N N . GLU A 1 718 ? 9.550 -17.745 -5.154 1.00 94.06 718 GLU A N 1
ATOM 5531 C CA . GLU A 1 718 ? 11.000 -17.929 -5.068 1.00 94.06 718 GLU A CA 1
ATOM 5532 C C . GLU A 1 718 ? 11.464 -19.140 -5.879 1.00 94.06 718 GLU A C 1
ATOM 5534 O O . GLU A 1 718 ? 12.447 -19.054 -6.621 1.00 94.06 718 GLU A O 1
ATOM 5539 N N . GLN A 1 719 ? 10.740 -20.258 -5.785 1.00 93.75 719 GLN A N 1
ATOM 5540 C CA . GLN A 1 719 ? 11.023 -21.446 -6.581 1.00 93.75 719 GLN A CA 1
ATOM 5541 C C . GLN A 1 719 ? 10.873 -21.157 -8.078 1.00 93.75 719 GLN A C 1
ATOM 5543 O O . GLN A 1 719 ? 11.738 -21.547 -8.862 1.00 93.75 719 GLN A O 1
ATOM 5548 N N . ALA A 1 720 ? 9.823 -20.441 -8.489 1.00 94.50 720 ALA A N 1
ATOM 5549 C CA . ALA A 1 720 ? 9.623 -20.066 -9.883 1.00 94.50 720 ALA A CA 1
ATOM 5550 C C . ALA A 1 720 ? 10.751 -19.170 -10.409 1.00 94.50 720 ALA A C 1
ATOM 5552 O O . ALA A 1 720 ? 11.239 -19.399 -11.514 1.00 94.50 720 ALA A O 1
ATOM 5553 N N . LEU A 1 721 ? 11.241 -18.208 -9.629 1.00 92.94 721 LEU A N 1
ATOM 5554 C CA . LEU A 1 721 ? 12.352 -17.351 -10.051 1.00 92.94 721 LEU A CA 1
ATOM 5555 C C . LEU A 1 721 ? 13.697 -18.101 -10.093 1.00 92.94 721 LEU A C 1
ATOM 5557 O O . LEU A 1 721 ? 14.522 -17.823 -10.960 1.00 92.94 721 LEU A O 1
ATOM 5561 N N . ARG A 1 722 ? 13.914 -19.080 -9.202 1.00 87.62 722 ARG A N 1
ATOM 5562 C CA . ARG A 1 722 ? 15.190 -19.810 -9.059 1.00 87.62 722 ARG A CA 1
ATOM 5563 C C . ARG A 1 722 ? 15.300 -21.104 -9.863 1.00 87.62 722 ARG A C 1
ATOM 5565 O O . ARG A 1 722 ? 16.396 -21.652 -9.929 1.00 87.62 722 ARG A O 1
ATOM 5572 N N . ASP A 1 723 ? 14.215 -21.636 -10.420 1.00 84.31 723 ASP A N 1
ATOM 5573 C CA . ASP A 1 723 ? 14.179 -22.990 -10.996 1.00 84.31 723 ASP A CA 1
ATOM 5574 C C . ASP A 1 723 ? 15.282 -23.220 -12.063 1.00 84.31 723 ASP A C 1
ATOM 5576 O O . ASP A 1 723 ? 15.334 -22.596 -13.128 1.00 84.31 723 ASP A O 1
ATOM 5580 N N . GLY A 1 724 ? 16.250 -24.074 -11.695 1.00 75.62 724 GLY A N 1
ATOM 5581 C CA . GLY A 1 724 ? 17.464 -24.376 -12.461 1.00 75.62 724 GLY A CA 1
ATOM 5582 C C . GLY A 1 724 ? 18.452 -23.213 -12.634 1.00 75.62 724 GLY A C 1
ATOM 5583 O O . GLY A 1 724 ? 19.289 -23.283 -13.533 1.00 75.62 724 GLY A O 1
ATOM 5584 N N . ASN A 1 725 ? 18.332 -22.149 -11.832 1.00 80.75 725 ASN A N 1
ATOM 5585 C CA . ASN A 1 725 ? 18.977 -20.839 -12.001 1.00 80.75 725 ASN A CA 1
ATOM 5586 C C . ASN A 1 725 ? 18.808 -20.270 -13.422 1.00 80.75 725 ASN A C 1
ATOM 5588 O O . ASN A 1 725 ? 19.717 -19.653 -13.978 1.00 80.75 725 ASN A O 1
ATOM 5592 N N . ARG A 1 726 ? 17.655 -20.556 -14.034 1.00 87.81 726 ARG A N 1
ATOM 5593 C CA . ARG A 1 726 ? 17.233 -20.030 -15.331 1.00 87.81 726 ARG A CA 1
ATOM 5594 C C . ARG A 1 726 ? 15.940 -19.271 -15.091 1.00 87.81 726 ARG A C 1
ATOM 5596 O O . ARG A 1 726 ? 14.961 -19.955 -14.846 1.00 87.81 726 ARG A O 1
ATOM 5603 N N . PRO A 1 727 ? 15.887 -17.937 -15.116 1.00 92.62 727 PRO A N 1
ATOM 5604 C CA . PRO A 1 727 ? 14.648 -17.213 -14.839 1.00 92.62 727 PRO A CA 1
ATOM 5605 C C . PRO A 1 727 ? 13.580 -17.465 -15.923 1.00 92.62 727 PRO A C 1
ATOM 5607 O O . PRO A 1 727 ? 13.923 -17.891 -17.035 1.00 92.62 727 PRO A O 1
ATOM 5610 N N . PRO A 1 728 ? 12.287 -17.215 -15.637 1.00 95.75 728 PRO A N 1
ATOM 5611 C CA . PRO A 1 728 ? 11.266 -17.170 -16.680 1.00 95.75 728 PRO A CA 1
ATOM 5612 C C . PRO A 1 728 ? 11.530 -16.002 -17.640 1.00 95.75 728 PRO A C 1
ATOM 5614 O O . PRO A 1 728 ? 12.219 -15.043 -17.296 1.00 95.75 728 PRO A O 1
ATOM 5617 N N . ALA A 1 729 ? 10.958 -16.061 -18.842 1.00 95.81 729 ALA A N 1
ATOM 5618 C CA . ALA A 1 729 ? 11.048 -14.954 -19.789 1.00 95.81 729 ALA A CA 1
ATOM 5619 C C . ALA A 1 729 ? 10.256 -13.741 -19.305 1.00 95.81 729 ALA A C 1
ATOM 5621 O O . ALA A 1 729 ? 10.731 -12.609 -19.373 1.00 95.81 729 ALA A O 1
ATOM 5622 N N . ILE A 1 730 ? 9.053 -13.997 -18.789 1.00 97.69 730 ILE A N 1
ATOM 5623 C CA . ILE A 1 730 ? 8.179 -12.970 -18.235 1.00 97.69 730 ILE A CA 1
ATOM 5624 C C . ILE A 1 730 ? 7.672 -13.435 -16.873 1.00 97.69 730 ILE A C 1
ATOM 5626 O O . ILE A 1 730 ? 7.183 -14.559 -16.732 1.00 97.69 730 ILE A O 1
ATOM 5630 N N . TRP A 1 731 ? 7.749 -12.550 -15.886 1.00 97.75 731 TRP A N 1
ATOM 5631 C CA . TRP A 1 731 ? 7.028 -12.675 -14.625 1.00 97.75 731 TRP A CA 1
ATOM 5632 C C . TRP A 1 731 ? 5.937 -11.607 -14.569 1.00 97.75 731 TRP A C 1
ATOM 5634 O O . TRP A 1 731 ? 6.231 -10.420 -14.476 1.00 97.75 731 TRP A O 1
ATOM 5644 N N . PHE A 1 732 ? 4.679 -12.033 -14.640 1.00 97.94 732 PHE A N 1
ATOM 5645 C CA . PHE A 1 732 ? 3.513 -11.184 -14.429 1.00 97.94 732 PHE A CA 1
ATOM 5646 C C . PHE A 1 732 ? 2.979 -11.402 -13.014 1.00 97.94 732 PHE A C 1
ATOM 5648 O O . PHE A 1 732 ? 2.674 -12.536 -12.645 1.00 97.94 732 PHE A O 1
ATOM 5655 N N . SER A 1 733 ? 2.849 -10.333 -12.236 1.00 96.44 733 SER A N 1
ATOM 5656 C CA . SER A 1 733 ? 2.342 -10.361 -10.864 1.00 96.44 733 SER A CA 1
ATOM 5657 C C . SER A 1 733 ? 1.136 -9.444 -10.720 1.00 96.44 733 SER A C 1
ATOM 5659 O O . SER A 1 733 ? 1.215 -8.305 -11.166 1.00 96.44 733 SER A O 1
ATOM 5661 N N . ALA A 1 734 ? 0.073 -9.898 -10.053 1.00 95.31 734 ALA A N 1
ATOM 5662 C CA . ALA A 1 734 ? -1.010 -9.050 -9.562 1.00 95.31 734 ALA A CA 1
ATOM 5663 C C . ALA A 1 734 ? -1.302 -9.344 -8.087 1.00 95.31 734 ALA A C 1
ATOM 5665 O O . ALA A 1 734 ? -1.809 -10.409 -7.741 1.00 95.31 734 ALA A O 1
ATOM 5666 N N . THR A 1 735 ? -0.939 -8.405 -7.217 1.00 94.94 735 THR A N 1
ATOM 5667 C CA . THR A 1 735 ? -1.024 -8.548 -5.757 1.00 94.94 735 THR A CA 1
ATOM 5668 C C . THR A 1 735 ? -1.351 -7.207 -5.115 1.00 94.94 735 THR A C 1
ATOM 5670 O O . THR A 1 735 ? -1.359 -6.172 -5.786 1.00 94.94 735 THR A O 1
ATOM 5673 N N . HIS A 1 736 ? -1.525 -7.184 -3.791 1.00 93.81 736 HIS A N 1
ATOM 5674 C CA . HIS A 1 736 ? -1.314 -5.927 -3.088 1.00 93.81 736 HIS A CA 1
ATOM 5675 C C . HIS A 1 736 ? 0.157 -5.513 -3.136 1.00 93.81 736 HIS A C 1
ATOM 5677 O O . HIS A 1 736 ? 1.061 -6.346 -3.012 1.00 93.81 736 HIS A O 1
ATOM 5683 N N . GLY A 1 737 ? 0.371 -4.210 -3.266 1.00 93.62 737 GLY A N 1
ATOM 5684 C CA . GLY A 1 737 ? 1.625 -3.557 -2.934 1.00 93.62 737 GLY A CA 1
ATOM 5685 C C . GLY A 1 737 ? 1.597 -3.031 -1.504 1.00 93.62 737 GLY A C 1
ATOM 5686 O O . GLY A 1 737 ? 0.626 -2.390 -1.092 1.00 93.62 737 GLY A O 1
ATOM 5687 N N . LEU A 1 738 ? 2.652 -3.319 -0.752 1.00 91.69 738 LEU A N 1
ATOM 5688 C CA . LEU A 1 738 ? 2.815 -2.888 0.629 1.00 91.69 738 LEU A CA 1
ATOM 5689 C C . LEU A 1 738 ? 2.973 -1.363 0.693 1.00 91.69 738 LEU A C 1
ATOM 5691 O O . LEU A 1 738 ? 3.839 -0.797 0.023 1.00 91.69 738 LEU A O 1
ATOM 5695 N N . GLY A 1 739 ? 2.164 -0.702 1.515 1.00 89.19 739 GLY A N 1
ATOM 5696 C CA . GLY A 1 739 ? 2.326 0.704 1.863 1.00 89.19 739 GLY A CA 1
ATOM 5697 C C . GLY A 1 739 ? 2.610 0.879 3.345 1.00 89.19 739 GLY A C 1
ATOM 5698 O O . GLY A 1 739 ? 1.953 0.268 4.185 1.00 89.19 739 GLY A O 1
ATOM 5699 N N . LEU A 1 740 ? 3.592 1.714 3.664 1.00 83.94 740 LEU A N 1
ATOM 5700 C CA . LEU A 1 740 ? 3.998 2.011 5.033 1.00 83.94 740 LEU A CA 1
ATOM 5701 C C . LEU A 1 740 ? 3.752 3.496 5.359 1.00 83.94 740 LEU A C 1
ATOM 5703 O O . LEU A 1 740 ? 3.769 4.332 4.453 1.00 83.94 740 LEU A O 1
ATOM 5707 N N . PRO A 1 741 ? 3.494 3.849 6.633 1.00 75.62 741 PRO A N 1
ATOM 5708 C CA . PRO A 1 741 ? 3.348 5.243 7.040 1.00 75.62 741 PRO A CA 1
ATOM 5709 C C . PRO A 1 741 ? 4.642 6.032 6.825 1.00 75.62 741 PRO A C 1
ATOM 5711 O O . PRO A 1 741 ? 5.731 5.494 6.991 1.00 75.62 741 PRO A O 1
ATOM 5714 N N . VAL A 1 742 ? 4.531 7.341 6.565 1.00 78.31 742 VAL A N 1
ATOM 5715 C CA . VAL A 1 742 ? 5.690 8.245 6.391 1.00 78.31 742 VAL A CA 1
ATOM 5716 C C . VAL A 1 742 ? 6.651 8.249 7.589 1.00 78.31 742 VAL A C 1
ATOM 5718 O O . VAL A 1 742 ? 7.835 8.540 7.443 1.00 78.31 742 VAL A O 1
ATOM 5721 N N . THR A 1 743 ? 6.145 7.914 8.777 1.00 74.25 743 THR A N 1
ATOM 5722 C CA . THR A 1 743 ? 6.909 7.801 10.024 1.00 74.25 743 THR A CA 1
ATOM 5723 C C . THR A 1 743 ? 7.611 6.448 10.190 1.00 74.25 743 THR A C 1
ATOM 5725 O O . THR A 1 743 ? 8.424 6.298 11.104 1.00 74.25 743 THR A O 1
ATOM 5728 N N . ASP A 1 744 ? 7.328 5.464 9.330 1.00 79.44 744 ASP A N 1
ATOM 5729 C CA . ASP A 1 744 ? 7.939 4.139 9.378 1.00 79.44 744 ASP A CA 1
ATOM 5730 C C . ASP A 1 744 ? 9.371 4.187 8.836 1.00 79.44 744 ASP A C 1
ATOM 5732 O O . ASP A 1 744 ? 9.632 4.596 7.702 1.00 79.44 744 ASP A O 1
ATOM 5736 N N . ARG A 1 745 ? 10.321 3.733 9.656 1.00 82.81 745 ARG A N 1
ATOM 5737 C CA . ARG A 1 745 ? 11.748 3.717 9.305 1.00 82.81 745 ARG A CA 1
ATOM 5738 C C . ARG A 1 745 ? 12.060 2.751 8.165 1.00 82.81 745 ARG A C 1
ATOM 5740 O O . ARG A 1 745 ? 13.078 2.918 7.502 1.00 82.81 745 ARG A O 1
ATOM 5747 N N . GLU A 1 746 ? 11.203 1.761 7.937 1.00 87.56 746 GLU A N 1
ATOM 5748 C CA . GLU A 1 746 ? 11.387 0.747 6.903 1.00 87.56 746 GLU A CA 1
ATOM 5749 C C . GLU A 1 746 ? 10.689 1.112 5.580 1.00 87.56 746 GLU A C 1
ATOM 5751 O O . GLU A 1 746 ? 10.778 0.353 4.613 1.00 87.56 746 GLU A O 1
ATOM 5756 N N . LEU A 1 747 ? 10.036 2.283 5.494 1.00 90.06 747 LEU A N 1
ATOM 5757 C CA . LEU A 1 747 ? 9.283 2.718 4.311 1.00 90.06 747 LEU A CA 1
ATOM 5758 C C . LEU A 1 747 ? 10.111 2.618 3.028 1.00 90.06 747 LEU A C 1
ATOM 5760 O O . LEU A 1 747 ? 9.687 1.980 2.071 1.00 90.06 747 LEU A O 1
ATOM 5764 N N . ILE A 1 748 ? 11.317 3.191 3.001 1.00 92.75 748 ILE A N 1
ATOM 5765 C CA . ILE A 1 748 ? 12.153 3.186 1.787 1.00 92.75 748 ILE A CA 1
ATOM 5766 C C . ILE A 1 748 ? 12.572 1.764 1.381 1.00 92.75 748 ILE A C 1
ATOM 5768 O O . ILE A 1 748 ? 12.793 1.507 0.198 1.00 92.75 748 ILE A O 1
ATOM 5772 N N . LEU A 1 749 ? 12.666 0.837 2.337 1.00 91.56 749 LEU A N 1
ATOM 5773 C CA . LEU A 1 749 ? 13.082 -0.543 2.087 1.00 91.56 749 LEU A CA 1
ATOM 5774 C C . LEU A 1 749 ? 11.944 -1.394 1.509 1.00 91.56 749 LEU A C 1
ATOM 5776 O O . LEU A 1 749 ? 12.191 -2.195 0.604 1.00 91.56 749 LEU A O 1
ATOM 5780 N N . TYR A 1 750 ? 10.713 -1.211 2.001 1.00 94.19 750 TYR A N 1
ATOM 5781 C CA . TYR A 1 750 ? 9.603 -2.129 1.720 1.00 94.19 750 TYR A CA 1
ATOM 5782 C C . TYR A 1 750 ? 8.398 -1.526 1.001 1.00 94.19 750 TYR A C 1
ATOM 5784 O O . TYR A 1 750 ? 7.519 -2.287 0.597 1.00 94.19 750 TYR A O 1
ATOM 5792 N N . GLN A 1 751 ? 8.324 -0.208 0.801 1.00 93.38 751 GLN A N 1
ATOM 5793 C CA . GLN A 1 751 ? 7.239 0.386 0.017 1.00 93.38 751 GLN A CA 1
ATOM 5794 C C . GLN A 1 751 ? 7.201 -0.247 -1.385 1.00 93.38 751 GLN A C 1
ATOM 5796 O O . GLN A 1 751 ? 8.198 -0.238 -2.111 1.00 93.38 751 GLN A O 1
ATOM 5801 N N . GLY A 1 752 ? 6.046 -0.800 -1.757 1.00 93.81 752 GLY A N 1
ATOM 5802 C CA . GLY A 1 752 ? 5.849 -1.515 -3.018 1.00 93.81 752 GLY A CA 1
ATOM 5803 C C . GLY A 1 752 ? 6.260 -2.989 -3.009 1.00 93.81 752 GLY A C 1
ATOM 5804 O O . GLY A 1 752 ? 6.230 -3.622 -4.064 1.00 93.81 752 GLY A O 1
ATOM 5805 N N . ALA A 1 753 ? 6.632 -3.560 -1.855 1.00 96.50 753 ALA A N 1
ATOM 5806 C CA . ALA A 1 753 ? 6.809 -5.006 -1.713 1.00 96.50 753 ALA A CA 1
ATOM 5807 C C . ALA A 1 753 ? 5.501 -5.752 -2.027 1.00 96.50 753 ALA A C 1
ATOM 5809 O O . ALA A 1 753 ? 4.407 -5.230 -1.816 1.00 96.50 753 ALA A O 1
ATOM 5810 N N . LEU A 1 754 ? 5.601 -6.978 -2.537 1.00 97.44 754 LEU A N 1
ATOM 5811 C CA . LEU A 1 754 ? 4.442 -7.728 -3.019 1.00 97.44 754 LEU A CA 1
ATOM 5812 C C . LEU A 1 754 ? 3.880 -8.592 -1.894 1.00 97.44 754 LEU A C 1
ATOM 5814 O O . LEU A 1 754 ? 4.561 -9.502 -1.424 1.00 97.44 754 LEU A O 1
ATOM 5818 N N . VAL A 1 755 ? 2.646 -8.336 -1.462 1.00 96.31 755 VAL A N 1
ATOM 5819 C CA . VAL A 1 755 ? 1.979 -9.205 -0.482 1.00 96.31 755 VAL A CA 1
ATOM 5820 C C . VAL A 1 755 ? 1.604 -10.517 -1.161 1.00 96.31 755 VAL A C 1
ATOM 5822 O O . VAL A 1 755 ? 0.980 -10.529 -2.219 1.00 96.31 755 VAL A O 1
ATOM 5825 N N . THR A 1 756 ? 2.027 -11.624 -0.565 1.00 96.94 756 THR A N 1
ATOM 5826 C CA . THR A 1 756 ? 1.858 -12.987 -1.085 1.00 96.94 756 THR A CA 1
ATOM 5827 C C . THR A 1 756 ? 0.714 -13.699 -0.369 1.00 96.94 756 THR A C 1
ATOM 5829 O O . THR A 1 756 ? 0.284 -13.255 0.695 1.00 96.94 756 THR A O 1
ATOM 5832 N N . GLN A 1 757 ? 0.227 -14.818 -0.918 1.00 96.19 757 GLN A N 1
ATOM 5833 C CA . GLN A 1 757 ? -0.908 -15.571 -0.361 1.00 96.19 757 GLN A CA 1
ATOM 5834 C C . GLN A 1 757 ? -0.657 -16.098 1.064 1.00 96.19 757 GLN A C 1
ATOM 5836 O O . GLN A 1 757 ? -1.595 -16.510 1.741 1.00 96.19 757 GLN A O 1
ATOM 5841 N N . ASP A 1 758 ? 0.588 -16.060 1.542 1.00 93.44 758 ASP A N 1
ATOM 5842 C CA . ASP A 1 758 ? 0.928 -16.361 2.930 1.00 93.44 758 ASP A CA 1
ATOM 5843 C C . ASP A 1 758 ? 0.167 -15.465 3.931 1.00 93.44 758 ASP A C 1
ATOM 5845 O O . ASP A 1 758 ? -0.110 -15.903 5.045 1.00 93.44 758 ASP A O 1
ATOM 5849 N N . TRP A 1 759 ? -0.254 -14.252 3.538 1.00 91.50 759 TRP A N 1
ATOM 5850 C CA . TRP A 1 759 ? -1.291 -13.527 4.278 1.00 91.50 759 TRP A CA 1
ATOM 5851 C C . TRP A 1 759 ? -2.682 -14.041 3.903 1.00 91.50 759 TRP A C 1
ATOM 5853 O O . TRP A 1 759 ? -3.080 -14.031 2.739 1.00 91.50 759 TRP A O 1
ATOM 5863 N N . THR A 1 760 ? -3.467 -14.443 4.896 1.00 82.62 760 THR A N 1
ATOM 5864 C CA . THR A 1 760 ? -4.797 -15.028 4.669 1.00 82.62 760 THR A CA 1
ATOM 5865 C C . THR A 1 760 ? -5.877 -13.994 4.344 1.00 82.62 760 THR A C 1
ATOM 5867 O O . THR A 1 760 ? -6.911 -14.366 3.800 1.00 82.62 760 THR A O 1
ATOM 5870 N N . GLY A 1 761 ? -5.649 -12.711 4.645 1.00 81.31 761 GLY A N 1
ATOM 5871 C CA . GLY A 1 761 ? -6.676 -11.656 4.625 1.00 81.31 761 GLY A CA 1
ATOM 5872 C C . GLY A 1 761 ? -7.185 -11.258 6.019 1.00 81.31 761 GLY A C 1
ATOM 5873 O O . GLY A 1 761 ? -7.960 -10.306 6.155 1.00 81.31 761 GLY A O 1
ATOM 5874 N N . PHE A 1 762 ? -6.732 -11.970 7.058 1.00 80.06 762 PHE A N 1
ATOM 5875 C CA . PHE A 1 762 ? -7.095 -11.750 8.458 1.00 80.06 762 PHE A CA 1
ATOM 5876 C C . PHE A 1 762 ? -5.908 -11.207 9.264 1.00 80.06 762 PHE A C 1
ATOM 5878 O O . PHE A 1 762 ? -4.782 -11.688 9.123 1.00 80.06 762 PHE A O 1
ATOM 5885 N N . GLY A 1 763 ? -6.177 -10.250 10.156 1.00 73.75 763 GLY A N 1
ATOM 5886 C CA . GLY A 1 763 ? -5.171 -9.635 11.018 1.00 73.75 763 GLY A CA 1
ATOM 5887 C C . GLY A 1 763 ? -4.122 -8.799 10.275 1.00 73.75 763 GLY A C 1
ATOM 5888 O O . GLY A 1 763 ? -4.162 -8.628 9.055 1.00 73.75 763 GLY A O 1
ATOM 5889 N N . GLY A 1 764 ? -3.164 -8.283 11.047 1.00 75.38 764 GLY A N 1
ATOM 5890 C CA . GLY A 1 764 ? -2.064 -7.470 10.531 1.00 75.38 764 GLY A CA 1
ATOM 5891 C C . GLY A 1 764 ? -1.099 -8.258 9.643 1.00 75.38 764 GLY A C 1
ATOM 5892 O O . GLY A 1 764 ? -0.960 -9.482 9.754 1.00 75.38 764 GLY A O 1
ATOM 5893 N N . ILE A 1 765 ? -0.399 -7.546 8.762 1.00 83.44 765 ILE A N 1
ATOM 5894 C CA . ILE A 1 765 ? 0.580 -8.152 7.858 1.00 83.44 765 ILE A CA 1
ATOM 5895 C C . ILE A 1 765 ? 1.932 -8.248 8.567 1.00 83.44 765 ILE A C 1
ATOM 5897 O O . ILE A 1 765 ? 2.409 -7.297 9.183 1.00 83.44 765 ILE A O 1
ATOM 5901 N N . LYS A 1 766 ? 2.555 -9.423 8.475 1.00 84.81 766 LYS A N 1
ATOM 5902 C CA . LYS A 1 766 ? 3.872 -9.717 9.038 1.00 84.81 766 LYS A CA 1
ATOM 5903 C C . LYS A 1 766 ? 4.909 -9.825 7.926 1.00 84.81 766 LYS A C 1
ATOM 5905 O O . LYS A 1 766 ? 4.559 -10.060 6.770 1.00 84.81 766 LYS A O 1
ATOM 5910 N N . ARG A 1 767 ? 6.193 -9.716 8.278 1.00 88.38 767 ARG A N 1
ATOM 5911 C CA . ARG A 1 767 ? 7.303 -9.730 7.312 1.00 88.38 767 ARG A CA 1
ATOM 5912 C C . ARG A 1 767 ? 7.283 -10.961 6.408 1.00 88.38 767 ARG A C 1
ATOM 5914 O O . ARG A 1 767 ? 7.552 -10.846 5.216 1.00 88.38 767 ARG A O 1
ATOM 5921 N N . GLU A 1 768 ? 6.958 -12.126 6.954 1.00 87.81 768 GLU A N 1
ATOM 5922 C CA . GLU A 1 768 ? 6.879 -13.391 6.225 1.00 87.81 768 GLU A CA 1
ATOM 5923 C C . GLU A 1 768 ? 5.793 -13.429 5.141 1.00 87.81 768 GLU A C 1
ATOM 5925 O O . GLU A 1 768 ? 5.858 -14.290 4.265 1.00 87.81 768 GLU A O 1
ATOM 5930 N N . HIS A 1 769 ? 4.831 -12.504 5.174 1.00 93.12 769 HIS A N 1
ATOM 5931 C CA . HIS A 1 769 ? 3.718 -12.459 4.234 1.00 93.12 769 HIS A CA 1
ATOM 5932 C C . HIS A 1 769 ? 4.016 -11.706 2.931 1.00 93.12 769 HIS A C 1
ATOM 5934 O O . HIS A 1 769 ? 3.204 -11.762 2.006 1.00 93.12 769 HIS A O 1
ATOM 5940 N N . TRP A 1 770 ? 5.133 -10.983 2.824 1.00 94.62 770 TRP A N 1
ATOM 5941 C CA . TRP A 1 770 ? 5.473 -10.239 1.609 1.00 94.62 770 TRP A CA 1
ATOM 5942 C C . TRP A 1 770 ? 6.830 -10.623 1.026 1.00 94.62 770 TRP A C 1
ATOM 5944 O O . TRP A 1 770 ? 7.728 -11.106 1.716 1.00 94.62 770 TRP A O 1
ATOM 5954 N N . PHE A 1 771 ? 6.965 -10.373 -0.273 1.00 97.12 771 PHE A N 1
ATOM 5955 C CA . PHE A 1 771 ? 8.175 -10.552 -1.057 1.00 97.12 771 PHE A CA 1
ATOM 5956 C C . PHE A 1 771 ? 8.792 -9.190 -1.393 1.00 97.12 771 PHE A C 1
ATOM 5958 O O . PHE A 1 771 ? 8.152 -8.337 -2.016 1.00 97.12 771 PHE A O 1
ATOM 5965 N N . ALA A 1 772 ? 10.036 -8.985 -0.972 1.00 96.44 772 ALA A N 1
ATOM 5966 C CA . ALA A 1 772 ? 10.764 -7.728 -1.090 1.00 96.44 772 ALA A CA 1
ATOM 5967 C C . ALA A 1 772 ? 12.153 -7.911 -1.725 1.00 96.44 772 ALA A C 1
ATOM 5969 O O . ALA A 1 772 ? 12.608 -9.013 -2.024 1.00 96.44 772 ALA A O 1
ATOM 5970 N N . ALA A 1 773 ? 12.846 -6.788 -1.919 1.00 95.38 773 ALA A N 1
ATOM 5971 C CA . ALA A 1 773 ? 14.193 -6.700 -2.482 1.00 95.38 773 ALA A CA 1
ATOM 5972 C C . ALA A 1 773 ? 15.212 -7.676 -1.859 1.00 95.38 773 ALA A C 1
ATOM 5974 O O . ALA A 1 773 ? 16.032 -8.257 -2.570 1.00 95.38 773 ALA A O 1
ATOM 5975 N N . GLU A 1 774 ? 15.163 -7.854 -0.542 1.00 92.88 774 GLU A N 1
ATOM 5976 C CA . GLU A 1 774 ? 16.084 -8.703 0.224 1.00 92.88 774 GLU A CA 1
ATOM 5977 C C . GLU A 1 774 ? 15.822 -10.209 0.093 1.00 92.88 774 GLU A C 1
ATOM 5979 O O . GLU A 1 774 ? 16.732 -11.002 0.324 1.00 92.88 774 GLU A O 1
ATOM 5984 N N . ASP A 1 775 ? 14.620 -10.613 -0.335 1.00 94.19 775 ASP A N 1
ATOM 5985 C CA . ASP A 1 775 ? 14.279 -12.027 -0.563 1.00 94.19 775 ASP A CA 1
ATOM 5986 C C . ASP A 1 775 ? 14.937 -12.577 -1.846 1.00 94.19 775 ASP A C 1
ATOM 5988 O O . ASP A 1 775 ? 14.994 -13.789 -2.093 1.00 94.19 775 ASP A O 1
ATOM 5992 N N . LEU A 1 776 ? 15.487 -11.683 -2.674 1.00 92.94 776 LEU A N 1
ATOM 5993 C CA . LEU A 1 776 ? 16.306 -12.027 -3.825 1.00 92.94 776 LEU A CA 1
ATOM 5994 C C . LEU A 1 776 ? 17.748 -12.288 -3.349 1.00 92.94 776 LEU A C 1
ATOM 5996 O O . LEU A 1 776 ? 18.467 -11.344 -3.020 1.00 92.94 776 LEU A O 1
ATOM 6000 N N . PRO A 1 777 ? 18.255 -13.531 -3.345 1.00 87.62 777 PRO A N 1
ATOM 6001 C CA . PRO A 1 777 ? 19.609 -13.799 -2.881 1.00 87.62 777 PRO A CA 1
ATOM 6002 C C . PRO A 1 777 ? 20.626 -13.267 -3.899 1.00 87.62 777 PRO A C 1
ATOM 6004 O O . PRO A 1 777 ? 20.326 -13.101 -5.084 1.00 87.62 777 PRO A O 1
ATOM 6007 N N . SER A 1 778 ? 21.846 -12.983 -3.449 1.00 83.44 778 SER A N 1
ATOM 6008 C CA . SER A 1 778 ? 22.892 -12.367 -4.283 1.00 83.44 778 SER A CA 1
ATOM 6009 C C . SER A 1 778 ? 23.360 -13.246 -5.450 1.00 83.44 778 SER A C 1
ATOM 6011 O O . SER A 1 778 ? 23.861 -12.730 -6.445 1.00 83.44 778 SER A O 1
ATOM 6013 N N . ASN A 1 779 ? 23.184 -14.566 -5.351 1.00 86.12 779 ASN A N 1
ATOM 6014 C CA . ASN A 1 779 ? 23.552 -15.536 -6.384 1.00 86.12 779 ASN A CA 1
ATOM 6015 C C . ASN A 1 779 ? 22.429 -15.835 -7.396 1.00 86.12 779 ASN A C 1
ATOM 6017 O O . ASN A 1 779 ? 22.657 -16.612 -8.325 1.00 86.12 779 ASN A O 1
ATOM 6021 N N . LEU A 1 780 ? 21.234 -15.259 -7.227 1.00 90.56 780 LEU A N 1
ATOM 6022 C CA . LEU A 1 780 ? 20.124 -15.436 -8.162 1.00 90.56 780 LEU A CA 1
ATOM 6023 C C . LEU A 1 780 ? 20.383 -14.646 -9.445 1.00 90.56 780 LEU A C 1
ATOM 6025 O O . LEU A 1 780 ? 20.534 -13.425 -9.405 1.00 90.56 780 LEU A O 1
ATOM 6029 N N . SER A 1 781 ? 20.392 -15.343 -10.581 1.00 91.31 781 SER A N 1
ATOM 6030 C CA . SER A 1 781 ? 20.404 -14.704 -11.895 1.00 91.31 781 SER A CA 1
ATOM 6031 C C . SER A 1 781 ? 18.981 -14.520 -12.407 1.00 91.31 781 SER A C 1
ATOM 6033 O O . SER A 1 781 ? 18.220 -15.480 -12.503 1.00 91.31 781 SER A O 1
ATOM 6035 N N . LEU A 1 782 ? 18.647 -13.284 -12.765 1.00 94.31 782 LEU A N 1
ATOM 6036 C CA . LEU A 1 782 ? 17.414 -12.903 -13.453 1.00 94.31 782 LEU A CA 1
ATOM 6037 C C . LEU A 1 782 ? 17.702 -12.398 -14.876 1.00 94.31 782 LEU A C 1
ATOM 6039 O O . LEU A 1 782 ? 16.866 -11.730 -15.479 1.00 94.31 782 LEU A O 1
ATOM 6043 N N . GLU A 1 783 ? 18.888 -12.719 -15.402 1.00 91.94 783 GLU A N 1
ATOM 6044 C CA . GLU A 1 783 ? 19.346 -12.322 -16.733 1.00 91.94 783 GLU A CA 1
ATOM 6045 C C . GLU A 1 783 ? 18.320 -12.645 -17.824 1.00 91.94 783 GLU A C 1
ATOM 6047 O O . GLU A 1 783 ? 17.959 -13.803 -18.041 1.00 91.94 783 GLU A O 1
ATOM 6052 N N . GLY A 1 784 ? 17.871 -11.604 -18.525 1.00 92.06 784 GLY A N 1
ATOM 6053 C CA . GLY A 1 784 ? 16.950 -11.726 -19.654 1.00 92.06 784 GLY A CA 1
ATOM 6054 C C . GLY A 1 784 ? 15.464 -11.668 -19.296 1.00 92.06 784 GLY A C 1
ATOM 6055 O O . GLY A 1 784 ? 14.641 -11.583 -20.203 1.00 92.06 784 GLY A O 1
ATOM 6056 N N . MET A 1 785 ? 15.101 -11.692 -18.010 1.00 95.75 785 MET A N 1
ATOM 6057 C CA . MET A 1 785 ? 13.703 -11.650 -17.569 1.00 95.75 785 MET A CA 1
ATOM 6058 C C . MET A 1 785 ? 13.097 -10.250 -17.721 1.00 95.75 785 MET A C 1
ATOM 6060 O O . MET A 1 785 ? 13.766 -9.247 -17.473 1.00 95.75 785 MET A O 1
ATOM 6064 N N . VAL A 1 786 ? 11.803 -10.182 -18.031 1.00 97.81 786 VAL A N 1
ATOM 6065 C CA . VAL A 1 786 ? 10.983 -8.968 -17.885 1.00 97.81 786 VAL A CA 1
ATOM 6066 C C . VAL A 1 786 ? 9.949 -9.182 -16.780 1.00 97.81 786 VAL A C 1
ATOM 6068 O O . VAL A 1 786 ? 9.275 -10.212 -16.757 1.00 97.81 786 VAL A O 1
ATOM 6071 N N . ALA A 1 787 ? 9.813 -8.224 -15.861 1.00 97.94 787 ALA A N 1
ATOM 6072 C CA . ALA A 1 787 ? 8.803 -8.274 -14.801 1.00 97.94 787 ALA A CA 1
ATOM 6073 C C . ALA A 1 787 ? 7.690 -7.243 -15.040 1.00 97.94 787 ALA A C 1
ATOM 6075 O O . ALA A 1 787 ? 7.969 -6.087 -15.343 1.00 97.94 787 ALA A O 1
ATOM 6076 N N . LEU A 1 788 ? 6.437 -7.659 -14.879 1.00 97.25 788 LEU A N 1
ATOM 6077 C CA . LEU A 1 788 ? 5.230 -6.833 -14.942 1.00 97.25 788 LEU A CA 1
ATOM 6078 C C . LEU A 1 788 ? 4.558 -6.904 -13.564 1.00 97.25 788 LEU A C 1
ATOM 6080 O O . LEU A 1 788 ? 3.981 -7.930 -13.210 1.00 97.25 788 LEU A O 1
ATOM 6084 N N . LEU A 1 789 ? 4.681 -5.842 -12.769 1.00 95.94 789 LEU A N 1
ATOM 6085 C CA . LEU A 1 789 ? 4.255 -5.776 -11.371 1.00 95.94 789 LEU A CA 1
ATOM 6086 C C . LEU A 1 789 ? 2.983 -4.929 -11.225 1.00 95.94 789 LEU A C 1
ATOM 6088 O O . LEU A 1 789 ? 3.023 -3.704 -11.088 1.00 95.94 789 LEU A O 1
ATOM 6092 N N . PHE A 1 790 ? 1.834 -5.598 -11.225 1.00 92.94 790 PHE A N 1
ATOM 6093 C CA . PHE A 1 790 ? 0.548 -5.007 -10.884 1.00 92.94 790 PHE A CA 1
ATOM 6094 C C . PHE A 1 790 ? 0.390 -4.977 -9.352 1.00 92.94 790 PHE A C 1
ATOM 6096 O O . PHE A 1 790 ? -0.077 -5.931 -8.736 1.00 92.94 790 PHE A O 1
ATOM 6103 N N . ALA A 1 791 ? 0.849 -3.890 -8.732 1.00 92.19 791 ALA A N 1
ATOM 6104 C CA . ALA A 1 791 ? 0.762 -3.635 -7.294 1.00 92.19 791 ALA A CA 1
ATOM 6105 C C . ALA A 1 791 ? 0.968 -2.135 -7.021 1.00 92.19 791 ALA A C 1
ATOM 6107 O O . ALA A 1 791 ? 1.741 -1.491 -7.739 1.00 92.19 791 ALA A O 1
ATOM 6108 N N . CYS A 1 792 ? 0.330 -1.578 -5.984 1.00 91.94 792 CYS A N 1
ATOM 6109 C CA . CYS A 1 792 ? 0.621 -0.204 -5.553 1.00 91.94 792 CYS A CA 1
ATOM 6110 C C . CYS A 1 792 ? 2.112 -0.041 -5.212 1.00 91.94 792 CYS A C 1
ATOM 6112 O O . CYS A 1 792 ? 2.705 -0.881 -4.544 1.00 91.94 792 CYS A O 1
ATOM 6114 N N . TYR A 1 793 ? 2.716 1.056 -5.651 1.00 93.44 793 TYR A N 1
ATOM 6115 C CA . TYR A 1 793 ? 4.110 1.435 -5.431 1.00 93.44 793 TYR A CA 1
ATOM 6116 C C . TYR A 1 793 ? 5.145 0.445 -5.984 1.00 93.44 793 TYR A C 1
ATOM 6118 O O . TYR A 1 793 ? 6.331 0.589 -5.698 1.00 93.44 793 TYR A O 1
ATOM 6126 N N . GLY A 1 794 ? 4.733 -0.539 -6.794 1.00 93.56 794 GLY A N 1
ATOM 6127 C CA . GLY A 1 794 ? 5.617 -1.591 -7.309 1.00 93.56 794 GLY A CA 1
ATOM 6128 C C . GLY A 1 794 ? 6.787 -1.077 -8.160 1.00 93.56 794 GLY A C 1
ATOM 6129 O O . GLY A 1 794 ? 7.801 -1.764 -8.276 1.00 93.56 794 GLY A O 1
ATOM 6130 N N . ALA A 1 795 ? 6.678 0.130 -8.727 1.00 95.94 795 ALA A N 1
ATOM 6131 C CA . ALA A 1 795 ? 7.772 0.833 -9.400 1.00 95.94 795 ALA A CA 1
ATOM 6132 C C . ALA A 1 795 ? 8.340 2.004 -8.578 1.00 95.94 795 ALA A C 1
ATOM 6134 O O . ALA A 1 795 ? 9.549 2.237 -8.604 1.00 95.94 795 ALA A O 1
ATOM 6135 N N . GLY A 1 796 ? 7.518 2.744 -7.829 1.00 94.94 796 GLY A N 1
ATOM 6136 C CA . GLY A 1 796 ? 7.995 3.888 -7.049 1.00 94.94 796 GLY A CA 1
ATOM 6137 C C . GLY A 1 796 ? 6.919 4.615 -6.250 1.00 94.94 796 GLY A C 1
ATOM 6138 O O . GLY A 1 796 ? 5.730 4.316 -6.351 1.00 94.94 796 GLY A O 1
ATOM 6139 N N . CYS A 1 797 ? 7.343 5.591 -5.451 1.00 93.94 797 CYS A N 1
ATOM 6140 C CA . CYS A 1 797 ? 6.474 6.376 -4.579 1.00 93.94 797 CYS A CA 1
ATOM 6141 C C . CYS A 1 797 ? 6.801 7.876 -4.695 1.00 93.94 797 CYS A C 1
ATOM 6143 O O . CYS A 1 797 ? 7.971 8.247 -4.536 1.00 93.94 797 CYS A O 1
ATOM 6145 N N . PRO A 1 798 ? 5.817 8.750 -4.984 1.00 92.38 798 PRO A N 1
ATOM 6146 C CA . PRO A 1 798 ? 6.001 10.194 -4.905 1.00 92.38 798 PRO A CA 1
ATOM 6147 C C . PRO A 1 798 ? 6.048 10.672 -3.448 1.00 92.38 798 PRO A C 1
ATOM 6149 O O . PRO A 1 798 ? 5.466 10.060 -2.562 1.00 92.38 798 PRO A O 1
ATOM 6152 N N . GLN A 1 799 ? 6.721 11.799 -3.187 1.00 90.19 799 GLN A N 1
ATOM 6153 C CA . GLN A 1 799 ? 6.735 12.415 -1.851 1.00 90.19 799 GLN A CA 1
ATOM 6154 C C . GLN A 1 799 ? 5.325 12.812 -1.387 1.00 90.19 799 GLN A C 1
ATOM 6156 O O . GLN A 1 799 ? 4.986 12.704 -0.209 1.00 90.19 799 GLN A O 1
ATOM 6161 N N . ARG A 1 800 ? 4.513 13.310 -2.322 1.00 85.50 800 ARG A N 1
ATOM 6162 C CA . ARG A 1 800 ? 3.158 13.799 -2.081 1.00 85.50 800 ARG A CA 1
ATOM 6163 C C . ARG A 1 800 ? 2.171 13.001 -2.910 1.00 85.50 800 ARG A C 1
ATOM 6165 O O . ARG A 1 800 ? 2.479 12.679 -4.052 1.00 85.50 800 ARG A O 1
ATOM 6172 N N . ASP A 1 801 ? 0.999 12.762 -2.340 1.00 80.50 801 ASP A N 1
ATOM 6173 C CA . ASP A 1 801 ? -0.117 12.124 -3.033 1.00 80.50 801 ASP A CA 1
ATOM 6174 C C . ASP A 1 801 ? -0.508 12.944 -4.273 1.00 80.50 801 ASP A C 1
ATOM 6176 O O . ASP A 1 801 ? -0.702 14.163 -4.191 1.00 80.50 801 ASP A O 1
ATOM 6180 N N . GLU A 1 802 ? -0.567 12.306 -5.438 1.00 74.19 802 GLU A N 1
ATOM 6181 C CA . GLU A 1 802 ? -0.897 12.962 -6.704 1.00 74.19 802 GLU A CA 1
ATOM 6182 C C . GLU A 1 802 ? -2.399 12.970 -6.997 1.00 74.19 802 GLU A C 1
ATOM 6184 O O . GLU A 1 802 ? -2.833 13.676 -7.913 1.00 74.19 802 GLU A O 1
ATOM 6189 N N . PHE A 1 803 ? -3.194 12.241 -6.213 1.00 70.31 803 PHE A N 1
ATOM 6190 C CA . PHE A 1 803 ? -4.629 12.066 -6.421 1.00 70.31 803 PHE A CA 1
ATOM 6191 C C . PHE A 1 803 ? -5.481 12.873 -5.453 1.00 70.31 803 PHE A C 1
ATOM 6193 O O . PHE A 1 803 ? -6.557 13.344 -5.822 1.00 70.31 803 PHE A O 1
ATOM 6200 N N . ILE A 1 804 ? -5.010 13.049 -4.224 1.00 68.81 804 ILE A N 1
ATOM 6201 C CA . ILE A 1 804 ? -5.772 13.713 -3.176 1.00 68.81 804 ILE A CA 1
ATOM 6202 C C . ILE A 1 804 ? -5.291 15.143 -3.033 1.00 68.81 804 ILE A C 1
ATOM 6204 O O . ILE A 1 804 ? -4.178 15.428 -2.590 1.00 68.81 804 ILE A O 1
ATOM 6208 N N . VAL A 1 805 ? -6.176 16.053 -3.432 1.00 66.19 805 VAL A N 1
ATOM 6209 C CA . VAL A 1 805 ? -5.961 17.492 -3.357 1.00 66.19 805 VAL A CA 1
ATOM 6210 C C . VAL A 1 805 ? -7.040 18.095 -2.471 1.00 66.19 805 VAL A C 1
ATOM 6212 O O . VAL A 1 805 ? -8.200 18.224 -2.873 1.00 66.19 805 VAL A O 1
ATOM 6215 N N . ASP A 1 806 ? -6.637 18.485 -1.268 1.00 64.06 806 ASP A N 1
ATOM 6216 C CA . ASP A 1 806 ? -7.458 19.297 -0.381 1.00 64.06 806 ASP A CA 1
ATOM 6217 C C . ASP A 1 806 ? -7.207 20.786 -0.687 1.00 64.06 806 ASP A C 1
ATOM 6219 O O . ASP A 1 806 ? -6.053 21.227 -0.645 1.00 64.06 806 ASP A O 1
ATOM 6223 N N . PRO A 1 807 ? -8.240 21.576 -1.031 1.00 60.28 807 PRO A N 1
ATOM 6224 C CA . PRO A 1 807 ? -8.090 23.003 -1.311 1.00 60.28 807 PRO A CA 1
ATOM 6225 C C . PRO A 1 807 ? -7.553 23.820 -0.127 1.00 60.28 807 PRO A C 1
ATOM 6227 O O . PRO A 1 807 ? -6.907 24.842 -0.346 1.00 60.28 807 PRO A O 1
ATOM 6230 N N . GLU A 1 808 ? -7.813 23.387 1.107 1.00 59.56 808 GLU A N 1
ATOM 6231 C CA . GLU A 1 808 ? -7.407 24.071 2.336 1.00 59.56 808 GLU A CA 1
ATOM 6232 C C . GLU A 1 808 ? -6.084 23.518 2.885 1.00 59.56 808 GLU A C 1
ATOM 6234 O O . GLU A 1 808 ? -5.243 24.282 3.361 1.00 59.56 808 GLU A O 1
ATOM 6239 N N . LYS A 1 809 ? -5.874 22.198 2.794 1.00 59.25 809 LYS A N 1
ATOM 6240 C CA . LYS A 1 809 ? -4.726 21.497 3.409 1.00 59.25 809 LYS A CA 1
ATOM 6241 C C . LYS A 1 809 ? -3.608 21.128 2.426 1.00 59.25 809 LYS A C 1
ATOM 6243 O O . LYS A 1 809 ? -2.505 20.775 2.844 1.00 59.25 809 LYS A O 1
ATOM 6248 N N . GLY A 1 810 ? -3.852 21.226 1.122 1.00 68.50 810 GLY A N 1
ATOM 6249 C CA . GLY A 1 810 ? -2.915 20.807 0.080 1.00 68.50 810 GLY A CA 1
ATOM 6250 C C . GLY A 1 810 ? -2.839 19.285 -0.095 1.00 68.50 810 GLY A C 1
ATOM 6251 O O . GLY A 1 810 ? -3.761 18.549 0.247 1.00 68.50 810 GLY A O 1
ATOM 6252 N N . ARG A 1 811 ? -1.737 18.802 -0.684 1.00 77.12 811 ARG A N 1
ATOM 6253 C CA . ARG A 1 811 ? -1.508 17.367 -0.939 1.00 77.12 811 ARG A CA 1
ATOM 6254 C C . ARG A 1 811 ? -0.855 16.675 0.267 1.00 77.12 811 ARG A C 1
ATOM 6256 O O . ARG A 1 811 ? 0.193 17.174 0.706 1.00 77.12 811 ARG A O 1
ATOM 6263 N N . PRO A 1 812 ? -1.388 15.529 0.736 1.00 77.81 812 PRO A N 1
ATOM 6264 C CA . PRO A 1 812 ? -0.775 14.711 1.783 1.00 77.81 812 PRO A CA 1
ATOM 6265 C C . PRO A 1 812 ? 0.658 14.289 1.448 1.00 77.81 812 PRO A C 1
ATOM 6267 O O . PRO A 1 812 ? 0.982 14.021 0.291 1.00 77.81 812 PRO A O 1
ATOM 6270 N N . VAL A 1 813 ? 1.519 14.219 2.466 1.00 81.88 813 VAL A N 1
ATOM 6271 C CA . VAL A 1 813 ? 2.888 13.695 2.347 1.00 81.88 813 VAL A CA 1
ATOM 6272 C C . VAL A 1 813 ? 2.859 12.201 2.652 1.00 81.88 813 VAL A C 1
ATOM 6274 O O . VAL A 1 813 ? 2.468 11.808 3.747 1.00 81.88 813 VAL A O 1
ATOM 6277 N N . ILE A 1 814 ? 3.278 11.382 1.691 1.00 83.94 814 ILE A N 1
ATOM 6278 C CA . ILE A 1 814 ? 3.208 9.913 1.770 1.00 83.94 814 ILE A CA 1
ATOM 6279 C C . ILE A 1 814 ? 4.590 9.247 1.763 1.00 83.94 814 ILE A C 1
ATOM 6281 O O . ILE A 1 814 ? 4.701 8.047 1.991 1.00 83.94 814 ILE A O 1
ATOM 6285 N N . ALA A 1 815 ? 5.652 10.022 1.536 1.00 89.31 815 ALA A N 1
ATOM 6286 C CA . ALA A 1 815 ? 7.038 9.579 1.614 1.00 89.31 815 ALA A CA 1
ATOM 6287 C C . ALA A 1 815 ? 7.958 10.754 1.993 1.00 89.31 815 ALA A C 1
ATOM 6289 O O . ALA A 1 815 ? 7.605 11.909 1.743 1.00 89.31 815 ALA A O 1
ATOM 6290 N N . PRO A 1 816 ? 9.151 10.503 2.564 1.00 89.06 816 PRO A N 1
ATOM 6291 C CA . PRO A 1 816 ? 10.097 11.569 2.911 1.00 89.06 816 PRO A CA 1
ATOM 6292 C C . PRO A 1 816 ? 10.633 12.314 1.676 1.00 89.06 816 PRO A C 1
ATOM 6294 O O . PRO A 1 816 ? 10.871 13.519 1.730 1.00 89.06 816 PRO A O 1
ATOM 6297 N N . PHE A 1 817 ? 10.770 11.621 0.548 1.00 93.12 817 PHE A N 1
ATOM 6298 C CA . PHE A 1 817 ? 11.131 12.150 -0.768 1.00 93.12 817 PHE A CA 1
ATOM 6299 C C . PHE A 1 817 ? 10.558 11.222 -1.849 1.00 93.12 817 PHE A C 1
ATOM 6301 O O . PHE A 1 817 ? 10.086 10.134 -1.537 1.00 93.12 817 PHE A O 1
ATOM 6308 N N . THR A 1 818 ? 10.578 11.635 -3.116 1.00 95.50 818 THR A N 1
ATOM 6309 C CA . THR A 1 818 ? 10.138 10.784 -4.235 1.00 95.50 818 THR A CA 1
ATOM 6310 C C . THR A 1 818 ? 11.220 9.756 -4.578 1.00 95.50 818 THR A C 1
ATOM 6312 O O . THR A 1 818 ? 12.376 10.137 -4.767 1.00 95.50 818 THR A O 1
ATOM 6315 N N . PHE A 1 819 ? 10.873 8.471 -4.713 1.00 96.62 819 PHE A N 1
ATOM 6316 C CA . PHE A 1 819 ? 11.844 7.396 -4.973 1.00 96.62 819 PHE A CA 1
ATOM 6317 C C . PHE A 1 819 ? 11.315 6.278 -5.888 1.00 96.62 819 PHE A C 1
ATOM 6319 O O . PHE A 1 819 ? 10.111 6.097 -6.057 1.00 96.62 819 PHE A O 1
ATOM 6326 N N . VAL A 1 820 ? 12.244 5.512 -6.475 1.00 97.69 820 VAL A N 1
ATOM 6327 C CA . VAL A 1 820 ? 11.976 4.232 -7.162 1.00 97.69 820 VAL A CA 1
ATOM 6328 C C . VAL A 1 820 ? 12.063 3.104 -6.133 1.00 97.69 820 VAL A C 1
ATOM 6330 O O . VAL A 1 820 ? 13.012 3.077 -5.349 1.00 97.69 820 VAL A O 1
ATOM 6333 N N . ALA A 1 821 ? 11.104 2.178 -6.125 1.00 97.38 821 ALA A N 1
ATOM 6334 C CA . ALA A 1 821 ? 11.021 1.108 -5.127 1.00 97.38 821 ALA A CA 1
ATOM 6335 C C . ALA A 1 821 ? 12.262 0.187 -5.145 1.00 97.38 821 ALA A C 1
ATOM 6337 O O . ALA A 1 821 ? 12.922 0.025 -6.172 1.00 97.38 821 ALA A O 1
ATOM 6338 N N . GLN A 1 822 ? 12.602 -0.441 -4.015 1.00 97.38 822 GLN A N 1
ATOM 6339 C CA . GLN A 1 822 ? 13.827 -1.257 -3.921 1.00 97.38 822 GLN A CA 1
ATOM 6340 C C . GLN A 1 822 ? 13.724 -2.590 -4.673 1.00 97.38 822 GLN A C 1
ATOM 6342 O O . GLN A 1 822 ? 14.719 -3.058 -5.230 1.00 97.38 822 GLN A O 1
ATOM 6347 N N . LEU A 1 823 ? 12.536 -3.206 -4.728 1.00 97.81 823 LEU A N 1
ATOM 6348 C CA . LEU A 1 823 ? 12.331 -4.470 -5.442 1.00 97.81 823 LEU A CA 1
ATOM 6349 C C . LEU A 1 823 ? 12.732 -4.374 -6.929 1.00 97.81 823 LEU A C 1
ATOM 6351 O O . LEU A 1 823 ? 13.597 -5.150 -7.340 1.00 97.81 823 LEU A O 1
ATOM 6355 N N . PRO A 1 824 ? 12.214 -3.426 -7.740 1.00 98.12 824 PRO A N 1
ATOM 6356 C CA . PRO A 1 824 ? 12.628 -3.308 -9.137 1.00 98.12 824 PRO A CA 1
ATOM 6357 C C . PRO A 1 824 ? 14.120 -2.995 -9.298 1.00 98.12 824 PRO A C 1
ATOM 6359 O O . PRO A 1 824 ? 14.754 -3.560 -10.187 1.00 98.12 824 PRO A O 1
ATOM 6362 N N . GLN A 1 825 ? 14.719 -2.185 -8.416 1.00 98.19 825 GLN A N 1
ATOM 6363 C CA . GLN A 1 825 ? 16.170 -1.955 -8.428 1.00 98.19 825 GLN A CA 1
ATOM 6364 C C . GLN A 1 825 ? 16.946 -3.277 -8.297 1.00 98.19 825 GLN A C 1
ATOM 6366 O O . GLN A 1 825 ? 17.854 -3.559 -9.079 1.00 98.19 825 GLN A O 1
ATOM 6371 N N . GLN A 1 826 ? 16.565 -4.127 -7.342 1.00 97.38 826 GLN A N 1
ATOM 6372 C CA . GLN A 1 826 ? 17.224 -5.413 -7.117 1.00 97.38 826 GLN A CA 1
ATOM 6373 C C . GLN A 1 826 ? 16.959 -6.446 -8.225 1.00 97.38 826 GLN A C 1
ATOM 6375 O O . GLN A 1 826 ? 17.834 -7.279 -8.488 1.00 97.38 826 GLN A O 1
ATOM 6380 N N . LEU A 1 827 ? 15.802 -6.388 -8.895 1.00 97.88 827 LEU A N 1
ATOM 6381 C CA . LEU A 1 827 ? 15.518 -7.206 -10.080 1.00 97.88 827 LEU A CA 1
ATOM 6382 C C . LEU A 1 827 ? 16.457 -6.837 -11.239 1.00 97.88 827 LEU A C 1
ATOM 6384 O O . LEU A 1 827 ? 17.099 -7.721 -11.813 1.00 97.88 827 LEU A O 1
ATOM 6388 N N . LEU A 1 828 ? 16.601 -5.539 -11.530 1.00 98.06 828 LEU A N 1
ATOM 6389 C CA . LEU A 1 828 ? 17.496 -5.033 -12.578 1.00 98.06 828 LEU A CA 1
ATOM 6390 C C . LEU A 1 828 ? 18.962 -5.402 -12.292 1.00 98.06 828 LEU A C 1
ATOM 6392 O O . LEU A 1 828 ? 19.667 -5.874 -13.182 1.00 98.06 828 LEU A O 1
ATOM 6396 N N . LEU A 1 829 ? 19.418 -5.290 -11.037 1.00 96.75 829 LEU A N 1
ATOM 6397 C CA . LEU A 1 829 ? 20.796 -5.647 -10.655 1.00 96.75 829 LEU A CA 1
ATOM 6398 C C . LEU A 1 829 ? 21.119 -7.139 -10.780 1.00 96.75 829 LEU A C 1
ATOM 6400 O O . LEU A 1 829 ? 22.288 -7.513 -10.904 1.00 96.75 829 LEU A O 1
ATOM 6404 N N . ARG A 1 830 ? 20.097 -7.999 -10.785 1.00 95.06 830 ARG A N 1
ATOM 6405 C CA . ARG A 1 830 ? 20.239 -9.442 -11.028 1.00 95.06 830 ARG A CA 1
ATOM 6406 C C . ARG A 1 830 ? 20.119 -9.816 -12.504 1.00 95.06 830 ARG A C 1
ATOM 6408 O O . ARG A 1 830 ? 20.276 -10.990 -12.829 1.00 95.06 830 ARG A O 1
ATOM 6415 N N . GLY A 1 831 ? 19.920 -8.841 -13.391 1.00 94.31 831 GLY A N 1
ATOM 6416 C CA . GLY A 1 831 ? 19.935 -9.021 -14.843 1.00 94.31 831 GLY A CA 1
ATOM 6417 C C . GLY A 1 831 ? 18.564 -8.971 -15.521 1.00 94.31 831 GLY A C 1
ATOM 6418 O O . GLY A 1 831 ? 18.495 -9.237 -16.722 1.00 94.31 831 GLY A O 1
ATOM 6419 N N . ALA A 1 832 ? 17.487 -8.628 -14.804 1.00 96.56 832 ALA A N 1
ATOM 6420 C CA . ALA A 1 832 ? 16.215 -8.361 -15.470 1.00 96.56 832 ALA A CA 1
ATOM 6421 C C . ALA A 1 832 ? 16.400 -7.227 -16.497 1.00 96.56 832 ALA A C 1
ATOM 6423 O O . ALA A 1 832 ? 17.041 -6.217 -16.202 1.00 96.56 832 ALA A O 1
ATOM 6424 N N . LEU A 1 833 ? 15.851 -7.397 -17.701 1.00 96.88 833 LEU A N 1
ATOM 6425 C CA . LEU A 1 833 ? 15.976 -6.423 -18.790 1.00 96.88 833 LEU A CA 1
ATOM 6426 C C . LEU A 1 833 ? 15.207 -5.143 -18.473 1.00 96.88 833 LEU A C 1
ATOM 6428 O O . LEU A 1 833 ? 15.696 -4.039 -18.713 1.00 96.88 833 LEU A O 1
ATOM 6432 N N . GLY A 1 834 ? 14.024 -5.314 -17.886 1.00 97.56 834 GLY A N 1
ATOM 6433 C CA . GLY A 1 834 ? 13.189 -4.227 -17.417 1.00 97.56 834 GLY A CA 1
ATOM 6434 C C . GLY A 1 834 ? 12.112 -4.695 -16.452 1.00 97.56 834 GLY A C 1
ATOM 6435 O O . GLY A 1 834 ? 11.757 -5.878 -16.390 1.00 97.56 834 GLY A O 1
ATOM 6436 N N . VAL A 1 835 ? 11.597 -3.734 -15.696 1.00 98.31 835 VAL A N 1
ATOM 6437 C CA . VAL A 1 835 ? 10.474 -3.903 -14.783 1.00 98.31 835 VAL A CA 1
ATOM 6438 C C . VAL A 1 835 ? 9.434 -2.850 -15.119 1.00 98.31 835 VAL A C 1
ATOM 6440 O O . VAL A 1 835 ? 9.736 -1.662 -15.129 1.00 98.31 835 VAL A O 1
ATOM 6443 N N . VAL A 1 836 ? 8.213 -3.286 -15.381 1.00 96.44 836 VAL A N 1
ATOM 6444 C CA . VAL A 1 836 ? 7.056 -2.416 -15.568 1.00 96.44 836 VAL A CA 1
ATOM 6445 C C . VAL A 1 836 ? 6.207 -2.506 -14.311 1.00 96.44 836 VAL A C 1
ATOM 6447 O O . VAL A 1 836 ? 5.874 -3.607 -13.881 1.00 96.44 836 VAL A O 1
ATOM 6450 N N . GLY A 1 837 ? 5.846 -1.380 -13.709 1.00 93.69 837 GLY A N 1
ATOM 6451 C CA . GLY A 1 837 ? 4.994 -1.370 -12.520 1.00 93.69 837 GLY A CA 1
ATOM 6452 C C . GLY A 1 837 ? 4.402 0.002 -12.245 1.00 93.69 837 GLY A C 1
ATOM 6453 O O . GLY A 1 837 ? 4.669 0.945 -12.985 1.00 93.69 837 GLY A O 1
ATOM 6454 N N . HIS A 1 838 ? 3.615 0.117 -11.177 1.00 90.81 838 HIS A N 1
ATOM 6455 C CA . HIS A 1 838 ? 2.965 1.380 -10.832 1.00 90.81 838 HIS A CA 1
ATOM 6456 C C . HIS A 1 838 ? 3.850 2.258 -9.956 1.00 90.81 838 HIS A C 1
ATOM 6458 O O . HIS A 1 838 ? 4.395 1.811 -8.940 1.00 90.81 838 HIS A O 1
ATOM 6464 N N . VAL A 1 839 ? 3.941 3.531 -10.314 1.00 88.94 839 VAL A N 1
ATOM 6465 C CA . VAL A 1 839 ? 4.273 4.581 -9.357 1.00 88.94 839 VAL A CA 1
ATOM 6466 C C . VAL A 1 839 ? 2.988 4.954 -8.622 1.00 88.94 839 VAL A C 1
ATOM 6468 O O . VAL A 1 839 ? 1.952 5.145 -9.246 1.00 88.94 839 VAL A O 1
ATOM 6471 N N . GLU A 1 840 ? 3.037 5.047 -7.294 1.00 84.25 840 GLU A N 1
ATOM 6472 C CA . GLU A 1 840 ? 1.864 5.357 -6.463 1.00 84.25 840 GLU A CA 1
ATOM 6473 C C . GLU A 1 840 ? 0.770 4.262 -6.476 1.00 84.25 840 GLU A C 1
ATOM 6475 O O . GLU A 1 840 ? 1.081 3.095 -6.262 1.00 84.25 840 GLU A O 1
ATOM 6480 N N . ARG A 1 841 ? -0.522 4.587 -6.633 1.00 78.88 841 ARG A N 1
ATOM 6481 C CA . ARG A 1 841 ? -1.618 3.612 -6.481 1.00 78.88 841 ARG A CA 1
ATOM 6482 C C . ARG A 1 841 ? -1.949 2.897 -7.796 1.00 78.88 841 ARG A C 1
ATOM 6484 O O . ARG A 1 841 ? -2.004 3.530 -8.843 1.00 78.88 841 ARG A O 1
ATOM 6491 N N . ALA A 1 842 ? -2.227 1.598 -7.691 1.00 71.12 842 ALA A N 1
ATOM 6492 C CA . ALA A 1 842 ? -2.755 0.723 -8.737 1.00 71.12 842 ALA A CA 1
ATOM 6493 C C . ALA A 1 842 ? -4.235 0.414 -8.464 1.00 71.12 842 ALA A C 1
ATOM 6495 O O . ALA A 1 842 ? -4.602 0.040 -7.343 1.00 71.12 842 ALA A O 1
ATOM 6496 N N . TRP A 1 843 ? -5.088 0.521 -9.475 1.00 65.19 843 TRP A N 1
ATOM 6497 C CA . TRP A 1 843 ? -6.542 0.464 -9.344 1.00 65.19 843 TRP A CA 1
ATOM 6498 C C . TRP A 1 843 ? -7.145 -0.684 -10.149 1.00 65.19 843 TRP A C 1
ATOM 6500 O O . TRP A 1 843 ? -6.708 -1.018 -11.240 1.00 65.19 843 TRP A O 1
ATOM 6510 N N . THR A 1 844 ? -8.224 -1.281 -9.645 1.00 55.69 844 THR A N 1
ATOM 6511 C CA . THR A 1 844 ? -8.902 -2.404 -10.328 1.00 55.69 844 THR A CA 1
ATOM 6512 C C . THR A 1 844 ? -9.653 -2.007 -11.613 1.00 55.69 844 THR A C 1
ATOM 6514 O O . THR A 1 844 ? -10.182 -2.869 -12.309 1.00 55.69 844 THR A O 1
ATOM 6517 N N . TYR A 1 845 ? -9.676 -0.717 -11.963 1.00 57.12 845 TYR A N 1
ATOM 6518 C CA . TYR A 1 845 ? -10.406 -0.172 -13.113 1.00 57.12 845 TYR A CA 1
ATOM 6519 C C . TYR A 1 845 ? -9.598 -0.145 -14.422 1.00 57.12 845 TYR A C 1
ATOM 6521 O O . TYR A 1 845 ? -10.174 0.094 -15.483 1.00 57.12 845 TYR A O 1
ATOM 6529 N N . GLY A 1 846 ? -8.297 -0.466 -14.390 1.00 54.50 846 GLY A N 1
ATOM 6530 C CA . GLY A 1 846 ? -7.490 -0.660 -15.602 1.00 54.50 846 GLY A CA 1
ATOM 6531 C C . GLY A 1 846 ? -7.913 -1.868 -16.449 1.00 54.50 846 GLY A C 1
ATOM 6532 O O . GLY A 1 846 ? -7.635 -1.910 -17.645 1.00 54.50 846 GLY A O 1
ATOM 6533 N N . PHE A 1 847 ? -8.627 -2.832 -15.854 1.00 56.47 847 PHE A N 1
ATOM 6534 C CA . PHE A 1 847 ? -9.075 -4.068 -16.512 1.00 56.47 847 PHE A CA 1
ATOM 6535 C C . PHE A 1 847 ? -10.553 -4.408 -16.256 1.00 56.47 847 PHE A C 1
ATOM 6537 O O . PHE A 1 847 ? -11.008 -5.489 -16.626 1.00 56.47 847 PHE A O 1
ATOM 6544 N N . SER A 1 848 ? -11.331 -3.515 -15.640 1.00 53.69 848 SER A N 1
ATOM 6545 C CA . SER A 1 848 ? -12.730 -3.786 -15.295 1.00 53.69 848 SER A CA 1
ATOM 6546 C C . SER A 1 848 ? -13.558 -2.499 -15.292 1.00 53.69 848 SER A C 1
ATOM 6548 O O . SER A 1 848 ? -13.263 -1.563 -14.555 1.00 53.69 848 SER A O 1
ATOM 6550 N N . MET A 1 849 ? -14.585 -2.448 -16.146 1.00 51.09 849 MET A N 1
ATOM 6551 C CA . MET A 1 849 ? -15.573 -1.363 -16.236 1.00 51.09 849 MET A CA 1
ATOM 6552 C C . MET A 1 849 ? -16.961 -1.995 -16.114 1.00 51.09 849 MET A C 1
ATOM 6554 O O . MET A 1 849 ? -17.201 -3.040 -16.727 1.00 51.09 849 MET A O 1
ATOM 6558 N N . ASP A 1 850 ? -17.863 -1.386 -15.344 1.00 46.19 850 ASP A N 1
ATOM 6559 C CA . ASP A 1 850 ? -19.185 -1.958 -15.068 1.00 46.19 850 ASP A CA 1
ATOM 6560 C C . ASP A 1 850 ? -19.932 -2.364 -16.349 1.00 46.19 850 ASP A C 1
ATOM 6562 O O . ASP A 1 850 ? -20.062 -1.597 -17.303 1.00 46.19 850 ASP A O 1
ATOM 6566 N N . GLY A 1 851 ? -20.418 -3.609 -16.371 1.00 40.44 851 GLY A N 1
ATOM 6567 C CA . GLY A 1 851 ? -21.181 -4.181 -17.486 1.00 40.44 851 GLY A CA 1
ATOM 6568 C C . GLY A 1 851 ? -20.350 -4.815 -18.612 1.00 40.44 851 GLY A C 1
ATOM 6569 O O . GLY A 1 851 ? -20.918 -5.535 -19.436 1.00 40.44 851 GLY A O 1
ATOM 6570 N N . ALA A 1 852 ? -19.025 -4.634 -18.642 1.00 41.53 852 ALA A N 1
ATOM 6571 C CA . ALA A 1 852 ? -18.132 -5.328 -19.572 1.00 41.53 852 ALA A CA 1
ATOM 6572 C C . ALA A 1 852 ? -17.424 -6.514 -18.885 1.00 41.53 852 ALA A C 1
ATOM 6574 O O . ALA A 1 852 ? -17.006 -6.418 -17.736 1.00 41.53 852 ALA A O 1
ATOM 6575 N N . ARG A 1 853 ? -17.250 -7.646 -19.591 1.00 49.25 853 ARG A N 1
ATOM 6576 C CA . ARG A 1 853 ? -16.327 -8.715 -19.144 1.00 49.25 853 ARG A CA 1
ATOM 6577 C C . ARG A 1 853 ? -14.918 -8.122 -18.973 1.00 49.25 853 ARG A C 1
ATOM 6579 O O . ARG A 1 853 ? -14.571 -7.222 -19.737 1.00 49.25 853 ARG A O 1
ATOM 6586 N N . GLY A 1 854 ? -14.135 -8.643 -18.019 1.00 56.62 854 GLY A N 1
ATOM 6587 C CA . GLY A 1 854 ? -12.764 -8.191 -17.738 1.00 56.62 854 GLY A CA 1
ATOM 6588 C C . GLY A 1 854 ? -11.956 -7.924 -19.015 1.00 56.62 854 GLY A C 1
ATOM 6589 O O . GLY A 1 854 ? -11.957 -8.736 -19.944 1.00 56.62 854 GLY A O 1
ATOM 6590 N N . GLN A 1 855 ? -11.335 -6.748 -19.082 1.00 65.12 855 GLN A N 1
ATOM 6591 C CA . GLN A 1 855 ? -10.621 -6.231 -20.244 1.00 65.12 855 GLN A CA 1
ATOM 6592 C C . GLN A 1 855 ? -9.113 -6.426 -20.067 1.00 65.12 855 GLN A C 1
ATOM 6594 O O . GLN A 1 855 ? -8.405 -5.556 -19.568 1.00 65.12 855 GLN A O 1
ATOM 6599 N N . THR A 1 856 ? -8.611 -7.590 -20.480 1.00 81.19 856 THR A N 1
ATOM 6600 C CA . THR A 1 856 ? -7.185 -7.949 -20.410 1.00 81.19 856 THR A CA 1
ATOM 6601 C C . THR A 1 856 ? -6.372 -7.513 -21.628 1.00 81.19 856 THR A C 1
ATOM 6603 O O . THR A 1 856 ? -5.153 -7.674 -21.630 1.00 81.19 856 THR A O 1
ATOM 6606 N N . GLN A 1 857 ? -7.004 -6.925 -22.649 1.00 81.44 857 GLN A N 1
ATOM 6607 C CA . GLN A 1 857 ? -6.408 -6.672 -23.967 1.00 81.44 857 GLN A CA 1
ATOM 6608 C C . GLN A 1 857 ? -5.124 -5.836 -23.903 1.00 81.44 857 GLN A C 1
ATOM 6610 O O . GLN A 1 857 ? -4.192 -6.096 -24.657 1.00 81.44 857 GLN A O 1
ATOM 6615 N N . ALA A 1 858 ? -5.056 -4.859 -22.994 1.00 80.88 858 ALA A N 1
ATOM 6616 C CA . ALA A 1 858 ? -3.863 -4.037 -22.798 1.00 80.88 858 ALA A CA 1
ATOM 6617 C C . ALA A 1 858 ? -2.644 -4.887 -22.409 1.00 80.88 858 ALA A C 1
ATOM 6619 O O . ALA A 1 858 ? -1.582 -4.791 -23.017 1.00 80.88 858 ALA A O 1
ATOM 6620 N N . PHE A 1 859 ? -2.822 -5.776 -21.431 1.00 88.31 859 PHE A N 1
ATOM 6621 C CA . PHE A 1 859 ? -1.774 -6.679 -20.966 1.00 88.31 859 PHE A CA 1
ATOM 6622 C C . PHE A 1 859 ? -1.471 -7.782 -21.982 1.00 88.31 859 PHE A C 1
ATOM 6624 O O . PHE A 1 859 ? -0.312 -8.160 -22.138 1.00 88.31 859 PHE A O 1
ATOM 6631 N N . GLU A 1 860 ? -2.488 -8.285 -22.689 1.00 91.62 860 GLU A N 1
ATOM 6632 C CA . GLU A 1 860 ? -2.314 -9.242 -23.787 1.00 91.62 860 GLU A CA 1
ATOM 6633 C C . GLU A 1 860 ? -1.426 -8.670 -24.898 1.00 91.62 860 GLU A C 1
ATOM 6635 O O . GLU A 1 860 ? -0.536 -9.369 -25.384 1.00 91.62 860 GLU A O 1
ATOM 6640 N N . ASP A 1 861 ? -1.635 -7.405 -25.279 1.00 89.56 861 ASP A N 1
ATOM 6641 C CA . ASP A 1 861 ? -0.838 -6.733 -26.308 1.00 89.56 861 ASP A CA 1
ATOM 6642 C C . ASP A 1 861 ? 0.609 -6.524 -25.850 1.00 89.56 861 ASP A C 1
ATOM 6644 O O . ASP A 1 861 ? 1.531 -6.933 -26.556 1.00 89.56 861 ASP A O 1
ATOM 6648 N N . VAL A 1 862 ? 0.822 -6.005 -24.634 1.00 91.44 862 VAL A N 1
ATOM 6649 C CA . VAL A 1 862 ? 2.169 -5.818 -24.064 1.00 91.44 862 VAL A CA 1
ATOM 6650 C C . VAL A 1 862 ? 2.912 -7.153 -23.993 1.00 91.44 862 VAL A C 1
ATOM 6652 O O . VAL A 1 862 ? 4.005 -7.284 -24.543 1.00 91.44 862 VAL A O 1
ATOM 6655 N N . ILE A 1 863 ? 2.309 -8.185 -23.389 1.00 94.56 863 ILE A N 1
ATOM 6656 C CA . ILE A 1 863 ? 2.913 -9.524 -23.313 1.00 94.56 863 ILE A CA 1
ATOM 6657 C C . ILE A 1 863 ? 3.168 -10.069 -24.721 1.00 94.56 863 ILE A C 1
ATOM 6659 O O . ILE A 1 863 ? 4.244 -10.607 -24.974 1.00 94.56 863 ILE A O 1
ATOM 6663 N N . GLY A 1 864 ? 2.211 -9.913 -25.639 1.00 94.00 864 GLY A N 1
ATOM 6664 C CA . GLY A 1 864 ? 2.311 -10.336 -27.032 1.00 94.00 864 GLY A CA 1
ATOM 6665 C C . GLY A 1 864 ? 3.505 -9.714 -27.759 1.00 94.00 864 GLY A C 1
ATOM 6666 O O . GLY A 1 864 ? 4.286 -10.430 -28.385 1.00 94.00 864 GLY A O 1
ATOM 6667 N N . ARG A 1 865 ? 3.687 -8.396 -27.641 1.00 93.44 865 ARG A N 1
ATOM 6668 C CA . ARG A 1 865 ? 4.818 -7.661 -28.224 1.00 93.44 865 ARG A CA 1
ATOM 6669 C C . ARG A 1 865 ? 6.146 -8.110 -27.623 1.00 93.44 865 ARG A C 1
ATOM 6671 O O . ARG A 1 865 ? 7.087 -8.368 -28.375 1.00 93.44 865 ARG A O 1
ATOM 6678 N N . LEU A 1 866 ? 6.206 -8.285 -26.302 1.00 94.88 866 LEU A N 1
ATOM 6679 C CA . LEU A 1 866 ? 7.402 -8.771 -25.613 1.00 94.88 866 LEU A CA 1
ATOM 6680 C C . LEU A 1 866 ? 7.815 -10.160 -26.116 1.00 94.88 866 LEU A C 1
ATOM 6682 O O . LEU A 1 866 ? 8.961 -10.343 -26.524 1.00 94.88 866 LEU A O 1
ATOM 6686 N N . VAL A 1 867 ? 6.896 -11.134 -26.152 1.00 94.94 867 VAL A N 1
ATOM 6687 C CA . VAL A 1 867 ? 7.219 -12.492 -26.638 1.00 94.94 867 VAL A CA 1
ATOM 6688 C C . VAL A 1 867 ? 7.533 -12.540 -28.134 1.00 94.94 867 VAL A C 1
ATOM 6690 O O . VAL A 1 867 ? 8.203 -13.466 -28.585 1.00 94.94 867 VAL A O 1
ATOM 6693 N N . ALA A 1 868 ? 7.076 -11.546 -28.900 1.00 93.50 868 ALA A N 1
ATOM 6694 C CA . ALA A 1 868 ? 7.434 -11.356 -30.303 1.00 93.50 868 ALA A CA 1
ATOM 6695 C C . ALA A 1 868 ? 8.796 -10.666 -30.497 1.00 93.50 868 ALA A C 1
ATOM 6697 O O . ALA A 1 868 ? 9.199 -10.439 -31.639 1.00 93.50 868 ALA A O 1
ATOM 6698 N N . GLY A 1 869 ? 9.501 -10.318 -29.415 1.00 92.44 869 GLY A N 1
ATOM 6699 C CA . GLY A 1 869 ? 10.828 -9.714 -29.492 1.00 92.44 869 GLY A CA 1
ATOM 6700 C C . GLY A 1 869 ? 10.855 -8.214 -29.719 1.00 92.44 869 GLY A C 1
ATOM 6701 O O . GLY A 1 869 ? 11.900 -7.685 -30.103 1.00 92.44 869 GLY A O 1
ATOM 6702 N N . LYS A 1 870 ? 9.721 -7.532 -29.536 1.00 94.06 870 LYS A N 1
ATOM 6703 C CA . LYS A 1 870 ? 9.679 -6.071 -29.582 1.00 94.06 870 LYS A CA 1
ATOM 6704 C C . LYS A 1 870 ? 10.453 -5.494 -28.403 1.00 94.06 870 LYS A C 1
ATOM 6706 O O . LYS A 1 870 ? 10.565 -6.126 -27.346 1.00 94.06 870 LYS A O 1
ATOM 6711 N N . ARG A 1 871 ? 11.016 -4.306 -28.603 1.00 95.06 871 ARG A N 1
ATOM 6712 C CA . ARG A 1 871 ? 11.728 -3.582 -27.546 1.00 95.06 871 ARG A CA 1
ATOM 6713 C C . ARG A 1 871 ? 10.788 -3.173 -26.429 1.00 95.06 871 ARG A C 1
ATOM 6715 O O . ARG A 1 871 ? 9.601 -2.965 -26.654 1.00 95.06 871 ARG A O 1
ATOM 6722 N N . LEU A 1 872 ? 11.322 -3.064 -25.218 1.00 95.62 872 LEU A N 1
ATOM 6723 C CA . LEU A 1 872 ? 10.521 -2.792 -24.028 1.00 95.62 872 LEU A CA 1
ATOM 6724 C C . LEU A 1 872 ? 9.699 -1.507 -24.174 1.00 95.62 872 LEU A C 1
ATOM 6726 O O . LEU A 1 872 ? 8.496 -1.546 -23.949 1.00 95.62 872 LEU A O 1
ATOM 6730 N N . GLY A 1 873 ? 10.319 -0.411 -24.624 1.00 93.12 873 GLY A N 1
ATOM 6731 C CA . GLY A 1 873 ? 9.644 0.880 -24.780 1.00 93.12 873 GLY A CA 1
ATOM 6732 C C . GLY A 1 873 ? 8.525 0.865 -25.827 1.00 93.12 873 GLY A C 1
ATOM 6733 O O . GLY A 1 873 ? 7.469 1.443 -25.594 1.00 93.12 873 GLY A O 1
ATOM 6734 N N . SER A 1 874 ? 8.710 0.166 -26.956 1.00 90.62 874 SER A N 1
ATOM 6735 C CA . SER A 1 874 ? 7.662 0.024 -27.983 1.00 90.62 874 SER A CA 1
ATOM 6736 C C . SER A 1 874 ? 6.582 -0.984 -27.575 1.00 90.62 874 SER A C 1
ATOM 6738 O O . SER A 1 874 ? 5.425 -0.868 -27.982 1.00 90.62 874 SER A O 1
ATOM 6740 N N . ALA A 1 875 ? 6.933 -1.980 -26.757 1.00 90.75 875 ALA A N 1
ATOM 6741 C CA . ALA A 1 875 ? 5.997 -2.966 -26.236 1.00 90.75 875 ALA A CA 1
ATOM 6742 C C . ALA A 1 875 ? 5.047 -2.376 -25.184 1.00 90.75 875 ALA A C 1
ATOM 6744 O O . ALA A 1 875 ? 3.901 -2.812 -25.114 1.00 90.75 875 ALA A O 1
ATOM 6745 N N . THR A 1 876 ? 5.494 -1.395 -24.394 1.00 87.44 876 THR A N 1
ATOM 6746 C CA . THR A 1 876 ? 4.682 -0.740 -23.353 1.00 87.44 876 THR A CA 1
ATOM 6747 C C . THR A 1 876 ? 3.848 0.441 -23.854 1.00 87.44 876 THR A C 1
ATOM 6749 O O . THR A 1 876 ? 3.003 0.929 -23.108 1.00 87.44 876 THR A O 1
ATOM 6752 N N . ASP A 1 877 ? 4.010 0.856 -25.116 1.00 80.69 877 ASP A N 1
ATOM 6753 C CA . ASP A 1 877 ? 3.312 2.000 -25.737 1.00 80.69 877 ASP A CA 1
ATOM 6754 C C . ASP A 1 877 ? 1.772 1.898 -25.667 1.00 80.69 877 ASP A C 1
ATOM 6756 O O . ASP A 1 877 ? 1.049 2.896 -25.639 1.00 80.69 877 ASP A O 1
ATOM 6760 N N . GLN A 1 878 ? 1.242 0.675 -25.569 1.00 74.31 878 GLN A N 1
ATOM 6761 C CA . GLN A 1 878 ? -0.193 0.440 -25.421 1.00 74.31 878 GLN A CA 1
ATOM 6762 C C . GLN A 1 878 ? -0.777 1.065 -24.144 1.00 74.31 878 GLN A C 1
ATOM 6764 O O . GLN A 1 878 ? -1.916 1.537 -24.170 1.00 74.31 878 GLN A O 1
ATOM 6769 N N . PHE A 1 879 ? -0.019 1.114 -23.042 1.00 76.06 879 PHE A N 1
ATOM 6770 C CA . PHE A 1 879 ? -0.469 1.793 -21.822 1.00 76.06 879 PHE A CA 1
ATOM 6771 C C . PHE A 1 879 ? -0.627 3.301 -22.051 1.00 76.06 879 PHE A C 1
ATOM 6773 O O . PHE A 1 879 ? -1.619 3.891 -21.620 1.00 76.06 879 PHE A O 1
ATOM 6780 N N . ASN A 1 880 ? 0.266 3.892 -22.844 1.00 74.38 880 ASN A N 1
ATOM 6781 C CA . ASN A 1 880 ? 0.284 5.323 -23.148 1.00 74.38 880 ASN A CA 1
ATOM 6782 C C . ASN A 1 880 ? -0.891 5.720 -24.061 1.00 74.38 880 ASN A C 1
ATOM 6784 O O . ASN A 1 880 ? -1.514 6.770 -23.884 1.00 74.38 880 ASN A O 1
ATOM 6788 N N . ILE A 1 881 ? -1.263 4.845 -25.002 1.00 74.94 881 ILE A N 1
ATOM 6789 C CA . ILE A 1 881 ? -2.462 5.008 -25.841 1.00 74.94 881 ILE A CA 1
ATOM 6790 C C . ILE A 1 881 ? -3.733 4.981 -24.984 1.00 74.94 881 ILE A C 1
ATOM 6792 O O . ILE A 1 881 ? -4.618 5.824 -25.149 1.00 74.94 881 ILE A O 1
ATOM 6796 N N . ILE A 1 882 ? -3.823 4.032 -24.046 1.00 74.88 882 ILE A N 1
ATOM 6797 C CA . ILE A 1 882 ? -4.971 3.921 -23.137 1.00 74.88 882 ILE A CA 1
ATOM 6798 C C . ILE A 1 882 ? -5.057 5.154 -22.243 1.00 74.88 882 ILE A C 1
ATOM 6800 O O . ILE A 1 882 ? -6.143 5.716 -22.106 1.00 74.88 882 ILE A O 1
ATOM 6804 N N . GLN A 1 883 ? -3.933 5.617 -21.695 1.00 76.06 883 GLN A N 1
ATOM 6805 C CA . GLN A 1 883 ? -3.877 6.857 -20.929 1.00 76.06 883 GLN A CA 1
ATOM 6806 C C . GLN A 1 883 ? -4.439 8.027 -21.744 1.00 76.06 883 GLN A C 1
ATOM 6808 O O . GLN A 1 883 ? -5.336 8.715 -21.265 1.00 76.06 883 GLN A O 1
ATOM 6813 N N . ALA A 1 884 ? -3.969 8.232 -22.980 1.00 75.38 884 ALA A N 1
ATOM 6814 C CA . ALA A 1 884 ? -4.432 9.335 -23.820 1.00 75.38 884 ALA A CA 1
ATOM 6815 C C . ALA A 1 884 ? -5.941 9.274 -24.098 1.00 75.38 884 ALA A C 1
ATOM 6817 O O . ALA A 1 884 ? -6.637 10.278 -23.938 1.00 75.38 884 ALA A O 1
ATOM 6818 N N . ALA A 1 885 ? -6.464 8.093 -24.439 1.00 76.06 885 ALA A N 1
ATOM 6819 C CA . ALA A 1 885 ? -7.892 7.903 -24.670 1.00 76.06 885 ALA A CA 1
ATOM 6820 C C . ALA A 1 885 ? -8.725 8.180 -23.404 1.00 76.06 885 ALA A C 1
ATOM 6822 O O . ALA A 1 885 ? -9.729 8.889 -23.468 1.00 76.06 885 ALA A O 1
ATOM 6823 N N . ARG A 1 886 ? -8.296 7.672 -22.238 1.00 79.88 886 ARG A N 1
ATOM 6824 C CA . ARG A 1 886 ? -8.996 7.878 -20.958 1.00 79.88 886 ARG A CA 1
ATOM 6825 C C . ARG A 1 886 ? -8.938 9.333 -20.493 1.00 79.88 886 ARG A C 1
ATOM 6827 O O . ARG A 1 886 ? -9.954 9.843 -20.028 1.00 79.88 886 ARG A O 1
ATOM 6834 N N . SER A 1 887 ? -7.802 10.011 -20.667 1.00 81.44 887 SER A N 1
ATOM 6835 C CA . SER A 1 887 ? -7.670 11.446 -20.387 1.00 81.44 887 SER A CA 1
ATOM 6836 C C . SER A 1 887 ? -8.620 12.285 -21.238 1.00 81.44 887 SER A C 1
ATOM 6838 O O . SER A 1 887 ? -9.229 13.212 -20.716 1.00 81.44 887 SER A O 1
ATOM 6840 N N . MET A 1 888 ? -8.799 11.953 -22.521 1.00 81.31 888 MET A N 1
ATOM 6841 C CA . MET A 1 888 ? -9.748 12.669 -23.380 1.00 81.31 888 MET A CA 1
ATOM 6842 C C . MET A 1 888 ? -11.196 12.478 -22.944 1.00 81.31 888 MET A C 1
ATOM 6844 O O . MET A 1 888 ? -11.911 13.466 -22.819 1.00 81.31 888 MET A O 1
ATOM 6848 N N . THR A 1 889 ? -11.620 11.235 -22.689 1.00 82.56 889 THR A N 1
ATOM 6849 C CA . THR A 1 889 ? -12.992 10.968 -22.229 1.00 82.56 889 THR A CA 1
ATOM 6850 C C . THR A 1 889 ? -13.274 11.676 -20.906 1.00 82.56 889 THR A C 1
ATOM 6852 O O . THR A 1 889 ? -14.330 12.277 -20.746 1.00 82.56 889 THR A O 1
ATOM 6855 N N . LEU A 1 890 ? -12.314 11.670 -19.974 1.00 83.94 890 LEU A N 1
ATOM 6856 C CA . LEU A 1 890 ? -12.447 12.409 -18.720 1.00 83.94 890 LEU A CA 1
ATOM 6857 C C . LEU A 1 890 ? -12.532 13.925 -18.953 1.00 83.94 890 LEU A C 1
ATOM 6859 O O . LEU A 1 890 ? -13.376 14.578 -18.348 1.00 83.94 890 LEU A O 1
ATOM 6863 N N . ALA A 1 891 ? -11.683 14.492 -19.814 1.00 85.62 891 ALA A N 1
ATOM 6864 C CA . ALA A 1 891 ? -11.686 15.926 -20.106 1.00 85.62 891 ALA A CA 1
ATOM 6865 C C . ALA A 1 891 ? -13.000 16.386 -20.762 1.00 85.62 891 ALA A C 1
ATOM 6867 O O . ALA A 1 891 ? -13.534 17.422 -20.373 1.00 85.62 891 ALA A O 1
ATOM 6868 N N . GLU A 1 892 ? -13.545 15.604 -21.699 1.00 85.50 892 GLU A N 1
ATOM 6869 C CA . GLU A 1 892 ? -14.845 15.863 -22.334 1.00 85.50 892 GLU A CA 1
ATOM 6870 C C . GLU A 1 892 ? -15.982 15.833 -21.304 1.00 85.50 892 GLU A C 1
ATOM 6872 O O . GLU A 1 892 ? -16.830 16.725 -21.274 1.00 85.50 892 GLU A O 1
ATOM 6877 N N . GLU A 1 893 ? -15.965 14.859 -20.394 1.00 86.00 893 GLU A N 1
ATOM 6878 C CA . GLU A 1 893 ? -16.943 14.773 -19.312 1.00 86.00 893 GLU A CA 1
ATOM 6879 C C . GLU A 1 893 ? -16.844 15.943 -18.324 1.00 86.00 893 GLU A C 1
ATOM 6881 O O . GLU A 1 893 ? -17.855 16.560 -17.978 1.00 86.00 893 GLU A O 1
ATOM 6886 N N . LEU A 1 894 ? -15.628 16.327 -17.931 1.00 86.44 894 LEU A N 1
ATOM 6887 C CA . LEU A 1 894 ? -15.391 17.509 -17.101 1.00 86.44 894 LEU A CA 1
ATOM 6888 C C . LEU A 1 894 ? -15.826 18.806 -17.800 1.00 86.44 894 LEU A C 1
ATOM 6890 O O . LEU A 1 894 ? -16.351 19.710 -17.148 1.00 86.44 894 LEU A O 1
ATOM 6894 N N . GLU A 1 895 ? -15.639 18.914 -19.115 1.00 86.75 895 GLU A N 1
ATOM 6895 C CA . GLU A 1 895 ? -16.113 20.046 -19.913 1.00 86.75 895 GLU A CA 1
ATOM 6896 C C . GLU A 1 895 ? -17.646 20.094 -19.967 1.00 86.75 895 GLU A C 1
ATOM 6898 O O . GLU A 1 895 ? -18.238 21.136 -19.679 1.00 86.75 895 GLU A O 1
ATOM 6903 N N . ASN A 1 896 ? -18.307 18.964 -20.221 1.00 86.12 896 ASN A N 1
ATOM 6904 C CA . ASN A 1 896 ? -19.766 18.866 -20.191 1.00 86.12 896 ASN A CA 1
ATOM 6905 C C . ASN A 1 896 ? -20.337 19.275 -18.825 1.00 86.12 896 ASN A C 1
ATOM 6907 O O . ASN A 1 896 ? -21.336 19.997 -18.766 1.00 86.12 896 ASN A O 1
ATOM 6911 N N . ILE A 1 897 ? -19.686 18.873 -17.727 1.00 87.19 897 ILE A N 1
ATOM 6912 C CA . ILE A 1 897 ? -20.064 19.277 -16.364 1.00 87.19 897 ILE A CA 1
ATOM 6913 C C . ILE A 1 897 ? -19.927 20.794 -16.185 1.00 87.19 897 ILE A C 1
ATOM 6915 O O . ILE A 1 897 ? -20.852 21.441 -15.686 1.00 87.19 897 ILE A O 1
ATOM 6919 N N . LYS A 1 898 ? -18.830 21.400 -16.665 1.00 85.75 898 LYS A N 1
ATOM 6920 C CA . LYS A 1 898 ? -18.659 22.868 -16.657 1.00 85.75 898 LYS A CA 1
ATOM 6921 C C . LYS A 1 898 ? -19.766 23.595 -17.429 1.00 85.75 898 LYS A C 1
ATOM 6923 O O . LYS A 1 898 ? -20.130 24.706 -17.047 1.00 85.75 898 LYS A O 1
ATOM 6928 N N . PHE A 1 899 ? -20.316 22.981 -18.478 1.00 87.94 899 PHE A N 1
ATOM 6929 C CA . PHE A 1 899 ? -21.416 23.527 -19.284 1.00 87.94 899 PHE A CA 1
ATOM 6930 C C . PHE A 1 899 ? -22.819 23.056 -18.857 1.00 87.94 899 PHE A C 1
ATOM 6932 O O . PHE A 1 899 ? -23.793 23.295 -19.572 1.00 87.94 899 PHE A O 1
ATOM 6939 N N . GLY A 1 900 ? -22.956 22.460 -17.669 1.00 81.62 900 GLY A N 1
ATOM 6940 C CA . GLY A 1 900 ? -24.251 22.210 -17.029 1.00 81.62 900 GLY A CA 1
ATOM 6941 C C . GLY A 1 900 ? -24.744 20.760 -17.048 1.00 81.62 900 GLY A C 1
ATOM 6942 O O . GLY A 1 900 ? -25.854 20.516 -16.565 1.00 81.62 900 GLY A O 1
ATOM 6943 N N . LYS A 1 901 ? -23.956 19.790 -17.546 1.00 88.50 901 LYS A N 1
ATOM 6944 C CA . LYS A 1 901 ? -24.225 18.357 -17.312 1.00 88.50 901 LYS A CA 1
ATOM 6945 C C . LYS A 1 901 ? -24.133 18.087 -15.807 1.00 88.50 901 LYS A C 1
ATOM 6947 O O . LYS A 1 901 ? -23.190 18.512 -15.146 1.00 88.50 901 LYS A O 1
ATOM 6952 N N . GLN A 1 902 ? -25.117 17.384 -15.253 1.00 85.81 902 GLN A N 1
ATOM 6953 C CA . GLN A 1 902 ? -25.041 16.942 -13.861 1.00 85.81 902 GLN A CA 1
ATOM 6954 C C . GLN A 1 902 ? -24.015 15.802 -13.749 1.00 85.81 902 GLN A C 1
ATOM 6956 O O . GLN A 1 902 ? -24.117 14.853 -14.531 1.00 85.81 902 GLN A O 1
ATOM 6961 N N . PRO A 1 903 ? -23.035 15.879 -12.828 1.00 84.19 903 PRO A N 1
ATOM 6962 C CA . PRO A 1 903 ? -22.022 14.841 -12.679 1.00 84.19 903 PRO A CA 1
ATOM 6963 C C . PRO A 1 903 ? -22.663 13.537 -12.197 1.00 84.19 903 PRO A C 1
ATOM 6965 O O . PRO A 1 903 ? -23.371 13.523 -11.190 1.00 84.19 903 PRO A O 1
ATOM 6968 N N . GLU A 1 904 ? -22.390 12.438 -12.898 1.00 83.12 904 GLU A N 1
ATOM 6969 C CA . GLU A 1 904 ? -22.769 11.085 -12.486 1.00 83.12 904 GLU A CA 1
ATOM 6970 C C . GLU A 1 904 ? -21.580 10.491 -11.706 1.00 83.12 904 GLU A C 1
ATOM 6972 O O . GLU A 1 904 ? -20.504 10.303 -12.283 1.00 83.12 904 GLU A O 1
ATOM 6977 N N . PRO A 1 905 ? -21.689 10.290 -10.374 1.00 78.31 905 PRO A N 1
ATOM 6978 C CA . PRO A 1 905 ? -20.525 9.980 -9.546 1.00 78.31 905 PRO A CA 1
ATOM 6979 C C . PRO A 1 905 ? -19.754 8.730 -9.966 1.00 78.31 905 PRO A C 1
ATOM 6981 O O . PRO A 1 905 ? -18.524 8.713 -9.916 1.00 78.31 905 PRO A O 1
ATOM 6984 N N . ARG A 1 906 ? -20.466 7.689 -10.397 1.00 74.31 906 ARG A N 1
ATOM 6985 C CA . ARG A 1 906 ? -19.880 6.394 -10.737 1.00 74.31 906 ARG A CA 1
ATOM 6986 C C . ARG A 1 906 ? -19.136 6.434 -12.070 1.00 74.31 906 ARG A C 1
ATOM 6988 O O . ARG A 1 906 ? -17.995 5.977 -12.130 1.00 74.31 906 ARG A O 1
ATOM 6995 N N . GLU A 1 907 ? -19.726 7.032 -13.103 1.00 79.69 907 GLU A N 1
ATOM 6996 C CA . GLU A 1 907 ? -19.061 7.295 -14.384 1.00 79.69 907 GLU A CA 1
ATOM 6997 C C . GLU A 1 907 ? -17.786 8.124 -14.188 1.00 79.69 907 GLU A C 1
ATOM 6999 O O . GLU A 1 907 ? -16.703 7.711 -14.614 1.00 79.69 907 GLU A O 1
ATOM 7004 N N . LEU A 1 908 ? -17.880 9.260 -13.488 1.00 81.69 908 LEU A N 1
ATOM 7005 C CA . LEU A 1 908 ? -16.751 10.184 -13.380 1.00 81.69 908 LEU A CA 1
ATOM 7006 C C . LEU A 1 908 ? -15.600 9.616 -12.539 1.00 81.69 908 LEU A C 1
ATOM 7008 O O . LEU A 1 908 ? -14.434 9.747 -12.920 1.00 81.69 908 LEU A O 1
ATOM 7012 N N . SER A 1 909 ? -15.912 8.953 -11.421 1.00 77.00 909 SER A N 1
ATOM 7013 C CA . SER A 1 909 ? -14.901 8.285 -10.592 1.00 77.00 909 SER A CA 1
ATOM 7014 C C . SER A 1 909 ? -14.196 7.157 -11.351 1.00 77.00 909 SER A C 1
ATOM 7016 O O . SER A 1 909 ? -12.968 7.076 -11.317 1.00 77.00 909 SER A O 1
ATOM 7018 N N . THR A 1 910 ? -14.940 6.357 -12.119 1.00 75.25 910 THR A N 1
ATOM 7019 C CA . THR A 1 910 ? -14.384 5.286 -12.960 1.00 75.25 910 THR A CA 1
ATOM 7020 C C . THR A 1 910 ? -13.420 5.833 -14.014 1.00 75.25 910 THR A C 1
ATOM 7022 O O . THR A 1 910 ? -12.301 5.334 -14.149 1.00 75.25 910 THR A O 1
ATOM 7025 N N . LEU A 1 911 ? -13.819 6.880 -14.747 1.00 77.31 911 LEU A N 1
ATOM 7026 C CA . LEU A 1 911 ? -12.974 7.513 -15.767 1.00 77.31 911 LEU A CA 1
ATOM 7027 C C . LEU A 1 911 ? -11.694 8.094 -15.163 1.00 77.31 911 LEU A C 1
ATOM 7029 O O . LEU A 1 911 ? -10.604 7.901 -15.708 1.00 77.31 911 LEU A O 1
ATOM 7033 N N . TRP A 1 912 ? -11.819 8.767 -14.019 1.00 80.69 912 TRP A N 1
ATOM 7034 C CA . TRP A 1 912 ? -10.690 9.343 -13.301 1.00 80.69 912 TRP A CA 1
ATOM 7035 C C . TRP A 1 912 ? -9.684 8.282 -12.854 1.00 80.69 912 TRP A C 1
ATOM 7037 O O . TRP A 1 912 ? -8.491 8.411 -13.131 1.00 80.69 912 TRP A O 1
ATOM 7047 N N . MET A 1 913 ? -10.156 7.197 -12.241 1.00 77.94 913 MET A N 1
ATOM 7048 C CA . MET A 1 913 ? -9.298 6.096 -11.803 1.00 77.94 913 MET A CA 1
ATOM 7049 C C . MET A 1 913 ? -8.641 5.373 -12.975 1.00 77.94 913 MET A C 1
ATOM 7051 O O . MET A 1 913 ? -7.440 5.133 -12.928 1.00 77.94 913 MET A O 1
ATOM 7055 N N . ALA A 1 914 ? -9.391 5.060 -14.036 1.00 75.75 914 ALA A N 1
ATOM 7056 C CA . ALA A 1 914 ? -8.851 4.379 -15.211 1.00 75.75 914 ALA A CA 1
ATOM 7057 C C . ALA A 1 914 ? -7.768 5.215 -15.916 1.00 75.75 914 ALA A C 1
ATOM 7059 O O . ALA A 1 914 ? -6.760 4.671 -16.366 1.00 75.75 914 ALA A O 1
ATOM 7060 N N . ARG A 1 915 ? -7.947 6.542 -15.985 1.00 80.94 915 ARG A N 1
ATOM 7061 C CA . ARG A 1 915 ? -6.925 7.472 -16.490 1.00 80.94 915 ARG A CA 1
ATOM 7062 C C . ARG A 1 915 ? -5.665 7.443 -15.628 1.00 80.94 915 ARG A C 1
ATOM 7064 O O . ARG A 1 915 ? -4.557 7.384 -16.155 1.00 80.94 915 ARG A O 1
ATOM 7071 N N . ASN A 1 916 ? -5.844 7.515 -14.314 1.00 78.69 916 ASN A N 1
ATOM 7072 C CA . ASN A 1 916 ? -4.757 7.561 -13.342 1.00 78.69 916 ASN A CA 1
ATOM 7073 C C . ASN A 1 916 ? -3.952 6.256 -13.301 1.00 78.69 916 ASN A C 1
ATOM 7075 O O . ASN A 1 916 ? -2.728 6.297 -13.264 1.00 78.69 916 ASN A O 1
ATOM 7079 N N . ASP A 1 917 ? -4.637 5.116 -13.364 1.00 77.88 917 ASP A N 1
ATOM 7080 C CA . ASP A 1 917 ? -4.029 3.787 -13.432 1.00 77.88 917 ASP A CA 1
ATOM 7081 C C . ASP A 1 917 ? -3.156 3.643 -14.687 1.00 77.88 917 ASP A C 1
ATOM 7083 O O . ASP A 1 917 ? -1.980 3.301 -14.595 1.00 77.88 917 ASP A O 1
ATOM 7087 N N . ALA A 1 918 ? -3.694 4.024 -15.853 1.00 78.62 918 ALA A N 1
ATOM 7088 C CA . ALA A 1 918 ? -2.965 3.969 -17.119 1.00 78.62 918 ALA A CA 1
ATOM 7089 C C . ALA A 1 918 ? -1.729 4.885 -17.139 1.00 78.62 918 ALA A C 1
ATOM 7091 O O . ALA A 1 918 ? -0.683 4.474 -17.633 1.00 78.62 918 ALA A O 1
ATOM 7092 N N . ARG A 1 919 ? -1.829 6.098 -16.573 1.00 82.38 919 ARG A N 1
ATOM 7093 C CA . ARG A 1 919 ? -0.705 7.045 -16.465 1.00 82.38 919 ARG A CA 1
ATOM 7094 C C . ARG A 1 919 ? 0.431 6.515 -15.594 1.00 82.38 919 ARG A C 1
ATOM 7096 O O . ARG A 1 919 ? 1.589 6.805 -15.859 1.00 82.38 919 ARG A O 1
ATOM 7103 N N . ASN A 1 920 ? 0.105 5.798 -14.524 1.00 85.69 920 ASN A N 1
ATOM 7104 C CA . ASN A 1 920 ? 1.065 5.480 -13.473 1.00 85.69 920 ASN A CA 1
ATOM 7105 C C . ASN A 1 920 ? 1.945 4.258 -13.779 1.00 85.69 920 ASN A C 1
ATOM 7107 O O . ASN A 1 920 ? 2.835 3.940 -12.982 1.00 85.69 920 ASN A O 1
ATOM 7111 N N . TYR A 1 921 ? 1.738 3.588 -14.917 1.00 88.12 921 TYR A N 1
ATOM 7112 C CA . TYR A 1 921 ? 2.661 2.570 -15.402 1.00 88.12 921 TYR A CA 1
ATOM 7113 C C . TYR A 1 921 ? 4.001 3.178 -15.794 1.00 88.12 921 TYR A C 1
ATOM 7115 O O . TYR A 1 921 ? 4.081 4.124 -16.567 1.00 88.12 921 TYR A O 1
ATOM 7123 N N . MET A 1 922 ? 5.068 2.581 -15.276 1.00 91.88 922 MET A N 1
ATOM 7124 C CA . MET A 1 922 ? 6.428 3.047 -15.477 1.00 91.88 922 MET A CA 1
ATOM 7125 C C . MET A 1 922 ? 7.316 1.908 -15.952 1.00 91.88 922 MET A C 1
ATOM 7127 O O . MET A 1 922 ? 7.395 0.875 -15.283 1.00 91.88 922 MET A O 1
ATOM 7131 N N . LEU A 1 923 ? 8.038 2.116 -17.054 1.00 96.50 923 LEU A N 1
ATOM 7132 C CA . LEU A 1 923 ? 9.126 1.234 -17.465 1.00 96.50 923 LEU A CA 1
ATOM 7133 C C . LEU A 1 923 ? 10.429 1.633 -16.755 1.00 96.50 923 LEU A C 1
ATOM 7135 O O . LEU A 1 923 ? 10.967 2.728 -16.938 1.00 96.50 923 LEU A O 1
ATOM 7139 N N . LEU A 1 924 ? 10.956 0.713 -15.953 1.00 98.38 924 LEU A N 1
ATOM 7140 C CA . LEU A 1 924 ? 12.270 0.790 -15.324 1.00 98.38 924 LEU A CA 1
ATOM 7141 C C . LEU A 1 924 ? 13.241 -0.130 -16.072 1.00 98.38 924 LEU A C 1
ATOM 7143 O O . LEU A 1 924 ? 12.962 -1.315 -16.239 1.00 98.38 924 LEU A O 1
ATOM 7147 N N . GLY A 1 925 ? 14.382 0.400 -16.502 1.00 98.00 925 GLY A N 1
ATOM 7148 C CA . GLY A 1 925 ? 15.328 -0.281 -17.390 1.00 98.00 925 GLY A CA 1
ATOM 7149 C C . GLY A 1 925 ? 15.536 0.454 -18.715 1.00 98.00 925 GLY A C 1
ATOM 7150 O O . GLY A 1 925 ? 14.945 1.504 -18.964 1.00 98.00 925 GLY A O 1
ATOM 7151 N N . ASP A 1 926 ? 16.409 -0.091 -19.556 1.00 98.38 926 ASP A N 1
ATOM 7152 C CA . ASP A 1 926 ? 16.673 0.413 -20.900 1.00 98.38 926 ASP A CA 1
ATOM 7153 C C . ASP A 1 926 ? 15.483 0.118 -21.834 1.00 98.38 926 ASP A C 1
ATOM 7155 O O . ASP A 1 926 ? 15.194 -1.053 -22.102 1.00 98.38 926 ASP A O 1
ATOM 7159 N N . PRO A 1 927 ? 14.808 1.144 -22.387 1.00 97.38 927 PRO A N 1
ATOM 7160 C CA . PRO A 1 927 ? 13.654 0.935 -23.257 1.00 97.38 927 PRO A CA 1
ATOM 7161 C C . PRO A 1 927 ? 14.005 0.265 -24.592 1.00 97.38 927 PRO A C 1
ATOM 7163 O O . PRO A 1 927 ? 13.108 -0.254 -25.255 1.00 97.38 927 PRO A O 1
ATOM 7166 N N . ALA A 1 928 ? 15.284 0.232 -24.985 1.00 97.19 928 ALA A N 1
ATOM 7167 C CA . ALA A 1 928 ? 15.741 -0.463 -26.185 1.00 97.19 928 ALA A CA 1
ATOM 7168 C C . ALA A 1 928 ? 16.110 -1.940 -25.960 1.00 97.19 928 ALA A C 1
ATOM 7170 O O . ALA A 1 928 ? 16.411 -2.634 -26.935 1.00 97.19 928 ALA A O 1
ATOM 7171 N N . ALA A 1 929 ? 16.083 -2.431 -24.716 1.00 96.56 929 ALA A N 1
ATOM 7172 C CA . ALA A 1 929 ? 16.260 -3.852 -24.441 1.00 96.56 929 ALA A CA 1
ATOM 7173 C C . ALA A 1 929 ? 15.076 -4.664 -24.996 1.00 96.56 929 ALA A C 1
ATOM 7175 O O . ALA A 1 929 ? 13.980 -4.137 -25.195 1.00 96.56 929 ALA A O 1
ATOM 7176 N N . ARG A 1 930 ? 15.278 -5.959 -25.259 1.00 94.19 930 ARG A N 1
ATOM 7177 C CA . ARG A 1 930 ? 14.227 -6.860 -25.763 1.00 94.19 930 ARG A CA 1
ATOM 7178 C C . ARG A 1 930 ? 14.453 -8.303 -25.336 1.00 94.19 930 ARG A C 1
ATOM 7180 O O . ARG A 1 930 ? 15.591 -8.722 -25.121 1.00 94.19 930 ARG A O 1
ATOM 7187 N N . LEU A 1 931 ? 13.369 -9.074 -25.273 1.00 91.44 931 LEU A N 1
ATOM 7188 C CA . LEU A 1 931 ? 13.463 -10.520 -25.089 1.00 91.44 931 LEU A CA 1
ATOM 7189 C C . LEU A 1 931 ? 14.191 -11.173 -26.280 1.00 91.44 931 LEU A C 1
ATOM 7191 O O . LEU A 1 931 ? 14.085 -10.692 -27.411 1.00 91.44 931 LEU A O 1
ATOM 7195 N N . PRO A 1 932 ? 14.923 -12.276 -26.045 1.00 81.06 932 PRO A N 1
ATOM 7196 C CA . PRO A 1 932 ? 15.593 -13.005 -27.108 1.00 81.06 932 PRO A CA 1
ATOM 7197 C C . PRO A 1 932 ? 14.534 -13.658 -28.003 1.00 81.06 932 PRO A C 1
ATOM 7199 O O . PRO A 1 932 ? 13.649 -14.371 -27.525 1.00 81.06 932 PRO A O 1
ATOM 7202 N N . VAL A 1 933 ? 14.626 -13.393 -29.303 1.00 65.81 933 VAL A N 1
ATOM 7203 C CA . VAL A 1 933 ? 13.757 -13.986 -30.328 1.00 65.81 933 VAL A CA 1
ATOM 7204 C C . VAL A 1 933 ? 14.423 -15.270 -30.824 1.00 65.81 933 VAL A C 1
ATOM 7206 O O . VAL A 1 933 ? 15.647 -15.256 -30.978 1.00 65.81 933 VAL A O 1
ATOM 7209 N N . PRO A 1 934 ? 13.681 -16.375 -31.013 1.00 51.59 934 PRO A N 1
ATOM 7210 C CA . PRO A 1 934 ? 14.231 -17.601 -31.591 1.00 51.59 934 PRO A CA 1
ATOM 7211 C C . PRO A 1 934 ? 14.818 -17.412 -32.993 1.00 51.59 934 PRO A C 1
ATOM 7213 O O . PRO A 1 934 ? 14.316 -16.542 -33.743 1.00 51.59 934 PRO A O 1
#